Protein AF-A0A964AB00-F1 (afdb_monomer)

Radius of gyration: 43.77 Å; Cα contacts (8 Å, |Δi|>4): 906; chains: 1; bounding box: 121×124×122 Å

pLDDT: mean 70.53, std 23.0, range [25.36, 97.56]

Sequence (827 aa):
MAEKLLINVTVEETRIALVEGGVLSNLEIDTTQLDEAKGNVYKGIVHRVNPSLQAAFVDYGEDKQGFLPLSEIHSRYHPADAGNKKLTISDLLRERQELMVQVVKDEIGNKGASLSTYVSLPGRYLVIMPDSGKTGISRRLPTDERKRLKDLIDDLPVPEGFGVIIRTAGVEREKSDVARDLEYLKRLWTNLEERFAACKGPGLIHRERSAAMRFIRDYATGNLDEILVDDVDTYEEIRDYCAVLVPEMRSRIRFYDDPTPLFSRYQVEDQIDDVFARRIDLPSGGSIVIDQTEALVAIDVNSGRVKTDDIEQTALTTNLEAAAEVARQLRLRDRGGLVVVDFIDMRDRENIKAVEQAARDAFASDKAKVKFSRISEFGLMEISRQRLKSALMMSSFHACSSCGGTGQVRSVESSALYLLRRIKETVLRGTNYVHVSAKMPVDVANYLVNRKRRDLSELERETRVSLDVRGVPDCPPHQAFVEILASAGRGKRARRLLLTFDLVRSDVERRELEDMEEVLIEAAEARGLSLTEDEYDALYRTIEKKMAEDLEIVEAQRQAQEDQARHRSDRDRETVAREEAERAARDERVARQAREVAAAAAAAAVAAVPMERSGGIVGWFKRVLYGDKKPVATLPIELPGLPKTSSASSARRSPPSERLLDHNDPLARRKRRAARGEAPKPVVAASRKRPSERDDEDETPRARPPAEEPKPSASRAASSGGASASAPSGAAAGGRRRRRRRRRLWRRERQAQAAAAAAAERGRRRGRREPLGRRHARRRRRRRRERQRGRRRAQAATTQRGRRQRGRRLGSRAAGAALTAEPRGSR

Nearest PDB structures (foldseek):
  6g63-assembly1_L  TM=8.884E-01  e=7.411E-57  Escherichia coli K-12
  6g63-assembly1_N  TM=8.852E-01  e=7.181E-56  Escherichia coli K-12
  2bx2-assembly1_L  TM=8.507E-01  e=1.307E-56  Escherichia coli
  2c0b-assembly1_L  TM=8.423E-01  e=4.888E-51  Escherichia coli
  6g63-assembly1_G  TM=7.976E-01  e=6.915E-53  Escherichia coli K-12

Solvent-accessible surface area (backbone atoms only — not comparable to full-atom values): 49892 Å² total; per-residue (Å²): 121,62,28,36,38,42,39,48,67,57,95,58,41,37,40,39,38,38,29,49,69,66,43,82,62,42,55,50,77,48,46,74,90,62,76,75,52,50,57,19,32,24,29,22,28,26,67,43,76,38,73,89,78,30,25,32,33,24,39,37,70,59,98,52,54,24,40,34,43,58,89,35,58,43,74,90,56,46,56,93,84,67,58,100,64,88,78,52,41,75,70,49,57,54,65,74,38,77,43,68,32,22,30,75,36,56,62,59,87,93,42,39,27,35,35,26,41,68,48,65,52,79,48,54,28,37,32,43,24,64,77,63,60,50,71,50,66,51,89,85,61,59,81,65,60,52,48,61,51,45,60,50,55,81,69,49,98,69,60,90,41,46,10,39,30,44,35,80,76,36,70,88,53,56,72,68,52,51,50,43,38,50,53,51,51,50,55,52,49,53,52,49,54,52,40,55,71,69,53,78,75,49,26,82,66,38,79,54,72,57,66,73,54,49,44,48,44,76,63,63,64,91,70,55,60,38,36,40,23,59,39,67,70,62,40,50,56,53,43,55,53,24,57,72,62,40,56,78,57,40,80,30,57,40,80,49,85,68,93,62,58,72,48,62,75,57,62,39,49,70,65,51,52,51,63,73,47,56,59,42,79,40,96,84,52,20,32,41,36,59,45,81,56,97,81,37,34,43,32,45,52,44,62,65,82,72,92,61,96,52,60,63,64,47,33,48,52,42,38,43,53,46,28,40,48,51,40,41,50,38,54,47,33,39,56,53,46,46,34,39,36,41,48,56,84,67,92,48,73,65,55,53,49,49,35,57,46,47,31,54,57,45,44,67,82,52,88,53,56,74,48,71,63,62,71,42,102,78,44,36,30,46,34,41,30,45,59,88,66,80,39,59,63,68,80,76,48,77,74,43,79,56,36,78,60,70,86,56,70,67,52,56,69,57,47,29,60,48,47,55,48,52,51,53,51,55,57,71,72,43,94,49,54,46,37,38,41,37,39,25,24,42,68,31,28,52,43,36,67,65,80,38,34,62,67,51,58,48,51,30,66,78,68,68,30,47,78,42,75,38,53,34,86,90,39,41,73,33,41,34,40,39,40,35,37,32,61,46,61,95,91,55,74,66,50,75,49,79,46,79,44,63,60,71,69,68,82,65,80,53,44,73,52,54,61,50,51,52,55,53,49,54,64,32,57,80,66,72,55,85,75,51,71,72,54,48,52,53,49,48,56,50,47,54,50,49,50,50,54,50,46,53,51,49,52,52,50,51,50,56,47,51,52,51,49,50,58,45,52,54,52,52,48,54,50,48,57,46,51,50,51,58,44,53,62,43,51,54,49,53,54,48,52,50,51,52,51,51,51,52,50,50,54,52,57,70,73,67,68,84,89,83,83,88,82,69,83,78,73,56,71,72,65,79,79,62,87,87,87,86,84,93,87,83,90,89,90,83,90,84,90,86,91,89,86,81,87,86,81,88,79,89,89,79,90,86,87,88,86,90,87,90,86,85,88,88,89,90,87,92,82,84,88,85,88,80,86,84,85,84,79,90,80,88,86,89,86,87,79,86,86,92,81,89,87,80,92,86,87,88,89,83,89,84,90,87,90,87,86,88,85,90,85,88,82,88,78,87,80,88,89,87,85,84,89,82,79,88,80,90,78,99,72,59,63,70,62,54,55,52,52,53,58,50,51,57,49,48,51,52,49,50,52,50,50,50,50,58,47,54,49,51,53,56,66,75,59,81,68,80,69,64,69,62,56,53,52,51,51,52,55,49,54,50,54,50,53,50,53,48,50,52,52,51,52,52,52,51,54,51,50,52,54,54,54,58,55,61,73,70,69,78,81,83,84,89,76,89,88,86,83,85,88,82,86,87,132

Secondary structure (DSSP, 8-state):
--EEEEEEE-SSEEEEEEEETTEEEEEEEEETTS---TT-EEEEEEEEEETTTTEEEEE-SSSS-EEEEGGG--GGGS-TT--SS---HHHH--TT-EEEEEEEE--BTTB--EEESS--EE-SSEEEETT----EE-TTS-TTHHHHHHHHHTTS-PPTT-EEEE-GGGSSS-HHHHHHHHHHHHHHHHHHHHHHHH--SSEEEEPPP-HHHHHHHHH--S-EEEEEES-HHHHHHHHHHHHHH-HHHHTTEEE---SS-HHHHTT-HHHHHHHH-SEEE-TTS-EEEEEE-SSEEEEEEE-TT---S-HHHHHHHHHHHHHHHHHHHHHHTT--EEEEEEPPP-S-HHHHHHHHHHHHHHTTT-SS-EEEEEEPTTSEEEEEE---S--HHHHH-PPPTTTTTSS----HHHHHHHHHHHHHHHHHH-TTEEEEEEEE-HHHHHHHHHHSHHHHHHHHHHH--EEEEEE-TTS-TTEEEEEEEEPPPTTSPPEEEEEEEESSS-TTTTHHHHHHHHHHHHHHHTTT----HHHHHHHHHHHHHHHHHHHHHHHHHHHHHHHHHHHHHHHHHHHHHHHHHHHHHHHHHHHHHHHHHHHHHHHHHHTT--------GGGTGGGSS------------------------------------------S---------------------------------------------------------------TTSHHHHHHHHHHHHHHHHHHHHHHHHHHHHHHHTT-PPPHHHHHHHHHHHHHHHHHHHHHHHHHHHHHHHHHHHHHTTSSSSS------------

Mean predicted aligned error: 21.05 Å

Foldseek 3Di:
DAWEWEWEDDPFKIKIFTADPLATQAIDIDGPVDQFQALFKKWWFFADQDQVQLWTFTDFPDPGTEIGHPVQEAPVQADPPDDPDPDGSVNRDDGRDIAIWGFNACADVNRHTHIHNQRWDQFQFKIKGAQQQAEEEDPPDDPVLVVVVVVLVVVAPDDPRMYMYTDPLNSPDDSVLVNLRVVVVVVVVVQLVVQSVVDDHHYTSDDDDDPLVVCCSYPVHPSNQAYEHQDDVSLVVVLVVCVRRPVVCNVRYDYDPDPPDPCVVSVCVVVLVVLVDQKDAFPQRKIKGWDDDPQEIEIETGLHDDDDPDPQVSLLVSLLRVLLVVLSSCNHQVDFGKYKYQGDDHPDPVSQVVSVVSNVVSNPPPPWDKDWDGQDPRRMIIMGTHGDDPGPCVVVDDQDLQQRNPPDFDDLVLLLVVVLVVVLVVLVVAPFWAEKAKEAAQSNLVCCVPVVVVSVVVSCVVRVHHYHGDHDHPHRRQKMKMWTWGDDDPPDDIDIDIDIHGNNDDPPVVCVVVVVVVVVVCVCVVVVHPDDPVRVVVVVVVVVVVCVVVVVVVVVVVVVVVVVVVVVVVVVVVVVVVVVVVVVVVVVVVVVVVVVVVVVVVVVVVVPDDDDDDDDPPPPPVPPPDDDDDDDDDDDDDDDDDDDDDDDDDDDDDDDDDDDDDDDDDDPDDDDDDDDDDDDDDDDDDDDDDDDDDDDDDDDDDDDDDDDDDDDDDDDDDDDDDDDDDDDDDDPDCPVVVVVVVVVVVVVVVVVVVVVVVVVVVVVVVPDDDDVVVVVVVVVVVVVVVVVVVVVVVVVVVVVVVVVVVVVVVPPPPDDDDDDDDDDDDD

Structure (mmCIF, N/CA/C/O backbone):
data_AF-A0A964AB00-F1
#
_entry.id   AF-A0A964AB00-F1
#
loop_
_atom_site.group_PDB
_atom_site.id
_atom_site.type_symbol
_atom_site.label_atom_id
_atom_site.label_alt_id
_atom_site.label_comp_id
_atom_site.label_asym_id
_atom_site.label_entity_id
_atom_site.label_seq_id
_atom_site.pdbx_PDB_ins_code
_atom_site.Cartn_x
_atom_site.Cartn_y
_atom_site.Cartn_z
_atom_site.occupancy
_atom_site.B_iso_or_equiv
_atom_site.auth_seq_id
_atom_site.auth_comp_id
_atom_site.auth_asym_id
_atom_site.auth_atom_id
_atom_site.pdbx_PDB_model_num
ATOM 1 N N . MET A 1 1 ? -23.084 15.031 -0.343 1.00 61.75 1 MET A N 1
ATOM 2 C CA . MET A 1 1 ? -23.469 14.362 -1.610 1.00 61.75 1 MET A CA 1
ATOM 3 C C . MET A 1 1 ? -23.859 12.936 -1.263 1.00 61.75 1 MET A C 1
ATOM 5 O O . MET A 1 1 ? -23.658 12.581 -0.109 1.00 61.75 1 MET A O 1
ATOM 9 N N . ALA A 1 2 ? -24.429 12.156 -2.183 1.00 78.94 2 ALA A N 1
ATOM 10 C CA . ALA A 1 2 ? -24.752 10.768 -1.860 1.00 78.94 2 ALA A CA 1
ATOM 11 C C . ALA A 1 2 ? -23.460 9.957 -1.640 1.00 78.94 2 ALA A C 1
ATOM 13 O O . ALA A 1 2 ? -22.574 9.989 -2.499 1.00 78.94 2 ALA A O 1
ATOM 14 N N . GLU A 1 3 ? -23.356 9.269 -0.506 1.00 88.62 3 GLU A N 1
ATOM 15 C CA . GLU A 1 3 ? -22.261 8.350 -0.172 1.00 88.62 3 GLU A CA 1
ATOM 16 C C . GLU A 1 3 ? -22.765 6.915 -0.398 1.00 88.62 3 GLU A C 1
ATOM 18 O O . GLU A 1 3 ? -23.721 6.487 0.251 1.00 88.62 3 GLU A O 1
ATOM 23 N N . LYS A 1 4 ? -22.135 6.148 -1.298 1.00 92.06 4 LYS A N 1
ATOM 24 C CA . LYS A 1 4 ? -22.494 4.743 -1.567 1.00 92.06 4 LYS A CA 1
ATOM 25 C C . LYS A 1 4 ? -21.311 3.808 -1.387 1.00 92.06 4 LYS A C 1
ATOM 27 O O . LYS A 1 4 ? -20.199 4.131 -1.796 1.00 92.06 4 LYS A O 1
ATOM 32 N N . LEU A 1 5 ? -21.569 2.631 -0.828 1.00 94.19 5 LEU A N 1
ATOM 33 C CA . LEU A 1 5 ? -20.603 1.541 -0.747 1.00 94.19 5 LEU A CA 1
ATOM 34 C C . LEU A 1 5 ? -21.039 0.424 -1.691 1.00 94.19 5 LEU A C 1
ATOM 36 O O . LEU A 1 5 ? -22.121 -0.134 -1.526 1.00 94.19 5 LEU A O 1
ATOM 40 N N . LEU A 1 6 ? -20.198 0.123 -2.672 1.00 94.94 6 LEU A N 1
ATOM 41 C CA . LEU A 1 6 ? -20.397 -0.952 -3.635 1.00 94.94 6 LEU A CA 1
ATOM 42 C C . LEU A 1 6 ? -19.434 -2.089 -3.286 1.00 94.94 6 LEU A C 1
ATOM 44 O O . LEU A 1 6 ? -18.235 -1.849 -3.128 1.00 94.94 6 LEU A O 1
ATOM 48 N N . ILE A 1 7 ? -19.949 -3.307 -3.158 1.00 95.31 7 ILE A N 1
ATOM 49 C CA . ILE A 1 7 ? -19.177 -4.512 -2.852 1.00 95.31 7 ILE A CA 1
ATOM 50 C C . ILE A 1 7 ? -19.481 -5.527 -3.950 1.00 95.31 7 ILE A C 1
ATOM 52 O O . ILE A 1 7 ? -20.631 -5.928 -4.108 1.00 95.31 7 ILE A O 1
ATOM 56 N N . ASN A 1 8 ? -18.446 -5.880 -4.707 1.00 94.44 8 ASN A N 1
ATOM 57 C CA . ASN A 1 8 ? -18.475 -6.845 -5.796 1.00 94.44 8 ASN A CA 1
ATOM 58 C C . ASN A 1 8 ? -17.612 -8.051 -5.410 1.00 94.44 8 ASN A C 1
ATOM 60 O O . ASN A 1 8 ? -16.408 -7.901 -5.191 1.00 94.44 8 ASN A O 1
ATOM 64 N N . VAL A 1 9 ? -18.219 -9.229 -5.291 1.00 92.25 9 VAL A N 1
ATOM 65 C CA . VAL A 1 9 ? -17.544 -10.456 -4.844 1.00 92.25 9 VAL A CA 1
ATOM 66 C C . VAL A 1 9 ? -17.485 -11.469 -5.983 1.00 92.25 9 VAL A C 1
ATOM 68 O O . VAL A 1 9 ? -18.477 -11.749 -6.651 1.00 92.25 9 VAL A O 1
ATOM 71 N N . THR A 1 10 ? -16.307 -12.047 -6.197 1.00 88.06 10 THR A N 1
ATOM 72 C CA . THR A 1 10 ? -16.071 -13.135 -7.152 1.00 88.06 10 THR A CA 1
ATOM 73 C C . THR A 1 10 ? -15.285 -14.265 -6.476 1.00 88.06 10 THR A C 1
ATOM 75 O O . THR A 1 10 ? -14.878 -14.155 -5.321 1.00 88.06 10 THR A O 1
ATOM 78 N N . VAL A 1 11 ? -15.048 -15.364 -7.198 1.00 85.19 11 VAL A N 1
ATOM 79 C CA . VAL A 1 11 ? -14.301 -16.529 -6.685 1.00 85.19 11 VAL A CA 1
ATOM 80 C C . VAL A 1 11 ? -12.812 -16.221 -6.438 1.00 85.19 11 VAL A C 1
ATOM 82 O O . VAL A 1 11 ? -12.192 -16.847 -5.578 1.00 85.19 11 VAL A O 1
ATOM 85 N N . GLU A 1 12 ? -12.229 -15.268 -7.171 1.00 86.00 12 GLU A N 1
ATOM 86 C CA . GLU A 1 12 ? -10.786 -14.965 -7.121 1.00 86.00 12 GLU A CA 1
ATOM 87 C C . GLU A 1 12 ? -10.476 -13.602 -6.475 1.00 86.00 12 GLU A C 1
ATOM 89 O O . GLU A 1 12 ? -9.457 -13.457 -5.794 1.00 86.00 12 GLU A O 1
ATOM 94 N N . GLU A 1 13 ? -11.377 -12.624 -6.618 1.00 88.31 13 GLU A N 1
ATOM 95 C CA . GLU A 1 13 ? -11.253 -11.282 -6.039 1.00 88.31 13 GLU A CA 1
ATOM 96 C C . GLU A 1 13 ? -12.537 -10.786 -5.352 1.00 88.31 13 GLU A C 1
ATOM 98 O O . GLU A 1 13 ? -13.657 -11.042 -5.795 1.00 88.31 13 GLU A O 1
ATOM 103 N N . THR A 1 14 ? -12.368 -10.004 -4.287 1.00 89.88 14 THR A N 1
ATOM 104 C CA . THR A 1 14 ? -13.406 -9.168 -3.673 1.00 89.88 14 THR A CA 1
ATOM 105 C C . THR A 1 14 ? -13.022 -7.705 -3.846 1.00 89.88 14 THR A C 1
ATOM 107 O O . THR A 1 14 ? -11.995 -7.264 -3.327 1.00 89.88 14 THR A O 1
ATOM 110 N N . ARG A 1 15 ? -13.854 -6.935 -4.550 1.00 92.62 15 ARG A N 1
ATOM 111 C CA . ARG A 1 15 ? -13.633 -5.517 -4.848 1.00 92.62 15 ARG A CA 1
ATOM 112 C C . ARG A 1 15 ? -14.640 -4.648 -4.099 1.00 92.62 15 ARG A C 1
ATOM 114 O O . ARG A 1 15 ? -15.840 -4.910 -4.102 1.00 92.62 15 ARG A O 1
ATOM 121 N N . ILE A 1 16 ? -14.163 -3.591 -3.451 1.00 93.19 16 ILE A N 1
ATOM 122 C CA . ILE A 1 16 ? -14.953 -2.729 -2.565 1.00 93.19 16 ILE A CA 1
ATOM 123 C C . ILE A 1 16 ? -14.665 -1.266 -2.902 1.00 93.19 16 ILE A C 1
ATOM 125 O O . ILE A 1 16 ? -13.532 -0.799 -2.770 1.00 93.19 16 ILE A O 1
ATOM 129 N N . ALA A 1 17 ? -15.698 -0.530 -3.304 1.00 93.69 17 ALA A N 1
ATOM 130 C CA . ALA A 1 17 ? -15.609 0.860 -3.735 1.00 93.69 17 ALA A CA 1
ATOM 131 C C . ALA A 1 17 ? -16.507 1.769 -2.881 1.00 93.69 17 ALA A C 1
ATOM 133 O O . ALA A 1 17 ? -17.723 1.581 -2.819 1.00 93.69 17 ALA A O 1
ATOM 134 N N . LEU A 1 18 ? -15.920 2.798 -2.259 1.00 92.31 18 LEU A N 1
ATOM 135 C CA . LEU A 1 18 ? -16.673 3.922 -1.693 1.00 92.31 18 LEU A CA 1
ATOM 136 C C . LEU A 1 18 ? -16.777 5.025 -2.746 1.00 92.31 18 LEU A C 1
ATOM 138 O O . LEU A 1 18 ? -15.760 5.573 -3.180 1.00 92.31 18 LEU A O 1
ATOM 142 N N . VAL A 1 19 ? -18.008 5.358 -3.117 1.00 92.44 19 VAL A N 1
ATOM 143 C CA . VAL A 1 19 ? -18.344 6.310 -4.175 1.00 92.44 19 VAL A CA 1
ATOM 144 C C . VAL A 1 19 ? -19.043 7.518 -3.560 1.00 92.44 19 VAL A C 1
ATOM 146 O O . VAL A 1 19 ? -20.069 7.388 -2.892 1.00 92.44 19 VAL A O 1
ATOM 149 N N . GLU A 1 20 ? -18.498 8.706 -3.802 1.00 89.81 20 GLU A N 1
ATOM 150 C CA . GLU A 1 20 ? -19.006 9.979 -3.291 1.00 89.81 20 GLU A CA 1
ATOM 151 C C . GLU A 1 20 ? -19.504 10.821 -4.470 1.00 89.81 20 GLU A C 1
ATOM 153 O O . GLU A 1 20 ? -18.720 11.297 -5.288 1.00 89.81 20 GLU A O 1
ATOM 158 N N . GLY A 1 21 ? -20.825 10.971 -4.611 1.00 86.31 21 GLY A N 1
ATOM 159 C CA . GLY A 1 21 ? -21.424 11.754 -5.703 1.00 86.31 21 GLY A CA 1
ATOM 160 C C . GLY A 1 21 ? -21.147 11.237 -7.126 1.00 86.31 21 GLY A C 1
ATOM 161 O O . GLY A 1 21 ? -21.331 11.991 -8.074 1.00 86.31 21 GLY A O 1
ATOM 162 N N . GLY A 1 22 ? -20.713 9.980 -7.273 1.00 86.75 22 GLY A N 1
ATOM 163 C CA . GLY A 1 22 ? -20.287 9.368 -8.543 1.00 86.75 22 GLY A CA 1
ATOM 164 C C . GLY A 1 22 ? -18.766 9.227 -8.699 1.00 86.75 22 GLY A C 1
ATOM 165 O O . GLY A 1 22 ? -18.315 8.509 -9.586 1.00 86.75 22 GLY A O 1
ATOM 166 N N . VAL A 1 23 ? -17.966 9.843 -7.822 1.00 90.31 23 VAL A N 1
ATOM 167 C CA . VAL A 1 23 ? -16.496 9.754 -7.860 1.00 90.31 23 VAL A CA 1
ATOM 168 C C . VAL A 1 23 ? -15.993 8.673 -6.903 1.00 90.31 23 VAL A C 1
ATOM 170 O O . VAL A 1 23 ? -16.386 8.630 -5.736 1.00 90.31 23 VAL A O 1
ATOM 173 N N . LEU A 1 24 ? -15.086 7.815 -7.373 1.00 92.56 24 LEU A N 1
ATOM 174 C CA . LEU A 1 24 ? -14.415 6.799 -6.561 1.00 92.56 24 LEU A CA 1
ATOM 175 C C . LEU A 1 24 ? -13.470 7.460 -5.542 1.00 92.56 24 LEU A C 1
ATOM 177 O O . LEU A 1 24 ? -12.438 8.027 -5.911 1.00 92.56 24 LEU A O 1
ATOM 181 N N . SER A 1 25 ? -13.826 7.377 -4.257 1.00 89.69 25 SER A N 1
ATOM 182 C CA . SER A 1 25 ? -13.119 8.007 -3.130 1.00 89.69 25 SER A CA 1
ATOM 183 C C . SER A 1 25 ? -12.106 7.070 -2.467 1.00 89.69 25 SER A C 1
ATOM 185 O O . SER A 1 25 ? -10.975 7.472 -2.172 1.00 89.69 25 SER A O 1
ATOM 187 N N . ASN A 1 26 ? -12.495 5.807 -2.257 1.00 89.75 26 ASN A N 1
ATOM 188 C CA . ASN A 1 26 ? -11.628 4.742 -1.749 1.00 89.75 26 ASN A CA 1
ATOM 189 C C . ASN A 1 26 ? -11.921 3.430 -2.487 1.00 89.75 26 ASN A C 1
ATOM 191 O O . ASN A 1 26 ? -13.082 3.129 -2.760 1.00 89.75 26 ASN A O 1
ATOM 195 N N . LEU A 1 27 ? -10.872 2.646 -2.733 1.00 90.31 27 LEU A N 1
ATOM 196 C CA . LEU A 1 27 ? -10.915 1.321 -3.346 1.00 90.31 27 LEU A CA 1
ATOM 197 C C . LEU A 1 27 ? -10.161 0.330 -2.450 1.00 90.31 27 LEU A C 1
ATOM 199 O O . LEU A 1 27 ? -9.125 0.664 -1.869 1.00 90.31 27 LEU A O 1
ATOM 203 N N . GLU A 1 28 ? -10.677 -0.886 -2.345 1.00 87.75 28 GLU A N 1
ATOM 204 C CA . GLU A 1 28 ? -10.016 -2.034 -1.732 1.00 87.75 28 GLU A CA 1
ATOM 205 C C . GLU A 1 28 ? -10.286 -3.264 -2.602 1.00 87.75 28 GLU A C 1
ATOM 207 O O . GLU A 1 28 ? -11.432 -3.536 -2.942 1.00 87.75 28 GLU A O 1
ATOM 212 N N . ILE A 1 29 ? -9.223 -3.963 -2.999 1.00 87.44 29 ILE A N 1
ATOM 213 C CA . ILE A 1 29 ? -9.280 -5.217 -3.754 1.00 87.44 29 ILE A CA 1
ATOM 214 C C . ILE A 1 29 ? -8.522 -6.245 -2.917 1.00 87.44 29 ILE A C 1
ATOM 216 O O . ILE A 1 29 ? -7.364 -6.010 -2.566 1.00 87.44 29 ILE A O 1
ATOM 220 N N . ASP A 1 30 ? -9.198 -7.333 -2.566 1.00 84.19 30 ASP A N 1
ATOM 221 C CA . ASP A 1 30 ? -8.675 -8.453 -1.780 1.00 84.19 30 ASP A CA 1
ATOM 222 C C . ASP A 1 30 ? -8.704 -9.705 -2.670 1.00 84.19 30 ASP A C 1
ATOM 224 O O . ASP A 1 30 ? -9.731 -9.997 -3.285 1.00 84.19 30 ASP A O 1
ATOM 228 N N . THR A 1 31 ? -7.581 -10.410 -2.805 1.00 80.56 31 THR A N 1
ATOM 229 C CA . THR A 1 31 ? -7.410 -11.515 -3.773 1.00 80.56 31 THR A CA 1
ATOM 230 C C . THR A 1 31 ? -7.098 -12.810 -3.040 1.00 80.56 31 THR A C 1
ATOM 232 O O . THR A 1 31 ? -6.156 -12.840 -2.247 1.00 80.56 31 THR A O 1
ATOM 235 N N . THR A 1 32 ? -7.807 -13.898 -3.345 1.00 68.56 32 THR A N 1
ATOM 236 C CA . THR A 1 32 ? -7.775 -15.151 -2.557 1.00 68.56 32 THR A CA 1
ATOM 237 C C . THR A 1 32 ? -6.409 -15.849 -2.489 1.00 68.56 32 THR A C 1
ATOM 239 O O . THR A 1 32 ? -6.195 -16.689 -1.620 1.00 68.56 32 THR A O 1
ATOM 242 N N . GLN A 1 33 ? -5.458 -15.483 -3.355 1.00 60.34 33 GLN A N 1
ATOM 243 C CA . GLN A 1 33 ? -4.074 -15.983 -3.337 1.00 60.34 33 GLN A CA 1
ATOM 244 C C . GLN A 1 33 ? -3.150 -15.263 -2.331 1.00 60.34 33 GLN A C 1
ATOM 246 O O . GLN A 1 33 ? -2.025 -15.709 -2.111 1.00 60.34 33 GLN A O 1
ATOM 251 N N . LEU A 1 34 ? -3.583 -14.142 -1.742 1.00 62.84 34 LEU A N 1
ATOM 252 C CA . LEU A 1 34 ? -2.774 -13.269 -0.879 1.00 62.84 34 LEU A CA 1
ATOM 253 C C . LEU A 1 34 ? -3.468 -13.028 0.467 1.00 62.84 34 LEU A C 1
ATOM 255 O O . LEU A 1 34 ? -3.749 -11.894 0.846 1.00 62.84 34 LEU A O 1
ATOM 259 N N . ASP A 1 35 ? -3.721 -14.118 1.188 1.00 64.69 35 ASP A N 1
ATOM 260 C CA . ASP A 1 35 ? -4.352 -14.108 2.509 1.00 64.69 35 ASP A CA 1
ATOM 261 C C . ASP A 1 35 ? -3.582 -13.211 3.509 1.00 64.69 35 ASP A C 1
ATOM 263 O O . ASP A 1 35 ? -2.511 -13.572 4.005 1.00 64.69 35 ASP A O 1
ATOM 267 N N . GLU A 1 36 ? -4.114 -12.019 3.815 1.00 71.50 36 GLU A N 1
ATOM 268 C CA . GLU A 1 36 ? -3.507 -11.097 4.787 1.00 71.50 36 GLU A CA 1
ATOM 269 C C . GLU A 1 36 ? -3.611 -11.672 6.212 1.00 71.50 36 GLU A C 1
ATOM 271 O O . GLU A 1 36 ? -4.631 -11.546 6.894 1.00 71.50 36 GLU A O 1
ATOM 276 N N . ALA A 1 37 ? -2.523 -12.272 6.701 1.00 81.44 37 ALA A N 1
ATOM 277 C CA . ALA A 1 37 ? -2.446 -12.816 8.056 1.00 81.44 37 ALA A CA 1
ATOM 278 C C . ALA A 1 37 ? -2.529 -11.727 9.149 1.00 81.44 37 ALA A C 1
ATOM 280 O O . ALA A 1 37 ? -2.908 -11.997 10.289 1.00 81.44 37 ALA A O 1
ATOM 281 N N . LYS A 1 38 ? -2.172 -10.481 8.833 1.00 86.94 38 LYS A N 1
ATOM 282 C CA . LYS A 1 38 ? -2.203 -9.305 9.717 1.00 86.94 38 LYS A CA 1
ATOM 283 C C . LYS A 1 38 ? -3.570 -9.049 10.357 1.00 86.94 38 LYS A C 1
ATOM 285 O O . LYS A 1 38 ? -4.550 -8.698 9.707 1.00 86.94 38 LYS A O 1
ATOM 290 N N . GLY A 1 39 ? -3.584 -9.117 11.687 1.00 88.19 39 GLY A N 1
ATOM 291 C CA . GLY A 1 39 ? -4.783 -9.038 12.524 1.00 88.19 39 GLY A CA 1
ATOM 292 C C . GLY A 1 39 ? -5.214 -10.396 13.083 1.00 88.19 39 GLY A C 1
ATOM 293 O O . GLY A 1 39 ? -5.730 -10.429 14.204 1.00 88.19 39 GLY A O 1
ATOM 294 N N . ASN A 1 40 ? -4.923 -11.501 12.382 1.00 92.69 40 ASN A N 1
ATOM 295 C CA . ASN A 1 40 ? -5.228 -12.855 12.847 1.00 92.69 40 ASN A CA 1
ATOM 296 C C . ASN A 1 40 ? -4.563 -13.136 14.199 1.00 92.69 40 ASN A C 1
ATOM 298 O O . ASN A 1 40 ? -3.426 -12.724 14.463 1.00 92.69 40 ASN A O 1
ATOM 302 N N . VAL A 1 41 ? -5.275 -13.886 15.038 1.00 94.88 41 VAL A N 1
ATOM 303 C CA . VAL A 1 41 ? -4.799 -14.351 16.341 1.00 94.88 41 VAL A CA 1
ATOM 304 C C . VAL A 1 41 ? -4.613 -15.863 16.283 1.00 94.88 41 VAL A C 1
ATOM 306 O O . VAL A 1 41 ? -5.536 -16.605 15.937 1.00 94.88 41 VAL A O 1
ATOM 309 N N . TYR A 1 42 ? -3.421 -16.315 16.652 1.00 95.69 42 TYR A N 1
ATOM 310 C CA . TYR A 1 42 ? -2.995 -17.709 16.636 1.00 95.69 42 TYR A CA 1
ATOM 311 C C . TYR A 1 42 ? -2.584 -18.172 18.034 1.00 95.69 42 TYR A C 1
ATOM 313 O O . TYR A 1 42 ? -2.166 -17.388 18.897 1.00 95.69 42 TYR A O 1
ATOM 321 N N . LYS A 1 43 ? -2.658 -19.485 18.237 1.00 96.38 43 LYS A N 1
ATOM 322 C CA . LYS A 1 43 ? -1.953 -20.185 19.297 1.00 96.38 43 LYS A CA 1
ATOM 323 C C . LYS A 1 43 ? -0.548 -20.456 18.777 1.00 96.38 43 LYS A C 1
ATOM 325 O O . LYS A 1 43 ? -0.377 -21.186 17.807 1.00 96.38 43 LYS A O 1
ATOM 330 N N . GLY A 1 44 ? 0.438 -19.814 19.388 1.00 95.50 44 GLY A N 1
ATOM 331 C CA . GLY A 1 44 ? 1.845 -19.977 19.059 1.00 95.50 44 GLY A CA 1
ATOM 332 C C . GLY A 1 44 ? 2.571 -20.814 20.108 1.00 95.50 44 GLY A C 1
ATOM 333 O O . GLY A 1 44 ? 2.270 -20.724 21.297 1.00 95.50 44 GLY A O 1
ATOM 334 N N . ILE A 1 45 ? 3.559 -21.593 19.686 1.00 96.12 45 ILE A N 1
ATOM 335 C CA . ILE A 1 45 ? 4.485 -22.325 20.548 1.00 96.12 45 ILE A CA 1
ATOM 336 C C . ILE A 1 45 ? 5.889 -21.764 20.323 1.00 96.12 45 ILE A C 1
ATOM 338 O O . ILE A 1 45 ? 6.379 -21.704 19.197 1.00 96.12 45 ILE A O 1
ATOM 342 N N . VAL A 1 46 ? 6.568 -21.346 21.392 1.00 96.38 46 VAL A N 1
ATOM 343 C CA . VAL A 1 46 ? 7.951 -20.850 21.299 1.00 96.38 46 VAL A CA 1
ATOM 344 C C . VAL A 1 46 ? 8.868 -21.978 20.820 1.00 96.38 46 VAL A C 1
ATOM 346 O O . VAL A 1 46 ? 9.177 -22.896 21.581 1.00 96.38 46 VAL A O 1
ATOM 349 N N . HIS A 1 47 ? 9.336 -21.898 19.577 1.00 94.69 47 HIS A N 1
ATOM 350 C CA . HIS A 1 47 ? 10.261 -22.870 19.003 1.00 94.69 47 HIS A CA 1
ATOM 351 C C . HIS A 1 47 ? 11.682 -22.671 19.548 1.00 94.69 47 HIS A C 1
ATOM 353 O O . HIS A 1 47 ? 12.306 -23.628 20.000 1.00 94.69 47 HIS A O 1
ATOM 359 N N . ARG A 1 48 ? 12.185 -21.426 19.546 1.00 94.56 48 ARG A N 1
ATOM 360 C CA . ARG A 1 48 ? 13.546 -21.093 20.004 1.00 94.56 48 ARG A CA 1
ATOM 361 C C . ARG A 1 48 ? 13.637 -19.677 20.561 1.00 94.56 48 ARG A C 1
ATOM 363 O O . ARG A 1 48 ? 13.164 -18.731 19.932 1.00 94.56 48 ARG A O 1
ATOM 370 N N . VAL A 1 49 ? 14.337 -19.498 21.680 1.00 94.56 49 VAL A N 1
ATOM 371 C CA . VAL A 1 49 ? 14.642 -18.166 22.240 1.00 94.56 49 VAL A CA 1
ATOM 372 C C . VAL A 1 49 ? 16.030 -17.697 21.784 1.00 94.56 49 VAL A C 1
ATOM 374 O O . VAL A 1 49 ? 17.007 -18.424 21.930 1.00 94.56 49 VAL A O 1
ATOM 377 N N . ASN A 1 50 ? 16.150 -16.469 21.261 1.00 93.25 50 ASN A N 1
ATOM 378 C CA . ASN A 1 50 ? 17.418 -15.883 20.809 1.00 93.25 50 ASN A CA 1
ATOM 379 C C . ASN A 1 50 ? 17.834 -14.676 21.688 1.00 93.25 50 ASN A C 1
ATOM 381 O O . ASN A 1 50 ? 17.319 -13.565 21.507 1.00 93.25 50 ASN A O 1
ATOM 385 N N . PRO A 1 51 ? 18.803 -14.847 22.613 1.00 91.94 51 PRO A N 1
ATOM 386 C CA . PRO A 1 51 ? 19.285 -13.768 23.476 1.00 91.94 51 PRO A CA 1
ATOM 387 C C . PRO A 1 51 ? 20.009 -12.641 22.729 1.00 91.94 51 PRO A C 1
ATOM 389 O O . PRO A 1 51 ? 19.978 -11.503 23.192 1.00 91.94 51 PRO A O 1
ATOM 392 N N . SER A 1 52 ? 20.650 -12.917 21.592 1.00 91.31 52 SER A N 1
ATOM 393 C CA . SER A 1 52 ? 21.393 -11.906 20.828 1.00 91.31 52 SER A CA 1
ATOM 394 C C . SER A 1 52 ? 20.454 -10.899 20.163 1.00 91.31 52 SER A C 1
ATOM 396 O O . SER A 1 52 ? 20.718 -9.701 20.197 1.00 91.31 52 SER A O 1
ATOM 398 N N . LEU A 1 53 ? 19.323 -11.379 19.634 1.00 91.38 53 LEU A N 1
ATOM 399 C CA . LEU A 1 53 ? 18.267 -10.543 19.048 1.00 91.38 53 LEU A CA 1
ATOM 400 C C . LEU A 1 53 ? 17.282 -9.982 20.092 1.00 91.38 53 LEU A C 1
ATOM 402 O O . LEU A 1 53 ? 16.477 -9.118 19.763 1.00 91.38 53 LEU A O 1
ATOM 406 N N . GLN A 1 54 ? 17.321 -10.476 21.339 1.00 92.88 54 GLN A N 1
ATOM 407 C CA . GLN A 1 54 ? 16.281 -10.247 22.357 1.00 92.88 54 GLN A CA 1
ATOM 408 C C . GLN A 1 54 ? 14.870 -10.549 21.810 1.00 92.88 54 GLN A C 1
ATOM 410 O O . GLN A 1 54 ? 13.939 -9.759 21.965 1.00 92.88 54 GLN A O 1
ATOM 415 N N . ALA A 1 55 ? 14.722 -11.703 21.160 1.00 94.94 55 ALA A N 1
ATOM 416 C CA . ALA A 1 55 ? 13.487 -12.137 20.513 1.00 94.94 55 ALA A CA 1
ATOM 417 C C . ALA A 1 55 ? 13.310 -13.659 20.608 1.00 94.94 55 ALA A C 1
ATOM 419 O O . ALA A 1 55 ? 14.273 -14.394 20.839 1.00 94.94 55 ALA A O 1
ATOM 420 N N . ALA A 1 56 ? 12.083 -14.129 20.421 1.00 95.94 56 ALA A N 1
ATOM 421 C CA . ALA A 1 56 ? 11.744 -15.538 20.288 1.00 95.94 56 ALA A CA 1
ATOM 422 C C . ALA A 1 56 ? 11.209 -15.824 18.879 1.00 95.94 56 ALA A C 1
ATOM 424 O O . ALA A 1 56 ? 10.521 -14.994 18.288 1.00 95.94 56 ALA A O 1
ATOM 425 N N . PHE A 1 57 ? 11.522 -17.011 18.366 1.00 96.25 57 PHE A N 1
ATOM 426 C CA . PHE A 1 57 ? 10.883 -17.582 17.186 1.00 96.25 57 PHE A CA 1
ATOM 427 C C . PHE A 1 57 ? 9.733 -18.470 17.649 1.00 96.25 57 PHE A C 1
ATOM 429 O O . PHE A 1 57 ? 9.911 -19.296 18.551 1.00 96.25 57 PHE A O 1
ATOM 436 N N . VAL A 1 58 ? 8.562 -18.275 17.055 1.00 96.19 58 VAL A N 1
ATOM 437 C CA . VAL A 1 58 ? 7.306 -18.918 17.441 1.00 96.19 58 VAL A CA 1
ATOM 438 C C . VAL A 1 58 ? 6.768 -19.684 16.237 1.00 96.19 58 VAL A C 1
ATOM 440 O O . VAL A 1 58 ? 6.603 -19.119 15.160 1.00 96.19 58 VAL A O 1
ATOM 443 N N . ASP A 1 59 ? 6.510 -20.970 16.428 1.00 95.81 59 ASP A N 1
ATOM 444 C CA . ASP A 1 59 ? 5.694 -21.777 15.526 1.00 95.81 59 ASP A CA 1
ATOM 445 C C . ASP A 1 59 ? 4.223 -21.432 15.793 1.00 95.81 59 ASP A C 1
ATOM 447 O O . ASP A 1 59 ? 3.785 -21.476 16.942 1.00 95.81 59 ASP A O 1
ATOM 451 N N . TYR A 1 60 ? 3.483 -21.021 14.767 1.00 94.31 60 TYR A N 1
ATOM 452 C CA . TYR A 1 60 ? 2.080 -20.609 14.873 1.00 94.31 60 TYR A CA 1
ATOM 453 C C . TYR A 1 60 ? 1.158 -21.340 13.882 1.00 94.31 60 TYR A C 1
ATOM 455 O O . TYR A 1 60 ? -0.030 -21.030 13.821 1.00 94.31 60 TYR A O 1
ATOM 463 N N . GLY A 1 61 ? 1.678 -22.360 13.184 1.00 90.56 61 GLY A N 1
ATOM 464 C CA . GLY A 1 61 ? 0.945 -23.185 12.215 1.00 90.56 61 GLY A CA 1
ATOM 465 C C . GLY A 1 61 ? 1.228 -22.880 10.737 1.00 90.56 61 GLY A C 1
ATOM 466 O O . GLY A 1 61 ? 0.803 -23.662 9.894 1.00 90.56 61 GLY A O 1
ATOM 467 N N . GLU A 1 62 ? 1.953 -21.800 10.431 1.00 89.81 62 GLU A N 1
ATOM 468 C CA . GLU A 1 62 ? 2.389 -21.436 9.071 1.00 89.81 62 GLU A CA 1
ATOM 469 C C . GLU A 1 62 ? 3.811 -21.959 8.763 1.00 89.81 62 GLU A C 1
ATOM 471 O O . GLU A 1 62 ? 4.598 -22.219 9.678 1.00 89.81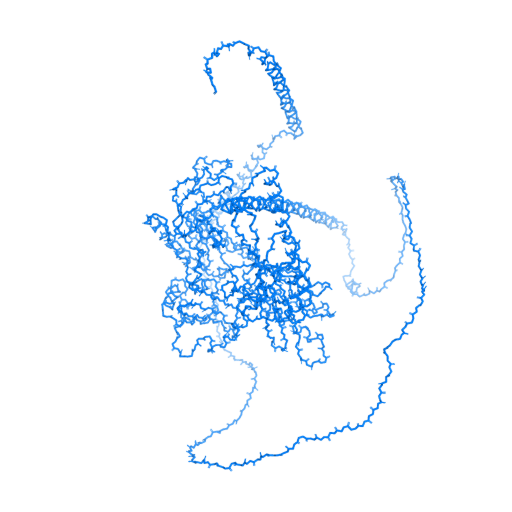 62 GLU A O 1
ATOM 476 N N . ASP A 1 63 ? 4.182 -22.044 7.478 1.00 86.81 63 ASP A N 1
ATOM 477 C CA . ASP A 1 63 ? 5.469 -22.599 7.006 1.00 86.81 63 ASP A CA 1
ATOM 478 C C . ASP A 1 63 ? 6.727 -21.921 7.589 1.00 86.81 63 ASP A C 1
ATOM 480 O O . ASP A 1 63 ? 7.772 -22.565 7.745 1.00 86.81 63 ASP A O 1
ATOM 484 N N . LYS A 1 64 ? 6.672 -20.615 7.890 1.00 90.19 64 LYS A N 1
ATOM 485 C CA . LYS A 1 64 ? 7.804 -19.863 8.460 1.00 90.19 64 LYS A CA 1
ATOM 486 C C . LYS A 1 64 ? 7.539 -19.492 9.913 1.00 90.19 64 LYS A C 1
ATOM 488 O O . LYS A 1 64 ? 6.437 -19.134 10.308 1.00 90.19 64 LYS A O 1
ATOM 493 N N . GLN A 1 65 ? 8.595 -19.513 10.724 1.00 93.88 65 GLN A N 1
ATOM 494 C CA . GLN A 1 65 ? 8.502 -19.175 12.145 1.00 93.88 65 GLN A CA 1
ATOM 495 C C . GLN A 1 65 ? 8.351 -17.665 12.345 1.00 93.88 65 GLN A C 1
ATOM 497 O O . GLN A 1 65 ? 9.184 -16.880 11.886 1.00 93.88 65 GLN A O 1
ATOM 502 N N . GLY A 1 66 ? 7.322 -17.269 13.091 1.00 94.50 66 GLY A N 1
ATOM 503 C CA . GLY A 1 66 ? 7.036 -15.874 13.396 1.00 94.50 66 GLY A CA 1
ATOM 504 C C . GLY A 1 66 ? 8.024 -15.288 14.407 1.00 94.50 66 GLY A C 1
ATOM 505 O O . GLY A 1 66 ? 8.497 -15.965 15.325 1.00 94.50 66 GLY A O 1
ATOM 506 N N . PHE A 1 67 ? 8.336 -14.006 14.248 1.00 95.62 67 PHE A N 1
ATOM 507 C CA . PHE A 1 67 ? 9.305 -13.270 15.054 1.00 95.62 67 PHE A CA 1
ATOM 508 C C . PHE A 1 67 ? 8.606 -12.453 16.151 1.00 95.62 67 PHE A C 1
ATOM 510 O O . PHE A 1 67 ? 7.890 -11.494 15.859 1.00 95.62 67 PHE A O 1
ATOM 517 N N . LEU A 1 68 ? 8.850 -12.805 17.419 1.00 96.19 68 LEU A N 1
ATOM 518 C CA . LEU A 1 68 ? 8.300 -12.136 18.604 1.00 96.19 68 LEU A CA 1
ATOM 519 C C . LEU A 1 68 ? 9.415 -11.406 19.389 1.00 96.19 68 LEU A C 1
ATOM 521 O O . LEU A 1 68 ? 10.160 -12.045 20.141 1.00 96.19 68 LEU A O 1
ATOM 525 N N . PRO A 1 69 ? 9.571 -10.076 19.247 1.00 95.00 69 PRO A N 1
ATOM 526 C CA . PRO A 1 69 ? 10.591 -9.310 19.963 1.00 95.00 69 PRO A CA 1
ATOM 527 C C . PRO A 1 69 ? 10.201 -9.015 21.421 1.00 95.00 69 PRO A C 1
ATOM 529 O O . PRO A 1 69 ? 9.026 -8.879 21.756 1.00 95.00 69 PRO A O 1
ATOM 532 N N . LEU A 1 70 ? 11.201 -8.814 22.288 1.00 92.25 70 LEU A N 1
ATOM 533 C CA . LEU A 1 70 ? 11.034 -8.526 23.724 1.00 92.25 70 LEU A CA 1
ATOM 534 C C . LEU A 1 70 ? 10.076 -7.359 24.044 1.00 92.25 70 LEU A C 1
ATOM 536 O O . LEU A 1 70 ? 9.449 -7.358 25.100 1.00 92.25 70 LEU A O 1
ATOM 540 N N . SER A 1 71 ? 9.964 -6.358 23.167 1.00 90.94 71 SER A N 1
ATOM 541 C CA . SER A 1 71 ? 9.054 -5.215 23.350 1.00 90.94 71 SER A CA 1
ATOM 542 C C . SER A 1 71 ? 7.572 -5.571 23.216 1.00 90.94 71 SER A C 1
ATOM 544 O O . SER A 1 71 ? 6.733 -4.852 23.749 1.00 90.94 71 SER A O 1
ATOM 546 N N . GLU A 1 72 ? 7.262 -6.671 22.530 1.00 92.75 72 GLU A N 1
ATOM 547 C CA . GLU A 1 72 ? 5.910 -7.110 22.168 1.00 92.75 72 GLU A CA 1
ATOM 548 C C . GLU A 1 72 ? 5.396 -8.254 23.068 1.00 92.75 72 GLU A C 1
ATOM 550 O O . GLU A 1 72 ? 4.389 -8.909 22.780 1.00 92.75 72 GLU A O 1
ATOM 555 N N . ILE A 1 73 ? 6.082 -8.491 24.193 1.00 91.06 73 ILE A N 1
ATOM 556 C CA . ILE A 1 73 ? 5.703 -9.481 25.204 1.00 91.06 73 ILE A CA 1
ATOM 557 C C . ILE A 1 73 ? 4.847 -8.827 26.294 1.00 91.06 73 ILE A C 1
ATOM 559 O O . ILE A 1 73 ? 5.205 -7.788 26.860 1.00 91.06 73 ILE A O 1
ATOM 563 N N . HIS A 1 74 ? 3.698 -9.441 26.577 1.00 87.31 74 HIS A N 1
ATOM 564 C CA . HIS A 1 74 ? 2.748 -8.975 27.573 1.00 87.31 74 HIS A CA 1
ATOM 565 C C . HIS A 1 74 ? 3.261 -9.223 28.996 1.00 87.31 74 HIS A C 1
ATOM 567 O O . HIS A 1 74 ? 3.846 -10.268 29.289 1.00 87.31 74 HIS A O 1
ATOM 573 N N . SER A 1 75 ? 2.957 -8.311 29.924 1.00 82.94 75 SER A N 1
ATOM 574 C CA . SER A 1 75 ? 3.337 -8.433 31.341 1.00 82.94 75 SER A CA 1
ATOM 575 C C . SER A 1 75 ? 2.768 -9.681 32.034 1.00 82.94 75 SER A C 1
ATOM 577 O O . SER A 1 75 ? 3.338 -10.132 33.021 1.00 82.94 75 SER A O 1
ATOM 579 N N . ARG A 1 76 ? 1.700 -10.280 31.484 1.00 82.94 76 ARG A N 1
ATOM 580 C CA . ARG A 1 76 ? 1.125 -11.583 31.889 1.00 82.94 76 ARG A CA 1
ATOM 581 C C . ARG A 1 76 ? 2.121 -12.745 31.756 1.00 82.94 76 ARG A C 1
ATOM 583 O O . ARG A 1 76 ? 2.010 -13.715 32.495 1.00 82.94 76 ARG A O 1
ATOM 590 N N . TYR A 1 77 ? 3.108 -12.627 30.866 1.00 84.06 77 TYR A N 1
ATOM 591 C CA . TYR A 1 77 ? 4.189 -13.603 30.687 1.00 84.06 77 TYR A CA 1
ATOM 592 C C . TYR A 1 77 ? 5.475 -13.225 31.447 1.00 84.06 77 TYR A C 1
ATOM 594 O O . TYR A 1 77 ? 6.496 -13.893 31.297 1.00 84.06 77 TYR A O 1
ATOM 602 N N . HIS A 1 78 ? 5.468 -12.157 32.255 1.00 83.00 78 HIS A N 1
ATOM 603 C CA . HIS A 1 78 ? 6.615 -11.814 33.097 1.00 83.00 78 HIS A CA 1
ATOM 604 C C . HIS A 1 78 ? 6.610 -12.639 34.397 1.00 83.00 78 HIS A C 1
ATOM 606 O O . HIS A 1 78 ? 5.551 -12.817 35.000 1.00 83.00 78 HIS A O 1
ATOM 612 N N . PRO A 1 79 ? 7.777 -13.094 34.897 1.00 77.50 79 PRO A N 1
ATOM 613 C CA . PRO A 1 79 ? 7.869 -13.712 36.218 1.00 77.50 79 PRO A CA 1
ATOM 614 C C . PRO A 1 79 ? 7.362 -12.772 37.321 1.00 77.50 79 PRO A C 1
ATOM 616 O O . PRO A 1 79 ? 7.704 -11.592 37.327 1.00 77.50 79 PRO A O 1
ATOM 619 N N . ALA A 1 80 ? 6.617 -13.294 38.299 1.00 68.12 80 ALA A N 1
ATOM 620 C CA . ALA A 1 80 ? 6.059 -12.489 39.394 1.00 68.12 80 ALA A CA 1
ATOM 621 C C . ALA A 1 80 ? 7.132 -11.744 40.225 1.00 68.12 80 ALA A C 1
ATOM 623 O O . ALA A 1 80 ? 6.886 -10.644 40.714 1.00 68.12 80 ALA A O 1
ATOM 624 N N . ASP A 1 81 ? 8.346 -12.298 40.320 1.00 63.59 81 ASP A N 1
ATOM 625 C CA . ASP A 1 81 ? 9.498 -11.690 41.006 1.00 63.59 81 ASP A CA 1
ATOM 626 C C . ASP A 1 81 ? 10.222 -10.597 40.184 1.00 63.59 81 ASP A C 1
ATOM 628 O O . ASP A 1 81 ? 11.283 -10.096 40.581 1.00 63.59 81 ASP A O 1
ATOM 632 N N . ALA A 1 82 ? 9.680 -10.201 39.026 1.00 60.41 82 ALA A N 1
ATOM 633 C CA . ALA A 1 82 ? 10.237 -9.169 38.156 1.00 60.41 82 ALA A CA 1
ATOM 634 C C . ALA A 1 82 ? 10.077 -7.744 38.729 1.00 60.41 82 ALA A C 1
ATOM 636 O O . ALA A 1 82 ? 9.276 -6.933 38.265 1.00 60.41 82 ALA A O 1
ATOM 637 N N . GLY A 1 83 ? 10.902 -7.406 39.724 1.00 61.28 83 GLY A N 1
ATOM 638 C CA . GLY A 1 83 ? 11.110 -6.021 40.157 1.00 61.28 83 GLY A CA 1
ATOM 639 C C . GLY A 1 83 ? 11.818 -5.159 39.093 1.00 61.28 83 GLY A C 1
ATOM 640 O O . GLY A 1 83 ? 11.942 -5.536 37.934 1.00 61.28 83 GLY A O 1
ATOM 641 N N . ASN A 1 84 ? 12.387 -4.014 39.495 1.00 60.72 84 ASN A N 1
ATOM 642 C CA . ASN A 1 84 ? 13.085 -3.052 38.608 1.00 60.72 84 ASN A CA 1
ATOM 643 C C . ASN A 1 84 ? 14.407 -3.562 37.950 1.00 60.72 84 ASN A C 1
ATOM 645 O O . ASN A 1 84 ? 15.299 -2.768 37.639 1.00 60.72 84 ASN A O 1
ATOM 649 N N . LYS A 1 85 ? 14.579 -4.874 37.752 1.00 70.19 85 LYS A N 1
ATOM 650 C CA . LYS A 1 85 ? 15.660 -5.478 36.956 1.00 70.19 85 LYS A CA 1
ATOM 651 C C . LYS A 1 85 ? 15.298 -5.340 35.471 1.00 70.19 85 LYS A C 1
ATOM 653 O O . LYS A 1 85 ? 14.166 -5.614 35.090 1.00 70.19 85 LYS A O 1
ATOM 658 N N . LYS A 1 86 ? 16.257 -4.980 34.608 1.00 77.31 86 LYS A N 1
ATOM 659 C CA . LYS A 1 86 ? 16.057 -5.129 33.157 1.00 77.31 86 LYS A CA 1
ATOM 660 C C . LYS A 1 86 ? 16.015 -6.628 32.837 1.00 77.31 86 LYS A C 1
ATOM 662 O O . LYS A 1 86 ? 17.040 -7.297 32.961 1.00 77.31 86 LYS A O 1
ATOM 667 N N . LEU A 1 87 ? 14.836 -7.125 32.477 1.00 82.00 87 LEU A N 1
ATOM 668 C CA . LEU A 1 87 ? 14.619 -8.497 32.022 1.00 82.00 87 LEU A CA 1
ATOM 669 C C . LEU A 1 87 ? 15.243 -8.688 30.633 1.00 82.00 87 LEU A C 1
ATOM 671 O O . LEU A 1 87 ? 15.322 -7.742 29.843 1.00 82.00 87 LEU A O 1
ATOM 675 N N . THR A 1 88 ? 15.691 -9.905 30.353 1.00 87.06 88 THR A N 1
ATOM 676 C CA . THR A 1 88 ? 16.065 -10.373 29.016 1.00 87.06 88 THR A CA 1
ATOM 677 C C . THR A 1 88 ? 15.008 -11.338 28.493 1.00 87.06 88 THR A C 1
ATOM 679 O O . THR A 1 88 ? 14.234 -11.890 29.272 1.00 87.06 88 THR A O 1
ATOM 682 N N . ILE A 1 89 ? 14.993 -11.590 27.183 1.00 88.56 89 ILE A N 1
ATOM 683 C CA . ILE A 1 89 ? 14.059 -12.549 26.568 1.00 88.56 89 ILE A CA 1
ATOM 684 C C . ILE A 1 89 ? 14.065 -13.935 27.254 1.00 88.56 89 ILE A C 1
ATOM 686 O O . ILE A 1 89 ? 13.007 -14.526 27.449 1.00 88.56 89 ILE A O 1
ATOM 690 N N . SER A 1 90 ? 15.229 -14.409 27.713 1.00 88.00 90 SER A N 1
ATOM 691 C CA . SER A 1 90 ? 15.390 -15.692 28.419 1.00 88.00 90 SER A CA 1
ATOM 692 C C . SER A 1 90 ? 14.987 -15.661 29.899 1.00 88.00 90 SER A C 1
ATOM 694 O O . SER A 1 90 ? 14.877 -16.720 30.510 1.00 88.00 90 SER A O 1
ATOM 696 N N . ASP A 1 91 ? 14.773 -14.479 30.494 1.00 86.25 91 ASP A N 1
ATOM 697 C CA . ASP A 1 91 ? 14.095 -14.366 31.794 1.00 86.25 91 ASP A CA 1
ATOM 698 C C . ASP A 1 91 ? 12.559 -14.494 31.633 1.00 86.25 91 ASP A C 1
ATOM 700 O O . ASP A 1 91 ? 11.878 -14.752 32.623 1.00 86.25 91 ASP A O 1
ATOM 704 N N . LEU A 1 92 ? 12.012 -14.287 30.422 1.00 86.06 92 LEU A N 1
ATOM 705 C CA . LEU A 1 92 ? 10.566 -14.247 30.146 1.00 86.06 92 LEU A CA 1
ATOM 706 C C . LEU A 1 92 ? 10.015 -15.542 29.542 1.00 86.06 92 LEU A C 1
ATOM 708 O O . LEU A 1 92 ? 9.046 -16.096 30.054 1.00 86.06 92 LEU A O 1
ATOM 712 N N . LEU A 1 93 ? 10.604 -15.993 28.431 1.00 91.75 93 LEU A N 1
ATOM 713 C CA . LEU A 1 93 ? 10.072 -17.087 27.619 1.00 91.75 93 LEU A CA 1
ATOM 714 C C . LEU A 1 93 ? 10.944 -18.336 27.697 1.00 91.75 93 LEU A C 1
ATOM 716 O O . LEU A 1 93 ? 12.169 -18.264 27.822 1.00 91.75 93 LEU A O 1
ATOM 720 N N . ARG A 1 94 ? 10.291 -19.492 27.571 1.00 91.62 94 ARG A N 1
ATOM 721 C CA . ARG A 1 94 ? 10.920 -20.812 27.467 1.00 91.62 94 ARG A CA 1
ATOM 722 C C . ARG A 1 94 ? 10.517 -21.482 26.163 1.00 91.62 94 ARG A C 1
ATOM 724 O O . ARG A 1 94 ? 9.443 -21.224 25.633 1.00 91.62 94 ARG A O 1
ATOM 731 N N . GLU A 1 95 ? 11.364 -22.370 25.667 1.00 93.81 95 GLU A N 1
ATOM 732 C CA . GLU A 1 95 ? 11.028 -23.216 24.520 1.00 93.81 95 GLU A CA 1
ATOM 733 C C . GLU A 1 95 ? 9.865 -24.156 24.877 1.00 93.81 95 GLU A C 1
ATOM 735 O O . GLU A 1 95 ? 9.730 -24.589 26.025 1.00 93.81 95 GLU A O 1
ATOM 740 N N . ARG A 1 96 ? 9.002 -24.434 23.893 1.00 93.19 96 ARG A N 1
ATOM 741 C CA . ARG A 1 96 ? 7.713 -25.140 24.019 1.00 93.19 96 ARG A CA 1
ATOM 742 C C . ARG A 1 96 ? 6.656 -24.450 24.897 1.00 93.19 96 ARG A C 1
ATOM 744 O O . ARG A 1 96 ? 5.659 -25.073 25.248 1.00 93.19 96 ARG A O 1
ATOM 751 N N . GLN A 1 97 ? 6.833 -23.174 25.238 1.00 93.19 97 GLN A N 1
ATOM 752 C CA . GLN A 1 97 ? 5.797 -22.381 25.903 1.00 93.19 97 GLN A CA 1
ATOM 753 C C . GLN A 1 97 ? 4.690 -21.992 24.913 1.00 93.19 97 GLN A C 1
ATOM 755 O O . GLN A 1 97 ? 4.984 -21.412 23.868 1.00 93.19 97 GLN A O 1
ATOM 760 N N . GLU A 1 98 ? 3.432 -22.274 25.259 1.00 94.12 98 GLU A N 1
ATOM 761 C CA . GLU A 1 98 ? 2.260 -21.792 24.517 1.00 94.12 98 GLU A CA 1
ATOM 762 C C . GLU A 1 98 ? 2.008 -20.299 24.803 1.00 94.12 98 GLU A C 1
ATOM 764 O O . GLU A 1 98 ? 2.092 -19.852 25.951 1.00 94.12 98 GLU A O 1
ATOM 769 N N . LEU A 1 99 ? 1.681 -19.533 23.762 1.00 94.56 99 LEU A N 1
ATOM 770 C CA . LEU A 1 99 ? 1.399 -18.097 23.787 1.00 94.56 99 LEU A CA 1
ATOM 771 C C . LEU A 1 99 ? 0.203 -17.787 22.878 1.00 94.56 99 LEU A C 1
ATOM 773 O O . LEU A 1 99 ? 0.092 -18.345 21.789 1.00 94.56 99 LEU A O 1
ATOM 777 N N . MET A 1 100 ? -0.658 -16.848 23.273 1.00 95.00 100 MET A N 1
ATOM 778 C CA . MET A 1 100 ? -1.579 -16.207 22.326 1.00 95.00 100 MET A CA 1
ATOM 779 C C . MET A 1 100 ? -0.827 -15.080 21.605 1.00 95.00 100 MET A C 1
ATOM 781 O O . MET A 1 100 ? -0.289 -14.188 22.267 1.00 95.00 100 MET A O 1
ATOM 785 N N . VAL A 1 101 ? -0.772 -15.129 20.272 1.00 95.44 101 VAL A N 1
ATOM 786 C CA . VAL A 1 101 ? -0.038 -14.170 19.426 1.00 95.44 101 VAL A CA 1
ATOM 787 C C . VAL A 1 101 ? -0.936 -13.602 18.328 1.00 95.44 101 VAL A C 1
ATOM 789 O O . VAL A 1 101 ? -1.733 -14.324 17.740 1.00 95.44 101 VAL A O 1
ATOM 792 N N . GLN A 1 102 ? -0.798 -12.310 18.038 1.00 95.69 102 GLN A N 1
ATOM 793 C CA . GLN A 1 102 ? -1.436 -11.619 16.918 1.00 95.69 102 GLN A CA 1
ATOM 794 C C . GLN A 1 102 ? -0.375 -11.229 15.881 1.00 95.69 102 GLN A C 1
ATOM 796 O O . GLN A 1 102 ? 0.711 -10.763 16.245 1.00 95.69 102 GLN A O 1
ATOM 801 N N . VAL A 1 103 ? -0.687 -11.388 14.593 1.00 93.94 103 VAL A N 1
ATOM 802 C CA . VAL A 1 103 ? 0.184 -10.931 13.500 1.00 93.94 103 VAL A CA 1
ATOM 803 C C . VAL A 1 103 ? 0.066 -9.413 13.350 1.00 93.94 103 VAL A C 1
ATOM 805 O O . VAL A 1 103 ? -1.011 -8.881 13.084 1.00 93.94 103 VAL A O 1
ATOM 808 N N . VAL A 1 104 ? 1.186 -8.707 13.516 1.00 91.00 104 VAL A N 1
ATOM 809 C CA . VAL A 1 104 ? 1.293 -7.238 13.398 1.00 91.00 104 VAL A CA 1
ATOM 810 C C . VAL A 1 104 ? 1.817 -6.819 12.022 1.00 91.00 104 VAL A C 1
ATOM 812 O O . VAL A 1 104 ? 1.509 -5.726 11.542 1.00 91.00 104 VAL A O 1
ATOM 815 N N . LYS A 1 105 ? 2.621 -7.679 11.389 1.00 87.44 105 LYS A N 1
ATOM 816 C CA . LYS A 1 105 ? 3.049 -7.561 9.991 1.00 87.44 105 LYS A CA 1
ATOM 817 C C . LYS A 1 105 ? 3.126 -8.948 9.379 1.00 87.44 105 LYS A C 1
ATOM 819 O O . LYS A 1 105 ? 3.651 -9.858 10.021 1.00 87.44 105 LYS A O 1
ATOM 824 N N . ASP A 1 106 ? 2.673 -9.038 8.146 1.00 84.88 106 ASP A N 1
ATOM 825 C CA . ASP A 1 106 ? 2.727 -10.212 7.285 1.00 84.88 106 ASP A CA 1
ATOM 826 C C . ASP A 1 106 ? 4.175 -10.610 6.952 1.00 84.88 106 ASP A C 1
ATOM 828 O O . ASP A 1 106 ? 5.139 -9.914 7.298 1.00 84.88 106 ASP A O 1
ATOM 832 N N . GLU A 1 107 ? 4.331 -11.748 6.284 1.00 82.50 107 GLU A N 1
ATOM 833 C CA . GLU A 1 107 ? 5.637 -12.256 5.868 1.00 82.50 107 GLU A CA 1
ATOM 834 C C . GLU A 1 107 ? 6.205 -11.427 4.707 1.00 82.50 107 GLU A C 1
ATOM 836 O O . GLU A 1 107 ? 5.478 -10.995 3.814 1.00 82.50 107 GLU A O 1
ATOM 841 N N . ILE A 1 108 ? 7.522 -11.205 4.691 1.00 76.44 108 ILE A N 1
ATOM 842 C CA . ILE A 1 108 ? 8.192 -10.411 3.651 1.00 76.44 108 ILE A CA 1
ATOM 843 C C . ILE A 1 108 ? 9.353 -11.228 3.081 1.00 76.44 108 ILE A C 1
ATOM 845 O O . ILE A 1 108 ? 10.465 -11.243 3.619 1.00 76.44 108 ILE A O 1
ATOM 849 N N . GLY A 1 109 ? 9.072 -11.939 1.985 1.00 75.62 109 GLY A N 1
ATOM 850 C CA . GLY A 1 109 ? 10.002 -12.877 1.357 1.00 75.62 109 GLY A CA 1
ATOM 851 C C . GLY A 1 109 ? 10.427 -13.977 2.334 1.00 75.62 109 GLY A C 1
ATOM 852 O O . GLY A 1 109 ? 9.592 -14.709 2.869 1.00 75.62 109 GLY A O 1
ATOM 853 N N . ASN A 1 110 ? 11.731 -14.054 2.605 1.00 78.56 110 ASN A N 1
ATOM 854 C CA . ASN A 1 110 ? 12.317 -15.036 3.524 1.00 78.56 110 ASN A CA 1
ATOM 855 C C . ASN A 1 110 ? 12.104 -14.689 5.014 1.00 78.56 110 ASN A C 1
ATOM 857 O O . ASN A 1 110 ? 12.419 -15.503 5.879 1.00 78.56 110 ASN A O 1
ATOM 861 N N . LYS A 1 111 ? 11.601 -13.488 5.341 1.00 84.00 111 LYS A N 1
ATOM 862 C CA . LYS A 1 111 ? 11.403 -13.027 6.725 1.00 84.00 111 LYS A CA 1
ATOM 863 C C . LYS A 1 111 ? 9.958 -13.328 7.153 1.00 84.00 111 LYS A C 1
ATOM 865 O O . LYS A 1 111 ? 9.027 -12.730 6.618 1.00 84.00 111 LYS A O 1
ATOM 870 N N . GLY A 1 112 ? 9.792 -14.265 8.091 1.00 86.12 112 GLY A N 1
ATOM 871 C CA . GLY A 1 112 ? 8.486 -14.673 8.628 1.00 86.12 112 GLY A CA 1
ATOM 872 C C . GLY A 1 112 ? 7.759 -13.565 9.403 1.00 86.12 112 GLY A C 1
ATOM 873 O O . GLY A 1 112 ? 8.360 -12.543 9.751 1.00 86.12 112 GLY A O 1
ATOM 874 N N . ALA A 1 113 ? 6.465 -13.766 9.663 1.00 91.06 113 ALA A N 1
ATOM 875 C CA . ALA A 1 113 ? 5.569 -12.745 10.217 1.00 91.06 113 ALA A CA 1
ATOM 876 C C . ALA A 1 113 ? 6.069 -12.090 11.523 1.00 91.06 113 ALA A C 1
ATOM 878 O O . ALA A 1 113 ? 6.640 -12.735 12.405 1.00 91.06 113 ALA A O 1
ATOM 879 N N . SER A 1 114 ? 5.789 -10.795 11.696 1.00 93.75 114 SER A N 1
ATOM 880 C CA . SER A 1 114 ? 6.078 -10.065 12.938 1.00 93.75 114 SER A CA 1
ATOM 881 C C . SER A 1 114 ? 4.920 -10.235 13.920 1.00 93.75 114 SER A C 1
ATOM 883 O O . SER A 1 114 ? 3.828 -9.713 13.687 1.00 93.75 114 SER A O 1
ATOM 885 N N . LEU A 1 115 ? 5.172 -10.903 15.043 1.00 95.75 115 LEU A N 1
ATOM 886 C CA . LEU A 1 115 ? 4.165 -11.234 16.052 1.00 95.75 115 LEU A CA 1
ATOM 887 C C . LEU A 1 115 ? 4.186 -10.269 17.244 1.00 95.75 115 LEU A C 1
ATOM 889 O O . LEU A 1 115 ? 5.230 -9.723 17.608 1.00 95.75 115 LEU A O 1
ATOM 893 N N . SER A 1 116 ? 3.037 -10.126 17.904 1.00 95.56 116 SER A N 1
ATOM 894 C CA . SER A 1 116 ? 2.918 -9.520 19.234 1.00 95.56 116 SER A CA 1
ATOM 895 C C . SER A 1 116 ? 1.972 -10.315 20.122 1.00 95.56 116 SER A C 1
ATOM 897 O O . SER A 1 116 ? 1.035 -10.945 19.645 1.00 95.56 116 SER A O 1
ATOM 899 N N . THR A 1 117 ? 2.199 -10.272 21.432 1.00 94.06 117 THR A N 1
ATOM 900 C CA . THR A 1 117 ? 1.247 -10.794 22.430 1.00 94.06 117 THR A CA 1
ATOM 901 C C . THR A 1 117 ? 0.346 -9.698 23.015 1.00 94.06 117 THR A C 1
ATOM 903 O O . THR A 1 117 ? -0.551 -9.998 23.801 1.00 94.06 117 THR A O 1
ATOM 906 N N . TYR A 1 118 ? 0.539 -8.430 22.623 1.00 92.00 118 TYR A N 1
ATOM 907 C CA . TYR A 1 118 ? -0.411 -7.344 22.886 1.00 92.00 118 TYR A CA 1
ATOM 908 C C . TYR A 1 118 ? -1.585 -7.440 21.902 1.00 92.00 118 TYR A C 1
ATOM 910 O O . TYR A 1 118 ? -1.710 -6.619 20.994 1.00 92.00 118 TYR A O 1
ATOM 918 N N . VAL A 1 119 ? -2.436 -8.457 22.077 1.00 92.31 119 VAL A N 1
ATOM 919 C CA . VAL A 1 119 ? -3.630 -8.645 21.241 1.00 92.31 119 VAL A CA 1
ATOM 920 C C . VAL A 1 119 ? -4.495 -7.385 21.296 1.00 92.31 119 VAL A C 1
ATOM 922 O O . VAL A 1 119 ? -4.821 -6.868 22.366 1.00 92.31 119 VAL A O 1
ATOM 925 N N . SER A 1 120 ? -4.863 -6.885 20.123 1.00 92.06 120 SER A N 1
ATOM 926 C CA . SER A 1 120 ? -5.702 -5.708 19.948 1.00 92.06 120 SER A CA 1
ATOM 927 C C . SER A 1 120 ? -6.896 -6.070 19.074 1.00 92.06 120 SER A C 1
ATOM 929 O O . SER A 1 120 ? -6.730 -6.590 17.972 1.00 92.06 120 SER A O 1
ATOM 931 N N . LEU A 1 121 ? -8.108 -5.825 19.578 1.00 91.06 121 LEU A N 1
ATOM 932 C CA . LEU A 1 121 ? -9.342 -6.142 18.861 1.00 91.06 121 LEU A CA 1
ATOM 933 C C . LEU A 1 121 ? -10.003 -4.835 18.390 1.00 91.06 121 LEU A C 1
ATOM 935 O O . LEU A 1 121 ? -10.516 -4.069 19.220 1.00 91.06 121 LEU A O 1
ATOM 939 N N . PRO A 1 122 ? -9.949 -4.522 17.081 1.00 89.50 122 PRO A N 1
ATOM 940 C CA . PRO A 1 122 ? -10.555 -3.320 16.522 1.00 89.50 122 PRO A CA 1
ATOM 941 C C . PRO A 1 122 ? -12.076 -3.463 16.358 1.00 89.50 122 PRO A C 1
ATOM 943 O O . PRO A 1 122 ? -12.559 -4.208 15.504 1.00 89.50 122 PRO A O 1
ATOM 946 N N . GLY A 1 123 ? -12.833 -2.684 17.132 1.00 88.62 123 GLY A N 1
ATOM 947 C CA . GLY A 1 123 ? -14.247 -2.396 16.878 1.00 88.62 123 GLY A CA 1
ATOM 948 C C . GLY A 1 123 ? -14.428 -1.188 15.964 1.00 88.62 123 GLY A C 1
ATOM 949 O O . GLY A 1 123 ? -13.473 -0.666 15.382 1.00 88.62 123 GLY A O 1
ATOM 950 N N . ARG A 1 124 ? -15.667 -0.722 15.828 1.00 85.44 124 ARG A N 1
ATOM 951 C CA . ARG A 1 124 ? -16.016 0.418 14.965 1.00 85.44 124 ARG A CA 1
ATOM 952 C C . ARG A 1 124 ? -15.612 1.750 15.602 1.00 85.44 124 ARG A C 1
ATOM 954 O O . ARG A 1 124 ? -14.957 2.575 14.965 1.00 85.44 124 ARG A O 1
ATOM 961 N N . TYR A 1 125 ? -15.936 1.932 16.878 1.00 86.94 125 TYR A N 1
ATOM 962 C CA . TYR A 1 125 ? -15.772 3.179 17.626 1.00 86.94 125 TYR A CA 1
ATOM 963 C C . TYR A 1 125 ? -14.589 3.140 18.600 1.00 86.94 125 TYR A C 1
ATOM 965 O O . TYR A 1 125 ? -14.003 4.186 18.894 1.00 86.94 125 TYR A O 1
ATOM 973 N N . LEU A 1 126 ? -14.180 1.952 19.054 1.00 88.62 126 LEU A N 1
ATOM 974 C CA . LEU A 1 126 ? -13.014 1.764 19.919 1.00 88.62 126 LEU A CA 1
ATOM 975 C C . LEU A 1 126 ? -12.147 0.562 19.517 1.00 88.62 126 LEU A C 1
ATOM 977 O O . LEU A 1 126 ? -12.562 -0.325 18.780 1.00 88.62 126 LEU A O 1
ATOM 981 N N . VAL A 1 127 ? -10.913 0.544 20.011 1.00 90.38 127 VAL A N 1
ATOM 982 C CA . VAL A 1 127 ? -10.046 -0.641 20.043 1.00 90.38 127 VAL A CA 1
ATOM 983 C C . VAL A 1 127 ? -9.910 -1.063 21.498 1.00 90.38 127 VAL A C 1
ATOM 985 O O . VAL A 1 127 ? -9.604 -0.218 22.347 1.00 90.38 127 VAL A O 1
ATOM 988 N N . ILE A 1 128 ? -10.117 -2.346 21.786 1.00 90.44 128 ILE A N 1
ATOM 989 C CA . ILE A 1 128 ? -9.844 -2.917 23.107 1.00 90.44 128 ILE A CA 1
ATOM 990 C C . ILE A 1 128 ? -8.485 -3.632 23.091 1.00 90.44 128 ILE A C 1
ATOM 992 O O . ILE A 1 128 ? -8.103 -4.249 22.096 1.00 90.44 128 ILE A O 1
ATOM 996 N N . MET A 1 129 ? -7.740 -3.510 24.187 1.00 90.62 129 MET A N 1
ATOM 997 C CA . MET A 1 129 ? -6.418 -4.106 24.397 1.00 90.62 129 MET A CA 1
ATOM 998 C C . MET A 1 129 ? -6.419 -4.832 25.755 1.00 90.62 129 MET A C 1
ATOM 1000 O O . MET A 1 129 ? -6.092 -4.204 26.774 1.00 90.62 129 MET A O 1
ATOM 1004 N N . PRO A 1 130 ? -6.837 -6.109 25.801 1.00 86.31 130 PRO A N 1
ATOM 1005 C CA . PRO A 1 130 ? -6.852 -6.935 27.011 1.00 86.31 130 PRO A CA 1
ATOM 1006 C C . PRO A 1 130 ? -5.517 -6.925 27.766 1.00 86.31 130 PRO A C 1
ATOM 1008 O O . PRO A 1 130 ? -4.465 -6.674 27.178 1.00 86.31 130 PRO A O 1
ATOM 1011 N N . ASP A 1 131 ? -5.583 -7.130 29.083 1.00 77.25 131 ASP A N 1
ATOM 1012 C CA . ASP A 1 131 ? -4.485 -7.141 30.071 1.00 77.25 131 ASP A CA 1
ATOM 1013 C C . ASP A 1 131 ? -3.546 -5.903 30.130 1.00 77.25 131 ASP A C 1
ATOM 1015 O O . ASP A 1 131 ? -2.767 -5.752 31.075 1.00 77.25 131 ASP A O 1
ATOM 1019 N N . SER A 1 132 ? -3.615 -4.984 29.162 1.00 75.62 132 SER A N 1
ATOM 1020 C CA . SER A 1 132 ? -2.625 -3.919 28.955 1.00 75.62 132 SER A CA 1
ATOM 1021 C C . SER A 1 132 ? -2.694 -2.744 29.939 1.00 75.62 132 SER A C 1
ATOM 1023 O O . SER A 1 132 ? -1.730 -1.976 30.032 1.00 75.62 132 SER A O 1
ATOM 1025 N N . GLY A 1 133 ? -3.831 -2.552 30.619 1.00 66.06 133 GLY A N 1
ATOM 1026 C CA . GLY A 1 133 ? -4.101 -1.481 31.589 1.00 66.06 133 GLY A CA 1
ATOM 1027 C C . GLY A 1 133 ? -4.035 -0.042 31.050 1.00 66.06 133 GLY A C 1
ATOM 1028 O O . GLY A 1 133 ? -4.028 0.905 31.837 1.00 66.06 133 GLY A O 1
ATOM 1029 N N . LYS A 1 134 ? -3.935 0.156 29.728 1.00 69.25 134 LYS A N 1
ATOM 1030 C CA . LYS A 1 134 ? -3.660 1.463 29.099 1.00 69.25 134 LYS A CA 1
ATOM 1031 C C . LYS A 1 134 ? -4.898 2.021 28.397 1.00 69.25 134 LYS A C 1
ATOM 1033 O O . LYS A 1 134 ? -5.155 1.706 27.237 1.00 69.25 134 LYS A O 1
ATOM 1038 N N . THR A 1 135 ? -5.632 2.909 29.061 1.00 70.06 135 THR A N 1
ATOM 1039 C CA . THR A 1 135 ? -6.632 3.768 28.401 1.00 70.06 135 THR A CA 1
ATOM 1040 C C . THR A 1 135 ? -5.958 4.880 27.595 1.00 70.06 135 THR A C 1
ATOM 1042 O O . THR A 1 135 ? -5.005 5.507 28.067 1.00 70.06 135 THR A O 1
ATOM 1045 N N . GLY A 1 136 ? -6.464 5.163 26.395 1.00 68.25 136 GLY A N 1
ATOM 1046 C CA . GLY A 1 136 ? -5.918 6.170 25.487 1.00 68.25 136 GLY A CA 1
ATOM 1047 C C . GLY A 1 136 ? -6.970 6.794 24.570 1.00 68.25 136 GLY A C 1
ATOM 1048 O O . GLY A 1 136 ? -8.104 6.339 24.476 1.00 68.25 136 GLY A O 1
ATOM 1049 N N . ILE A 1 137 ? -6.586 7.864 23.875 1.00 72.81 137 ILE A N 1
ATOM 1050 C CA . ILE A 1 137 ? -7.447 8.587 22.929 1.00 72.81 137 ILE A CA 1
ATOM 1051 C C . ILE A 1 137 ? -6.653 8.813 21.642 1.00 72.81 137 ILE A C 1
ATOM 1053 O O . ILE A 1 137 ? -5.463 9.144 21.710 1.00 72.81 137 ILE A O 1
ATOM 1057 N N . SER A 1 138 ? -7.300 8.643 20.481 1.00 66.81 138 SER A N 1
ATOM 1058 C CA . SER A 1 138 ? -6.699 8.839 19.153 1.00 66.81 138 SER A CA 1
ATOM 1059 C C . SER A 1 138 ? -5.791 10.074 19.094 1.00 66.81 138 SER A C 1
ATOM 1061 O O . SER A 1 138 ? -6.138 11.169 19.543 1.00 66.81 138 SER A O 1
ATOM 1063 N N . ARG A 1 139 ? -4.586 9.919 18.528 1.00 66.19 139 ARG A N 1
ATOM 1064 C CA . ARG A 1 139 ? -3.604 11.015 18.457 1.00 66.19 139 ARG A CA 1
ATOM 1065 C C . ARG A 1 139 ? -3.998 12.125 17.475 1.00 66.19 139 ARG A C 1
ATOM 1067 O O . ARG A 1 139 ? -3.366 13.170 17.539 1.00 66.19 139 ARG A O 1
ATOM 1074 N N . ARG A 1 140 ? -5.031 11.939 16.645 1.00 64.00 140 ARG A N 1
ATOM 1075 C CA . ARG A 1 140 ? -5.486 12.924 15.643 1.00 64.00 140 ARG A CA 1
ATOM 1076 C C . ARG A 1 140 ? -6.379 14.044 16.189 1.00 64.00 140 ARG A C 1
ATOM 1078 O O . ARG A 1 140 ? -6.503 15.063 15.532 1.00 64.00 140 ARG A O 1
ATOM 1085 N N . LEU A 1 141 ? -6.983 13.860 17.361 1.00 64.62 141 LEU A N 1
ATOM 1086 C CA . LEU A 1 141 ? -8.062 14.735 17.834 1.00 64.62 141 LEU A CA 1
ATOM 1087 C C . LEU A 1 141 ? -7.540 16.042 18.465 1.00 64.62 141 LEU A C 1
ATOM 1089 O O . LEU A 1 141 ? -6.479 16.017 19.109 1.00 64.62 141 LEU A O 1
ATOM 1093 N N . PRO A 1 142 ? -8.251 17.172 18.335 1.00 69.62 142 PRO A N 1
ATOM 1094 C CA . PRO A 1 142 ? -7.911 18.411 19.025 1.00 69.62 142 PRO A CA 1
ATOM 1095 C C . PRO A 1 142 ? -8.012 18.273 20.559 1.00 69.62 142 PRO A C 1
ATOM 1097 O O . PRO A 1 142 ? -8.516 17.293 21.115 1.00 69.62 142 PRO A O 1
ATOM 1100 N N . THR A 1 143 ? -7.395 19.213 21.274 1.00 70.44 143 THR A N 1
ATOM 1101 C CA . THR A 1 143 ? -7.096 19.086 22.716 1.00 70.44 143 THR A CA 1
ATOM 1102 C C . THR A 1 143 ? -8.335 19.188 23.615 1.00 70.44 143 THR A C 1
ATOM 1104 O O . THR A 1 143 ? -8.345 18.652 24.722 1.00 70.44 143 THR A O 1
ATOM 1107 N N . ASP A 1 144 ? -9.372 19.864 23.139 1.00 73.50 144 ASP A N 1
ATOM 1108 C CA . ASP A 1 144 ? -10.678 20.052 23.767 1.00 73.50 144 ASP A CA 1
ATOM 1109 C C . ASP A 1 144 ? -11.565 18.800 23.668 1.00 73.50 144 ASP A C 1
ATOM 1111 O O . ASP A 1 144 ? -12.030 18.309 24.702 1.00 73.50 144 ASP A O 1
ATOM 1115 N N . GLU A 1 145 ? -11.718 18.214 22.475 1.00 71.50 145 GLU A N 1
ATOM 1116 C CA . GLU A 1 145 ? -12.446 16.948 22.271 1.00 71.50 145 GLU A CA 1
ATOM 1117 C C . GLU A 1 145 ? -11.921 15.827 23.171 1.00 71.50 145 GLU A C 1
ATOM 1119 O O . GLU A 1 145 ? -12.696 15.099 23.797 1.00 71.50 145 GLU A O 1
ATOM 1124 N N . ARG A 1 146 ? -10.591 15.718 23.303 1.00 73.44 146 ARG A N 1
ATOM 1125 C CA . ARG A 1 146 ? -9.943 14.728 24.181 1.00 73.44 146 ARG A CA 1
ATOM 1126 C C . ARG A 1 146 ? -10.442 14.785 25.616 1.00 73.44 146 ARG A C 1
ATOM 1128 O O . ARG A 1 146 ? -10.421 13.755 26.283 1.00 73.44 146 ARG A O 1
ATOM 1135 N N . LYS A 1 147 ? -10.865 15.952 26.112 1.00 76.56 147 LYS A N 1
ATOM 1136 C CA . LYS A 1 147 ? -11.402 16.056 27.467 1.00 76.56 147 LYS A CA 1
ATOM 1137 C C . LYS A 1 147 ? -12.773 15.382 27.550 1.00 76.56 147 LYS A C 1
ATOM 1139 O O . LYS A 1 147 ? -12.918 14.456 28.338 1.00 76.56 147 LYS A O 1
ATOM 1144 N N . ARG A 1 148 ? -13.714 15.756 26.670 1.00 77.62 148 ARG A N 1
ATOM 1145 C CA . ARG A 1 148 ? -15.046 15.122 26.556 1.00 77.62 148 ARG A CA 1
ATOM 1146 C C . ARG A 1 148 ? -14.934 13.605 26.377 1.00 77.62 148 ARG A C 1
ATOM 1148 O O . ARG A 1 148 ? -15.675 12.857 27.002 1.00 77.62 148 ARG A O 1
ATOM 1155 N N . LEU A 1 149 ? -14.000 13.151 25.543 1.00 77.00 149 LEU A N 1
ATOM 1156 C CA . LEU A 1 149 ? -13.795 11.725 25.286 1.00 77.00 149 LEU A CA 1
ATOM 1157 C C . LEU A 1 149 ? -13.122 10.998 26.450 1.00 77.00 149 LEU A C 1
ATOM 1159 O O . LEU A 1 149 ? -13.421 9.829 26.665 1.00 77.00 149 LEU A O 1
ATOM 1163 N N . LYS A 1 150 ? -12.263 11.662 27.235 1.00 78.69 150 LYS A N 1
ATOM 1164 C CA . LYS A 1 150 ? -11.761 11.065 28.477 1.00 78.69 150 LYS A CA 1
ATOM 1165 C C . LYS A 1 150 ? -12.878 10.938 29.508 1.00 78.69 150 LYS A C 1
ATOM 1167 O O . LYS A 1 150 ? -13.030 9.869 30.087 1.00 78.69 150 LYS A O 1
ATOM 1172 N N . ASP A 1 151 ? -13.671 11.995 29.672 1.00 79.62 151 ASP A N 1
ATOM 1173 C CA . ASP A 1 151 ? -14.834 11.994 30.556 1.00 79.62 151 ASP A CA 1
ATOM 1174 C C . ASP A 1 151 ? -15.811 10.862 30.152 1.00 79.62 151 ASP A C 1
ATOM 1176 O O . ASP A 1 151 ? -16.376 10.223 31.026 1.00 79.62 151 ASP A O 1
ATOM 1180 N N . LEU A 1 152 ? -15.938 10.529 28.854 1.00 78.44 152 LEU A N 1
ATOM 1181 C CA . LEU A 1 152 ? -16.718 9.381 28.355 1.00 78.44 152 LEU A CA 1
ATOM 1182 C C . LEU A 1 152 ? -16.050 8.007 28.596 1.00 78.44 152 LEU A C 1
ATOM 1184 O O . LEU A 1 152 ? -16.762 7.045 28.874 1.00 78.44 152 LEU A O 1
ATOM 1188 N N . ILE A 1 153 ? -14.716 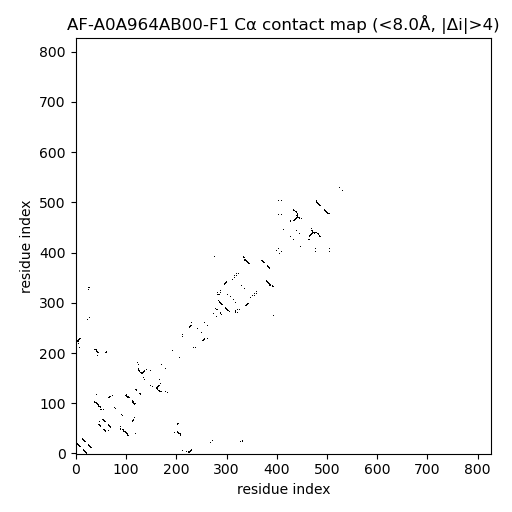7.889 28.510 1.00 80.19 153 ILE A N 1
ATOM 1189 C CA . ILE A 1 153 ? -13.980 6.639 28.813 1.00 80.19 153 ILE A CA 1
ATOM 1190 C C . ILE A 1 153 ? -14.076 6.288 30.297 1.00 80.19 153 ILE A C 1
ATOM 1192 O O . ILE A 1 153 ? -14.365 5.139 30.624 1.00 80.19 153 ILE A O 1
ATOM 1196 N N . ASP A 1 154 ? -13.865 7.268 31.180 1.00 79.50 154 ASP A N 1
ATOM 1197 C CA . ASP A 1 154 ? -13.946 7.091 32.638 1.00 79.50 154 ASP A CA 1
ATOM 1198 C C . ASP A 1 154 ? -15.373 6.670 33.089 1.00 79.50 154 ASP A C 1
ATOM 1200 O O . ASP A 1 154 ? -15.557 6.182 34.202 1.00 79.50 154 ASP A O 1
ATOM 1204 N N . ASP A 1 155 ? -16.372 6.837 32.212 1.00 82.88 155 ASP A N 1
ATOM 1205 C CA . ASP A 1 155 ? -17.801 6.585 32.434 1.00 82.88 155 ASP A CA 1
ATOM 1206 C C . ASP A 1 155 ? -18.296 5.273 31.763 1.00 82.88 155 ASP A C 1
ATOM 1208 O O . ASP A 1 155 ? -19.472 4.913 31.889 1.00 82.88 155 ASP A O 1
ATOM 1212 N N . LEU A 1 156 ? -17.436 4.550 31.024 1.00 83.19 156 LEU A N 1
ATOM 1213 C CA . LEU A 1 156 ? -17.753 3.278 30.348 1.00 83.19 156 LEU A CA 1
ATOM 1214 C C . LEU A 1 156 ? -17.474 2.046 31.241 1.00 83.19 156 LEU A C 1
ATOM 1216 O O . LEU A 1 156 ? -16.502 2.037 31.994 1.00 83.19 156 LEU A O 1
ATOM 1220 N N . PRO A 1 157 ? -18.257 0.950 31.121 1.00 83.62 157 PRO A N 1
ATOM 1221 C CA . PRO A 1 157 ? -18.074 -0.272 31.911 1.00 83.62 157 PRO A CA 1
ATOM 1222 C C . PRO A 1 157 ? -16.940 -1.157 31.353 1.00 83.62 157 PRO A C 1
ATOM 1224 O O . PRO A 1 157 ? -17.175 -2.264 30.849 1.00 83.62 157 PRO A O 1
ATOM 1227 N N . VAL A 1 158 ? -15.709 -0.645 31.405 1.00 83.62 158 VAL A N 1
ATOM 1228 C CA . VAL A 1 158 ? -14.474 -1.346 31.016 1.00 83.62 158 VAL A CA 1
ATOM 1229 C C . VAL A 1 158 ? -14.033 -2.284 32.157 1.00 83.62 158 VAL A C 1
ATOM 1231 O O . VAL A 1 158 ? -14.014 -1.838 33.304 1.00 83.62 158 VAL A O 1
ATOM 1234 N N . PRO A 1 159 ? -13.690 -3.564 31.902 1.00 81.94 159 PRO A N 1
ATOM 1235 C CA . PRO A 1 159 ? -13.217 -4.464 32.957 1.00 81.94 159 PRO A CA 1
ATOM 1236 C C . PRO A 1 159 ? -11.809 -4.090 33.446 1.00 81.94 159 PRO A C 1
ATOM 1238 O O . PRO A 1 159 ? -11.008 -3.528 32.696 1.00 81.94 159 PRO A O 1
ATOM 1241 N N . GLU A 1 160 ? -11.477 -4.439 34.691 1.00 78.81 160 GLU A N 1
ATOM 1242 C CA . GLU A 1 160 ? -10.133 -4.202 35.234 1.00 78.81 160 GLU A CA 1
ATOM 1243 C C . GLU A 1 160 ? -9.054 -4.907 34.392 1.00 78.81 160 GLU A C 1
ATOM 1245 O O . GLU A 1 160 ? -9.237 -6.028 33.926 1.00 78.81 160 GLU A O 1
ATOM 1250 N N . GLY A 1 161 ? -7.929 -4.223 34.165 1.00 79.88 161 GLY A N 1
ATOM 1251 C CA . GLY A 1 161 ? -6.837 -4.700 33.308 1.00 79.88 161 GLY A CA 1
ATOM 1252 C C . GLY A 1 161 ? -6.993 -4.383 31.814 1.00 79.88 161 GLY A C 1
ATOM 1253 O O . GLY A 1 161 ? -5.985 -4.314 31.115 1.00 79.88 161 GLY A O 1
ATOM 1254 N N . PHE A 1 162 ? -8.195 -4.100 31.305 1.00 86.38 162 PHE A N 1
ATOM 1255 C CA . PHE A 1 162 ? -8.391 -3.822 29.878 1.00 86.38 162 PHE A CA 1
ATOM 1256 C C . PHE A 1 162 ? -8.013 -2.376 29.520 1.00 86.38 162 PHE A C 1
ATOM 1258 O O . PHE A 1 162 ? -8.453 -1.411 30.144 1.00 86.38 162 PHE A O 1
ATOM 1265 N N . GLY A 1 163 ? -7.206 -2.214 28.471 1.00 86.94 163 GLY A N 1
ATOM 1266 C CA . GLY A 1 163 ? -6.984 -0.932 27.806 1.00 86.94 163 GLY A CA 1
ATOM 1267 C C . GLY A 1 163 ? -8.061 -0.660 26.755 1.00 86.94 163 GLY A C 1
ATOM 1268 O O . GLY A 1 163 ? -8.529 -1.579 26.086 1.00 86.94 163 GLY A O 1
ATOM 1269 N N . VAL A 1 164 ? -8.435 0.608 26.581 1.00 88.06 164 VAL A N 1
ATOM 1270 C CA . VAL A 1 164 ? -9.399 1.063 25.564 1.00 88.06 164 VAL A CA 1
ATOM 1271 C C . VAL A 1 164 ? -8.848 2.298 24.859 1.00 88.06 164 VAL A C 1
ATOM 1273 O O . VAL A 1 164 ? -8.354 3.218 25.515 1.00 88.06 164 VAL A O 1
ATOM 1276 N N . ILE A 1 165 ? -8.948 2.330 23.528 1.00 87.06 165 ILE A N 1
ATOM 1277 C CA . ILE A 1 165 ? -8.596 3.482 22.691 1.00 87.06 165 ILE A CA 1
ATOM 1278 C C . ILE A 1 165 ? -9.800 3.876 21.835 1.00 87.06 165 ILE A C 1
ATOM 1280 O O . ILE A 1 165 ? -10.187 3.128 20.941 1.00 87.06 165 ILE A O 1
ATOM 1284 N N . ILE A 1 166 ? -10.356 5.074 22.048 1.00 85.00 166 ILE A N 1
ATOM 1285 C CA . ILE A 1 166 ? -11.401 5.616 21.161 1.00 85.00 166 ILE A CA 1
ATOM 1286 C C . ILE A 1 166 ? -10.800 5.983 19.793 1.00 85.00 166 ILE A C 1
ATOM 1288 O O . ILE A 1 166 ? -9.788 6.694 19.703 1.00 85.00 166 ILE A O 1
ATOM 1292 N N . ARG A 1 167 ? -11.446 5.484 18.732 1.00 82.38 167 ARG A N 1
ATOM 1293 C CA . ARG A 1 167 ? -11.149 5.730 17.312 1.00 82.38 167 ARG A CA 1
ATOM 1294 C C . ARG A 1 167 ? -11.812 7.033 16.853 1.00 82.38 167 ARG A C 1
ATOM 1296 O O . ARG A 1 167 ? -12.785 7.481 17.448 1.00 82.38 167 ARG A O 1
ATOM 1303 N N . THR A 1 168 ? -11.335 7.625 15.756 1.00 75.25 168 THR A N 1
ATOM 1304 C CA . THR A 1 168 ? -11.902 8.883 15.222 1.00 75.25 168 THR A CA 1
ATOM 1305 C C . THR A 1 168 ? -13.392 8.762 14.854 1.00 75.25 168 THR A C 1
ATOM 1307 O O . THR A 1 168 ? -14.142 9.701 15.078 1.00 75.25 168 THR A O 1
ATOM 1310 N N . ALA A 1 169 ? -13.864 7.592 14.407 1.00 73.25 169 ALA A N 1
ATOM 1311 C CA . ALA A 1 169 ? -15.289 7.354 14.139 1.00 73.25 169 ALA A CA 1
ATOM 1312 C C . ALA A 1 169 ? -16.188 7.373 15.400 1.00 73.25 169 ALA A C 1
ATOM 1314 O O . ALA A 1 169 ? -17.406 7.483 15.283 1.00 73.25 169 ALA A O 1
ATOM 1315 N N . GLY A 1 170 ? -15.611 7.248 16.603 1.00 70.50 170 GLY A N 1
ATOM 1316 C CA . GLY A 1 170 ? -16.330 7.262 17.883 1.00 70.50 170 GLY A CA 1
ATOM 1317 C C . GLY A 1 170 ? -16.445 8.641 18.544 1.00 70.50 170 GLY A C 1
ATOM 1318 O O . GLY A 1 170 ? -16.951 8.725 19.657 1.00 70.50 170 GLY A O 1
ATOM 1319 N N . VAL A 1 171 ? -15.954 9.710 17.906 1.00 73.12 171 VAL A N 1
ATOM 1320 C CA . VAL A 1 171 ? -15.849 11.057 18.507 1.00 73.12 171 VAL A CA 1
ATOM 1321 C C . VAL A 1 171 ? -17.209 11.733 18.681 1.00 73.12 171 VAL A C 1
ATOM 1323 O O . VAL A 1 171 ? -17.499 12.314 19.727 1.00 73.12 171 VAL A O 1
ATOM 1326 N N . GLU A 1 172 ? -18.046 11.645 17.651 1.00 72.00 172 GLU A N 1
ATOM 1327 C CA . GLU A 1 172 ? -19.344 12.325 17.575 1.00 72.00 172 GLU A CA 1
ATOM 1328 C C . GLU A 1 172 ? -20.510 11.438 18.039 1.00 72.00 172 GLU A C 1
ATOM 1330 O O . GLU A 1 172 ? -21.656 11.877 18.069 1.00 72.00 172 GLU A O 1
ATOM 1335 N N . ARG A 1 173 ? -20.224 10.182 18.404 1.00 80.44 173 ARG A N 1
ATOM 1336 C CA . ARG A 1 173 ? -21.224 9.151 18.700 1.00 80.44 173 ARG A CA 1
ATOM 1337 C C . ARG A 1 173 ? -21.691 9.179 20.150 1.00 80.44 173 ARG A C 1
ATOM 1339 O O . ARG A 1 173 ? -21.003 9.668 21.049 1.00 80.44 173 ARG A O 1
ATOM 1346 N N . GLU A 1 174 ? -22.879 8.632 20.380 1.00 82.50 174 GLU A N 1
ATOM 1347 C CA . GLU A 1 174 ? -23.421 8.510 21.726 1.00 82.50 174 GLU A CA 1
ATOM 1348 C C . GLU A 1 174 ? -22.725 7.412 22.539 1.00 82.50 174 GLU A C 1
ATOM 1350 O O . GLU A 1 174 ? -22.254 6.397 22.020 1.00 82.50 174 GLU A O 1
ATOM 1355 N N . LYS A 1 175 ? -22.730 7.586 23.867 1.00 83.69 175 LYS A N 1
ATOM 1356 C CA . LYS A 1 175 ? -22.201 6.608 24.829 1.00 83.69 175 LYS A CA 1
ATOM 1357 C C . LYS A 1 175 ? -22.855 5.223 24.679 1.00 83.69 175 LYS A C 1
ATOM 1359 O O . LYS A 1 175 ? -22.208 4.215 24.947 1.00 83.69 175 LYS A O 1
ATOM 1364 N N . SER A 1 176 ? -24.115 5.181 24.247 1.00 85.50 176 SER A N 1
ATOM 1365 C CA . SER A 1 176 ? -24.904 3.978 23.955 1.00 85.50 176 SER A CA 1
ATOM 1366 C C . SER A 1 176 ? -24.267 3.104 22.864 1.00 85.50 176 SER A C 1
ATOM 1368 O O . SER A 1 176 ? -24.070 1.908 23.079 1.00 85.50 176 SER A O 1
ATOM 1370 N N . ASP A 1 177 ? -23.877 3.693 21.733 1.00 85.31 177 ASP A N 1
ATOM 1371 C CA . ASP A 1 177 ? -23.240 2.982 20.617 1.00 85.31 177 ASP A CA 1
ATOM 1372 C C . ASP A 1 177 ? -21.816 2.531 20.960 1.00 85.31 177 ASP A C 1
ATOM 1374 O O . ASP A 1 177 ? -21.433 1.392 20.686 1.00 85.31 177 ASP A O 1
ATOM 1378 N N . VAL A 1 178 ? -21.043 3.394 21.630 1.00 86.75 178 VAL A N 1
ATOM 1379 C CA . VAL A 1 178 ? -19.680 3.065 22.087 1.00 86.75 178 VAL A CA 1
ATOM 1380 C C . VAL A 1 178 ? -19.707 1.936 23.131 1.00 86.75 178 VAL A C 1
ATOM 1382 O O . VAL A 1 178 ? -18.839 1.065 23.123 1.00 86.75 178 VAL A O 1
ATOM 1385 N N . ALA A 1 179 ? -20.731 1.883 23.990 1.00 87.88 179 ALA A N 1
ATOM 1386 C CA . ALA A 1 179 ? -20.943 0.770 24.915 1.00 87.88 179 ALA A CA 1
ATOM 1387 C C . ALA A 1 179 ? -21.375 -0.532 24.208 1.00 87.88 179 ALA A C 1
ATOM 1389 O O . ALA A 1 179 ? -21.007 -1.612 24.671 1.00 87.88 179 ALA A O 1
ATOM 1390 N N . ARG A 1 180 ? -22.107 -0.453 23.085 1.00 88.44 180 ARG A N 1
ATOM 1391 C CA . ARG A 1 180 ? -22.494 -1.621 22.269 1.00 88.44 180 ARG A CA 1
ATOM 1392 C C . ARG A 1 180 ? -21.278 -2.250 21.575 1.00 88.44 180 ARG A C 1
ATOM 1394 O O . ARG A 1 180 ? -21.105 -3.464 21.635 1.00 88.44 180 ARG A O 1
ATOM 1401 N N . ASP A 1 181 ? -20.398 -1.418 21.013 1.00 89.25 181 ASP A N 1
ATOM 1402 C CA . ASP A 1 181 ? -19.102 -1.821 20.438 1.00 89.25 181 ASP A CA 1
ATOM 1403 C C . ASP A 1 181 ? -18.176 -2.432 21.514 1.00 89.25 181 ASP A C 1
ATOM 1405 O O . ASP A 1 181 ? -17.583 -3.490 21.301 1.00 89.25 181 ASP A O 1
ATOM 1409 N N . LEU A 1 182 ? -18.133 -1.846 22.722 1.00 90.44 182 LEU A N 1
ATOM 1410 C CA . LEU A 1 182 ? -17.399 -2.407 23.868 1.00 90.44 182 LEU A CA 1
ATOM 1411 C C . LEU A 1 182 ? -17.909 -3.801 24.271 1.00 90.44 182 LEU A C 1
ATOM 1413 O O . LEU A 1 182 ? -17.112 -4.707 24.510 1.00 90.44 182 LEU A O 1
ATOM 1417 N N . GLU A 1 183 ? -19.227 -3.972 24.377 1.00 90.31 183 GLU A N 1
ATOM 1418 C CA . GLU A 1 183 ? -19.855 -5.234 24.779 1.00 90.31 183 G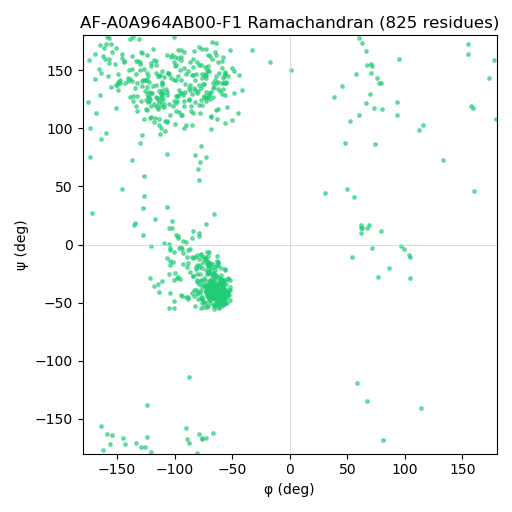LU A CA 1
ATOM 1419 C C . GLU A 1 183 ? -19.669 -6.336 23.727 1.00 90.31 183 GLU A C 1
ATOM 1421 O O . GLU A 1 183 ? -19.386 -7.482 24.079 1.00 90.31 183 GLU A O 1
ATOM 1426 N N . TYR A 1 184 ? -19.732 -5.990 22.439 1.00 90.50 184 TYR A N 1
ATOM 1427 C CA . TYR A 1 184 ? -19.382 -6.909 21.357 1.00 90.50 184 TYR A CA 1
ATOM 1428 C C . TYR A 1 184 ? -17.928 -7.396 21.476 1.00 90.50 184 TYR A C 1
ATOM 1430 O O . TYR A 1 184 ? -17.661 -8.599 21.441 1.00 90.50 184 TYR A O 1
ATOM 1438 N N . LEU A 1 185 ? -16.981 -6.471 21.664 1.00 91.81 185 LEU A N 1
ATOM 1439 C CA . LEU A 1 185 ? -15.555 -6.797 21.738 1.00 91.81 185 LEU A CA 1
ATOM 1440 C C . LEU A 1 185 ? -15.183 -7.624 22.980 1.00 91.81 185 LEU A C 1
ATOM 1442 O O . LEU A 1 185 ? -14.286 -8.462 22.894 1.00 91.81 185 LEU A O 1
ATOM 1446 N N . LYS A 1 186 ? -15.885 -7.451 24.110 1.00 91.81 186 LYS A N 1
ATOM 1447 C CA . LYS A 1 186 ? -15.749 -8.341 25.280 1.00 91.81 186 LYS A CA 1
ATOM 1448 C C . LYS A 1 186 ? -16.106 -9.785 24.935 1.00 91.81 186 LYS A C 1
ATOM 1450 O O . LYS A 1 186 ? -15.342 -10.688 25.252 1.00 91.81 186 LYS A O 1
ATOM 1455 N N . ARG A 1 187 ? -17.250 -10.001 24.273 1.00 91.25 187 ARG A N 1
ATOM 1456 C CA . ARG A 1 187 ? -17.729 -11.343 23.893 1.00 91.25 187 ARG A CA 1
ATOM 1457 C C . ARG A 1 187 ? -16.793 -12.009 22.893 1.00 91.25 187 ARG A C 1
ATOM 1459 O O . ARG A 1 187 ? -16.504 -13.193 23.034 1.00 91.25 187 ARG A O 1
ATOM 1466 N N . LEU A 1 188 ? -16.272 -11.232 21.938 1.00 91.38 188 LEU A N 1
ATOM 1467 C CA . LEU A 1 188 ? -15.217 -11.690 21.037 1.00 91.38 188 LEU A CA 1
ATOM 1468 C C . LEU A 1 188 ? -13.992 -12.157 21.836 1.00 91.38 188 LEU A C 1
ATOM 1470 O O . LEU A 1 188 ? -13.567 -13.291 21.650 1.00 91.38 188 LEU A O 1
ATOM 1474 N N . TRP A 1 189 ? -13.479 -11.341 22.766 1.00 93.12 189 TRP A N 1
ATOM 1475 C CA . TRP A 1 189 ? -12.336 -11.715 23.609 1.00 93.12 189 TRP A CA 1
ATOM 1476 C C . TRP A 1 189 ? -12.575 -12.996 24.425 1.00 93.12 189 TRP A C 1
ATOM 1478 O O . TRP A 1 189 ? -11.732 -13.889 24.394 1.00 93.12 189 TRP A O 1
ATOM 1488 N N . THR A 1 190 ? -13.727 -13.137 25.091 1.00 93.06 190 THR A N 1
ATOM 1489 C CA . THR A 1 190 ? -14.064 -14.370 25.827 1.00 93.06 190 THR A CA 1
ATOM 1490 C C . THR A 1 190 ? -14.022 -15.594 24.911 1.00 93.06 190 THR A C 1
ATOM 1492 O O . THR A 1 190 ? -13.425 -16.604 25.278 1.00 93.06 190 THR A O 1
ATOM 1495 N N . ASN A 1 191 ? -14.543 -15.490 23.683 1.00 93.31 191 ASN A N 1
ATOM 1496 C CA . ASN A 1 191 ? -14.480 -16.596 22.729 1.00 93.31 191 ASN A CA 1
ATOM 1497 C C . ASN A 1 191 ? -13.055 -16.868 22.200 1.00 93.31 191 ASN A C 1
ATOM 1499 O O . ASN A 1 191 ? -12.754 -18.005 21.841 1.00 93.31 191 ASN A O 1
ATOM 1503 N N . LEU A 1 192 ? -12.145 -15.883 22.201 1.00 93.62 192 LEU A N 1
ATOM 1504 C CA . LEU A 1 192 ? -10.717 -16.124 21.934 1.00 93.62 192 LEU A CA 1
ATOM 1505 C C . LEU A 1 192 ? -10.045 -16.908 23.067 1.00 93.62 192 LEU A C 1
ATOM 1507 O O . LEU A 1 192 ? -9.264 -17.815 22.782 1.00 93.62 192 LEU A O 1
ATOM 1511 N N . GLU A 1 193 ? -10.343 -16.597 24.333 1.00 93.19 193 GLU A N 1
ATOM 1512 C CA . GLU A 1 193 ? -9.798 -17.342 25.479 1.00 93.19 193 GLU A CA 1
ATOM 1513 C C . GLU A 1 193 ? -10.338 -18.786 25.524 1.00 93.19 193 GLU A C 1
ATOM 1515 O O . GLU A 1 193 ? -9.562 -19.723 25.724 1.00 93.19 193 GLU A O 1
ATOM 1520 N N . GLU A 1 194 ? -11.628 -18.992 25.230 1.00 94.38 194 GLU A N 1
ATOM 1521 C CA . GLU A 1 194 ? -12.240 -20.323 25.066 1.00 94.38 194 GLU A CA 1
ATOM 1522 C C . GLU A 1 194 ? -11.553 -21.139 23.956 1.00 94.38 194 GLU A C 1
ATOM 1524 O O . GLU A 1 194 ? -11.133 -22.279 24.177 1.00 94.38 194 GLU A O 1
ATOM 1529 N N . ARG A 1 195 ? -11.382 -20.550 22.764 1.00 93.62 195 ARG A N 1
ATOM 1530 C CA . ARG A 1 195 ? -10.715 -21.207 21.627 1.00 93.62 195 ARG A CA 1
ATOM 1531 C C . ARG A 1 195 ? -9.234 -21.483 21.894 1.00 93.62 195 ARG A C 1
ATOM 1533 O O . ARG A 1 195 ? -8.751 -22.545 21.514 1.00 93.62 195 ARG A O 1
ATOM 1540 N N . PHE A 1 196 ? -8.514 -20.584 22.569 1.00 93.62 196 PHE A N 1
ATOM 1541 C CA . PHE A 1 196 ? -7.112 -20.792 22.957 1.00 93.62 196 PHE A CA 1
ATOM 1542 C C . PHE A 1 196 ? -6.938 -21.987 23.908 1.00 93.62 196 PHE A C 1
ATOM 1544 O O . PHE A 1 196 ? -5.974 -22.750 23.780 1.00 93.62 196 PHE A O 1
ATOM 1551 N N . ALA A 1 197 ? -7.883 -22.167 24.837 1.00 93.06 197 ALA A N 1
ATOM 1552 C CA . ALA A 1 197 ? -7.914 -23.308 25.747 1.00 93.06 197 ALA A CA 1
ATOM 1553 C C . ALA A 1 197 ? -8.313 -24.621 25.043 1.00 93.06 197 ALA A C 1
ATOM 1555 O O . ALA A 1 197 ? -7.786 -25.679 25.384 1.00 93.06 197 ALA A O 1
ATOM 1556 N N . ALA A 1 198 ? -9.210 -24.563 24.052 1.00 93.31 198 ALA A N 1
ATOM 1557 C CA . ALA A 1 198 ? -9.638 -25.729 23.276 1.00 93.31 198 ALA A CA 1
ATOM 1558 C C . ALA A 1 198 ? -8.613 -26.181 22.212 1.00 93.31 198 ALA A C 1
ATOM 1560 O O . ALA A 1 198 ? -8.531 -27.372 21.898 1.00 93.31 198 ALA A O 1
ATOM 1561 N N . CYS A 1 199 ? -7.839 -25.248 21.650 1.00 91.00 199 CYS A N 1
ATOM 1562 C CA . CYS A 1 199 ? -6.860 -25.510 20.596 1.00 91.00 199 CYS A CA 1
ATOM 1563 C C . CYS A 1 199 ? -5.670 -26.343 21.115 1.00 91.00 199 CYS A C 1
ATOM 1565 O O . CYS A 1 199 ? -5.066 -26.031 22.147 1.00 91.00 199 CYS A O 1
ATOM 1567 N N . LYS A 1 200 ? -5.318 -27.405 20.381 1.00 89.56 200 LYS A N 1
ATOM 1568 C CA . LYS A 1 200 ? -4.217 -28.328 20.696 1.00 89.56 200 LYS A CA 1
ATOM 1569 C C . LYS A 1 200 ? -3.082 -28.126 19.696 1.00 89.56 200 LYS A C 1
ATOM 1571 O O . LYS A 1 200 ? -3.291 -28.351 18.510 1.00 89.56 200 LYS A O 1
ATOM 1576 N N . GLY A 1 201 ? -1.890 -27.786 20.182 1.00 91.25 201 GLY A N 1
ATOM 1577 C CA . GLY A 1 201 ? -0.766 -27.430 19.312 1.00 91.25 201 GLY A CA 1
ATOM 1578 C C . GLY A 1 201 ? -0.846 -25.979 18.811 1.00 91.25 201 GLY A C 1
ATOM 1579 O O . GLY A 1 201 ? -1.633 -25.195 19.351 1.00 91.25 201 GLY A O 1
ATOM 1580 N N . PRO A 1 202 ? -0.013 -25.605 17.826 1.00 93.38 202 PRO A N 1
ATOM 1581 C CA . PRO A 1 202 ? -0.085 -24.303 17.180 1.00 93.38 202 PRO A CA 1
ATOM 1582 C C . PRO A 1 202 ? -1.256 -24.249 16.182 1.00 93.38 202 PRO A C 1
ATOM 1584 O O . PRO A 1 202 ? -1.675 -25.281 15.658 1.00 93.38 202 PRO A O 1
ATOM 1587 N N . GLY A 1 203 ? -1.788 -23.055 15.909 1.00 92.38 203 GLY A N 1
ATOM 1588 C CA . GLY A 1 203 ? -2.823 -22.870 14.884 1.00 92.38 203 GLY A CA 1
ATOM 1589 C C . GLY A 1 203 ? -3.734 -21.655 15.080 1.00 92.38 203 GLY A C 1
ATOM 1590 O O . GLY A 1 203 ? -3.688 -20.960 16.096 1.00 92.38 203 GLY A O 1
ATOM 1591 N N . LEU A 1 204 ? -4.579 -21.393 14.081 1.00 93.25 204 LEU A N 1
ATOM 1592 C CA . LEU A 1 204 ? -5.457 -20.223 14.019 1.00 93.25 204 LEU A CA 1
ATOM 1593 C C . LEU A 1 204 ? -6.593 -20.283 15.060 1.00 93.25 204 LEU A C 1
ATOM 1595 O O . LEU A 1 204 ? -7.390 -21.218 15.087 1.00 93.25 204 LEU A O 1
ATOM 1599 N N . ILE A 1 205 ? -6.706 -19.242 15.889 1.00 93.38 205 ILE A N 1
ATOM 1600 C CA . ILE A 1 205 ? -7.799 -19.055 16.864 1.00 93.38 205 ILE A CA 1
ATOM 1601 C C . ILE A 1 205 ? -8.909 -18.210 16.225 1.00 93.38 205 ILE A C 1
ATOM 1603 O O . ILE A 1 205 ? -10.104 -18.501 16.352 1.00 93.38 205 ILE A O 1
ATOM 1607 N N . HIS A 1 206 ? -8.500 -17.145 15.536 1.00 91.12 206 HIS A N 1
ATOM 1608 C CA . HIS A 1 206 ? -9.375 -16.150 14.935 1.00 91.12 206 HIS A CA 1
ATOM 1609 C C . HIS A 1 206 ? -8.718 -15.548 13.699 1.00 91.12 206 HIS A C 1
ATOM 1611 O O . HIS A 1 206 ? -7.684 -14.888 13.800 1.00 91.12 206 HIS A O 1
ATOM 1617 N N . ARG A 1 207 ? -9.362 -15.761 12.549 1.00 87.50 207 ARG A N 1
ATOM 1618 C CA . ARG A 1 207 ? -9.152 -14.959 11.346 1.00 87.50 207 ARG A CA 1
ATOM 1619 C C . ARG A 1 207 ? -9.748 -13.572 11.595 1.00 87.50 207 ARG A C 1
ATOM 1621 O O . ARG A 1 207 ? -10.890 -13.479 12.051 1.00 87.50 207 ARG A O 1
ATOM 1628 N N . GLU A 1 208 ? -8.988 -12.521 11.313 1.00 81.75 208 GLU A N 1
ATOM 1629 C CA . GLU A 1 208 ? -9.526 -11.173 11.129 1.00 81.75 208 GLU A CA 1
ATOM 1630 C C . GLU A 1 208 ? -10.559 -11.204 9.977 1.00 81.75 208 GLU A C 1
ATOM 1632 O O . GLU A 1 208 ? -10.608 -12.154 9.191 1.00 81.75 208 GLU A O 1
ATOM 1637 N N . ARG A 1 209 ? -11.477 -10.233 9.927 1.00 76.25 209 ARG A N 1
ATOM 1638 C CA . ARG A 1 209 ? -12.662 -10.343 9.056 1.00 76.25 209 ARG A CA 1
ATOM 1639 C C . ARG A 1 209 ? -12.333 -10.219 7.562 1.00 76.25 209 ARG A C 1
ATOM 1641 O O . ARG A 1 209 ? -11.314 -9.639 7.192 1.00 76.25 209 ARG A O 1
ATOM 1648 N N . SER A 1 210 ? -13.282 -10.649 6.728 1.00 80.25 210 SER A N 1
ATOM 1649 C CA . SER A 1 210 ? -13.363 -10.349 5.290 1.00 80.25 210 SER A CA 1
ATOM 1650 C C . SER A 1 210 ? -13.088 -8.862 4.990 1.00 80.25 210 SER A C 1
ATOM 1652 O O . SER A 1 210 ? -13.461 -7.986 5.781 1.00 80.25 210 SER A O 1
ATOM 1654 N N . ALA A 1 211 ? -12.451 -8.532 3.854 1.00 82.31 211 ALA A N 1
ATOM 1655 C CA . ALA A 1 211 ? -12.182 -7.133 3.485 1.00 82.31 211 ALA A CA 1
ATOM 1656 C C . ALA A 1 211 ? -13.436 -6.254 3.513 1.00 82.31 211 ALA A C 1
ATOM 1658 O O . ALA A 1 211 ? -13.370 -5.142 4.031 1.00 82.31 211 ALA A O 1
ATOM 1659 N N . ALA A 1 212 ? -14.589 -6.764 3.069 1.00 86.25 212 ALA A N 1
ATOM 1660 C CA . ALA A 1 212 ? -15.869 -6.056 3.129 1.00 86.25 212 ALA A CA 1
ATOM 1661 C C . ALA A 1 212 ? -16.179 -5.550 4.551 1.00 86.25 212 ALA A C 1
ATOM 1663 O O . ALA A 1 212 ? -16.542 -4.392 4.769 1.00 86.25 212 ALA A O 1
ATOM 1664 N N . MET A 1 213 ? -15.941 -6.395 5.549 1.00 86.19 213 MET A N 1
ATOM 1665 C CA . MET A 1 213 ? -16.210 -6.100 6.951 1.00 86.19 213 MET A CA 1
ATOM 1666 C C . MET A 1 213 ? -15.121 -5.253 7.609 1.00 86.19 213 MET A C 1
ATOM 1668 O O . MET A 1 213 ? -15.429 -4.409 8.456 1.00 86.19 213 MET A O 1
ATOM 1672 N N . ARG A 1 214 ? -13.856 -5.414 7.196 1.00 85.81 214 ARG A N 1
ATOM 1673 C CA . ARG A 1 214 ? -12.760 -4.497 7.560 1.00 85.81 214 ARG A CA 1
ATOM 1674 C C . ARG A 1 214 ? -13.060 -3.086 7.038 1.00 85.81 214 ARG A C 1
ATOM 1676 O O . ARG A 1 214 ? -12.991 -2.119 7.803 1.00 85.81 214 ARG A O 1
ATOM 1683 N N . PHE A 1 215 ? -13.507 -2.981 5.787 1.00 86.69 215 PHE A N 1
ATOM 1684 C CA . PHE A 1 215 ? -13.912 -1.737 5.142 1.00 86.69 215 PHE A CA 1
ATOM 1685 C C . PHE A 1 215 ? -15.108 -1.099 5.855 1.00 86.69 215 PHE A C 1
ATOM 1687 O O . PHE A 1 215 ? -15.026 0.060 6.256 1.00 86.69 215 PHE A O 1
ATOM 1694 N N . ILE A 1 216 ? -16.192 -1.837 6.114 1.00 87.00 216 ILE A N 1
ATOM 1695 C CA . ILE A 1 216 ? -17.378 -1.298 6.804 1.00 87.00 216 ILE A CA 1
ATOM 1696 C C . ILE A 1 216 ? -17.058 -0.865 8.241 1.00 87.00 216 ILE A C 1
ATOM 1698 O O . ILE A 1 216 ? -17.499 0.206 8.668 1.00 87.00 216 ILE A O 1
ATOM 1702 N N . ARG A 1 217 ? -16.242 -1.624 8.984 1.00 84.50 217 ARG A N 1
ATOM 1703 C CA . ARG A 1 217 ? -15.769 -1.216 10.319 1.00 84.50 217 ARG A CA 1
ATOM 1704 C C . ARG A 1 217 ? -15.028 0.121 10.273 1.00 84.50 217 ARG A C 1
ATOM 1706 O O . ARG A 1 217 ? -15.237 0.956 11.154 1.00 84.50 217 ARG A O 1
ATOM 1713 N N . ASP A 1 218 ? -14.140 0.299 9.295 1.00 79.31 218 ASP A N 1
ATOM 1714 C CA . ASP A 1 218 ? -13.167 1.391 9.294 1.00 79.31 218 ASP A CA 1
ATOM 1715 C C . ASP A 1 218 ? -13.599 2.618 8.466 1.00 79.31 218 ASP A C 1
ATOM 1717 O O . ASP A 1 218 ? -13.145 3.723 8.772 1.00 79.31 218 ASP A O 1
ATOM 1721 N N . TYR A 1 219 ? -14.421 2.468 7.420 1.00 79.19 219 TYR A N 1
ATOM 1722 C CA . TYR A 1 219 ? -14.806 3.519 6.457 1.00 79.19 219 TYR A CA 1
ATOM 1723 C C . TYR A 1 219 ? -16.287 3.913 6.480 1.00 79.19 219 TYR A C 1
ATOM 1725 O O . TYR A 1 219 ? -16.564 5.087 6.250 1.00 79.19 219 TYR A O 1
ATOM 1733 N N . ALA A 1 220 ? -17.235 3.004 6.747 1.00 74.06 220 ALA A N 1
ATOM 1734 C CA . ALA A 1 220 ? -18.657 3.351 6.651 1.00 74.06 220 ALA A CA 1
ATOM 1735 C C . ALA A 1 220 ? -19.030 4.435 7.680 1.00 74.06 220 ALA A C 1
ATOM 1737 O O . ALA A 1 220 ? -18.949 4.197 8.888 1.00 74.06 220 ALA A O 1
ATOM 1738 N N . THR A 1 221 ? -19.430 5.616 7.209 1.00 70.56 221 THR A N 1
ATOM 1739 C CA . THR A 1 221 ? -19.731 6.808 8.019 1.00 70.56 221 THR A CA 1
ATOM 1740 C C . THR A 1 221 ? -21.130 6.716 8.664 1.00 70.56 221 THR A C 1
ATOM 1742 O O . THR A 1 221 ? -21.702 5.632 8.791 1.00 70.56 221 THR A O 1
ATOM 1745 N N . GLY A 1 222 ? -21.689 7.842 9.131 1.00 66.69 222 GLY A N 1
ATOM 1746 C CA . GLY A 1 222 ? -23.138 7.967 9.373 1.00 66.69 222 GLY A CA 1
ATOM 1747 C C . GLY A 1 222 ? -23.934 8.430 8.145 1.00 66.69 222 GLY A C 1
ATOM 1748 O O . GLY A 1 222 ? -25.157 8.284 8.117 1.00 66.69 222 GLY A O 1
ATOM 1749 N N . ASN A 1 223 ? -23.238 8.975 7.150 1.00 72.56 223 ASN A N 1
ATOM 1750 C CA . ASN A 1 223 ? -23.803 9.626 5.973 1.00 72.56 223 ASN A CA 1
ATOM 1751 C C . ASN A 1 223 ? -24.044 8.641 4.823 1.00 72.56 223 ASN A C 1
ATOM 1753 O O . ASN A 1 223 ? -24.839 8.939 3.948 1.00 72.56 223 ASN A O 1
ATOM 1757 N N . LEU A 1 224 ? -23.380 7.479 4.852 1.00 82.44 224 LEU A N 1
ATOM 1758 C CA . LEU A 1 224 ? -23.495 6.405 3.866 1.00 82.44 224 LEU A CA 1
ATOM 1759 C C . LEU A 1 224 ? -24.963 6.030 3.603 1.00 82.44 224 LEU A C 1
ATOM 1761 O O . LEU A 1 224 ? -25.604 5.427 4.466 1.00 82.44 224 LEU A O 1
ATOM 1765 N N . ASP A 1 225 ? -25.492 6.406 2.441 1.00 86.69 225 ASP A N 1
ATOM 1766 C CA . ASP A 1 225 ? -26.912 6.305 2.087 1.00 86.69 225 ASP A CA 1
ATOM 1767 C C . ASP A 1 225 ? -27.328 4.873 1.738 1.00 86.69 225 ASP A C 1
ATOM 1769 O O . ASP A 1 225 ? -28.445 4.454 2.047 1.00 86.69 225 ASP A O 1
ATOM 1773 N N . GLU A 1 226 ? -26.433 4.123 1.092 1.00 90.38 226 GLU A N 1
ATOM 1774 C CA . GLU A 1 226 ? -26.717 2.802 0.531 1.00 90.38 226 GLU A CA 1
ATOM 1775 C C . GLU A 1 226 ? -25.459 1.917 0.534 1.00 90.38 226 GLU A C 1
ATOM 1777 O O . GLU A 1 226 ? -24.362 2.371 0.195 1.00 90.38 226 GLU A O 1
ATOM 1782 N N . ILE A 1 227 ? -25.627 0.648 0.914 1.00 93.19 227 ILE A N 1
ATOM 1783 C CA . ILE A 1 227 ? -24.625 -0.415 0.777 1.00 93.19 227 ILE A CA 1
ATOM 1784 C C . ILE A 1 227 ? -25.205 -1.453 -0.182 1.00 93.19 227 ILE A C 1
ATOM 1786 O O . ILE A 1 227 ? -26.255 -2.024 0.112 1.00 93.19 227 ILE A O 1
ATOM 1790 N N . LEU A 1 228 ? -24.532 -1.682 -1.306 1.00 94.81 228 LEU A N 1
ATOM 1791 C CA . LEU A 1 228 ? -24.920 -2.646 -2.335 1.00 94.81 228 LEU A CA 1
ATOM 1792 C C . LEU A 1 228 ? -23.913 -3.794 -2.368 1.00 94.81 228 LEU A C 1
ATOM 1794 O O . LEU A 1 228 ? -22.707 -3.549 -2.400 1.00 94.81 228 LEU A O 1
ATOM 1798 N N . VAL A 1 229 ? -24.427 -5.023 -2.341 1.00 95.44 229 VAL A N 1
ATOM 1799 C CA . VAL A 1 229 ? -23.649 -6.270 -2.302 1.00 95.44 229 VAL A CA 1
ATOM 1800 C C . VAL A 1 229 ? -24.272 -7.253 -3.289 1.00 95.44 229 VAL A C 1
ATOM 1802 O O . VAL A 1 229 ? -25.482 -7.467 -3.227 1.00 95.44 229 VAL A O 1
ATOM 1805 N N . ASP A 1 230 ? -23.475 -7.820 -4.192 1.00 94.94 230 ASP A N 1
ATOM 1806 C CA . ASP A 1 230 ? -23.926 -8.777 -5.219 1.00 94.94 230 ASP A CA 1
ATOM 1807 C C . ASP A 1 230 ? -23.819 -10.257 -4.801 1.00 94.94 230 ASP A C 1
ATOM 1809 O O . ASP A 1 230 ? -24.492 -11.108 -5.380 1.00 94.94 230 ASP A O 1
ATOM 1813 N N . ASP A 1 231 ? -23.047 -10.566 -3.757 1.00 94.06 231 ASP A N 1
ATOM 1814 C CA . ASP A 1 231 ? -23.005 -11.885 -3.115 1.00 94.06 231 ASP A CA 1
ATOM 1815 C C . ASP A 1 231 ? -23.939 -11.998 -1.894 1.00 94.06 231 ASP A C 1
ATOM 1817 O O . ASP A 1 231 ? -24.091 -11.073 -1.089 1.00 94.06 231 ASP A O 1
ATOM 1821 N N . VAL A 1 232 ? -24.559 -13.172 -1.757 1.00 93.12 232 VAL A N 1
ATOM 1822 C CA . VAL A 1 232 ? -25.559 -13.498 -0.733 1.00 93.12 232 VAL A CA 1
ATOM 1823 C C . VAL A 1 232 ? -24.903 -13.731 0.627 1.00 93.12 232 VAL A C 1
ATOM 1825 O O . VAL A 1 232 ? -25.374 -13.173 1.621 1.00 93.12 232 VAL A O 1
ATOM 1828 N N . ASP A 1 233 ? -23.809 -14.495 0.685 1.00 91.88 233 ASP A N 1
ATOM 1829 C CA . ASP A 1 233 ? -23.145 -14.839 1.952 1.00 91.88 233 ASP A CA 1
ATOM 1830 C C . ASP A 1 233 ? -22.540 -13.578 2.598 1.00 91.88 233 ASP A C 1
ATOM 1832 O O . ASP A 1 233 ? -22.731 -13.303 3.788 1.00 91.88 233 ASP A O 1
ATOM 1836 N N . THR A 1 234 ? -21.893 -12.740 1.784 1.00 91.56 234 THR A N 1
ATOM 1837 C CA . THR A 1 234 ? -21.359 -11.431 2.181 1.00 91.56 234 THR A CA 1
ATOM 1838 C C . THR A 1 234 ? -22.476 -10.459 2.576 1.00 91.56 234 THR A C 1
ATOM 1840 O O . THR A 1 234 ? -22.339 -9.736 3.569 1.00 91.56 234 THR A O 1
ATOM 1843 N N . TYR A 1 235 ? -23.612 -10.451 1.865 1.00 93.50 235 TYR A N 1
ATOM 1844 C CA . TYR A 1 235 ? -24.785 -9.658 2.252 1.00 93.50 235 TYR A CA 1
ATOM 1845 C C . TYR A 1 235 ? -25.314 -10.062 3.640 1.00 93.50 235 TYR A C 1
ATOM 1847 O O . TYR A 1 235 ? -25.594 -9.183 4.463 1.00 93.50 235 TYR A O 1
ATOM 1855 N N . GLU A 1 236 ? -25.410 -11.363 3.939 1.00 92.19 236 GLU A N 1
ATOM 1856 C CA . GLU A 1 236 ? -25.842 -11.850 5.254 1.00 92.19 236 GLU A CA 1
ATOM 1857 C C . GLU A 1 236 ? -24.829 -11.515 6.370 1.00 92.19 236 GLU A C 1
ATOM 1859 O O . GLU A 1 236 ? -25.251 -11.004 7.415 1.00 92.19 236 GLU A O 1
ATOM 1864 N N . GLU A 1 237 ? -23.511 -11.688 6.153 1.00 90.06 237 GLU A N 1
ATOM 1865 C CA . GLU A 1 237 ? -22.475 -11.322 7.146 1.00 90.06 237 GLU A CA 1
ATOM 1866 C C . GLU A 1 237 ? -22.587 -9.837 7.542 1.00 90.06 237 GLU A C 1
ATOM 1868 O O . GLU A 1 237 ? -22.622 -9.481 8.730 1.00 90.06 237 GLU A O 1
ATOM 1873 N N . ILE A 1 238 ? -22.697 -8.960 6.539 1.00 90.94 238 ILE A N 1
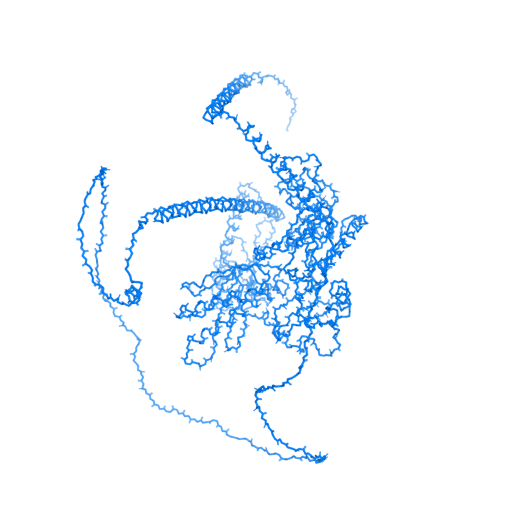ATOM 1874 C CA . ILE A 1 238 ? -22.790 -7.509 6.728 1.00 90.94 238 ILE A CA 1
ATOM 1875 C C . ILE A 1 238 ? -24.101 -7.133 7.425 1.00 90.94 238 ILE A C 1
ATOM 1877 O O . ILE A 1 238 ? -24.094 -6.321 8.362 1.00 90.94 238 ILE A O 1
ATOM 1881 N N . ARG A 1 239 ? -25.227 -7.721 7.002 1.00 90.94 239 ARG A N 1
ATOM 1882 C CA . ARG A 1 239 ? -26.557 -7.484 7.583 1.00 90.94 239 ARG A CA 1
ATOM 1883 C C . ARG A 1 239 ? -26.586 -7.806 9.071 1.00 90.94 239 ARG A C 1
ATOM 1885 O O . ARG A 1 239 ? -27.087 -6.992 9.855 1.00 90.94 239 ARG A O 1
ATOM 1892 N N . ASP A 1 240 ? -26.041 -8.950 9.463 1.00 89.31 240 ASP A N 1
ATOM 1893 C CA . ASP A 1 240 ? -26.148 -9.444 10.834 1.00 89.31 240 ASP A CA 1
ATOM 1894 C C . ASP A 1 240 ? -25.158 -8.736 11.771 1.00 89.31 240 ASP A C 1
ATOM 1896 O O . ASP A 1 240 ? -25.511 -8.379 12.899 1.00 89.31 240 ASP A O 1
ATOM 1900 N N . TYR A 1 241 ? -23.970 -8.367 11.282 1.00 85.50 241 TYR A N 1
ATOM 1901 C CA . TYR A 1 241 ? -23.064 -7.457 11.994 1.00 85.50 241 TYR A CA 1
ATOM 1902 C C . TYR A 1 241 ? -23.672 -6.065 12.214 1.00 85.50 241 TYR A C 1
ATOM 1904 O O . TYR A 1 241 ? -23.614 -5.526 13.327 1.00 85.50 241 TYR A O 1
ATOM 1912 N N . CYS A 1 242 ? -24.309 -5.488 11.190 1.00 86.69 242 CYS A N 1
ATOM 1913 C CA . CYS A 1 242 ? -24.983 -4.199 11.324 1.00 86.69 242 CYS A CA 1
ATOM 1914 C C . CYS A 1 242 ? -26.195 -4.286 12.261 1.00 86.69 242 CYS A C 1
ATOM 1916 O O . CYS A 1 242 ? -26.407 -3.368 13.052 1.00 86.69 242 CYS A O 1
ATOM 1918 N N . ALA A 1 243 ? -26.936 -5.398 12.263 1.00 86.38 243 ALA A N 1
ATOM 1919 C CA . ALA A 1 243 ? -28.016 -5.637 13.221 1.00 86.38 243 ALA A CA 1
ATOM 1920 C C . ALA A 1 243 ? -27.532 -5.637 14.686 1.00 86.38 243 ALA A C 1
ATOM 1922 O O . ALA A 1 243 ? -28.266 -5.182 15.564 1.00 86.38 243 ALA A O 1
ATOM 1923 N N . VAL A 1 244 ? -26.306 -6.106 14.953 1.00 84.12 244 VAL A N 1
ATOM 1924 C CA . VAL A 1 244 ? -25.721 -6.146 16.305 1.00 84.12 244 VAL A CA 1
ATOM 1925 C C . VAL A 1 244 ? -25.091 -4.813 16.726 1.00 84.12 244 VAL A C 1
ATOM 1927 O O . VAL A 1 244 ? -25.229 -4.431 17.889 1.00 84.12 244 VAL A O 1
ATOM 1930 N N . LEU A 1 245 ? -24.406 -4.091 15.828 1.00 80.69 245 LEU A N 1
ATOM 1931 C CA . LEU A 1 245 ? -23.673 -2.866 16.192 1.00 80.69 245 LEU A CA 1
ATOM 1932 C C . LEU A 1 245 ? -24.348 -1.551 15.792 1.00 80.69 245 LEU A C 1
ATOM 1934 O O . LEU A 1 245 ? -24.321 -0.612 16.589 1.00 80.69 245 LEU A O 1
ATOM 1938 N N . VAL A 1 246 ? -24.932 -1.455 14.594 1.00 79.69 246 VAL A N 1
ATOM 1939 C CA . VAL A 1 246 ? -25.440 -0.196 14.010 1.00 79.69 246 VAL A CA 1
ATOM 1940 C C . VAL A 1 246 ? -26.815 -0.425 13.359 1.00 79.69 246 VAL A C 1
ATOM 1942 O O . VAL A 1 246 ? -26.924 -0.432 12.129 1.00 79.69 246 VAL A O 1
ATOM 1945 N N . PRO A 1 247 ? -27.889 -0.615 14.155 1.00 80.19 247 PRO A N 1
ATOM 1946 C CA . PRO A 1 247 ? -29.190 -1.038 13.627 1.00 80.19 247 PRO A CA 1
ATOM 1947 C C . PRO A 1 247 ? -29.789 -0.079 12.588 1.00 80.19 247 PRO A C 1
ATOM 1949 O O . PRO A 1 247 ? -30.464 -0.526 11.666 1.00 80.19 247 PRO A O 1
ATOM 1952 N N . GLU A 1 248 ? -29.493 1.221 12.691 1.00 81.00 248 GLU A N 1
ATOM 1953 C CA . GLU A 1 248 ? -29.879 2.253 11.714 1.00 81.00 248 GLU A CA 1
ATOM 1954 C C . GLU A 1 248 ? -29.411 1.899 10.293 1.00 81.00 248 GLU A C 1
ATOM 1956 O O . GLU A 1 248 ? -30.176 1.975 9.329 1.00 81.00 248 GLU A O 1
ATOM 1961 N N . MET A 1 249 ? -28.156 1.455 10.173 1.00 82.62 249 MET A N 1
ATOM 1962 C CA . MET A 1 249 ? -27.494 1.170 8.901 1.00 82.62 249 MET A CA 1
ATOM 1963 C C . MET A 1 249 ? -28.031 -0.106 8.246 1.00 82.62 249 MET A C 1
ATOM 1965 O O . MET A 1 249 ? -27.970 -0.218 7.027 1.00 82.62 249 MET A O 1
ATOM 1969 N N . ARG A 1 250 ? -28.649 -1.022 9.014 1.00 84.69 250 ARG A N 1
ATOM 1970 C CA . ARG A 1 250 ? -29.288 -2.241 8.481 1.00 84.69 250 ARG A CA 1
ATOM 1971 C C . ARG A 1 250 ? -30.338 -1.929 7.409 1.00 84.69 250 ARG A C 1
ATOM 1973 O O . ARG A 1 250 ? -30.476 -2.688 6.461 1.00 84.69 250 ARG A O 1
ATOM 1980 N N . SER A 1 251 ? -31.045 -0.803 7.540 1.00 85.62 251 SER A N 1
ATOM 1981 C CA . SER A 1 251 ? -32.056 -0.349 6.570 1.00 85.62 251 SER A CA 1
ATOM 1982 C C . SER A 1 251 ? -31.485 0.094 5.213 1.00 85.62 251 SER A C 1
ATOM 1984 O O . SER A 1 251 ? -32.234 0.207 4.245 1.00 85.62 251 SER A O 1
ATOM 1986 N N . ARG A 1 252 ? -30.170 0.343 5.147 1.00 89.50 252 ARG A N 1
ATOM 1987 C CA . ARG A 1 252 ? -29.449 0.859 3.974 1.00 89.50 252 ARG A CA 1
ATOM 1988 C C . ARG A 1 252 ? -28.701 -0.230 3.197 1.00 89.50 252 ARG A C 1
ATOM 1990 O O . ARG A 1 252 ? -28.152 0.064 2.141 1.00 89.50 252 ARG A O 1
ATOM 1997 N N . ILE A 1 253 ? -28.666 -1.464 3.708 1.00 92.31 253 ILE A N 1
ATOM 1998 C CA . ILE A 1 253 ? -28.012 -2.604 3.053 1.00 92.31 253 ILE A CA 1
ATOM 1999 C C . ILE A 1 253 ? -29.011 -3.266 2.110 1.00 92.31 253 ILE A C 1
ATOM 2001 O O . ILE A 1 253 ? -30.089 -3.692 2.533 1.00 92.31 253 ILE A O 1
ATOM 2005 N N . ARG A 1 254 ? -28.639 -3.385 0.840 1.00 94.00 254 ARG A N 1
ATOM 2006 C CA . ARG A 1 254 ? -29.436 -4.002 -0.216 1.00 94.00 254 ARG A CA 1
ATOM 2007 C C . ARG A 1 254 ? -28.597 -5.047 -0.939 1.00 94.00 254 ARG A C 1
ATOM 2009 O O . ARG A 1 254 ? -27.429 -4.811 -1.242 1.00 94.00 254 ARG A O 1
ATOM 2016 N N . PHE A 1 255 ? -29.215 -6.193 -1.189 1.00 95.38 255 PHE A N 1
ATOM 2017 C CA . PHE A 1 255 ? -28.697 -7.156 -2.147 1.00 95.38 255 PHE A CA 1
ATOM 2018 C C . PHE A 1 255 ? -28.870 -6.584 -3.562 1.00 95.38 255 PHE A C 1
ATOM 2020 O O . PHE A 1 255 ? -29.793 -5.796 -3.792 1.00 95.38 255 PHE A O 1
ATOM 2027 N N . TYR A 1 256 ? -27.973 -6.940 -4.474 1.00 95.25 256 TYR A N 1
ATOM 2028 C CA . TYR A 1 256 ? -27.951 -6.457 -5.848 1.00 95.25 256 TYR A CA 1
ATOM 2029 C C . TYR A 1 256 ? -28.150 -7.628 -6.817 1.00 95.25 256 TYR A C 1
ATOM 2031 O O . TYR A 1 256 ? -27.247 -8.430 -7.029 1.00 95.25 256 TYR A O 1
ATOM 2039 N N . ASP A 1 257 ? -29.349 -7.713 -7.391 1.00 93.25 257 ASP A N 1
ATOM 2040 C CA . ASP A 1 257 ? -29.825 -8.781 -8.282 1.00 93.25 257 ASP A CA 1
ATOM 2041 C C . ASP A 1 257 ? -29.975 -8.340 -9.756 1.00 93.25 257 ASP A C 1
ATOM 2043 O O . ASP A 1 257 ? -30.379 -9.122 -10.619 1.00 93.25 257 ASP A O 1
ATOM 2047 N N . ASP A 1 258 ? -29.636 -7.085 -10.058 1.00 92.25 258 ASP A N 1
ATOM 2048 C CA . ASP A 1 258 ? -29.661 -6.505 -11.402 1.00 92.25 258 ASP A CA 1
ATOM 2049 C C . ASP A 1 258 ? -28.621 -7.176 -12.338 1.00 92.25 258 ASP A C 1
ATOM 2051 O O . ASP A 1 258 ? -27.453 -7.308 -11.969 1.00 92.25 258 ASP A O 1
ATOM 2055 N N . PRO A 1 259 ? -28.974 -7.524 -13.595 1.00 91.56 259 PRO A N 1
ATOM 2056 C CA . PRO A 1 259 ? -28.098 -8.283 -14.501 1.00 91.56 259 PRO A CA 1
ATOM 2057 C C . PRO A 1 259 ? -26.916 -7.482 -15.079 1.00 91.56 259 PRO A C 1
ATOM 2059 O O . PRO A 1 259 ? -26.026 -8.055 -15.706 1.00 91.56 259 PRO A O 1
ATOM 2062 N N . THR A 1 260 ? -26.900 -6.158 -14.909 1.00 93.81 260 THR A N 1
ATOM 2063 C CA . THR A 1 260 ? -25.755 -5.304 -15.260 1.00 93.81 260 THR A CA 1
ATOM 2064 C C . THR A 1 260 ? -24.737 -5.340 -14.117 1.00 93.81 260 THR A C 1
ATOM 2066 O O . THR A 1 260 ? -25.152 -5.109 -12.984 1.00 93.81 260 THR A O 1
ATOM 2069 N N . PRO A 1 261 ? -23.423 -5.525 -14.349 1.00 94.06 261 PRO A N 1
ATOM 2070 C CA . PRO A 1 261 ? -22.435 -5.527 -13.269 1.00 94.06 261 PRO A CA 1
ATOM 2071 C C . PRO A 1 261 ? -22.475 -4.256 -12.404 1.00 94.06 261 PRO A C 1
ATOM 2073 O O . PRO A 1 261 ? -22.627 -3.139 -12.915 1.00 94.06 261 PRO A O 1
ATOM 2076 N N . LEU A 1 262 ? -22.333 -4.434 -11.085 1.00 94.19 262 LEU A N 1
ATOM 2077 C CA . LEU A 1 262 ? -22.562 -3.397 -10.071 1.00 94.19 262 LEU A CA 1
ATOM 2078 C C . LEU A 1 262 ? -21.751 -2.116 -10.326 1.00 94.19 262 LEU A C 1
ATOM 2080 O O . LEU A 1 262 ? -22.299 -1.014 -10.336 1.00 94.19 262 LEU A O 1
ATOM 2084 N N . PHE A 1 263 ? -20.444 -2.249 -10.552 1.00 94.69 263 PHE A N 1
ATOM 2085 C CA . PHE A 1 263 ? -19.538 -1.114 -10.751 1.00 94.69 263 PHE A CA 1
ATOM 2086 C C . PHE A 1 263 ? -19.770 -0.407 -12.092 1.00 94.69 263 PHE A C 1
ATOM 2088 O O . PHE A 1 263 ? -19.756 0.826 -12.148 1.00 94.69 263 PHE A O 1
ATOM 2095 N N . SER A 1 264 ? -20.075 -1.160 -13.150 1.00 93.12 264 SER A N 1
ATOM 2096 C CA . SER A 1 264 ? -20.390 -0.613 -14.472 1.00 93.12 264 SER A CA 1
ATOM 2097 C C . SER A 1 264 ? -21.691 0.203 -14.456 1.00 93.12 264 SER A C 1
ATOM 2099 O O . SER A 1 264 ? -21.749 1.283 -15.043 1.00 93.12 264 SER A O 1
ATOM 2101 N N . ARG A 1 265 ? -22.718 -0.235 -13.705 1.00 92.06 265 ARG A N 1
ATOM 2102 C CA . ARG A 1 265 ? -23.970 0.528 -13.505 1.00 92.06 265 ARG A CA 1
ATOM 2103 C C . ARG A 1 265 ? -23.746 1.891 -12.842 1.00 92.06 265 ARG A C 1
ATOM 2105 O O . ARG A 1 265 ? -24.491 2.827 -13.126 1.00 92.06 265 ARG A O 1
ATOM 2112 N N . TYR A 1 266 ? -22.738 2.007 -11.978 1.00 91.75 266 TYR A N 1
ATOM 2113 C CA . TYR A 1 266 ? -22.382 3.254 -11.294 1.00 91.75 266 TYR A CA 1
ATOM 2114 C C . TYR A 1 266 ? -21.217 4.020 -11.945 1.00 91.75 266 TYR A C 1
ATOM 2116 O O . TYR A 1 266 ? -20.780 5.015 -11.373 1.00 91.75 266 TYR A O 1
ATOM 2124 N N . GLN A 1 267 ? -20.751 3.605 -13.133 1.00 91.56 267 GLN A N 1
ATOM 2125 C CA . GLN A 1 267 ? -19.654 4.249 -13.881 1.00 91.56 267 GLN A CA 1
ATOM 2126 C C . GLN A 1 267 ? -18.354 4.353 -13.057 1.00 91.56 267 GLN A C 1
ATOM 2128 O O . GLN A 1 267 ? -17.657 5.371 -13.043 1.00 91.56 267 GLN A O 1
ATOM 2133 N N . VAL A 1 268 ? -18.053 3.277 -12.321 1.00 93.56 268 VAL A N 1
ATOM 2134 C CA . VAL A 1 268 ? -16.880 3.168 -11.438 1.00 93.56 268 VAL A CA 1
ATOM 2135 C C . VAL A 1 268 ? -15.739 2.381 -12.089 1.00 93.56 268 VAL A C 1
ATOM 2137 O O . VAL A 1 268 ? -14.591 2.610 -11.731 1.00 93.56 268 VAL A O 1
ATOM 2140 N N . GLU A 1 269 ? -16.026 1.501 -13.056 1.00 93.56 269 GLU A N 1
ATOM 2141 C CA . GLU A 1 269 ? -15.018 0.643 -13.709 1.00 93.56 269 GLU A CA 1
ATOM 2142 C C . GLU A 1 269 ? -13.874 1.459 -14.335 1.00 93.56 269 GLU A C 1
ATOM 2144 O O . GLU A 1 269 ? -12.714 1.238 -13.999 1.00 93.56 269 GLU A O 1
ATOM 2149 N N . ASP A 1 270 ? -14.195 2.484 -15.136 1.00 91.56 270 ASP A N 1
ATOM 2150 C CA . ASP A 1 270 ? -13.196 3.360 -15.770 1.00 91.56 270 ASP A CA 1
ATOM 2151 C C . ASP A 1 270 ? -12.305 4.056 -14.715 1.00 91.56 270 ASP A C 1
ATOM 2153 O O . ASP A 1 270 ? -11.096 4.208 -14.882 1.00 91.56 270 ASP A O 1
ATOM 2157 N N . GLN A 1 271 ? -12.897 4.418 -13.568 1.00 93.19 271 GLN A N 1
ATOM 2158 C CA . GLN A 1 271 ? -12.195 5.040 -12.441 1.00 93.19 271 GLN A CA 1
ATOM 2159 C C . GLN A 1 271 ? -11.343 4.049 -11.630 1.00 93.19 271 GLN A C 1
ATOM 2161 O O . GLN A 1 271 ? -10.520 4.492 -10.826 1.00 93.19 271 GLN A O 1
ATOM 2166 N N . ILE A 1 272 ? -11.552 2.737 -11.798 1.00 92.25 272 ILE A N 1
ATOM 2167 C CA . ILE A 1 272 ? -10.710 1.662 -11.252 1.00 92.25 272 ILE A CA 1
ATOM 2168 C C . ILE A 1 272 ? -9.538 1.396 -12.204 1.00 92.25 272 ILE A C 1
ATOM 2170 O O . ILE A 1 272 ? -8.404 1.299 -11.738 1.00 92.25 272 ILE A O 1
ATOM 2174 N N . ASP A 1 273 ? -9.761 1.383 -13.520 1.00 90.88 273 ASP A N 1
ATOM 2175 C CA . ASP A 1 273 ? -8.680 1.297 -14.514 1.00 90.88 273 ASP A CA 1
ATOM 2176 C C . ASP A 1 273 ? -7.703 2.487 -14.401 1.00 90.88 273 ASP A C 1
ATOM 2178 O O . ASP A 1 273 ? -6.479 2.309 -14.439 1.00 90.88 273 ASP A O 1
ATOM 2182 N N . ASP A 1 274 ? -8.216 3.687 -14.103 1.00 91.44 274 ASP A N 1
ATOM 2183 C CA . ASP A 1 274 ? -7.429 4.875 -13.732 1.00 91.44 274 ASP A CA 1
ATOM 2184 C C . ASP A 1 274 ? -6.503 4.671 -12.513 1.00 91.44 274 ASP A C 1
ATOM 2186 O O . ASP A 1 274 ? -5.543 5.425 -12.344 1.00 91.44 274 ASP A O 1
ATOM 2190 N N . VAL A 1 275 ? -6.746 3.682 -11.643 1.00 90.88 275 VAL A N 1
ATOM 2191 C CA . VAL A 1 275 ? -5.866 3.337 -10.501 1.00 90.88 275 VAL A CA 1
ATOM 2192 C C . VAL A 1 275 ? -4.642 2.542 -10.971 1.00 90.88 275 VAL A C 1
ATOM 2194 O O . VAL A 1 275 ? -3.572 2.600 -10.351 1.00 90.88 275 VAL A O 1
ATOM 2197 N N . PHE A 1 276 ? -4.755 1.850 -12.103 1.00 89.50 276 PHE A N 1
ATOM 2198 C CA . PHE A 1 276 ? -3.683 1.066 -12.712 1.00 89.50 276 PHE A CA 1
ATOM 2199 C C . PHE A 1 276 ? -2.922 1.842 -13.796 1.00 89.50 276 PHE A C 1
ATOM 2201 O O . PHE A 1 276 ? -1.713 1.652 -13.952 1.00 89.50 276 PHE A O 1
ATOM 2208 N N . ALA A 1 277 ? -3.581 2.779 -14.483 1.00 91.19 277 ALA A N 1
ATOM 2209 C CA . ALA A 1 277 ? -2.980 3.625 -15.513 1.00 91.19 277 ALA A CA 1
ATOM 2210 C C . ALA A 1 277 ? -1.751 4.423 -15.017 1.00 91.19 277 ALA A C 1
ATOM 2212 O O . ALA A 1 277 ? -1.686 4.864 -13.866 1.00 91.19 277 ALA A O 1
ATOM 2213 N N . ARG A 1 278 ? -0.763 4.663 -15.897 1.00 90.88 278 ARG A N 1
ATOM 2214 C CA . ARG A 1 278 ? 0.396 5.546 -15.611 1.00 90.88 278 ARG A CA 1
ATOM 2215 C C . ARG A 1 278 ? 0.042 7.037 -15.710 1.00 90.88 278 ARG A C 1
ATOM 2217 O O . ARG A 1 278 ? 0.648 7.865 -15.034 1.00 90.88 278 ARG A O 1
ATOM 2224 N N . ARG A 1 279 ? -0.909 7.369 -16.582 1.00 94.62 279 ARG A N 1
ATOM 2225 C CA . ARG A 1 279 ? -1.414 8.717 -16.866 1.00 94.62 279 ARG A CA 1
ATOM 2226 C C . ARG A 1 279 ? -2.898 8.735 -16.518 1.00 94.62 279 ARG A C 1
ATOM 2228 O O . ARG A 1 279 ? -3.588 7.805 -16.912 1.00 94.62 279 ARG A O 1
ATOM 2235 N N . ILE A 1 280 ? -3.350 9.789 -15.848 1.00 95.12 280 ILE A N 1
ATOM 2236 C CA . ILE A 1 280 ? -4.765 10.086 -15.603 1.00 95.12 280 ILE A CA 1
ATOM 2237 C C . ILE A 1 280 ? -5.042 11.454 -16.225 1.00 95.12 280 ILE A C 1
ATOM 2239 O O . ILE A 1 280 ? -4.271 12.392 -15.999 1.00 95.12 280 ILE A O 1
ATOM 2243 N N . ASP A 1 281 ? -6.097 11.575 -17.025 1.00 93.88 281 ASP A N 1
ATOM 2244 C CA . ASP A 1 281 ? -6.511 12.858 -17.599 1.00 93.88 281 ASP A CA 1
ATOM 2245 C C . ASP A 1 281 ? -7.387 13.641 -16.595 1.00 93.88 281 ASP A C 1
ATOM 2247 O O . ASP A 1 281 ? -8.115 13.064 -15.790 1.00 93.88 281 ASP A O 1
ATOM 2251 N N . LEU A 1 282 ? -7.272 14.971 -16.593 1.00 93.56 282 LEU A N 1
ATOM 2252 C CA . LEU A 1 282 ? -7.956 15.869 -15.650 1.00 93.56 282 LEU A CA 1
ATOM 2253 C C . LEU A 1 282 ? -9.225 16.482 -16.276 1.00 93.56 282 LEU A C 1
ATOM 2255 O O . LEU A 1 282 ? -9.263 16.647 -17.498 1.00 93.56 282 LEU A O 1
ATOM 2259 N N . PRO A 1 283 ? -10.234 16.895 -15.478 1.00 88.81 283 PRO A N 1
ATOM 2260 C CA . PRO A 1 283 ? -11.488 17.467 -15.981 1.00 88.81 283 PRO A CA 1
ATOM 2261 C C . PRO A 1 283 ? -11.332 18.628 -16.976 1.00 88.81 283 PRO A C 1
ATOM 2263 O O . PRO A 1 283 ? -12.058 18.674 -17.969 1.00 88.81 283 PRO A O 1
ATOM 2266 N N . SER A 1 284 ? -10.364 19.530 -16.774 1.00 87.25 284 SER A N 1
ATOM 2267 C CA . SER A 1 284 ? -10.067 20.625 -17.715 1.00 87.25 284 SER A CA 1
ATOM 2268 C C . SER A 1 284 ? -9.239 20.204 -18.946 1.00 87.25 284 SER A C 1
ATOM 2270 O O . SER A 1 284 ? -8.765 21.055 -19.695 1.00 87.25 284 SER A O 1
ATOM 2272 N N . GLY A 1 285 ? -9.034 18.905 -19.188 1.00 86.94 285 GLY A N 1
ATOM 2273 C CA . GLY A 1 285 ? -8.247 18.381 -20.314 1.00 86.94 285 GLY A CA 1
ATOM 2274 C C . GLY A 1 285 ? -6.727 18.428 -20.112 1.00 86.94 285 GLY A C 1
ATOM 2275 O O . GLY A 1 285 ? -5.973 18.230 -21.070 1.00 86.94 285 GLY A O 1
ATOM 2276 N N . GLY A 1 286 ? -6.277 18.699 -18.882 1.00 92.06 286 GLY A N 1
ATOM 2277 C CA . GLY A 1 286 ? -4.910 18.435 -18.432 1.00 92.06 286 GLY A CA 1
ATOM 2278 C C . GLY A 1 286 ? -4.684 16.947 -18.140 1.00 92.06 286 GLY A C 1
ATOM 2279 O O . GLY A 1 286 ? -5.505 16.104 -18.490 1.00 92.06 286 GLY A O 1
ATOM 2280 N N . SER A 1 287 ? -3.576 16.605 -17.488 1.00 95.69 287 SER A N 1
ATOM 2281 C CA . SER A 1 287 ? -3.288 15.232 -17.051 1.00 95.69 287 SER A CA 1
ATOM 2282 C C . SER A 1 287 ? -2.174 15.168 -16.020 1.00 95.69 287 SER A C 1
ATOM 2284 O O . SER A 1 287 ? -1.200 15.915 -16.147 1.00 95.69 287 SER A O 1
ATOM 2286 N N . ILE A 1 288 ? -2.241 14.203 -15.106 1.00 96.75 288 ILE A N 1
ATOM 2287 C CA . ILE A 1 288 ? -1.115 13.835 -14.242 1.00 96.75 288 ILE A CA 1
ATOM 2288 C C . ILE A 1 288 ? -0.481 12.513 -14.685 1.00 96.75 288 ILE A C 1
ATOM 2290 O O . ILE A 1 288 ? -1.156 11.615 -15.192 1.00 96.75 288 ILE A O 1
ATOM 2294 N N . VAL A 1 289 ? 0.828 12.387 -14.488 1.00 96.44 289 VAL A N 1
ATOM 2295 C CA . VAL A 1 289 ? 1.617 11.184 -14.787 1.00 96.44 289 VAL A CA 1
ATOM 2296 C C . VAL A 1 289 ? 2.299 10.730 -13.502 1.00 96.44 289 VAL A C 1
ATOM 2298 O O . VAL A 1 289 ? 2.960 11.537 -12.860 1.00 96.44 289 VAL A O 1
ATOM 2301 N N . ILE A 1 290 ? 2.130 9.464 -13.109 1.00 94.75 290 ILE A N 1
ATOM 2302 C CA . ILE A 1 290 ? 2.613 8.929 -11.825 1.00 94.75 290 ILE A CA 1
ATOM 2303 C C . ILE A 1 290 ? 3.655 7.832 -12.073 1.00 94.75 290 ILE A C 1
ATOM 2305 O O . ILE A 1 290 ? 3.308 6.716 -12.462 1.00 94.75 290 ILE A O 1
ATOM 2309 N N . ASP A 1 291 ? 4.920 8.122 -11.770 1.00 91.69 291 ASP A N 1
ATOM 2310 C CA . ASP A 1 291 ? 6.035 7.177 -11.868 1.00 91.69 291 ASP A CA 1
ATOM 2311 C C . ASP A 1 291 ? 6.522 6.726 -10.485 1.00 91.69 291 ASP A C 1
ATOM 2313 O O . ASP A 1 291 ? 6.750 7.524 -9.575 1.00 91.69 291 ASP A O 1
ATOM 2317 N N . GLN A 1 292 ? 6.729 5.419 -10.320 1.00 87.06 292 GLN A N 1
ATOM 2318 C CA . GLN A 1 292 ? 7.362 4.859 -9.127 1.00 87.06 292 GLN A CA 1
ATOM 2319 C C . GLN A 1 292 ? 8.846 4.601 -9.398 1.00 87.06 292 GLN A C 1
ATOM 2321 O O . GLN A 1 292 ? 9.189 3.822 -10.282 1.00 87.06 292 GLN A O 1
ATOM 2326 N N . THR A 1 293 ? 9.715 5.182 -8.573 1.00 87.31 293 THR A N 1
ATOM 2327 C CA . THR A 1 293 ? 11.141 4.826 -8.499 1.00 87.31 293 THR A CA 1
ATOM 2328 C C . THR A 1 293 ? 11.400 3.904 -7.299 1.00 87.31 293 THR A C 1
ATOM 2330 O O . THR A 1 293 ? 10.494 3.605 -6.516 1.00 87.31 293 THR A O 1
ATOM 2333 N N . GLU A 1 294 ? 12.648 3.472 -7.121 1.00 81.81 294 GLU A N 1
ATOM 2334 C CA . GLU A 1 294 ? 13.091 2.700 -5.953 1.00 81.81 294 GLU A CA 1
ATOM 2335 C C . GLU A 1 294 ? 12.843 3.442 -4.621 1.00 81.81 294 GLU A C 1
ATOM 2337 O O . GLU A 1 294 ? 12.327 2.860 -3.665 1.00 81.81 294 GLU A O 1
ATOM 2342 N N . ALA A 1 295 ? 13.172 4.739 -4.563 1.00 86.88 295 ALA A N 1
ATOM 2343 C CA . ALA A 1 295 ? 13.178 5.523 -3.324 1.00 86.88 295 ALA A CA 1
ATOM 2344 C C . ALA A 1 295 ? 11.941 6.425 -3.129 1.00 86.88 295 ALA A C 1
ATOM 2346 O O . ALA A 1 295 ? 11.547 6.695 -1.990 1.00 86.88 295 ALA A O 1
ATOM 2347 N N . LEU A 1 296 ? 11.341 6.914 -4.220 1.00 93.62 296 LEU A N 1
ATOM 2348 C CA . LEU A 1 296 ? 10.241 7.888 -4.202 1.00 93.62 296 LEU A CA 1
ATOM 2349 C C . LEU A 1 296 ? 9.226 7.672 -5.336 1.00 93.62 296 LEU A C 1
ATOM 2351 O O . LEU A 1 296 ? 9.506 6.992 -6.323 1.00 93.62 296 LEU A O 1
ATOM 2355 N N . VAL A 1 297 ? 8.051 8.283 -5.212 1.00 94.38 297 VAL A N 1
ATOM 2356 C CA . VAL A 1 297 ? 7.088 8.427 -6.318 1.00 94.38 297 VAL A CA 1
ATOM 2357 C C . VAL A 1 297 ? 7.244 9.830 -6.899 1.00 94.38 297 VAL A C 1
ATOM 2359 O O . VAL A 1 297 ? 7.205 10.800 -6.146 1.00 94.38 297 VAL A O 1
ATOM 2362 N N . ALA A 1 298 ? 7.423 9.935 -8.211 1.00 96.19 298 ALA A N 1
ATOM 2363 C CA . ALA A 1 298 ? 7.433 11.198 -8.937 1.00 96.19 298 ALA A CA 1
ATOM 2364 C C . ALA A 1 298 ? 6.078 11.400 -9.626 1.00 96.19 298 ALA A C 1
ATOM 2366 O O . ALA A 1 298 ? 5.480 10.438 -10.116 1.00 96.19 298 ALA A O 1
ATOM 2367 N N . ILE A 1 299 ? 5.587 12.637 -9.643 1.00 97.56 299 ILE A N 1
ATOM 2368 C CA . ILE A 1 299 ? 4.344 13.013 -10.313 1.00 97.56 299 ILE A CA 1
ATOM 2369 C C . ILE A 1 299 ? 4.581 14.269 -11.147 1.00 97.56 299 ILE A C 1
ATOM 2371 O O . ILE A 1 299 ? 5.066 15.260 -10.614 1.00 97.56 299 ILE A O 1
ATOM 2375 N N . ASP A 1 300 ? 4.209 14.216 -12.422 1.00 97.25 300 ASP A N 1
ATOM 2376 C CA . ASP A 1 300 ? 4.294 15.306 -13.405 1.00 97.25 300 ASP A CA 1
ATOM 2377 C C . ASP A 1 300 ? 2.879 15.797 -13.775 1.00 97.25 300 ASP A C 1
ATOM 2379 O O . ASP A 1 300 ? 1.956 14.984 -13.904 1.00 97.25 300 ASP A O 1
ATOM 2383 N N . VAL A 1 301 ? 2.691 17.114 -13.927 1.00 96.69 301 VAL A N 1
ATOM 2384 C CA . VAL A 1 301 ? 1.394 17.774 -14.168 1.00 96.69 301 VAL A CA 1
ATOM 2385 C C . VAL A 1 301 ? 1.419 18.548 -15.490 1.00 96.69 301 VAL A C 1
ATOM 2387 O O . VAL A 1 301 ? 2.158 19.511 -15.661 1.00 96.69 301 VAL A O 1
ATOM 2390 N N . ASN A 1 302 ? 0.546 18.172 -16.427 1.00 95.06 302 ASN A N 1
ATOM 2391 C CA . ASN A 1 302 ? 0.468 18.761 -17.768 1.00 95.06 302 ASN A CA 1
ATOM 2392 C C . ASN A 1 302 ? -0.885 19.464 -17.987 1.00 95.06 302 ASN A C 1
ATOM 2394 O O . ASN A 1 302 ? -1.932 18.888 -17.704 1.00 95.06 302 ASN A O 1
ATOM 2398 N N . SER A 1 303 ? -0.896 20.657 -18.591 1.00 87.81 303 SER A N 1
ATOM 2399 C CA . SER A 1 303 ? -2.114 21.438 -18.919 1.00 87.81 303 SER A CA 1
ATOM 2400 C C . SER A 1 303 ? -2.790 21.070 -20.251 1.00 87.81 303 SER A C 1
ATOM 2402 O O . SER A 1 303 ? -3.750 21.715 -20.675 1.00 87.81 303 SER A O 1
ATOM 2404 N N . GLY A 1 304 ? -2.313 20.023 -20.929 1.00 81.19 304 GLY A N 1
ATOM 2405 C CA . GLY A 1 304 ? -2.949 19.493 -22.135 1.00 81.19 304 GLY A CA 1
ATOM 2406 C C . GLY A 1 304 ? -2.892 20.440 -23.340 1.00 81.19 304 GLY A C 1
ATOM 2407 O O . GLY A 1 304 ? -1.835 20.961 -23.693 1.00 81.19 304 GLY A O 1
ATOM 2408 N N . ARG A 1 305 ? -4.023 20.601 -24.042 1.00 68.88 305 ARG A N 1
ATOM 2409 C CA . ARG A 1 305 ? -4.137 21.411 -25.278 1.00 68.88 305 ARG A CA 1
ATOM 2410 C C . ARG A 1 305 ? -5.273 22.442 -25.237 1.00 68.88 305 ARG A C 1
ATOM 2412 O O . ARG A 1 305 ? -5.857 22.758 -26.277 1.00 68.88 305 ARG A O 1
ATOM 2419 N N . VAL A 1 306 ? -5.588 22.972 -24.057 1.00 65.31 306 VAL A N 1
ATOM 2420 C CA . VAL A 1 306 ? -6.559 24.068 -23.918 1.00 65.31 306 VAL A CA 1
ATOM 2421 C C . VAL A 1 306 ? -5.998 25.342 -24.564 1.00 65.31 306 VAL A C 1
ATOM 2423 O O . VAL A 1 306 ? -4.827 25.676 -24.393 1.00 65.31 306 VAL A O 1
ATOM 2426 N N . LYS A 1 307 ? -6.826 26.044 -25.346 1.00 58.78 307 LYS A N 1
ATOM 2427 C CA . LYS A 1 307 ? -6.482 27.327 -25.982 1.00 58.78 307 LYS A CA 1
ATOM 2428 C C . LYS A 1 307 ? -7.196 28.475 -25.276 1.00 58.78 307 LYS A C 1
ATOM 2430 O O . LYS A 1 307 ? -8.208 28.974 -25.759 1.00 58.78 307 LYS A O 1
ATOM 2435 N N . THR A 1 308 ? -6.656 28.861 -24.134 1.00 61.97 308 THR A N 1
ATOM 2436 C CA . THR A 1 308 ? -7.072 30.011 -23.326 1.00 61.97 308 THR A CA 1
ATOM 2437 C C . THR A 1 308 ? -5.988 31.083 -23.382 1.00 61.97 308 THR A C 1
ATOM 2439 O O . THR A 1 308 ? -4.803 30.769 -23.293 1.00 61.97 308 THR A O 1
ATOM 2442 N N . ASP A 1 309 ? -6.381 32.351 -23.532 1.00 67.94 309 ASP A N 1
ATOM 2443 C CA . ASP A 1 309 ? -5.425 33.466 -23.647 1.00 67.94 309 ASP A CA 1
ATOM 2444 C C . ASP A 1 309 ? -4.697 33.778 -22.320 1.00 67.94 309 ASP A C 1
ATOM 2446 O O . ASP A 1 309 ? -3.632 34.397 -22.330 1.00 67.94 309 ASP A O 1
ATOM 2450 N N . ASP A 1 310 ? -5.233 33.317 -21.182 1.00 83.75 310 ASP A N 1
ATOM 2451 C CA . ASP A 1 310 ? -4.585 33.396 -19.868 1.00 83.75 310 ASP A CA 1
ATOM 2452 C C . ASP A 1 310 ? -3.920 32.063 -19.483 1.00 83.75 310 ASP A C 1
ATOM 2454 O O . ASP A 1 310 ? -4.564 31.094 -19.064 1.00 83.75 310 ASP A O 1
ATOM 2458 N N . ILE A 1 311 ? -2.594 32.034 -19.614 1.00 86.69 311 ILE A N 1
ATOM 2459 C CA . ILE A 1 311 ? -1.751 30.879 -19.289 1.00 86.69 311 ILE A CA 1
ATOM 2460 C C . ILE A 1 311 ? -1.643 30.673 -17.767 1.00 86.69 311 ILE A C 1
ATOM 2462 O O . ILE A 1 311 ? -1.627 29.528 -17.320 1.00 86.69 311 ILE A O 1
ATOM 2466 N N . GLU A 1 312 ? -1.612 31.741 -16.959 1.00 88.25 312 GLU A N 1
ATOM 2467 C CA . GLU A 1 312 ? -1.458 31.636 -15.496 1.00 88.25 312 GLU A CA 1
ATOM 2468 C C . GLU A 1 312 ? -2.733 31.086 -14.851 1.00 88.25 312 GLU A C 1
ATOM 2470 O O . GLU A 1 312 ? -2.660 30.193 -14.007 1.00 88.25 312 GLU A O 1
ATOM 2475 N N . GLN A 1 313 ? -3.908 31.557 -15.282 1.00 89.31 313 GLN A N 1
ATOM 2476 C CA . GLN A 1 313 ? -5.186 31.031 -14.798 1.00 89.31 313 GLN A CA 1
ATOM 2477 C C . GLN A 1 313 ? -5.395 29.572 -15.234 1.00 89.31 313 GLN A C 1
ATOM 2479 O O . GLN A 1 313 ? -5.950 28.771 -14.477 1.00 89.31 313 GLN A O 1
ATOM 2484 N N . THR A 1 314 ? -4.910 29.195 -16.422 1.00 90.38 314 THR A N 1
ATOM 2485 C CA . THR A 1 314 ? -4.949 27.803 -16.903 1.00 90.38 314 THR A CA 1
ATOM 2486 C C . THR A 1 314 ? -4.014 26.903 -16.083 1.00 90.38 314 THR A C 1
ATOM 2488 O O . THR A 1 314 ? -4.418 25.809 -15.681 1.00 90.38 314 THR A O 1
ATOM 2491 N N . ALA A 1 315 ? -2.803 27.373 -15.758 1.00 92.44 315 ALA A N 1
ATOM 2492 C CA . ALA A 1 315 ? -1.863 26.673 -14.881 1.00 92.44 315 ALA A CA 1
ATOM 2493 C C . ALA A 1 315 ? -2.420 26.510 -13.456 1.00 92.44 315 ALA A C 1
ATOM 2495 O O . ALA A 1 315 ? -2.434 25.396 -12.937 1.00 92.44 315 ALA A O 1
ATOM 2496 N N . LEU A 1 316 ? -2.963 27.578 -12.855 1.00 93.44 316 LEU A N 1
ATOM 2497 C CA . LEU A 1 316 ? -3.618 27.525 -11.542 1.00 93.44 316 LEU A CA 1
ATOM 2498 C C . LEU A 1 316 ? -4.760 26.501 -11.523 1.00 93.44 316 LEU A C 1
ATOM 2500 O O . LEU A 1 316 ? -4.799 25.651 -10.639 1.00 93.44 316 LEU A O 1
ATOM 2504 N N . THR A 1 317 ? -5.667 26.556 -12.502 1.00 93.19 317 THR A N 1
ATOM 2505 C CA . THR A 1 317 ? -6.829 25.651 -12.563 1.00 93.19 317 THR A CA 1
ATOM 2506 C C . THR A 1 317 ? -6.379 24.192 -12.703 1.00 93.19 317 THR A C 1
ATOM 2508 O O . THR A 1 317 ? -6.814 23.343 -11.926 1.00 93.19 317 THR A O 1
ATOM 2511 N N . THR A 1 318 ? -5.419 23.919 -13.596 1.00 94.81 318 THR A N 1
ATOM 2512 C CA . THR A 1 318 ? -4.828 22.577 -13.762 1.00 94.81 318 THR A CA 1
ATOM 2513 C C . THR A 1 318 ? -4.154 22.093 -12.475 1.00 94.81 318 THR A C 1
ATOM 2515 O O . THR A 1 318 ? -4.355 20.953 -12.070 1.00 94.81 318 THR A O 1
ATOM 2518 N N . ASN A 1 319 ? -3.380 22.947 -11.798 1.00 96.12 319 ASN A N 1
ATOM 2519 C CA . ASN A 1 319 ? -2.674 22.586 -10.568 1.00 96.12 319 ASN A CA 1
ATOM 2520 C C . ASN A 1 319 ? -3.629 22.336 -9.386 1.00 96.12 319 ASN A C 1
ATOM 2522 O O . ASN A 1 319 ? -3.330 21.501 -8.534 1.00 96.12 319 ASN A O 1
ATOM 2526 N N . LEU A 1 320 ? -4.779 23.019 -9.327 1.00 96.00 320 LEU A N 1
ATOM 2527 C CA . LEU A 1 320 ? -5.823 22.765 -8.325 1.00 96.00 320 LEU A CA 1
ATOM 2528 C C . LEU A 1 320 ? -6.530 21.420 -8.569 1.00 96.00 320 LEU A C 1
ATOM 2530 O O . LEU A 1 320 ? -6.698 20.649 -7.624 1.00 96.00 320 LEU A O 1
ATOM 2534 N N . GLU A 1 321 ? -6.881 21.106 -9.822 1.00 95.31 321 GLU A N 1
ATOM 2535 C CA . GLU A 1 321 ? -7.409 19.786 -10.206 1.00 95.31 321 GLU A CA 1
ATOM 2536 C C . GLU A 1 321 ? -6.387 18.675 -9.914 1.00 95.31 321 GLU A C 1
ATOM 2538 O O . GLU A 1 321 ? -6.711 17.682 -9.262 1.00 95.31 321 GLU A O 1
ATOM 2543 N N . ALA A 1 322 ? -5.128 18.880 -10.308 1.00 96.56 322 ALA A N 1
ATOM 2544 C CA . ALA A 1 322 ? -4.032 17.956 -10.047 1.00 96.56 322 ALA A CA 1
ATOM 2545 C C . ALA A 1 322 ? -3.793 17.741 -8.546 1.00 96.56 322 ALA A C 1
ATOM 2547 O O . ALA A 1 322 ? -3.592 16.607 -8.129 1.00 96.56 322 ALA A O 1
ATOM 2548 N N . ALA A 1 323 ? -3.853 18.781 -7.708 1.00 96.19 323 ALA A N 1
ATOM 2549 C CA . ALA A 1 323 ? -3.683 18.637 -6.260 1.00 96.19 323 ALA A CA 1
ATOM 2550 C C . ALA A 1 323 ? -4.771 17.749 -5.624 1.00 96.19 323 ALA A C 1
ATOM 2552 O O . ALA A 1 323 ? -4.469 16.941 -4.740 1.00 96.19 323 ALA A O 1
ATOM 2553 N N . ALA A 1 324 ? -6.018 17.860 -6.097 1.00 94.56 324 ALA A N 1
ATOM 2554 C CA . ALA A 1 324 ? -7.114 16.996 -5.669 1.00 94.56 324 ALA A CA 1
ATOM 2555 C C . ALA A 1 324 ? -6.943 15.553 -6.175 1.00 94.56 324 ALA A C 1
ATOM 2557 O O . ALA A 1 324 ? -7.040 14.605 -5.388 1.00 94.56 324 ALA A O 1
ATOM 2558 N N . GLU A 1 325 ? -6.631 15.382 -7.462 1.00 94.94 325 GLU A N 1
ATOM 2559 C CA . GLU A 1 325 ? -6.510 14.064 -8.090 1.00 94.94 325 GLU A CA 1
ATOM 2560 C C . GLU A 1 325 ? -5.277 13.294 -7.600 1.00 94.94 325 GLU A C 1
ATOM 2562 O O . GLU A 1 325 ? -5.365 12.103 -7.315 1.00 94.94 325 GLU A O 1
ATOM 2567 N N . VAL A 1 326 ? -4.149 13.970 -7.367 1.00 95.56 326 VAL A N 1
ATOM 2568 C CA . VAL A 1 326 ? -2.963 13.386 -6.722 1.00 95.56 326 VAL A CA 1
ATOM 2569 C C . VAL A 1 326 ? -3.305 12.853 -5.332 1.00 95.56 326 VAL A C 1
ATOM 2571 O O . VAL A 1 326 ? -2.941 11.723 -5.000 1.00 95.56 326 VAL A O 1
ATOM 2574 N N . ALA A 1 327 ? -4.047 13.612 -4.521 1.00 94.25 327 ALA A N 1
ATOM 2575 C CA . ALA A 1 327 ? -4.472 13.144 -3.205 1.00 94.25 327 ALA A CA 1
ATOM 2576 C C . ALA A 1 327 ? -5.427 11.937 -3.295 1.00 94.25 327 ALA A C 1
ATOM 2578 O O . ALA A 1 327 ? -5.328 11.025 -2.469 1.00 94.25 327 ALA A O 1
ATOM 2579 N N . ARG A 1 328 ? -6.310 11.889 -4.306 1.00 93.31 328 ARG A N 1
ATOM 2580 C CA . ARG A 1 328 ? -7.198 10.746 -4.588 1.00 93.31 328 ARG A CA 1
ATOM 2581 C C . ARG A 1 328 ? -6.401 9.507 -5.013 1.00 93.31 328 ARG A C 1
ATOM 2583 O O . ARG A 1 328 ? -6.461 8.481 -4.340 1.00 93.31 328 ARG A O 1
ATOM 2590 N N . GLN A 1 329 ? -5.578 9.617 -6.051 1.00 93.62 329 GLN A N 1
ATOM 2591 C CA . GLN A 1 329 ? -4.780 8.522 -6.614 1.00 93.62 329 GLN A CA 1
ATOM 2592 C C . GLN A 1 329 ? -3.784 7.929 -5.609 1.00 93.62 329 GLN A C 1
ATOM 2594 O O . GLN A 1 329 ? -3.634 6.709 -5.525 1.00 93.62 329 GLN A O 1
ATOM 2599 N N . LEU A 1 330 ? -3.135 8.759 -4.785 1.00 92.44 330 LEU A N 1
ATOM 2600 C CA . LEU A 1 330 ? -2.218 8.273 -3.747 1.00 92.44 330 LEU A CA 1
ATOM 2601 C C . LEU A 1 330 ? -2.942 7.503 -2.624 1.00 92.44 330 LEU A C 1
ATOM 2603 O O . LEU A 1 330 ? -2.315 6.635 -2.012 1.00 92.44 330 LEU A O 1
ATOM 2607 N N . ARG A 1 331 ? -4.240 7.764 -2.380 1.00 90.00 331 ARG A N 1
ATOM 2608 C CA . ARG A 1 331 ? -5.096 6.928 -1.515 1.00 90.00 331 ARG A CA 1
ATOM 2609 C C . ARG A 1 331 ? -5.495 5.624 -2.205 1.00 90.00 331 ARG A C 1
ATOM 2611 O O . ARG A 1 331 ? -5.238 4.566 -1.641 1.00 90.00 331 ARG A O 1
ATOM 2618 N N . LEU A 1 332 ? -6.066 5.694 -3.413 1.00 90.56 332 LEU A N 1
ATOM 2619 C CA . LEU A 1 332 ? -6.573 4.526 -4.158 1.00 90.56 332 LEU A CA 1
ATOM 2620 C C . LEU A 1 332 ? -5.484 3.469 -4.413 1.00 90.56 332 LEU A C 1
ATOM 2622 O O . LEU A 1 332 ? -5.728 2.275 -4.286 1.00 90.56 332 LEU A O 1
ATOM 2626 N N . ARG A 1 333 ? -4.253 3.909 -4.694 1.00 89.50 333 ARG A N 1
ATOM 2627 C CA . ARG A 1 333 ? -3.084 3.049 -4.956 1.00 89.50 333 ARG A CA 1
ATOM 2628 C C . ARG A 1 333 ? -2.272 2.683 -3.691 1.00 89.50 333 ARG A C 1
ATOM 2630 O O . ARG A 1 333 ? -1.189 2.107 -3.817 1.00 89.50 333 ARG A O 1
ATOM 2637 N N . ASP A 1 334 ? -2.714 3.129 -2.505 1.00 86.62 334 ASP A N 1
ATOM 2638 C CA . ASP A 1 334 ? -1.965 3.289 -1.233 1.00 86.62 334 ASP A CA 1
ATOM 2639 C C . ASP A 1 334 ? -0.463 3.612 -1.392 1.00 86.62 334 ASP A C 1
ATOM 2641 O O . ASP A 1 334 ? 0.414 3.066 -0.713 1.00 86.62 334 ASP A O 1
ATOM 2645 N N . ARG A 1 335 ? -0.127 4.536 -2.302 1.00 86.75 335 ARG A N 1
ATOM 2646 C CA . ARG A 1 335 ? 1.264 4.971 -2.489 1.00 86.75 335 ARG A CA 1
ATOM 2647 C C . ARG A 1 335 ? 1.749 5.711 -1.242 1.00 86.75 335 ARG A C 1
ATOM 2649 O O . ARG A 1 335 ? 1.049 6.551 -0.683 1.00 86.75 335 ARG A O 1
ATOM 2656 N N . GLY A 1 336 ? 2.983 5.455 -0.823 1.00 85.19 336 GLY A N 1
ATOM 2657 C CA . GLY A 1 336 ? 3.582 6.140 0.322 1.00 85.19 336 GLY A CA 1
ATOM 2658 C C . GLY A 1 336 ? 5.093 5.959 0.401 1.00 85.19 336 GLY A C 1
ATOM 2659 O O . GLY A 1 336 ? 5.677 5.158 -0.333 1.00 85.19 336 GLY A O 1
ATOM 2660 N N . GLY A 1 337 ? 5.721 6.687 1.318 1.00 90.00 337 GLY A N 1
ATOM 2661 C CA . GLY A 1 337 ? 7.152 6.981 1.316 1.00 90.00 337 GLY A CA 1
ATOM 2662 C C . GLY A 1 337 ? 7.368 8.479 1.104 1.00 90.00 337 GLY A C 1
ATOM 2663 O O . GLY A 1 337 ? 6.616 9.292 1.651 1.00 90.00 337 GLY A O 1
ATOM 2664 N N . LEU A 1 338 ? 8.381 8.832 0.313 1.00 94.38 338 LEU A N 1
ATOM 2665 C CA . LEU A 1 338 ? 8.520 10.163 -0.273 1.00 94.38 338 LEU A CA 1
ATOM 2666 C C . LEU A 1 338 ? 7.761 10.207 -1.607 1.00 94.38 338 LEU A C 1
ATOM 2668 O O . LEU A 1 338 ? 7.875 9.292 -2.423 1.00 94.38 338 LEU A O 1
ATOM 2672 N N . VAL A 1 339 ? 6.993 11.268 -1.814 1.00 96.31 339 VAL A N 1
ATOM 2673 C CA . VAL A 1 339 ? 6.354 11.627 -3.080 1.00 96.31 339 VAL A CA 1
ATOM 2674 C C . VAL A 1 339 ? 6.834 13.028 -3.446 1.00 96.31 339 VAL A C 1
ATOM 2676 O O . VAL A 1 339 ? 6.950 13.884 -2.568 1.00 96.31 339 VAL A O 1
ATOM 2679 N N . VAL A 1 340 ? 7.118 13.259 -4.721 1.00 97.12 340 VAL A N 1
ATOM 2680 C CA . VAL A 1 340 ? 7.493 14.563 -5.271 1.00 97.12 340 VAL A CA 1
ATOM 2681 C C . VAL A 1 340 ? 6.512 14.892 -6.389 1.00 97.12 340 VAL A C 1
ATOM 2683 O O . VAL A 1 340 ? 6.303 14.062 -7.272 1.00 97.12 340 VAL A O 1
ATOM 2686 N N . VAL A 1 341 ? 5.896 16.070 -6.327 1.00 97.50 341 VAL A N 1
ATOM 2687 C CA . VAL A 1 341 ? 4.942 16.560 -7.331 1.00 97.50 341 VAL A CA 1
ATOM 2688 C C . VAL A 1 341 ? 5.547 17.769 -8.030 1.00 97.50 341 VAL A C 1
ATOM 2690 O O . VAL A 1 341 ? 5.881 18.751 -7.368 1.00 97.50 341 VAL A O 1
ATOM 2693 N N . ASP A 1 342 ? 5.688 17.682 -9.345 1.00 97.25 342 ASP A N 1
ATOM 2694 C CA . ASP A 1 342 ? 6.105 18.765 -10.226 1.00 97.25 342 ASP A CA 1
ATOM 2695 C C . ASP A 1 342 ? 4.845 19.479 -10.737 1.00 97.25 342 ASP A C 1
ATOM 2697 O O . ASP A 1 342 ? 4.105 18.955 -11.573 1.00 97.25 342 ASP A O 1
ATOM 2701 N N . PHE A 1 343 ? 4.525 20.624 -10.132 1.00 96.69 343 PHE A N 1
ATOM 2702 C CA . PHE A 1 343 ? 3.380 21.449 -10.522 1.00 96.69 343 PHE A CA 1
ATOM 2703 C C . PHE A 1 343 ? 3.793 22.434 -11.615 1.00 96.69 343 PHE A C 1
ATOM 2705 O O . PHE A 1 343 ? 4.913 22.937 -11.612 1.00 96.69 343 PHE A O 1
ATOM 2712 N N . ILE A 1 344 ? 2.858 22.788 -12.499 1.00 94.75 344 ILE A N 1
ATOM 2713 C CA . ILE A 1 344 ? 3.111 23.763 -13.567 1.00 94.75 344 ILE A CA 1
ATOM 2714 C C . ILE A 1 344 ? 3.541 25.097 -12.945 1.00 94.75 344 ILE A C 1
ATOM 2716 O O . ILE A 1 344 ? 2.843 25.609 -12.064 1.00 94.75 344 ILE A O 1
ATOM 2720 N N . ASP A 1 345 ? 4.652 25.662 -13.426 1.00 94.31 345 ASP A N 1
ATOM 2721 C CA . ASP A 1 345 ? 5.185 26.953 -12.981 1.00 94.31 345 ASP A CA 1
ATOM 2722 C C . ASP A 1 345 ? 4.103 28.048 -12.946 1.00 94.31 345 ASP A C 1
ATOM 2724 O O . ASP A 1 345 ? 3.383 28.282 -13.920 1.00 94.31 345 ASP A O 1
ATOM 2728 N N . MET A 1 346 ? 4.030 28.764 -11.822 1.00 92.94 346 MET A N 1
ATOM 2729 C CA . MET A 1 346 ? 3.135 29.905 -11.606 1.00 92.94 346 MET A CA 1
ATOM 2730 C C . MET A 1 346 ? 3.962 31.109 -11.160 1.00 92.94 346 MET A C 1
ATOM 2732 O O . MET A 1 346 ? 4.777 31.003 -10.241 1.00 92.94 346 MET A O 1
ATOM 2736 N N . ARG A 1 347 ? 3.741 32.280 -11.764 1.00 89.62 347 ARG A N 1
ATOM 2737 C CA . ARG A 1 347 ? 4.473 33.506 -11.397 1.00 89.62 347 ARG A CA 1
ATOM 2738 C C . ARG A 1 347 ? 3.911 34.190 -10.154 1.00 89.62 347 ARG A C 1
ATOM 2740 O O . ARG A 1 347 ? 4.661 34.886 -9.465 1.00 89.62 347 ARG A O 1
ATOM 2747 N N . ASP A 1 348 ? 2.629 33.998 -9.845 1.00 92.38 348 ASP A N 1
ATOM 2748 C CA . ASP A 1 348 ? 2.025 34.579 -8.644 1.00 92.38 348 ASP A CA 1
ATOM 2749 C C . ASP A 1 348 ? 2.233 33.704 -7.393 1.00 92.38 348 ASP A C 1
ATOM 2751 O O . ASP A 1 348 ? 1.915 32.513 -7.343 1.00 92.38 348 ASP A O 1
ATOM 2755 N N . ARG A 1 349 ? 2.717 34.342 -6.324 1.00 91.06 349 ARG A N 1
ATOM 2756 C CA . ARG A 1 349 ? 2.876 33.745 -4.994 1.00 91.06 349 ARG A CA 1
ATOM 2757 C C . ARG A 1 349 ? 1.547 33.485 -4.295 1.00 91.06 349 ARG A C 1
ATOM 2759 O O . ARG A 1 349 ? 1.539 32.772 -3.297 1.00 91.06 349 ARG A O 1
ATOM 2766 N N . GLU A 1 350 ? 0.447 34.077 -4.739 1.00 93.88 350 GLU A N 1
ATOM 2767 C CA . GLU A 1 350 ? -0.891 33.794 -4.214 1.00 93.88 350 GLU A CA 1
ATOM 2768 C C . GLU A 1 350 ? -1.424 32.491 -4.830 1.00 93.88 350 GLU A C 1
ATOM 2770 O O . GLU A 1 350 ? -1.879 31.621 -4.089 1.00 93.88 350 GLU A O 1
ATOM 2775 N N . ASN A 1 351 ? -1.203 32.280 -6.133 1.00 94.31 351 ASN A N 1
ATOM 2776 C CA . ASN A 1 351 ? -1.509 31.030 -6.841 1.00 94.31 351 ASN A CA 1
ATOM 2777 C C . ASN A 1 351 ? -0.729 29.839 -6.255 1.00 94.31 351 ASN A C 1
ATOM 2779 O O . ASN A 1 351 ? -1.324 28.814 -5.925 1.00 94.31 351 ASN A O 1
ATOM 2783 N N . ILE A 1 352 ? 0.579 30.002 -6.008 1.00 93.88 352 ILE A N 1
ATOM 2784 C CA . ILE A 1 352 ? 1.414 28.985 -5.335 1.00 93.88 352 ILE A CA 1
ATOM 2785 C C . ILE A 1 352 ? 0.835 28.605 -3.956 1.00 93.88 352 ILE A C 1
ATOM 2787 O O . ILE A 1 352 ? 0.706 27.421 -3.645 1.00 93.88 352 ILE A O 1
ATOM 2791 N N . LYS A 1 353 ? 0.434 29.586 -3.129 1.00 95.06 353 LYS A N 1
ATOM 2792 C CA . LYS A 1 353 ? -0.198 29.313 -1.819 1.00 95.06 353 LYS A CA 1
ATOM 2793 C C . LYS A 1 353 ? -1.547 28.607 -1.966 1.00 95.06 353 LYS A C 1
ATOM 2795 O O . LYS A 1 353 ? -1.859 27.760 -1.134 1.00 95.06 353 LYS A O 1
ATOM 2800 N N . ALA A 1 354 ? -2.346 28.968 -2.973 1.00 95.69 354 ALA A N 1
ATOM 2801 C CA . ALA A 1 354 ? -3.648 28.357 -3.221 1.00 95.69 354 ALA A CA 1
ATOM 2802 C C . ALA A 1 354 ? -3.501 26.866 -3.558 1.00 95.69 354 ALA A C 1
ATOM 2804 O O . ALA A 1 354 ? -4.196 26.046 -2.964 1.00 95.69 354 ALA A O 1
ATOM 2805 N N . VAL A 1 355 ? -2.537 26.506 -4.412 1.00 96.06 355 VAL A N 1
ATOM 2806 C CA . VAL A 1 355 ? -2.216 25.105 -4.738 1.00 96.06 355 VAL A CA 1
ATOM 2807 C C . VAL A 1 355 ? -1.653 24.359 -3.524 1.00 96.06 355 VAL A C 1
ATOM 2809 O O . VAL A 1 355 ? -2.127 23.267 -3.211 1.00 96.06 355 VAL A O 1
ATOM 2812 N N . GLU A 1 356 ? -0.721 24.953 -2.765 1.00 95.31 356 GLU A N 1
ATOM 2813 C CA . GLU A 1 356 ? -0.237 24.341 -1.516 1.00 95.31 356 GLU A CA 1
ATOM 2814 C C . GLU A 1 356 ? -1.365 24.074 -0.501 1.00 95.31 356 GLU A C 1
ATOM 2816 O O . GLU A 1 356 ? -1.300 23.104 0.259 1.00 95.31 356 GLU A O 1
ATOM 2821 N N . GLN A 1 357 ? -2.359 24.964 -0.428 1.00 95.06 357 GLN A N 1
ATOM 2822 C CA . GLN A 1 357 ? -3.480 24.844 0.497 1.00 95.06 357 GLN A CA 1
ATOM 2823 C C . GLN A 1 357 ? -4.496 23.808 0.005 1.00 95.06 357 GLN A C 1
ATOM 2825 O O . GLN A 1 357 ? -4.845 22.910 0.767 1.00 95.06 357 GLN A O 1
ATOM 2830 N N . ALA A 1 358 ? -4.869 23.848 -1.277 1.00 95.00 358 ALA A N 1
ATOM 2831 C CA . ALA A 1 358 ? -5.733 22.851 -1.902 1.00 95.00 358 ALA A CA 1
ATOM 2832 C C . ALA A 1 358 ? -5.164 21.430 -1.768 1.00 95.00 358 ALA A C 1
ATOM 2834 O O . ALA A 1 358 ? -5.906 20.508 -1.440 1.00 95.00 358 ALA A O 1
ATOM 2835 N N . ALA A 1 359 ? -3.845 21.255 -1.915 1.00 94.06 359 ALA A N 1
ATOM 2836 C CA . ALA A 1 359 ? -3.184 19.982 -1.636 1.00 94.06 359 ALA A CA 1
ATOM 2837 C C . ALA A 1 359 ? -3.392 19.543 -0.174 1.00 94.06 359 ALA A C 1
ATOM 2839 O O . ALA A 1 359 ? -3.838 18.425 0.081 1.00 94.06 359 ALA A O 1
ATOM 2840 N N . ARG A 1 360 ? -3.122 20.418 0.806 1.00 93.81 360 ARG A N 1
ATOM 2841 C CA . ARG A 1 360 ? -3.305 20.106 2.241 1.00 93.81 360 ARG A CA 1
ATOM 2842 C C . ARG A 1 360 ? -4.747 19.718 2.570 1.00 93.81 360 ARG A C 1
ATOM 2844 O O . ARG A 1 360 ? -4.949 18.758 3.313 1.00 93.81 360 ARG A O 1
ATOM 2851 N N . ASP A 1 361 ? -5.716 20.418 1.991 1.00 93.12 361 ASP A N 1
ATOM 2852 C CA . ASP A 1 361 ? -7.141 20.173 2.212 1.00 93.12 361 ASP A CA 1
ATOM 2853 C C . ASP A 1 361 ? -7.615 18.882 1.516 1.00 93.12 361 ASP A C 1
ATOM 2855 O O . ASP A 1 361 ? -8.322 18.080 2.126 1.00 93.12 361 ASP A O 1
ATOM 2859 N N . ALA A 1 362 ? -7.135 18.586 0.303 1.00 92.62 362 ALA A N 1
ATOM 2860 C CA . ALA A 1 362 ? -7.436 17.342 -0.416 1.00 92.62 362 ALA A CA 1
ATOM 2861 C C . ALA A 1 362 ? -6.892 16.073 0.273 1.00 92.62 362 ALA A C 1
ATOM 2863 O O . ALA A 1 362 ? -7.406 14.971 0.054 1.00 92.62 362 ALA A O 1
ATOM 2864 N N . PHE A 1 363 ? -5.876 16.210 1.132 1.00 90.69 363 PHE A N 1
ATOM 2865 C CA . PHE A 1 363 ? -5.369 15.150 2.010 1.00 90.69 363 PHE A CA 1
ATOM 2866 C C . PHE A 1 363 ? -5.992 15.145 3.418 1.00 90.69 363 PHE A C 1
ATOM 2868 O O . PHE A 1 363 ? -5.692 14.236 4.194 1.00 90.69 363 PHE A O 1
ATOM 2875 N N . ALA A 1 364 ? -6.858 16.097 3.784 1.00 85.75 364 ALA A N 1
ATOM 2876 C CA . ALA A 1 364 ? -7.438 16.160 5.131 1.00 85.75 364 ALA A CA 1
ATOM 2877 C C . ALA A 1 364 ? -8.330 14.943 5.465 1.00 85.75 364 ALA A C 1
ATOM 2879 O O . ALA A 1 364 ? -8.435 14.553 6.629 1.00 85.75 364 ALA A O 1
ATOM 2880 N N . SER A 1 365 ? -8.917 14.309 4.445 1.00 79.00 365 SER A N 1
ATOM 2881 C CA . SER A 1 365 ? -9.679 13.056 4.545 1.00 79.00 365 SER A CA 1
ATOM 2882 C C . SER A 1 365 ? -8.810 11.787 4.586 1.00 79.00 365 SER A C 1
ATOM 2884 O O . SER A 1 365 ? -9.323 10.697 4.848 1.00 79.00 365 SER A O 1
ATOM 2886 N N . ASP A 1 366 ? -7.497 11.884 4.347 1.00 84.56 366 ASP A N 1
ATOM 2887 C CA . ASP A 1 366 ? -6.619 10.717 4.247 1.00 84.56 366 ASP A CA 1
ATOM 2888 C C . ASP A 1 366 ? -6.358 10.062 5.616 1.00 84.56 366 ASP A C 1
ATOM 2890 O O . ASP A 1 366 ? -5.958 10.687 6.604 1.00 84.56 366 ASP A O 1
ATOM 2894 N N . LYS A 1 367 ? -6.526 8.738 5.665 1.00 79.94 367 LYS A N 1
ATOM 2895 C CA . LYS A 1 367 ? -6.229 7.925 6.847 1.00 79.94 367 LYS A CA 1
ATOM 2896 C C . LYS A 1 367 ? -4.736 7.711 7.074 1.00 79.94 367 LYS A C 1
ATOM 2898 O O . LYS A 1 367 ? -4.378 7.232 8.158 1.00 79.94 367 LYS A O 1
ATOM 2903 N N . ALA A 1 368 ? -3.865 8.064 6.131 1.00 84.94 368 ALA A N 1
ATOM 2904 C CA . ALA A 1 368 ? -2.418 8.078 6.321 1.00 84.94 368 ALA A CA 1
ATOM 2905 C C . ALA A 1 368 ? -1.970 9.163 7.321 1.00 84.94 368 ALA A C 1
ATOM 2907 O O . ALA A 1 368 ? -2.750 9.964 7.839 1.00 84.94 368 ALA A O 1
ATOM 2908 N N . LYS A 1 369 ? -0.678 9.186 7.656 1.00 86.62 369 LYS A N 1
ATOM 2909 C CA . LYS A 1 369 ? -0.048 10.409 8.177 1.00 86.62 369 LYS A CA 1
ATOM 2910 C C . LYS A 1 369 ? 0.668 11.062 7.008 1.00 86.62 369 LYS A C 1
ATOM 2912 O O . LYS A 1 369 ? 1.530 10.414 6.419 1.00 86.62 369 LYS A O 1
ATOM 2917 N N . VAL A 1 370 ? 0.316 12.305 6.704 1.00 92.06 370 VAL A N 1
ATOM 2918 C CA . VAL A 1 370 ? 0.922 13.081 5.620 1.00 92.06 370 VAL A CA 1
ATOM 2919 C C . VAL A 1 370 ? 1.702 14.256 6.213 1.00 92.06 370 VAL A C 1
ATOM 2921 O O . VAL A 1 370 ? 1.320 14.811 7.247 1.00 92.06 370 VAL A O 1
ATOM 2924 N N . LYS A 1 371 ? 2.821 14.611 5.586 1.00 92.94 371 LYS A N 1
ATOM 2925 C CA . LYS A 1 371 ? 3.561 15.859 5.807 1.00 92.94 371 LYS A CA 1
ATOM 2926 C C . LYS A 1 371 ? 3.838 16.508 4.460 1.00 92.94 371 LYS A C 1
ATOM 2928 O O . LYS A 1 371 ? 4.041 15.795 3.483 1.00 92.94 371 LYS A O 1
ATOM 2933 N N . PHE A 1 372 ? 3.926 17.830 4.458 1.00 93.38 372 PHE A N 1
ATOM 2934 C CA . PHE A 1 372 ? 4.120 18.649 3.268 1.00 93.38 372 PHE A CA 1
ATOM 2935 C C . PHE A 1 372 ? 5.334 19.552 3.449 1.00 93.38 372 PHE A C 1
ATOM 2937 O O . PHE A 1 372 ? 5.521 20.112 4.536 1.00 93.38 372 PHE A O 1
ATOM 2944 N N . SER A 1 373 ? 6.109 19.742 2.387 1.00 94.50 373 SER A N 1
ATOM 2945 C CA . SER A 1 373 ? 6.965 20.915 2.248 1.00 94.50 373 SER A CA 1
ATOM 2946 C C . SER A 1 373 ? 6.133 22.153 1.867 1.00 94.50 373 SER A C 1
ATOM 2948 O O . SER A 1 373 ? 4.896 22.186 1.956 1.00 94.50 373 SER A O 1
ATOM 2950 N N . ARG A 1 374 ? 6.845 23.198 1.452 1.00 93.62 374 ARG A N 1
ATOM 2951 C CA . ARG A 1 374 ? 6.337 24.207 0.520 1.00 93.62 374 ARG A CA 1
ATOM 2952 C C .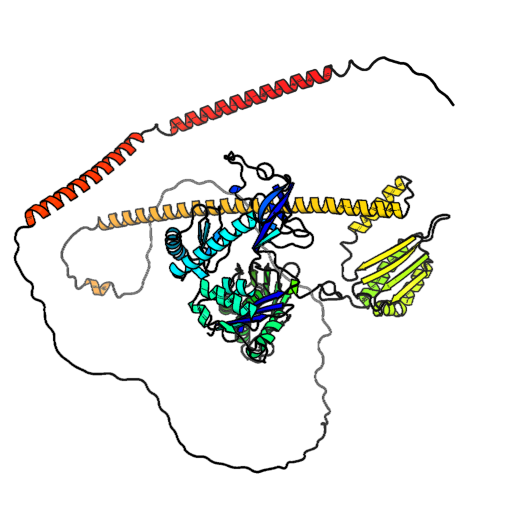 ARG A 1 374 ? 6.738 23.839 -0.904 1.00 93.62 374 ARG A C 1
ATOM 2954 O O . ARG A 1 374 ? 7.606 22.981 -1.074 1.00 93.62 374 ARG A O 1
ATOM 2961 N N . ILE A 1 375 ? 6.146 24.497 -1.891 1.00 93.81 375 ILE A N 1
ATOM 2962 C CA . ILE A 1 375 ? 6.681 24.467 -3.257 1.00 93.81 375 ILE A CA 1
ATOM 2963 C C . ILE A 1 375 ? 8.102 25.062 -3.240 1.00 93.81 375 ILE A C 1
ATOM 2965 O O . ILE A 1 375 ? 8.361 26.080 -2.591 1.00 93.81 375 ILE A O 1
ATOM 2969 N N . SER A 1 376 ? 9.034 24.349 -3.869 1.00 93.44 376 SER A N 1
ATOM 2970 C CA . SER A 1 376 ? 10.468 24.642 -3.893 1.00 93.44 376 SER A CA 1
ATOM 2971 C C . SER A 1 376 ? 10.805 25.796 -4.845 1.00 93.44 376 SER A C 1
ATOM 2973 O O . SER A 1 376 ? 10.000 26.180 -5.689 1.00 93.44 376 SER A O 1
ATOM 2975 N N . GLU A 1 377 ? 12.039 26.307 -4.777 1.00 89.19 377 GLU A N 1
ATOM 2976 C CA . GLU A 1 377 ? 12.582 27.223 -5.800 1.00 89.19 377 GLU A CA 1
ATOM 2977 C C . GLU A 1 377 ? 12.689 26.554 -7.188 1.00 89.19 377 GLU A C 1
ATOM 2979 O O . GLU A 1 377 ? 12.831 27.243 -8.193 1.00 89.19 377 GLU A O 1
ATOM 2984 N N . PHE A 1 378 ? 12.573 25.221 -7.237 1.00 91.31 378 PHE A N 1
ATOM 2985 C CA . PHE A 1 378 ? 12.526 24.390 -8.444 1.00 91.31 378 PHE A CA 1
ATOM 2986 C C . PHE A 1 378 ? 11.103 23.907 -8.814 1.00 91.31 378 PHE A C 1
ATOM 2988 O O . PHE A 1 378 ? 10.983 22.870 -9.451 1.00 91.31 378 PHE A O 1
ATOM 2995 N N . GLY A 1 379 ? 10.026 24.548 -8.336 1.00 90.19 379 GLY A N 1
ATOM 2996 C CA . GLY A 1 379 ? 8.626 24.162 -8.632 1.00 90.19 379 GLY A CA 1
ATOM 2997 C C . GLY A 1 379 ? 8.096 22.929 -7.873 1.00 90.19 379 GLY A C 1
ATOM 2998 O O . GLY A 1 379 ? 6.914 22.852 -7.539 1.00 90.19 379 GLY A O 1
ATOM 2999 N N . LEU A 1 380 ? 8.984 22.006 -7.497 1.00 96.06 380 LEU A N 1
ATOM 3000 C CA . LEU A 1 380 ? 8.648 20.740 -6.834 1.00 96.06 380 LEU A CA 1
ATOM 3001 C C . LEU A 1 380 ? 8.012 20.904 -5.439 1.00 96.06 380 LEU A C 1
ATOM 3003 O O . LEU A 1 380 ? 8.502 21.668 -4.603 1.00 96.06 380 LEU A O 1
ATOM 3007 N N . MET A 1 381 ? 6.992 20.095 -5.135 1.00 96.12 381 MET A N 1
ATOM 3008 C CA . MET A 1 381 ? 6.425 19.911 -3.793 1.00 96.12 381 MET A CA 1
ATOM 3009 C C . MET A 1 381 ? 6.745 18.511 -3.245 1.00 96.12 381 MET A C 1
ATOM 3011 O O . MET A 1 381 ? 6.404 17.501 -3.856 1.00 96.12 381 MET A O 1
ATOM 3015 N N . GLU A 1 382 ? 7.349 18.434 -2.058 1.00 96.56 382 GLU A N 1
ATOM 3016 C CA . GLU A 1 382 ? 7.619 17.176 -1.355 1.00 96.56 382 GLU A CA 1
ATOM 3017 C C . GLU A 1 382 ? 6.460 16.811 -0.416 1.00 96.56 382 GLU A C 1
ATOM 3019 O O . GLU A 1 382 ? 6.015 17.607 0.421 1.00 96.56 382 GLU A O 1
ATOM 3024 N N . ILE A 1 383 ? 6.007 15.561 -0.502 1.00 95.94 383 ILE A N 1
ATOM 3025 C CA . ILE A 1 383 ? 4.937 15.007 0.326 1.00 95.94 383 ILE A CA 1
ATOM 3026 C C . ILE A 1 383 ? 5.420 13.688 0.934 1.00 95.94 383 ILE A C 1
ATOM 3028 O O . ILE A 1 383 ? 5.802 12.756 0.232 1.00 95.94 383 ILE A O 1
ATOM 3032 N N . SER A 1 384 ? 5.394 13.572 2.263 1.00 94.44 384 SER A N 1
ATOM 3033 C CA . SER A 1 384 ? 5.747 12.331 2.963 1.00 94.44 384 SER A CA 1
ATOM 3034 C C . SER A 1 384 ? 4.488 11.662 3.506 1.00 94.44 384 SER A C 1
ATOM 3036 O O . SER A 1 384 ? 3.903 12.145 4.479 1.00 94.44 384 SER A O 1
ATOM 3038 N N . ARG A 1 385 ? 4.066 10.560 2.872 1.00 93.38 385 ARG A N 1
ATOM 3039 C CA . ARG A 1 385 ? 2.830 9.818 3.184 1.00 93.38 385 ARG A CA 1
ATOM 3040 C C . ARG A 1 385 ? 3.141 8.454 3.802 1.00 93.38 385 ARG A C 1
ATOM 3042 O O . ARG A 1 385 ? 3.896 7.662 3.244 1.00 93.38 385 ARG A O 1
ATOM 3049 N N . GLN A 1 386 ? 2.539 8.152 4.950 1.00 87.62 386 GLN A N 1
ATOM 3050 C CA . GLN A 1 386 ? 2.647 6.837 5.588 1.00 87.62 386 GLN A CA 1
ATOM 3051 C C . GLN A 1 386 ? 1.826 5.782 4.823 1.00 87.62 386 GLN A C 1
ATOM 3053 O O . GLN A 1 386 ? 0.613 5.938 4.725 1.00 87.62 386 GLN A O 1
ATOM 3058 N N . ARG A 1 387 ? 2.460 4.683 4.382 1.00 82.56 387 ARG A N 1
ATOM 3059 C CA . ARG A 1 387 ? 1.754 3.478 3.893 1.00 82.56 387 ARG A CA 1
ATOM 3060 C C . ARG A 1 387 ? 0.889 2.861 5.007 1.00 82.56 387 ARG A C 1
ATOM 3062 O O . ARG A 1 387 ? 1.253 2.936 6.191 1.00 82.56 387 ARG A O 1
ATOM 3069 N N . LEU A 1 388 ? -0.241 2.265 4.635 1.00 76.25 388 LEU A N 1
ATOM 3070 C CA . LEU A 1 388 ? -1.195 1.596 5.531 1.00 76.25 388 LEU A CA 1
ATOM 3071 C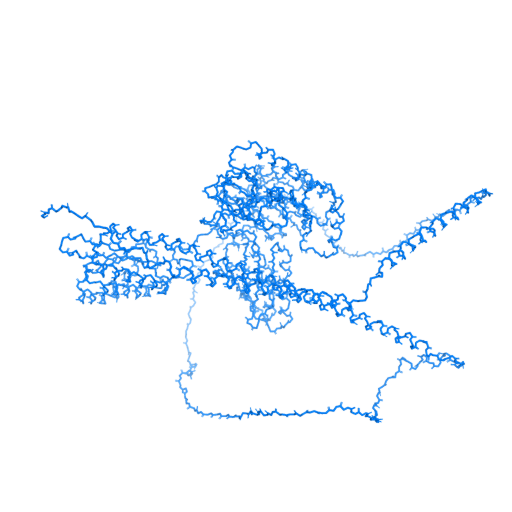 C . LEU A 1 388 ? -1.330 0.098 5.213 1.00 76.25 388 LEU A C 1
ATOM 3073 O O . LEU A 1 388 ? -1.477 -0.723 6.129 1.00 76.25 388 LEU A O 1
ATOM 3077 N N . LYS A 1 389 ? -1.251 -0.247 3.927 1.00 71.44 389 LYS A N 1
ATOM 3078 C CA . LYS A 1 389 ? -1.366 -1.601 3.380 1.00 71.44 389 LYS A CA 1
ATOM 3079 C C . LYS A 1 389 ? -0.095 -1.996 2.616 1.00 71.44 389 LYS A C 1
ATOM 3081 O O . LYS A 1 389 ? 0.877 -1.234 2.550 1.00 71.44 389 LYS A O 1
ATOM 3086 N N . SER A 1 390 ? -0.101 -3.198 2.050 1.00 66.69 390 SER A N 1
ATOM 3087 C CA . SER A 1 390 ? 0.635 -3.485 0.817 1.00 66.69 390 SER A CA 1
ATOM 3088 C C . SER A 1 390 ? 0.180 -2.511 -0.284 1.00 66.69 390 SER A C 1
ATOM 3090 O O . SER A 1 390 ? -0.955 -2.036 -0.282 1.00 66.69 390 SER A O 1
ATOM 3092 N N . ALA A 1 391 ? 1.064 -2.149 -1.216 1.00 64.81 391 ALA A N 1
ATOM 3093 C CA . ALA A 1 391 ? 0.642 -1.331 -2.353 1.00 64.81 391 ALA A CA 1
ATOM 3094 C C . ALA A 1 391 ? -0.104 -2.223 -3.356 1.00 64.81 391 ALA A C 1
ATOM 3096 O O . ALA A 1 391 ? 0.416 -3.281 -3.697 1.00 64.81 391 ALA A O 1
ATOM 3097 N N . LEU A 1 392 ? -1.248 -1.773 -3.883 1.00 69.06 392 LEU A N 1
ATOM 3098 C CA . LEU A 1 392 ? -2.087 -2.529 -4.834 1.00 69.06 392 LEU A CA 1
ATOM 3099 C C . LEU A 1 392 ? -1.311 -3.035 -6.072 1.00 69.06 392 LEU A C 1
ATOM 3101 O O . LEU A 1 392 ? -1.602 -4.084 -6.638 1.00 69.06 392 LEU A O 1
ATOM 3105 N N . MET A 1 393 ? -0.258 -2.311 -6.459 1.00 67.69 393 MET A N 1
ATOM 3106 C CA . MET A 1 393 ? 0.629 -2.697 -7.559 1.00 67.69 393 MET A CA 1
ATOM 3107 C C . MET A 1 393 ? 1.533 -3.906 -7.243 1.00 67.69 393 MET A C 1
ATOM 3109 O O . MET A 1 393 ? 2.096 -4.479 -8.163 1.00 67.69 393 MET A O 1
ATOM 3113 N N . MET A 1 394 ? 1.723 -4.281 -5.971 1.00 63.53 394 MET A N 1
ATOM 3114 C CA . MET A 1 394 ? 2.580 -5.410 -5.568 1.00 63.53 394 MET A CA 1
ATOM 3115 C C . MET A 1 394 ? 1.853 -6.758 -5.566 1.00 63.53 394 MET A C 1
ATOM 3117 O O . MET A 1 394 ? 2.518 -7.781 -5.676 1.00 63.53 394 MET A O 1
ATOM 3121 N N . SER A 1 395 ? 0.523 -6.765 -5.439 1.00 66.75 395 SER A N 1
ATOM 3122 C CA . SER A 1 395 ? -0.301 -7.950 -5.708 1.00 66.75 395 SER A CA 1
ATOM 3123 C C . SER A 1 395 ? -0.548 -8.112 -7.209 1.00 66.75 395 SER A C 1
ATOM 3125 O O . SER A 1 395 ? -0.424 -9.208 -7.741 1.00 66.75 395 SER A O 1
ATOM 3127 N N . SER A 1 396 ? -0.846 -7.004 -7.894 1.00 72.81 396 SER A N 1
ATOM 3128 C CA . SER A 1 396 ? -1.392 -7.028 -9.259 1.00 72.81 396 SER A CA 1
ATOM 3129 C C . SER A 1 396 ? -0.341 -7.020 -10.385 1.00 72.81 396 SER A C 1
ATOM 3131 O O . SER A 1 396 ? -0.701 -7.209 -11.543 1.00 72.81 396 SER A O 1
ATOM 3133 N N . PHE A 1 397 ? 0.947 -6.768 -10.097 1.00 78.12 397 PHE A N 1
ATOM 3134 C CA . PHE A 1 397 ? 2.001 -6.657 -11.122 1.00 78.12 397 PHE A CA 1
ATOM 3135 C C . PHE A 1 397 ? 3.295 -7.369 -10.721 1.00 78.12 397 PHE A C 1
ATOM 3137 O O . PHE A 1 397 ? 3.782 -7.258 -9.596 1.00 78.12 397 PHE A O 1
ATOM 3144 N N . HIS A 1 398 ? 3.921 -8.016 -11.703 1.00 78.81 398 HIS A N 1
ATOM 3145 C CA . HIS A 1 398 ? 5.284 -8.534 -11.606 1.00 78.81 398 HIS A CA 1
ATOM 3146 C C . HIS A 1 398 ? 6.289 -7.587 -12.282 1.00 78.81 398 HIS A C 1
ATOM 3148 O O . HIS A 1 398 ? 5.926 -6.750 -13.111 1.00 78.81 398 HIS A O 1
ATOM 3154 N N . ALA A 1 399 ? 7.576 -7.724 -11.951 1.00 79.25 399 ALA A N 1
ATOM 3155 C CA . ALA A 1 399 ? 8.635 -6.981 -12.631 1.00 79.25 399 ALA A CA 1
ATOM 3156 C C . ALA A 1 399 ? 8.691 -7.360 -14.124 1.00 79.25 399 ALA A C 1
ATOM 3158 O O . ALA A 1 399 ? 8.666 -8.539 -14.473 1.00 79.25 399 ALA A O 1
ATOM 3159 N N . CYS A 1 400 ? 8.780 -6.363 -15.010 1.00 82.69 400 CYS A N 1
ATOM 3160 C CA . CYS A 1 400 ? 8.748 -6.591 -16.456 1.00 82.69 400 CYS A CA 1
ATOM 3161 C C . CYS A 1 400 ? 9.938 -7.446 -16.928 1.00 82.69 400 CYS A C 1
ATOM 3163 O O . CYS A 1 400 ? 11.091 -7.010 -16.874 1.00 82.69 400 CYS A O 1
ATOM 3165 N N . SER A 1 401 ? 9.646 -8.636 -17.461 1.00 79.62 401 SER A N 1
ATOM 3166 C CA . SER A 1 401 ? 10.631 -9.613 -17.949 1.00 79.62 401 SER A CA 1
ATOM 3167 C C . SER A 1 401 ? 11.485 -9.118 -19.122 1.00 79.62 401 SER A C 1
ATOM 3169 O O . SER A 1 401 ? 12.554 -9.669 -19.376 1.00 79.62 401 SER A O 1
ATOM 3171 N N . SER A 1 402 ? 11.075 -8.063 -19.830 1.00 79.81 402 SER A N 1
ATOM 3172 C CA . SER A 1 402 ? 11.877 -7.482 -20.912 1.00 79.81 402 SER A CA 1
ATOM 3173 C C . SER A 1 402 ? 12.976 -6.541 -20.409 1.00 79.81 402 SER A C 1
ATOM 3175 O O . SER A 1 402 ? 14.077 -6.581 -20.950 1.00 79.81 402 SER A O 1
ATOM 3177 N N . CYS A 1 403 ? 12.709 -5.722 -19.384 1.00 78.25 403 CYS A N 1
ATOM 3178 C CA . CYS A 1 403 ? 13.607 -4.644 -18.934 1.00 78.25 403 CYS A CA 1
ATOM 3179 C C . CYS A 1 403 ? 14.088 -4.752 -17.475 1.00 78.25 403 CYS A C 1
ATOM 3181 O O . CYS A 1 403 ? 14.817 -3.879 -17.012 1.00 78.25 403 CYS A O 1
ATOM 3183 N N . GLY A 1 404 ? 13.663 -5.769 -16.718 1.00 71.88 404 GLY A N 1
ATOM 3184 C CA . GLY A 1 404 ? 14.013 -5.917 -15.298 1.00 71.88 404 GLY A CA 1
ATOM 3185 C C . GLY A 1 404 ? 13.415 -4.837 -14.384 1.00 71.88 404 GLY A C 1
ATOM 3186 O O . GLY A 1 404 ? 13.845 -4.692 -13.246 1.00 71.88 404 GLY A O 1
ATOM 3187 N N . GLY A 1 405 ? 12.436 -4.064 -14.873 1.00 76.25 405 GLY A N 1
ATOM 3188 C CA . GLY A 1 405 ? 11.801 -2.963 -14.139 1.00 76.25 405 GLY A CA 1
ATOM 3189 C C . GLY A 1 405 ? 12.360 -1.561 -14.422 1.00 76.25 405 GLY A C 1
ATOM 3190 O O . GLY A 1 405 ? 11.807 -0.594 -13.912 1.00 76.25 405 GLY A O 1
ATOM 3191 N N . THR A 1 406 ? 13.384 -1.404 -15.268 1.00 76.12 406 THR A N 1
ATOM 3192 C CA . THR A 1 406 ? 13.950 -0.076 -15.615 1.00 76.12 406 THR A CA 1
ATOM 3193 C C . THR A 1 406 ? 13.067 0.771 -16.540 1.00 76.12 406 THR A C 1
ATOM 3195 O O . THR A 1 406 ? 13.360 1.940 -16.777 1.00 76.12 406 THR A O 1
ATOM 3198 N N . GLY A 1 407 ? 12.036 0.171 -17.144 1.00 82.12 407 GLY A N 1
ATOM 3199 C CA . GLY A 1 407 ? 11.207 0.799 -18.179 1.00 82.12 407 GLY A CA 1
ATOM 3200 C C . GLY A 1 407 ? 11.893 0.979 -19.543 1.00 82.12 407 GLY A C 1
ATOM 3201 O O . GLY A 1 407 ? 11.237 1.421 -20.482 1.00 82.12 407 GLY A O 1
ATOM 3202 N N . GLN A 1 408 ? 13.178 0.628 -19.690 1.00 81.38 408 GLN A N 1
ATOM 3203 C CA . GLN A 1 408 ? 13.954 0.827 -20.923 1.00 81.38 408 GLN A CA 1
ATOM 3204 C C . GLN A 1 408 ? 14.859 -0.374 -21.237 1.00 81.38 408 GLN A C 1
ATOM 3206 O O . GLN A 1 408 ? 15.344 -1.065 -20.345 1.00 81.38 408 GLN A O 1
ATOM 3211 N N . VAL A 1 409 ? 15.122 -0.613 -22.522 1.00 84.06 409 VAL A N 1
ATOM 3212 C CA . VAL A 1 409 ? 15.992 -1.698 -23.007 1.00 84.06 409 VAL A CA 1
ATOM 3213 C C . VAL A 1 409 ? 17.071 -1.095 -23.910 1.00 84.06 409 VAL A C 1
ATOM 3215 O O . VAL A 1 409 ? 16.795 -0.153 -24.654 1.00 84.06 409 VAL A O 1
ATOM 3218 N N . ARG A 1 410 ? 18.314 -1.600 -23.845 1.00 84.31 410 ARG A N 1
ATOM 3219 C CA . ARG A 1 410 ? 19.404 -1.125 -24.719 1.00 84.31 410 ARG A CA 1
ATOM 3220 C C . ARG A 1 410 ? 19.094 -1.449 -26.187 1.00 84.31 410 ARG A C 1
ATOM 3222 O O . ARG A 1 410 ? 18.592 -2.529 -26.490 1.00 84.31 410 ARG A O 1
ATOM 3229 N N . SER A 1 411 ? 19.429 -0.531 -27.099 1.00 89.94 411 SER A N 1
ATOM 3230 C CA . SER A 1 411 ? 19.240 -0.747 -28.541 1.00 89.94 411 SER A CA 1
ATOM 3231 C C . SER A 1 411 ? 20.074 -1.927 -29.055 1.00 89.94 411 SER A C 1
ATOM 3233 O O . SER A 1 411 ? 21.099 -2.278 -28.464 1.00 89.94 411 SER A O 1
ATOM 3235 N N . VAL A 1 412 ? 19.660 -2.516 -30.179 1.00 91.19 412 VAL A N 1
ATOM 3236 C CA . VAL A 1 412 ? 20.306 -3.697 -30.779 1.00 91.19 412 VAL A CA 1
ATOM 3237 C C . VAL A 1 412 ? 21.798 -3.456 -31.034 1.00 91.19 412 VAL A C 1
ATOM 3239 O O . VAL A 1 412 ? 22.625 -4.316 -30.734 1.00 91.19 412 VAL A O 1
ATOM 3242 N N . GLU A 1 413 ? 22.164 -2.266 -31.513 1.00 92.19 413 GLU A N 1
ATOM 3243 C CA . GLU A 1 413 ? 23.548 -1.868 -31.784 1.00 92.19 413 GLU A CA 1
ATOM 3244 C C . GLU A 1 413 ? 24.361 -1.746 -30.490 1.00 92.19 413 GLU A C 1
ATOM 3246 O O . GLU A 1 413 ? 25.500 -2.207 -30.427 1.00 92.19 413 GLU A O 1
ATOM 3251 N N . SER A 1 414 ? 23.775 -1.147 -29.448 1.00 90.62 414 SER A N 1
ATOM 3252 C CA . SER A 1 414 ? 24.413 -0.967 -28.139 1.00 90.62 414 SER A CA 1
ATOM 3253 C C . SER A 1 414 ? 24.648 -2.313 -27.446 1.00 90.62 414 SER A C 1
ATOM 3255 O O . SER A 1 414 ? 25.761 -2.599 -26.997 1.00 90.62 414 SER A O 1
ATOM 3257 N N . SER A 1 415 ? 23.637 -3.186 -27.451 1.00 89.38 415 SER A N 1
ATOM 3258 C CA . SER A 1 415 ? 23.712 -4.558 -26.939 1.00 89.38 415 SER A CA 1
ATOM 3259 C C . SER A 1 415 ? 24.725 -5.406 -27.713 1.00 89.38 415 SER A C 1
ATOM 3261 O O . SER A 1 415 ? 25.553 -6.077 -27.098 1.00 89.38 415 SER A O 1
ATOM 3263 N N . ALA A 1 416 ? 24.752 -5.317 -29.047 1.00 91.44 416 ALA A N 1
ATOM 3264 C CA . ALA A 1 416 ? 25.737 -6.020 -29.868 1.00 91.44 416 ALA A CA 1
ATOM 3265 C C . ALA A 1 416 ? 27.171 -5.525 -29.607 1.00 91.44 416 ALA A C 1
ATOM 3267 O O . ALA A 1 416 ? 28.084 -6.331 -29.446 1.00 91.44 416 ALA A O 1
ATOM 3268 N N . LEU A 1 417 ? 27.390 -4.209 -29.507 1.00 91.81 417 LEU A N 1
ATOM 3269 C CA . LEU A 1 417 ? 28.706 -3.634 -29.197 1.00 91.81 417 LEU A CA 1
ATOM 3270 C C . LEU A 1 417 ? 29.145 -3.879 -27.743 1.00 91.81 417 LEU A C 1
ATOM 3272 O O . LEU A 1 417 ? 30.342 -3.848 -27.454 1.00 91.81 417 LEU A O 1
ATOM 3276 N N . TYR A 1 418 ? 28.216 -4.117 -26.816 1.00 89.19 418 TYR A N 1
ATOM 3277 C CA . TYR A 1 418 ? 28.520 -4.605 -25.470 1.00 89.19 418 TYR A CA 1
ATOM 3278 C C . TYR A 1 418 ? 28.936 -6.083 -25.497 1.00 89.19 418 TYR A C 1
ATOM 3280 O O . TYR A 1 418 ? 30.015 -6.423 -25.010 1.00 89.19 418 TYR A O 1
ATOM 3288 N N . LEU A 1 419 ? 28.152 -6.945 -26.151 1.00 88.75 419 LEU A N 1
ATOM 3289 C CA . LEU A 1 419 ? 28.453 -8.375 -26.244 1.00 88.75 419 LEU A CA 1
ATOM 3290 C C . LEU A 1 419 ? 29.726 -8.673 -27.029 1.00 88.75 419 LEU A C 1
ATOM 3292 O O . LEU A 1 419 ? 30.510 -9.497 -26.581 1.00 88.75 419 LEU A O 1
ATOM 3296 N N . LEU A 1 420 ? 30.004 -7.968 -28.128 1.00 91.25 420 LEU A N 1
ATOM 3297 C CA . LEU A 1 420 ? 31.269 -8.109 -28.857 1.00 91.25 420 LEU A CA 1
ATOM 3298 C C . LEU A 1 420 ? 32.481 -7.811 -27.957 1.00 91.25 420 LEU A C 1
ATOM 3300 O O . LEU A 1 420 ? 33.497 -8.498 -28.051 1.00 91.25 420 LEU A O 1
ATOM 3304 N N . ARG A 1 421 ? 32.368 -6.824 -27.054 1.00 90.19 421 ARG A N 1
ATOM 3305 C CA . ARG A 1 421 ? 33.418 -6.509 -26.075 1.00 90.19 421 ARG A CA 1
ATOM 3306 C C . ARG A 1 421 ? 33.552 -7.596 -25.012 1.00 90.19 421 ARG A C 1
ATOM 3308 O O . ARG A 1 421 ? 34.672 -8.041 -24.798 1.00 90.19 421 ARG A O 1
ATOM 3315 N N . ARG A 1 422 ? 32.454 -8.069 -24.404 1.00 86.06 422 ARG A N 1
ATOM 3316 C CA . ARG A 1 422 ? 32.518 -9.165 -23.414 1.00 86.06 422 ARG A CA 1
ATOM 3317 C C . ARG A 1 422 ? 32.984 -10.485 -24.032 1.00 86.06 422 ARG A C 1
ATOM 3319 O O . ARG A 1 422 ? 33.790 -11.163 -23.417 1.00 86.06 422 ARG A O 1
ATOM 3326 N N . ILE A 1 423 ? 32.587 -10.810 -25.264 1.00 88.50 423 ILE A N 1
ATOM 3327 C CA . ILE A 1 423 ? 33.112 -11.967 -26.009 1.00 88.50 423 ILE A CA 1
ATOM 3328 C C . ILE A 1 423 ? 34.620 -11.802 -26.245 1.00 88.50 423 ILE A C 1
ATOM 3330 O O . ILE A 1 423 ? 35.373 -12.712 -25.909 1.00 88.50 423 ILE A O 1
ATOM 3334 N N . LYS A 1 424 ? 35.094 -10.647 -26.746 1.00 89.12 424 LYS A N 1
ATOM 3335 C CA . LYS A 1 424 ? 36.540 -10.405 -26.928 1.00 89.12 424 LYS A CA 1
ATOM 3336 C C . LYS A 1 424 ? 37.308 -10.490 -25.605 1.00 89.12 424 LYS A C 1
ATOM 3338 O O . LYS A 1 424 ? 38.362 -11.110 -25.566 1.00 89.12 424 LYS A O 1
ATOM 3343 N N . GLU A 1 425 ? 36.772 -9.933 -24.524 1.00 85.38 425 GLU A N 1
ATOM 3344 C CA . GLU A 1 425 ? 37.357 -10.007 -23.183 1.00 85.38 425 GLU A CA 1
ATOM 3345 C C . GLU A 1 425 ? 37.430 -11.451 -22.659 1.00 85.38 425 GLU A C 1
ATOM 3347 O O . GLU A 1 425 ? 38.511 -11.913 -22.302 1.00 85.38 425 GLU A O 1
ATOM 3352 N N . THR A 1 426 ? 36.321 -12.195 -22.681 1.00 82.56 426 THR A N 1
ATOM 3353 C CA . THR A 1 426 ? 36.261 -13.606 -22.269 1.00 82.56 426 THR A CA 1
ATOM 3354 C C . THR A 1 426 ? 37.231 -14.475 -23.070 1.00 82.56 426 THR A C 1
ATOM 3356 O O . THR A 1 426 ? 37.965 -15.264 -22.481 1.00 82.56 426 THR A O 1
ATOM 3359 N N . VAL A 1 427 ? 37.280 -14.324 -24.397 1.00 86.38 427 VAL A N 1
ATOM 3360 C CA . VAL A 1 427 ? 38.189 -15.108 -25.249 1.00 86.38 427 VAL A CA 1
ATOM 3361 C C . VAL A 1 427 ? 39.656 -14.749 -24.974 1.00 86.38 427 VAL A C 1
ATOM 3363 O O . VAL A 1 427 ? 40.488 -15.648 -24.922 1.00 86.38 427 VAL A O 1
ATOM 3366 N N . LEU A 1 428 ? 39.985 -13.471 -24.740 1.00 84.69 428 LEU A N 1
ATOM 3367 C CA . LEU A 1 428 ? 41.360 -13.039 -24.451 1.00 84.69 428 LEU A CA 1
ATOM 3368 C C . LEU A 1 428 ? 41.847 -13.396 -23.035 1.00 84.69 428 LEU A C 1
ATOM 3370 O O . LEU A 1 428 ? 43.045 -13.617 -22.867 1.00 84.69 428 LEU A O 1
ATOM 3374 N N . ARG A 1 429 ? 40.963 -13.487 -22.028 1.00 80.94 429 ARG A N 1
ATOM 3375 C CA . ARG A 1 429 ? 41.327 -14.014 -20.693 1.00 80.94 429 ARG A CA 1
ATOM 3376 C C . ARG A 1 429 ? 41.576 -15.537 -20.714 1.00 80.94 429 ARG A C 1
ATOM 3378 O O . ARG A 1 429 ? 42.287 -16.062 -19.862 1.00 80.94 429 ARG A O 1
ATOM 3385 N N . GLY A 1 430 ? 40.992 -16.265 -21.670 1.00 72.38 430 GLY A N 1
ATOM 3386 C CA . GLY A 1 430 ? 40.994 -17.729 -21.708 1.00 72.38 430 GLY A CA 1
ATOM 3387 C C . GLY A 1 430 ? 42.229 -18.372 -22.345 1.00 72.38 430 GLY A C 1
ATOM 3388 O O . GLY A 1 430 ? 42.304 -18.514 -23.561 1.00 72.38 430 GLY A O 1
ATOM 3389 N N . THR A 1 431 ? 43.147 -18.903 -21.535 1.00 66.81 431 THR A N 1
ATOM 3390 C CA . THR A 1 431 ? 44.387 -19.555 -22.021 1.00 66.81 431 THR A CA 1
ATOM 3391 C C . THR A 1 431 ? 44.200 -20.925 -22.689 1.00 66.81 431 THR A C 1
ATOM 3393 O O . THR A 1 431 ? 45.110 -21.402 -23.363 1.00 66.81 431 THR A O 1
ATOM 3396 N N . ASN A 1 432 ? 43.054 -21.586 -22.491 1.00 75.69 432 ASN A N 1
ATOM 3397 C CA . ASN A 1 432 ? 42.801 -22.966 -22.938 1.00 75.69 432 ASN A CA 1
ATOM 3398 C C . ASN A 1 432 ? 41.428 -23.151 -23.616 1.00 75.69 432 ASN A C 1
ATOM 3400 O O . ASN A 1 432 ? 40.919 -24.270 -23.684 1.00 75.69 432 ASN A O 1
ATOM 3404 N N . TYR A 1 433 ? 40.775 -22.083 -24.078 1.00 83.88 433 TYR A N 1
ATOM 3405 C CA . TYR A 1 433 ? 39.453 -22.197 -24.707 1.00 83.88 433 TYR A CA 1
ATOM 3406 C C . TYR A 1 433 ? 39.565 -22.739 -26.142 1.00 83.88 433 TYR A C 1
ATOM 3408 O O . TYR A 1 433 ? 40.519 -22.445 -26.854 1.00 83.88 433 TYR A O 1
ATOM 3416 N N . VAL A 1 434 ? 38.600 -23.566 -26.556 1.00 83.25 434 VAL A N 1
ATOM 3417 C CA . VAL A 1 434 ? 38.559 -24.193 -27.896 1.00 83.25 434 VAL A CA 1
ATOM 3418 C C . VAL A 1 434 ? 37.387 -23.660 -28.708 1.00 83.25 434 VAL A C 1
ATOM 3420 O O . VAL A 1 434 ? 37.512 -23.396 -29.903 1.00 83.25 434 VAL A O 1
ATOM 3423 N N . HIS A 1 435 ? 36.241 -23.497 -28.051 1.00 86.94 435 HIS A N 1
ATOM 3424 C CA . HIS A 1 435 ? 35.001 -23.065 -28.674 1.00 86.94 435 HIS A CA 1
ATOM 3425 C C . HIS A 1 435 ? 34.182 -22.230 -27.688 1.00 86.94 435 HIS A C 1
ATOM 3427 O O . HIS A 1 435 ? 34.110 -22.565 -26.503 1.00 86.94 435 HIS A O 1
ATOM 3433 N N . VAL A 1 436 ? 33.576 -21.151 -28.178 1.00 87.75 436 VAL A N 1
ATOM 3434 C CA . VAL A 1 436 ? 32.745 -20.227 -27.400 1.00 87.75 436 VAL A CA 1
ATOM 3435 C C . VAL A 1 436 ? 31.450 -19.961 -28.172 1.00 87.75 436 VAL A C 1
ATOM 3437 O O . VAL A 1 436 ? 31.469 -19.376 -29.253 1.00 87.75 436 VAL A O 1
ATOM 3440 N N . SER A 1 437 ? 30.325 -20.397 -27.602 1.00 89.75 437 SER A N 1
ATOM 3441 C CA . SER A 1 437 ? 28.976 -20.282 -28.167 1.00 89.75 437 SER A CA 1
ATOM 3442 C C . SER A 1 437 ? 28.177 -19.211 -27.420 1.00 89.75 437 SER A C 1
ATOM 3444 O O . SER A 1 437 ? 27.701 -19.443 -26.305 1.00 89.75 437 SER A O 1
ATOM 3446 N N . ALA A 1 438 ? 27.981 -18.055 -28.049 1.00 90.38 438 ALA A N 1
ATOM 3447 C CA . ALA A 1 438 ? 27.198 -16.941 -27.531 1.00 90.38 438 ALA A CA 1
ATOM 3448 C C . ALA A 1 438 ? 25.738 -17.004 -28.020 1.00 90.38 438 ALA A C 1
ATOM 3450 O O . ALA A 1 438 ? 25.449 -16.786 -29.197 1.00 90.38 438 ALA A O 1
ATOM 3451 N N . LYS A 1 439 ? 24.810 -17.275 -27.100 1.00 91.38 439 LYS A N 1
ATOM 3452 C CA . LYS A 1 439 ? 23.353 -17.284 -27.298 1.00 91.38 439 LYS A CA 1
ATOM 3453 C C . LYS A 1 439 ? 22.773 -15.944 -26.847 1.00 91.38 439 LYS A C 1
ATOM 3455 O O . LYS A 1 439 ? 23.041 -15.502 -25.732 1.00 91.38 439 LYS A O 1
ATOM 3460 N N . MET A 1 440 ? 21.996 -15.288 -27.700 1.00 92.00 440 MET A N 1
ATOM 3461 C CA . MET A 1 440 ? 21.488 -13.930 -27.462 1.00 92.00 440 MET A CA 1
ATOM 3462 C C . MET A 1 440 ? 20.196 -13.672 -28.260 1.00 92.00 440 MET A C 1
ATOM 3464 O O . MET A 1 440 ? 19.841 -14.505 -29.100 1.00 92.00 440 MET A O 1
ATOM 3468 N N . PRO A 1 441 ? 19.499 -12.538 -28.061 1.00 92.50 441 PRO A N 1
ATOM 3469 C CA . PRO A 1 441 ? 18.311 -12.196 -28.840 1.00 92.50 441 PRO A CA 1
ATOM 3470 C C . PRO A 1 441 ? 18.604 -12.149 -30.346 1.00 92.50 441 PRO A C 1
ATOM 3472 O O . PRO A 1 441 ? 19.687 -11.734 -30.773 1.00 92.50 441 PRO A O 1
ATOM 3475 N N . VAL A 1 442 ? 17.629 -12.568 -31.156 1.00 94.12 442 VAL A N 1
ATOM 3476 C CA . VAL A 1 442 ? 17.796 -12.809 -32.603 1.00 94.12 442 VAL A CA 1
ATOM 3477 C C . VAL A 1 442 ? 18.341 -11.587 -33.352 1.00 94.12 442 VAL A C 1
ATOM 3479 O O . VAL A 1 442 ? 19.282 -11.727 -34.132 1.00 94.12 442 VAL A O 1
ATOM 3482 N N . ASP A 1 443 ? 17.840 -10.383 -33.072 1.00 92.81 443 ASP A N 1
ATOM 3483 C CA . ASP A 1 443 ? 18.306 -9.153 -33.730 1.00 92.81 443 ASP A CA 1
ATOM 3484 C C . ASP A 1 443 ? 19.755 -8.796 -33.379 1.00 92.81 443 ASP A C 1
ATOM 3486 O O . ASP A 1 443 ? 20.508 -8.312 -34.227 1.00 92.81 443 ASP A O 1
ATOM 3490 N N . VAL A 1 444 ? 20.180 -9.090 -32.147 1.00 92.94 444 VAL A N 1
ATOM 3491 C CA . VAL A 1 444 ? 21.545 -8.832 -31.665 1.00 92.94 444 VAL A CA 1
ATOM 3492 C C . VAL A 1 444 ? 22.527 -9.810 -32.318 1.00 92.94 444 VAL A C 1
ATOM 3494 O O . VAL A 1 444 ? 23.581 -9.391 -32.804 1.00 92.94 444 VAL A O 1
ATOM 3497 N N . ALA A 1 445 ? 22.145 -11.087 -32.438 1.00 94.00 445 ALA A N 1
ATOM 3498 C CA . ALA A 1 445 ? 22.902 -12.085 -33.194 1.00 94.00 445 ALA A CA 1
ATOM 3499 C C . ALA A 1 445 ? 22.992 -11.718 -34.688 1.00 94.00 445 ALA A C 1
ATOM 3501 O O . ALA A 1 445 ? 24.082 -11.726 -35.265 1.00 94.00 445 ALA A O 1
ATOM 3502 N N . ASN A 1 446 ? 21.874 -11.313 -35.301 1.00 95.00 446 ASN A N 1
ATOM 3503 C CA . ASN A 1 446 ? 21.825 -10.849 -36.689 1.00 95.00 446 ASN A CA 1
ATOM 3504 C C . ASN A 1 446 ? 22.731 -9.631 -36.917 1.00 95.00 446 ASN A C 1
ATOM 3506 O O . ASN A 1 446 ? 23.459 -9.587 -37.914 1.00 95.00 446 ASN A O 1
ATOM 3510 N N . TYR A 1 447 ? 22.737 -8.662 -35.998 1.00 95.06 447 TYR A N 1
ATOM 3511 C CA . TYR A 1 447 ? 23.635 -7.513 -36.070 1.00 95.06 447 TYR A CA 1
ATOM 3512 C C . TYR A 1 447 ? 25.102 -7.949 -35.985 1.00 95.06 447 TYR A C 1
ATOM 3514 O O . TYR A 1 447 ? 25.912 -7.520 -36.810 1.00 95.06 447 TYR A O 1
ATOM 3522 N N . LEU A 1 448 ? 25.454 -8.841 -35.053 1.00 94.56 448 LEU A N 1
ATOM 3523 C CA . LEU A 1 448 ? 26.823 -9.341 -34.922 1.00 94.56 448 LEU A CA 1
ATOM 3524 C C . LEU A 1 448 ? 27.307 -10.082 -36.177 1.00 94.56 448 LEU A C 1
ATOM 3526 O O . LEU A 1 448 ? 28.319 -9.695 -36.763 1.00 94.56 448 LEU A O 1
ATOM 3530 N N . VAL A 1 449 ? 26.565 -11.092 -36.636 1.00 94.94 449 VAL A N 1
ATOM 3531 C CA . VAL A 1 449 ? 26.972 -11.981 -37.742 1.00 94.94 449 VAL A CA 1
ATOM 3532 C C . VAL A 1 449 ? 27.003 -11.270 -39.106 1.00 94.94 449 VAL A C 1
ATOM 3534 O O . VAL A 1 449 ? 27.712 -11.715 -40.012 1.00 94.94 449 VAL A O 1
ATOM 3537 N N . ASN A 1 450 ? 26.298 -10.139 -39.257 1.00 94.50 450 ASN A N 1
ATOM 3538 C CA . ASN A 1 450 ? 26.283 -9.351 -40.496 1.00 94.50 450 ASN A CA 1
ATOM 3539 C C . ASN A 1 450 ? 27.116 -8.060 -40.416 1.00 94.50 450 ASN A C 1
ATOM 3541 O O . ASN A 1 450 ? 27.994 -7.844 -41.251 1.00 94.50 450 ASN A O 1
ATOM 3545 N N . ARG A 1 451 ? 26.871 -7.185 -39.428 1.00 94.81 451 ARG A N 1
ATOM 3546 C CA . ARG A 1 451 ? 27.535 -5.867 -39.316 1.00 94.81 451 ARG A CA 1
ATOM 3547 C C . ARG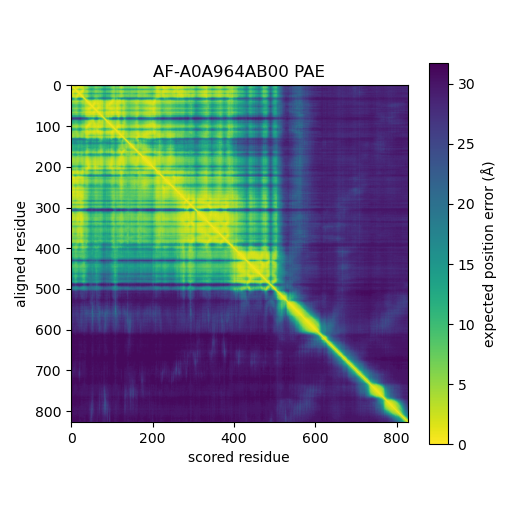 A 1 451 ? 28.899 -5.934 -38.630 1.00 94.81 451 ARG A C 1
ATOM 3549 O O . ARG A 1 451 ? 29.746 -5.094 -38.919 1.00 94.81 451 ARG A O 1
ATOM 3556 N N . LYS A 1 452 ? 29.118 -6.919 -37.751 1.00 95.19 452 LYS A N 1
ATOM 3557 C CA . LYS A 1 452 ? 30.362 -7.120 -36.980 1.00 95.19 452 LYS A CA 1
ATOM 3558 C C . LYS A 1 452 ? 31.084 -8.434 -37.293 1.00 95.19 452 LYS A C 1
ATOM 3560 O O . LYS A 1 452 ? 31.943 -8.890 -36.542 1.00 95.19 452 LYS A O 1
ATOM 3565 N N . ARG A 1 453 ? 30.799 -8.998 -38.472 1.00 94.56 453 ARG A N 1
ATOM 3566 C CA . ARG A 1 453 ? 31.417 -10.232 -38.972 1.00 94.56 453 ARG A CA 1
ATOM 3567 C C . ARG A 1 453 ? 32.943 -10.154 -39.049 1.00 94.56 453 ARG A C 1
ATOM 3569 O O . ARG A 1 453 ? 33.601 -11.142 -38.757 1.00 94.56 453 ARG A O 1
ATOM 3576 N N . ARG A 1 454 ? 33.498 -9.000 -39.444 1.00 94.81 454 ARG A N 1
ATOM 3577 C CA . ARG A 1 454 ? 34.955 -8.800 -39.555 1.00 94.81 454 ARG A CA 1
ATOM 3578 C C . ARG A 1 454 ? 35.619 -8.878 -38.186 1.00 94.81 454 ARG A C 1
ATOM 3580 O O . ARG A 1 454 ? 36.493 -9.711 -38.003 1.00 94.81 454 ARG A O 1
ATOM 3587 N N . ASP A 1 455 ? 35.110 -8.111 -37.226 1.00 93.38 455 ASP A N 1
ATOM 3588 C CA . ASP A 1 455 ? 35.590 -8.064 -35.845 1.00 93.38 455 ASP A CA 1
ATOM 3589 C C . ASP A 1 455 ? 35.586 -9.462 -35.186 1.00 93.38 455 ASP A C 1
ATOM 3591 O O . ASP A 1 455 ? 36.526 -9.822 -34.478 1.00 93.38 455 ASP A O 1
ATOM 3595 N N . LEU A 1 456 ? 34.553 -10.274 -35.458 1.00 92.81 456 LEU A N 1
ATOM 3596 C CA . LEU A 1 456 ? 34.475 -11.676 -35.023 1.00 92.81 456 LEU A CA 1
ATOM 3597 C C . LEU A 1 456 ? 35.500 -12.570 -35.741 1.00 92.81 456 LEU A C 1
ATOM 3599 O O . LEU A 1 456 ? 36.251 -13.281 -35.082 1.00 92.81 456 LEU A O 1
ATOM 3603 N N . SER A 1 457 ? 35.575 -12.517 -37.076 1.00 92.88 457 SER A N 1
ATOM 3604 C CA . SER A 1 457 ? 36.531 -13.318 -37.860 1.00 92.88 457 SER A CA 1
ATOM 3605 C C . SER A 1 457 ? 37.996 -12.963 -37.580 1.00 92.88 457 SER A C 1
ATOM 3607 O O . SER A 1 457 ? 38.875 -13.805 -37.742 1.00 92.88 457 SER A O 1
ATOM 3609 N N . GLU A 1 458 ? 38.279 -11.724 -37.187 1.00 93.06 458 GLU A N 1
ATOM 3610 C CA . GLU A 1 458 ? 39.596 -11.278 -36.729 1.00 93.06 458 GLU A CA 1
ATOM 3611 C C . GLU A 1 458 ? 39.907 -11.862 -35.344 1.00 93.06 458 GLU A C 1
ATOM 3613 O O . GLU A 1 458 ? 40.975 -12.446 -35.166 1.00 93.06 458 GLU A O 1
ATOM 3618 N N . LEU A 1 459 ? 38.948 -11.837 -34.409 1.00 90.06 459 LEU A N 1
ATOM 3619 C CA . LEU A 1 459 ? 39.088 -12.454 -33.086 1.00 90.06 459 LEU A CA 1
ATOM 3620 C C . LEU A 1 459 ? 39.331 -13.976 -33.154 1.00 90.06 459 LEU A C 1
ATOM 3622 O O . LEU A 1 459 ? 40.217 -14.472 -32.456 1.00 90.06 459 LEU A O 1
ATOM 3626 N N . GLU A 1 460 ? 38.620 -14.714 -34.016 1.00 90.56 460 GLU A N 1
ATOM 3627 C CA . GLU A 1 460 ? 38.878 -16.151 -34.244 1.00 90.56 460 GLU A CA 1
ATOM 3628 C C . GLU A 1 460 ? 40.309 -16.406 -34.748 1.00 90.56 460 GLU A C 1
ATOM 3630 O O . GLU A 1 460 ? 40.964 -17.361 -34.332 1.00 90.56 460 GLU A O 1
ATOM 3635 N N . ARG A 1 461 ? 40.830 -15.544 -35.633 1.00 90.25 461 ARG A N 1
ATOM 3636 C CA . ARG A 1 461 ? 42.182 -15.680 -36.205 1.00 90.25 461 ARG A CA 1
ATOM 3637 C C . ARG A 1 461 ? 43.284 -15.340 -35.207 1.00 90.25 461 ARG A C 1
ATOM 3639 O O . ARG A 1 461 ? 44.297 -16.036 -35.178 1.00 90.25 461 ARG A O 1
ATOM 3646 N N . GLU A 1 462 ? 43.092 -14.285 -34.415 1.00 89.31 462 GLU A N 1
ATOM 3647 C CA . GLU A 1 462 ? 44.019 -13.863 -33.357 1.00 89.31 462 GLU A CA 1
ATOM 3648 C C . GLU A 1 462 ? 44.163 -14.950 -32.281 1.00 89.31 462 GLU A C 1
ATOM 3650 O O . GLU A 1 462 ? 45.272 -15.257 -31.849 1.00 89.31 462 GLU A O 1
ATOM 3655 N N . THR A 1 463 ? 43.042 -15.550 -31.869 1.00 84.75 463 THR A N 1
ATOM 3656 C CA . THR A 1 463 ? 42.970 -16.396 -30.662 1.00 84.75 463 THR A CA 1
ATOM 3657 C C . THR A 1 463 ? 42.919 -17.897 -30.950 1.00 84.75 463 THR A C 1
ATOM 3659 O O . THR A 1 463 ? 43.206 -18.698 -30.065 1.00 84.75 463 THR A O 1
ATOM 3662 N N . ARG A 1 464 ? 42.592 -18.291 -32.190 1.00 85.50 464 ARG A N 1
ATOM 3663 C CA . ARG A 1 464 ? 42.354 -19.680 -32.639 1.00 85.50 464 ARG A CA 1
ATOM 3664 C C . ARG A 1 464 ? 41.183 -20.387 -31.942 1.00 85.50 464 ARG A C 1
ATOM 3666 O O . ARG A 1 464 ? 41.048 -21.603 -32.067 1.00 85.50 464 ARG A O 1
ATOM 3673 N N . VAL A 1 465 ? 40.327 -19.634 -31.250 1.00 87.12 465 VAL A N 1
ATOM 3674 C CA . VAL A 1 465 ? 39.082 -20.122 -30.645 1.00 87.12 465 VAL A CA 1
ATOM 3675 C C . VAL A 1 465 ? 37.965 -20.063 -31.685 1.00 87.12 465 VAL A C 1
ATOM 3677 O O . VAL A 1 465 ? 37.799 -19.047 -32.355 1.00 87.12 465 VAL A O 1
ATOM 3680 N N . SER A 1 466 ? 37.186 -21.139 -31.812 1.00 88.81 466 SER A N 1
ATOM 3681 C CA . SER A 1 466 ? 35.986 -21.159 -32.658 1.00 88.81 466 SER A CA 1
ATOM 3682 C C . SER A 1 466 ? 34.862 -20.347 -32.010 1.00 88.81 466 SER A C 1
ATOM 3684 O O . SER A 1 466 ? 34.503 -20.612 -30.859 1.00 88.81 466 SER A O 1
ATOM 3686 N N . LEU A 1 467 ? 34.281 -19.399 -32.748 1.00 91.56 467 LEU A N 1
ATOM 3687 C CA . LEU A 1 467 ? 33.151 -18.592 -32.288 1.00 91.56 467 LEU A CA 1
ATOM 3688 C C . LEU A 1 467 ? 31.844 -19.010 -32.964 1.00 91.56 467 LEU A C 1
ATOM 3690 O O . LEU A 1 467 ? 31.742 -19.105 -34.183 1.00 91.56 467 LEU A O 1
ATOM 3694 N N . ASP A 1 468 ? 30.818 -19.209 -32.145 1.00 92.00 468 ASP A N 1
ATOM 3695 C CA . ASP A 1 468 ? 29.454 -19.513 -32.568 1.00 92.00 468 ASP A CA 1
ATOM 3696 C C . ASP A 1 468 ? 28.507 -18.473 -31.958 1.00 92.00 468 ASP A C 1
ATOM 3698 O O . ASP A 1 468 ? 28.584 -18.165 -30.769 1.00 92.00 468 ASP A O 1
ATOM 3702 N N . VAL A 1 469 ? 27.655 -17.871 -32.786 1.00 93.00 469 VAL A N 1
ATOM 3703 C CA . VAL A 1 469 ? 26.761 -16.772 -32.399 1.00 93.00 469 VAL A CA 1
ATOM 3704 C C . VAL A 1 469 ? 25.346 -17.154 -32.802 1.00 93.00 469 VAL A C 1
ATOM 3706 O O . VAL A 1 469 ? 25.002 -17.157 -33.984 1.00 93.00 469 VAL A O 1
ATOM 3709 N N . ARG A 1 470 ? 24.517 -17.475 -31.805 1.00 92.56 470 ARG A N 1
ATOM 3710 C CA . ARG A 1 470 ? 23.163 -18.001 -31.997 1.00 92.56 470 ARG A CA 1
ATOM 3711 C C . ARG A 1 470 ? 22.111 -16.995 -31.552 1.00 92.56 470 ARG A C 1
ATOM 3713 O O . ARG A 1 470 ? 22.075 -16.594 -30.389 1.00 92.56 470 ARG A O 1
ATOM 3720 N N . GLY A 1 471 ? 21.214 -16.654 -32.472 1.00 91.81 471 GLY A N 1
ATOM 3721 C CA . GLY A 1 471 ? 19.944 -16.023 -32.132 1.00 91.81 471 GLY A CA 1
ATOM 3722 C C . GLY A 1 471 ? 19.015 -17.044 -31.479 1.00 91.81 471 GLY A C 1
ATOM 3723 O O . GLY A 1 471 ? 18.779 -18.106 -32.052 1.00 91.81 471 GLY A O 1
ATOM 3724 N N . VAL A 1 472 ? 18.493 -16.730 -30.298 1.00 91.31 472 VAL A N 1
ATOM 3725 C CA . VAL A 1 472 ? 17.489 -17.532 -29.584 1.00 91.31 472 VAL A CA 1
ATOM 3726 C C . VAL A 1 472 ? 16.220 -16.678 -29.448 1.00 91.31 472 VAL A C 1
ATOM 3728 O O . VAL A 1 472 ? 16.318 -15.595 -28.869 1.00 91.31 472 VAL A O 1
ATOM 3731 N N . PRO A 1 473 ? 15.055 -17.109 -29.980 1.00 85.44 473 PRO A N 1
ATOM 3732 C CA . PRO A 1 473 ? 13.821 -16.316 -29.945 1.00 85.44 473 PRO A CA 1
ATOM 3733 C C . PRO A 1 473 ? 13.370 -15.956 -28.527 1.00 85.44 473 PRO A C 1
ATOM 3735 O O . PRO A 1 473 ? 13.083 -14.797 -28.252 1.00 85.44 473 PRO A O 1
ATOM 3738 N N . ASP A 1 474 ? 13.396 -16.928 -27.614 1.00 84.69 474 ASP A N 1
ATOM 3739 C CA . ASP A 1 474 ? 12.903 -16.787 -26.237 1.00 84.69 474 ASP A CA 1
ATOM 3740 C C . ASP A 1 474 ? 13.938 -16.171 -25.273 1.00 84.69 474 ASP A C 1
ATOM 3742 O O . ASP A 1 474 ? 13.775 -16.206 -24.054 1.00 84.69 474 ASP A O 1
ATOM 3746 N N . CYS A 1 475 ? 15.044 -15.628 -25.797 1.00 82.44 475 CYS A N 1
ATOM 3747 C CA . CYS A 1 475 ? 16.075 -14.984 -24.989 1.00 82.44 475 CYS A CA 1
ATOM 3748 C C . CYS A 1 475 ? 15.623 -13.565 -24.598 1.00 82.44 475 CYS A C 1
ATOM 3750 O O . CYS A 1 475 ? 15.397 -12.744 -25.494 1.00 82.44 475 CYS A O 1
ATOM 3752 N N . PRO A 1 476 ? 15.506 -13.233 -23.293 1.00 81.38 476 PRO A N 1
ATOM 3753 C CA . PRO A 1 476 ? 15.076 -11.904 -22.871 1.00 81.38 476 PRO A CA 1
ATOM 3754 C C . PRO A 1 476 ? 15.995 -10.819 -23.447 1.00 81.38 476 PRO A C 1
ATOM 3756 O O . PRO A 1 476 ? 17.215 -10.982 -23.419 1.00 81.38 476 PRO A O 1
ATOM 3759 N N . PRO A 1 477 ? 15.468 -9.670 -23.910 1.00 78.06 477 PRO A N 1
ATOM 3760 C CA . PRO A 1 477 ? 16.278 -8.661 -24.594 1.00 78.06 477 PRO A CA 1
ATOM 3761 C C . PRO A 1 477 ? 17.269 -7.932 -23.665 1.00 78.06 477 PRO A C 1
ATOM 3763 O O . PRO A 1 477 ? 18.116 -7.175 -24.137 1.00 78.06 477 PRO A O 1
ATOM 3766 N N . HIS A 1 478 ? 17.193 -8.187 -22.354 1.00 75.75 478 HIS A N 1
ATOM 3767 C CA . HIS A 1 478 ? 18.167 -7.768 -21.349 1.00 75.75 478 HIS A CA 1
ATOM 3768 C C . HIS A 1 478 ? 19.204 -8.854 -20.987 1.00 75.75 478 HIS A C 1
ATOM 3770 O O . HIS A 1 478 ? 19.966 -8.649 -20.048 1.00 75.75 478 HIS A O 1
ATOM 3776 N N . GLN A 1 479 ? 19.256 -10.002 -21.675 1.00 81.50 479 GLN A N 1
ATOM 3777 C CA . GLN A 1 479 ? 20.154 -11.116 -21.338 1.00 81.50 479 GLN A CA 1
ATOM 3778 C C . GLN A 1 479 ? 20.927 -11.657 -22.546 1.00 81.50 479 GLN A C 1
ATOM 3780 O O . GLN A 1 479 ? 20.514 -11.525 -23.696 1.00 81.50 479 GLN A O 1
ATOM 3785 N N . ALA A 1 480 ? 22.052 -12.310 -22.264 1.00 84.38 480 ALA A N 1
ATOM 3786 C CA . ALA A 1 480 ? 22.733 -13.227 -23.169 1.00 84.38 480 ALA A CA 1
ATOM 3787 C C . ALA A 1 480 ? 23.515 -14.278 -22.370 1.00 84.38 480 ALA A C 1
ATOM 3789 O O . ALA A 1 480 ? 23.947 -14.028 -21.243 1.00 84.38 480 ALA A O 1
ATOM 3790 N N . PHE A 1 481 ? 23.751 -15.436 -22.979 1.00 85.12 481 PHE A N 1
ATOM 3791 C CA . PHE A 1 481 ? 24.451 -16.567 -22.374 1.00 85.12 481 PHE A CA 1
ATOM 3792 C C . PHE A 1 481 ? 25.659 -16.938 -23.230 1.00 85.12 481 PHE A C 1
ATOM 3794 O O . PHE A 1 481 ? 25.535 -17.086 -24.443 1.00 85.12 481 PHE A O 1
ATOM 3801 N N . VAL A 1 482 ? 26.830 -17.107 -22.623 1.00 84.44 482 VAL A N 1
ATOM 3802 C CA . VAL A 1 482 ? 28.058 -17.501 -23.323 1.00 84.44 482 VAL A CA 1
ATOM 3803 C C . VAL A 1 482 ? 28.568 -18.810 -22.737 1.00 84.44 482 VAL A C 1
ATOM 3805 O O . VAL A 1 482 ? 29.029 -18.869 -21.600 1.00 84.44 482 VAL A O 1
ATOM 3808 N N . GLU A 1 483 ? 28.462 -19.871 -23.533 1.00 83.94 483 GLU A N 1
ATOM 3809 C CA . GLU A 1 483 ? 28.950 -21.209 -23.208 1.00 83.94 483 GLU A CA 1
ATOM 3810 C C . GLU A 1 483 ? 30.377 -21.375 -23.726 1.00 83.94 483 GLU A C 1
ATOM 3812 O O . GLU A 1 483 ? 30.638 -21.211 -24.917 1.00 83.94 483 GLU A O 1
ATOM 3817 N N . ILE A 1 484 ? 31.302 -21.719 -22.834 1.00 82.81 484 ILE A N 1
ATOM 3818 C CA . ILE A 1 484 ? 32.727 -21.884 -23.131 1.00 82.81 484 ILE A CA 1
ATOM 3819 C C . ILE A 1 484 ? 33.085 -23.361 -23.000 1.00 82.81 484 ILE A C 1
ATOM 3821 O O . ILE A 1 484 ? 32.808 -23.981 -21.972 1.00 82.81 484 ILE A O 1
ATOM 3825 N N . LEU A 1 485 ? 33.750 -23.910 -24.014 1.00 82.62 485 LEU A N 1
ATOM 3826 C CA . LEU A 1 485 ? 34.372 -25.228 -23.976 1.00 82.62 485 LEU A CA 1
ATOM 3827 C C . LEU A 1 485 ? 35.891 -25.072 -23.826 1.00 82.62 485 LEU A C 1
ATOM 3829 O O . LEU A 1 485 ? 36.575 -24.626 -24.754 1.00 82.62 485 LEU A O 1
ATOM 3833 N N . ALA A 1 486 ? 36.420 -25.456 -22.664 1.00 78.56 486 ALA A N 1
ATOM 3834 C CA . ALA A 1 486 ? 37.853 -25.457 -22.395 1.00 78.56 486 ALA A CA 1
ATOM 3835 C C . ALA A 1 486 ? 38.496 -26.805 -22.759 1.00 78.56 486 ALA A C 1
ATOM 3837 O O . ALA A 1 486 ? 37.964 -27.875 -22.451 1.00 78.56 486 ALA A O 1
ATOM 3838 N N . SER A 1 487 ? 39.672 -26.744 -23.384 1.00 71.69 487 SER A N 1
ATOM 3839 C CA . SER A 1 487 ? 40.511 -27.904 -23.669 1.00 71.69 487 SER A CA 1
ATOM 3840 C C . SER A 1 487 ? 40.961 -28.570 -22.375 1.00 71.69 487 SER A C 1
ATOM 3842 O O . SER A 1 487 ? 41.346 -27.903 -21.412 1.00 71.69 487 SER A O 1
ATOM 3844 N N . ALA A 1 488 ? 40.966 -29.899 -22.363 1.00 59.66 488 ALA A N 1
ATOM 3845 C CA . ALA A 1 488 ? 41.533 -30.656 -21.264 1.00 59.66 488 ALA A CA 1
ATOM 3846 C C . ALA A 1 488 ? 43.033 -30.887 -21.482 1.00 59.66 488 ALA A C 1
ATOM 3848 O O . ALA A 1 488 ? 43.446 -31.494 -22.473 1.00 59.66 488 ALA A O 1
ATOM 3849 N N . GLY A 1 489 ? 43.853 -30.491 -20.505 1.00 57.62 489 GLY A N 1
ATOM 3850 C CA . GLY A 1 489 ? 45.217 -31.011 -20.390 1.00 57.62 489 GLY A CA 1
ATOM 3851 C C . GLY A 1 489 ? 45.205 -32.545 -20.310 1.00 57.62 489 GLY A C 1
ATOM 3852 O O . GLY A 1 489 ? 44.260 -33.130 -19.776 1.00 57.62 489 GLY A O 1
ATOM 3853 N N . ARG A 1 490 ? 46.243 -33.196 -20.860 1.00 41.66 490 ARG A N 1
ATOM 3854 C CA . ARG A 1 490 ? 46.315 -34.661 -21.052 1.00 41.66 490 ARG A CA 1
ATOM 3855 C C . ARG A 1 490 ? 45.851 -35.422 -19.797 1.00 41.66 490 ARG A C 1
ATOM 3857 O O . ARG A 1 490 ? 46.522 -35.374 -18.771 1.00 41.66 490 ARG A O 1
ATOM 3864 N N . GLY A 1 491 ? 44.722 -36.128 -19.898 1.00 50.50 491 GLY A N 1
ATOM 3865 C CA . GLY A 1 491 ? 44.153 -36.946 -18.816 1.00 50.50 491 GLY A CA 1
ATOM 3866 C C . GLY A 1 491 ? 43.005 -36.319 -18.009 1.00 50.50 491 GLY A C 1
ATOM 3867 O O . GLY A 1 491 ? 42.444 -37.010 -17.164 1.00 50.50 491 GLY A O 1
ATOM 3868 N N . LYS A 1 492 ? 42.612 -35.061 -18.255 1.00 49.38 492 LYS A N 1
ATOM 3869 C CA . LYS A 1 492 ? 41.417 -34.441 -17.638 1.00 49.38 492 LYS A CA 1
ATOM 3870 C C . LYS A 1 492 ? 40.191 -34.503 -18.569 1.00 49.38 492 LYS A C 1
ATOM 3872 O O . LYS A 1 492 ? 40.315 -34.821 -19.750 1.00 49.38 492 LYS A O 1
ATOM 3877 N N . ARG A 1 493 ? 38.995 -34.207 -18.041 1.00 51.53 493 ARG A N 1
ATOM 3878 C CA . ARG A 1 493 ? 37.771 -33.977 -18.840 1.00 51.53 493 ARG A CA 1
ATOM 3879 C C . ARG A 1 493 ? 37.716 -32.522 -19.323 1.00 51.53 493 ARG A C 1
ATOM 3881 O O . ARG A 1 493 ? 38.292 -31.643 -18.686 1.00 51.53 493 ARG A O 1
ATOM 3888 N N . ALA A 1 494 ? 37.047 -32.280 -20.451 1.00 58.28 494 ALA A N 1
ATOM 3889 C CA . ALA A 1 494 ? 36.823 -30.929 -20.967 1.00 58.28 494 ALA A CA 1
ATOM 3890 C C . ALA A 1 494 ? 35.808 -30.196 -20.079 1.00 58.28 494 ALA A C 1
ATOM 3892 O O . ALA A 1 494 ? 34.719 -30.720 -19.840 1.00 58.28 494 ALA A O 1
ATOM 3893 N N . ARG A 1 495 ? 36.168 -29.000 -19.604 1.00 60.66 495 ARG A N 1
ATOM 3894 C CA . ARG A 1 495 ? 35.324 -28.195 -18.707 1.00 60.66 495 ARG A CA 1
ATOM 3895 C C . ARG A 1 495 ? 34.370 -27.333 -19.533 1.00 60.66 495 ARG A C 1
ATOM 3897 O O . ARG A 1 495 ? 34.789 -26.743 -20.534 1.00 60.66 495 ARG A O 1
ATOM 3904 N N . ARG A 1 496 ? 33.104 -27.242 -19.115 1.00 66.94 496 ARG A N 1
ATOM 3905 C CA . ARG A 1 496 ? 32.104 -26.336 -19.704 1.00 66.94 496 ARG A CA 1
ATOM 3906 C C . ARG A 1 496 ? 31.775 -25.235 -18.702 1.00 66.94 496 ARG A C 1
ATOM 3908 O O . ARG A 1 496 ? 31.251 -25.532 -17.637 1.00 66.94 496 ARG A O 1
ATOM 3915 N N . LEU A 1 497 ? 32.026 -23.984 -19.073 1.00 69.00 497 LEU A N 1
ATOM 3916 C CA . LEU A 1 497 ? 31.616 -22.814 -18.292 1.00 69.00 497 LEU A CA 1
ATOM 3917 C C . LEU A 1 497 ? 30.392 -22.169 -18.954 1.00 69.00 497 LEU A C 1
ATOM 3919 O O . LEU A 1 497 ? 30.304 -22.134 -20.182 1.00 69.00 497 LEU A O 1
ATOM 3923 N N . LEU A 1 498 ? 29.463 -21.655 -18.149 1.00 70.50 498 LEU A N 1
ATOM 3924 C CA . LEU A 1 498 ? 28.283 -20.916 -18.602 1.00 70.50 498 LEU A CA 1
ATOM 3925 C C . LEU A 1 498 ? 28.311 -19.524 -17.966 1.00 70.50 498 LEU A C 1
ATOM 3927 O O . LEU A 1 498 ? 28.095 -19.389 -16.765 1.00 70.50 498 LEU A O 1
ATOM 3931 N N . LEU A 1 499 ? 28.575 -18.493 -18.768 1.00 70.50 499 LEU A N 1
ATOM 3932 C CA . LEU A 1 499 ? 28.533 -17.103 -18.322 1.00 70.50 499 LEU A CA 1
ATOM 3933 C C . LEU A 1 499 ? 27.195 -16.468 -18.700 1.00 70.50 499 LEU A C 1
ATOM 3935 O O . LEU A 1 499 ? 26.822 -16.464 -19.874 1.00 70.50 499 LEU A O 1
ATOM 3939 N N . THR A 1 500 ? 26.510 -15.867 -17.728 1.00 69.06 500 THR A N 1
ATOM 3940 C CA . THR A 1 500 ? 25.304 -15.061 -17.973 1.00 69.06 500 THR A CA 1
ATOM 3941 C C . THR A 1 500 ? 25.652 -13.573 -17.950 1.00 69.06 500 THR A C 1
ATOM 3943 O O . THR A 1 500 ? 26.185 -13.038 -16.966 1.00 69.06 500 THR A O 1
ATOM 3946 N N . PHE A 1 501 ? 25.333 -12.886 -19.044 1.00 68.25 501 PHE A N 1
ATOM 3947 C CA . PHE A 1 501 ? 25.480 -11.445 -19.187 1.00 68.25 501 PHE A CA 1
ATOM 3948 C C . PHE A 1 501 ? 24.119 -10.763 -19.092 1.00 68.25 501 PHE A C 1
ATOM 3950 O O . PHE A 1 501 ? 23.217 -11.020 -19.884 1.00 68.25 501 PHE A O 1
ATOM 3957 N N . ASP A 1 502 ? 24.009 -9.872 -18.112 1.00 64.06 502 ASP A N 1
ATOM 3958 C CA . ASP A 1 502 ? 22.913 -8.921 -17.976 1.00 64.06 502 ASP A CA 1
ATOM 3959 C C . ASP A 1 502 ? 23.273 -7.698 -18.831 1.00 64.06 502 ASP A C 1
ATOM 3961 O O . ASP A 1 502 ? 24.321 -7.079 -18.641 1.00 64.06 502 ASP A O 1
ATOM 3965 N N . LEU A 1 503 ? 22.439 -7.406 -19.827 1.00 61.22 503 LEU A N 1
ATOM 3966 C CA . LEU A 1 503 ? 22.605 -6.314 -20.783 1.00 61.22 503 LEU A CA 1
ATOM 3967 C C . LEU A 1 503 ? 22.023 -4.993 -20.272 1.00 61.22 503 LEU A C 1
ATOM 3969 O O . LEU A 1 503 ? 22.141 -3.987 -20.965 1.00 61.22 503 LEU A O 1
ATOM 3973 N N . VAL A 1 504 ? 21.374 -4.969 -19.109 1.00 54.38 504 VAL A N 1
ATOM 3974 C CA . VAL A 1 504 ? 20.798 -3.764 -18.501 1.00 54.38 504 VAL A CA 1
ATOM 3975 C C . VAL A 1 504 ? 21.716 -3.230 -17.404 1.00 54.38 504 VAL A C 1
ATOM 3977 O O . VAL A 1 504 ? 22.066 -2.045 -17.460 1.00 54.38 504 VAL A O 1
ATOM 3980 N N . ARG A 1 505 ? 22.185 -4.083 -16.483 1.00 52.72 505 ARG A N 1
ATOM 3981 C CA . ARG A 1 505 ? 23.100 -3.689 -15.395 1.00 52.72 505 ARG A CA 1
ATOM 3982 C C . ARG A 1 505 ? 24.418 -3.080 -15.900 1.00 52.72 505 ARG A C 1
ATOM 3984 O O . ARG A 1 505 ? 24.888 -3.349 -17.009 1.00 52.72 505 ARG A O 1
ATOM 3991 N N . SER A 1 506 ? 24.996 -2.204 -15.081 1.00 44.12 506 SER A N 1
ATOM 3992 C CA . SER A 1 506 ? 26.292 -1.561 -15.320 1.00 44.12 506 SER A CA 1
ATOM 3993 C C . SER A 1 506 ? 27.429 -2.369 -14.690 1.00 44.12 506 SER A C 1
ATOM 3995 O O . SER A 1 506 ? 27.244 -3.059 -13.689 1.00 44.12 506 SER A O 1
ATOM 3997 N N . ASP A 1 507 ? 28.629 -2.278 -15.265 1.00 45.25 507 ASP A N 1
ATOM 3998 C CA . ASP A 1 507 ? 29.764 -3.171 -14.971 1.00 45.25 507 ASP A CA 1
ATOM 3999 C C . ASP A 1 507 ? 30.439 -2.950 -13.590 1.00 45.25 507 ASP A C 1
ATOM 4001 O O . ASP A 1 507 ? 31.570 -3.380 -13.373 1.00 45.25 507 ASP A O 1
ATOM 4005 N N . VAL A 1 508 ? 29.770 -2.262 -12.656 1.00 42.00 508 VAL A N 1
ATOM 4006 C CA . VAL A 1 508 ? 30.305 -1.901 -11.329 1.00 42.00 508 VAL A CA 1
ATOM 4007 C C . VAL A 1 508 ? 30.161 -3.061 -10.340 1.00 42.00 508 VAL A C 1
ATOM 4009 O O . VAL A 1 508 ? 31.158 -3.501 -9.780 1.00 42.00 508 VAL A O 1
ATOM 4012 N N . GLU A 1 509 ? 28.950 -3.612 -10.186 1.00 40.50 509 GLU A N 1
ATOM 4013 C CA . GLU A 1 509 ? 28.647 -4.695 -9.226 1.00 40.50 509 GLU A CA 1
ATOM 4014 C C . GLU A 1 509 ? 29.364 -6.021 -9.560 1.00 40.50 509 GLU A C 1
ATOM 4016 O O . GLU A 1 509 ? 29.493 -6.894 -8.709 1.00 40.50 509 GLU A O 1
ATOM 4021 N N . ARG A 1 510 ? 29.829 -6.196 -10.807 1.00 45.25 510 ARG A N 1
ATOM 4022 C CA . ARG A 1 510 ? 30.451 -7.449 -11.276 1.00 45.25 510 ARG A CA 1
ATOM 4023 C C . ARG A 1 510 ? 31.944 -7.551 -10.933 1.00 45.25 510 ARG A C 1
ATOM 4025 O O . ARG A 1 510 ? 32.444 -8.662 -10.787 1.00 45.25 510 ARG A O 1
ATOM 4032 N N . ARG A 1 511 ? 32.653 -6.423 -10.784 1.00 41.16 511 ARG A N 1
ATOM 4033 C CA . ARG A 1 511 ? 34.104 -6.422 -10.508 1.00 41.16 511 ARG A CA 1
ATOM 4034 C C . ARG A 1 511 ? 34.454 -7.024 -9.155 1.00 41.16 511 ARG A C 1
ATOM 4036 O O . ARG A 1 511 ? 35.341 -7.857 -9.093 1.00 41.16 511 ARG A O 1
ATOM 4043 N N . GLU A 1 512 ? 33.708 -6.685 -8.107 1.00 42.31 512 GLU A N 1
ATOM 4044 C CA . GLU A 1 512 ? 33.981 -7.177 -6.747 1.00 42.31 512 GLU A CA 1
ATOM 4045 C C . GLU A 1 512 ? 33.836 -8.711 -6.619 1.00 42.31 512 GLU A C 1
ATOM 4047 O O . GLU A 1 512 ? 34.392 -9.308 -5.699 1.00 42.31 512 GLU A O 1
ATOM 4052 N N . LEU A 1 513 ? 33.138 -9.358 -7.565 1.00 43.50 513 LEU A N 1
ATOM 4053 C CA . LEU A 1 513 ? 33.067 -10.816 -7.701 1.00 43.50 513 LEU A CA 1
ATOM 4054 C C . LEU A 1 513 ? 34.201 -11.382 -8.574 1.00 43.50 513 LEU A C 1
ATOM 4056 O O . LEU A 1 513 ? 34.847 -12.340 -8.154 1.00 43.50 513 LEU A O 1
ATOM 4060 N N . GLU A 1 514 ? 34.477 -10.789 -9.745 1.00 46.53 514 GLU A N 1
ATOM 4061 C CA . GLU A 1 514 ? 35.586 -11.220 -10.622 1.00 46.53 514 GLU A CA 1
ATOM 4062 C C . GLU A 1 514 ? 36.954 -11.113 -9.904 1.00 46.53 514 GLU A C 1
ATOM 4064 O O . GLU A 1 514 ? 37.729 -12.068 -9.920 1.00 46.53 514 GLU A O 1
ATOM 4069 N N . ASP A 1 515 ? 37.211 -10.006 -9.196 1.00 45.56 515 ASP A N 1
ATOM 4070 C CA . ASP A 1 515 ? 38.455 -9.756 -8.448 1.00 45.56 515 ASP A CA 1
ATOM 4071 C C . ASP A 1 515 ? 38.654 -10.765 -7.290 1.00 45.56 515 ASP A C 1
ATOM 4073 O O . ASP A 1 515 ? 39.779 -11.122 -6.934 1.00 45.56 515 ASP A O 1
ATOM 4077 N N . MET A 1 516 ? 37.563 -11.244 -6.678 1.00 46.22 516 MET A N 1
ATOM 4078 C CA . MET A 1 516 ? 37.610 -12.206 -5.570 1.00 46.22 516 MET A CA 1
ATOM 4079 C C . MET A 1 516 ? 37.803 -13.652 -6.057 1.00 46.22 516 MET A C 1
ATOM 4081 O O . MET A 1 516 ? 38.424 -14.460 -5.361 1.00 46.22 516 MET A O 1
ATOM 4085 N N . GLU A 1 517 ? 37.303 -13.979 -7.251 1.00 47.91 517 GLU A N 1
ATOM 4086 C CA . GLU A 1 517 ? 37.489 -15.288 -7.881 1.00 47.91 517 GLU A CA 1
ATOM 4087 C C . GLU A 1 517 ? 38.954 -15.509 -8.305 1.00 47.91 517 GLU A C 1
ATOM 4089 O O . GLU A 1 517 ? 39.511 -16.571 -8.016 1.00 47.91 517 GLU A O 1
ATOM 4094 N N . GLU A 1 518 ? 39.630 -14.490 -8.859 1.00 47.81 518 GLU A N 1
ATOM 4095 C CA . GLU A 1 518 ? 41.077 -14.549 -9.144 1.00 47.81 518 GLU A CA 1
ATOM 4096 C C . GLU A 1 518 ? 41.907 -14.816 -7.874 1.00 47.81 518 GLU A C 1
ATOM 4098 O O . GLU A 1 518 ? 42.729 -15.736 -7.855 1.00 47.81 518 GLU A O 1
ATOM 4103 N N . VAL A 1 519 ? 41.636 -14.105 -6.771 1.00 50.03 519 VAL A N 1
ATOM 4104 C CA . VAL A 1 519 ? 42.339 -14.301 -5.484 1.00 50.03 519 VAL A CA 1
ATOM 4105 C C . VAL A 1 519 ? 42.145 -15.719 -4.919 1.00 50.03 519 VAL A C 1
ATOM 4107 O O . VAL A 1 519 ? 43.058 -16.273 -4.297 1.00 50.03 519 VAL A O 1
ATOM 4110 N N . LEU A 1 520 ? 40.980 -16.338 -5.133 1.00 50.94 520 LEU A N 1
ATOM 4111 C CA . LEU A 1 520 ? 40.717 -17.721 -4.718 1.00 50.94 520 LEU A CA 1
ATOM 4112 C C . LEU A 1 520 ? 41.446 -18.748 -5.598 1.00 50.94 520 LEU A C 1
ATOM 4114 O O . LEU A 1 520 ? 41.919 -19.760 -5.072 1.00 50.94 520 LEU A O 1
ATOM 4118 N N . ILE A 1 521 ? 41.582 -18.481 -6.901 1.00 53.06 521 ILE A N 1
ATOM 4119 C CA . ILE A 1 521 ? 42.358 -19.309 -7.836 1.00 53.06 521 ILE A CA 1
ATOM 4120 C C . ILE A 1 521 ? 43.848 -19.265 -7.471 1.00 53.06 521 ILE A C 1
ATOM 4122 O O . ILE A 1 521 ? 44.436 -20.320 -7.218 1.00 53.06 521 ILE A O 1
ATOM 4126 N N . GLU A 1 522 ? 44.442 -18.074 -7.329 1.00 49.38 522 GLU A N 1
ATOM 4127 C CA . GLU A 1 522 ? 45.850 -17.927 -6.925 1.00 49.38 522 GLU A CA 1
ATOM 4128 C C . GLU A 1 522 ? 46.135 -18.627 -5.584 1.00 49.38 522 GLU A C 1
ATOM 4130 O O . GLU A 1 522 ? 47.131 -19.341 -5.436 1.00 49.38 522 GLU A O 1
ATOM 4135 N N . ALA A 1 523 ? 45.231 -18.501 -4.604 1.00 48.19 523 ALA A N 1
ATOM 4136 C CA . ALA A 1 523 ? 45.368 -19.129 -3.288 1.00 48.19 523 ALA A CA 1
ATOM 4137 C C . ALA A 1 523 ? 45.196 -20.665 -3.283 1.00 48.19 523 ALA A C 1
ATOM 4139 O O . ALA A 1 523 ? 45.544 -21.313 -2.283 1.00 48.19 523 ALA A O 1
ATOM 4140 N N . ALA A 1 524 ? 44.656 -21.254 -4.355 1.00 50.66 524 ALA A N 1
ATOM 4141 C CA . ALA A 1 524 ? 44.591 -22.700 -4.566 1.00 50.66 524 ALA A CA 1
ATOM 4142 C C . ALA A 1 524 ? 45.833 -23.213 -5.316 1.00 50.66 524 ALA A C 1
ATOM 4144 O O . ALA A 1 524 ? 46.455 -24.191 -4.885 1.00 50.66 524 ALA A O 1
ATOM 4145 N N . GLU A 1 525 ? 46.252 -22.517 -6.378 1.00 50.00 525 GLU A N 1
ATOM 4146 C CA . GLU A 1 525 ? 47.442 -22.869 -7.162 1.00 50.00 525 GLU A CA 1
ATOM 4147 C C . GLU A 1 525 ? 48.733 -22.723 -6.343 1.00 50.00 525 GLU A C 1
ATOM 4149 O O . GLU A 1 525 ? 49.557 -23.640 -6.329 1.00 50.00 525 GLU A O 1
ATOM 4154 N N . ALA A 1 526 ? 48.859 -21.667 -5.529 1.00 48.09 526 ALA A N 1
ATOM 4155 C CA . ALA A 1 526 ? 49.970 -21.480 -4.588 1.00 48.09 526 ALA A CA 1
ATOM 4156 C C . ALA A 1 526 ? 50.055 -22.561 -3.484 1.00 48.09 526 ALA A C 1
ATOM 4158 O O . ALA A 1 526 ? 51.042 -22.622 -2.748 1.00 48.09 526 ALA A O 1
ATOM 4159 N N . ARG A 1 527 ? 49.035 -23.423 -3.356 1.00 56.19 527 ARG A N 1
ATOM 4160 C CA . ARG A 1 527 ? 49.016 -24.594 -2.459 1.00 56.19 527 ARG A CA 1
ATOM 4161 C C . ARG A 1 527 ? 49.189 -25.929 -3.194 1.00 56.19 527 ARG A C 1
ATOM 4163 O O . ARG A 1 527 ? 49.178 -26.970 -2.543 1.00 56.19 527 ARG A O 1
ATOM 4170 N N . GLY A 1 528 ? 49.350 -25.917 -4.520 1.00 40.16 528 GLY A N 1
ATOM 4171 C CA . GLY A 1 528 ? 49.534 -27.118 -5.341 1.00 40.16 528 GLY A CA 1
ATOM 4172 C C . GLY A 1 528 ? 48.295 -28.017 -5.450 1.00 40.16 528 GLY A C 1
ATOM 4173 O O . GLY A 1 528 ? 48.422 -29.185 -5.815 1.00 40.16 528 GLY A O 1
ATOM 4174 N N . LEU A 1 529 ? 47.103 -27.507 -5.119 1.00 49.03 529 LEU A N 1
ATOM 4175 C CA . LEU A 1 529 ? 45.866 -28.290 -5.081 1.00 49.03 529 LEU A CA 1
ATOM 4176 C C . LEU A 1 529 ? 45.147 -28.257 -6.434 1.00 49.03 529 LEU A C 1
ATOM 4178 O O . LEU A 1 529 ? 44.456 -27.294 -6.760 1.00 49.03 529 LEU A O 1
ATOM 4182 N N . SER A 1 530 ? 45.251 -29.335 -7.216 1.00 47.09 530 SER A N 1
ATOM 4183 C CA . SER A 1 530 ? 44.483 -29.474 -8.458 1.00 47.09 530 SER A CA 1
ATOM 4184 C C . SER A 1 530 ? 43.059 -29.980 -8.189 1.00 47.09 530 SER A C 1
ATOM 4186 O O . SER A 1 530 ? 42.770 -31.156 -8.412 1.00 47.09 530 SER A O 1
ATOM 4188 N N . LEU A 1 531 ? 42.192 -29.086 -7.711 1.00 54.28 531 LEU A N 1
ATOM 4189 C CA . LEU A 1 531 ? 40.781 -29.366 -7.418 1.00 54.28 531 LEU A CA 1
ATOM 4190 C C . LEU A 1 531 ? 40.037 -29.941 -8.641 1.00 54.28 531 LEU A C 1
ATOM 4192 O O . LEU A 1 531 ? 40.233 -29.499 -9.780 1.00 54.28 531 LEU A O 1
ATOM 4196 N N . THR A 1 532 ? 39.173 -30.924 -8.395 1.00 59.16 532 THR A N 1
ATOM 4197 C CA . THR A 1 532 ? 38.188 -31.445 -9.358 1.00 59.16 532 THR A CA 1
ATOM 4198 C C . THR A 1 532 ? 36.969 -30.522 -9.465 1.00 59.16 532 THR A C 1
ATOM 4200 O O . THR A 1 532 ? 36.819 -29.592 -8.677 1.00 59.16 532 THR A O 1
ATOM 4203 N N . GLU A 1 533 ? 36.089 -30.746 -10.449 1.00 50.47 533 GLU A N 1
ATOM 4204 C CA . GLU A 1 533 ? 34.868 -29.937 -10.603 1.00 50.47 533 GLU A CA 1
ATOM 4205 C C . GLU A 1 533 ? 33.924 -30.075 -9.406 1.00 50.47 533 GLU A C 1
ATOM 4207 O O . GLU A 1 533 ? 33.487 -29.057 -8.883 1.00 50.47 533 GLU A O 1
ATOM 4212 N N . ASP A 1 534 ? 33.708 -31.290 -8.896 1.00 50.19 534 ASP A N 1
ATOM 4213 C CA . ASP A 1 534 ? 32.852 -31.527 -7.727 1.00 50.19 534 ASP A CA 1
ATOM 4214 C C . ASP A 1 534 ? 33.405 -30.871 -6.445 1.00 50.19 534 ASP A C 1
ATOM 4216 O O . ASP A 1 534 ? 32.645 -30.347 -5.629 1.00 50.19 534 ASP A O 1
ATOM 4220 N N . GLU A 1 535 ? 34.733 -30.842 -6.272 1.00 51.81 535 GLU A N 1
ATOM 4221 C CA . GLU A 1 535 ? 35.389 -30.127 -5.167 1.00 51.81 535 GLU A CA 1
ATOM 4222 C C . GLU A 1 535 ? 35.314 -28.603 -5.331 1.00 51.81 535 GLU A C 1
ATOM 4224 O O . GLU A 1 535 ? 35.190 -27.888 -4.336 1.00 51.81 535 GLU A O 1
ATOM 4229 N N . TYR A 1 536 ? 35.368 -28.102 -6.570 1.00 55.91 536 TYR A N 1
ATOM 4230 C CA . TYR A 1 536 ? 35.222 -26.678 -6.868 1.00 55.91 536 TYR A CA 1
ATOM 4231 C C . TYR A 1 536 ? 33.791 -26.209 -6.582 1.00 55.91 536 TYR A C 1
ATOM 4233 O O . TYR A 1 536 ? 33.610 -25.224 -5.874 1.00 55.91 536 TYR A O 1
ATOM 4241 N N . ASP A 1 537 ? 32.783 -26.964 -7.027 1.00 51.78 537 ASP A N 1
ATOM 4242 C CA . ASP A 1 537 ? 31.364 -26.731 -6.735 1.00 51.78 537 ASP A CA 1
ATOM 4243 C C . ASP A 1 537 ? 31.066 -26.811 -5.230 1.00 51.78 537 ASP A C 1
ATOM 4245 O O . ASP A 1 537 ? 30.356 -25.967 -4.681 1.00 51.78 537 ASP A O 1
ATOM 4249 N N . ALA A 1 538 ? 31.630 -27.801 -4.529 1.00 57.53 538 ALA A N 1
ATOM 4250 C CA . ALA A 1 538 ? 31.486 -27.925 -3.081 1.00 57.53 538 ALA A CA 1
ATOM 4251 C C . ALA A 1 538 ? 32.142 -26.753 -2.331 1.00 57.53 538 ALA A C 1
ATOM 4253 O O . ALA A 1 538 ? 31.581 -26.262 -1.344 1.00 57.53 538 ALA A O 1
ATOM 4254 N N . LEU A 1 539 ? 33.300 -26.274 -2.799 1.00 51.84 539 LEU A N 1
ATOM 4255 C CA . LEU A 1 539 ? 33.960 -25.088 -2.258 1.00 51.84 539 LEU A CA 1
ATOM 4256 C C . LEU A 1 539 ? 33.137 -23.823 -2.533 1.00 51.84 539 LEU A C 1
ATOM 4258 O O . LEU A 1 539 ? 32.908 -23.060 -1.597 1.00 51.84 539 LEU A O 1
ATOM 4262 N N . TYR A 1 540 ? 32.632 -23.640 -3.758 1.00 52.91 540 TYR A N 1
ATOM 4263 C CA . TYR A 1 540 ? 31.805 -22.494 -4.151 1.00 52.91 540 TYR A CA 1
ATOM 4264 C C . TYR A 1 540 ? 30.545 -22.415 -3.288 1.00 52.91 540 TYR A C 1
ATOM 4266 O O . TYR A 1 540 ? 30.358 -21.429 -2.586 1.00 52.91 540 TYR A O 1
ATOM 4274 N N . ARG A 1 541 ? 29.768 -23.502 -3.190 1.00 54.72 541 ARG A N 1
ATOM 4275 C CA . ARG A 1 541 ? 28.563 -23.570 -2.338 1.00 54.72 541 ARG A CA 1
ATOM 4276 C C . ARG A 1 541 ? 28.873 -23.362 -0.850 1.00 54.72 541 ARG A C 1
ATOM 4278 O O . ARG A 1 541 ? 28.039 -22.857 -0.101 1.00 54.72 541 ARG A O 1
ATOM 4285 N N . THR A 1 542 ? 30.076 -23.728 -0.398 1.00 56.03 542 THR A N 1
ATOM 4286 C CA . THR A 1 542 ? 30.542 -23.455 0.975 1.00 56.03 542 THR A CA 1
ATOM 4287 C C . THR A 1 542 ? 30.922 -21.984 1.175 1.00 56.03 542 THR A C 1
ATOM 4289 O O . THR A 1 542 ? 30.720 -21.451 2.268 1.00 56.03 542 THR A O 1
ATOM 4292 N N . ILE A 1 543 ? 31.455 -21.321 0.147 1.00 51.75 543 ILE A N 1
ATOM 4293 C CA . ILE A 1 543 ? 31.768 -19.887 0.150 1.00 51.75 543 ILE A CA 1
ATOM 4294 C C . ILE A 1 543 ? 30.480 -19.069 0.039 1.00 51.75 543 ILE A C 1
ATOM 4296 O O . ILE A 1 543 ? 30.256 -18.239 0.907 1.00 51.75 543 ILE A O 1
ATOM 4300 N N . GLU A 1 544 ? 29.590 -19.361 -0.914 1.00 50.19 544 GLU A N 1
ATOM 4301 C CA . GLU A 1 544 ? 28.255 -18.755 -1.036 1.00 50.19 544 GLU A CA 1
ATOM 4302 C C . GLU A 1 544 ? 27.481 -18.838 0.280 1.00 50.19 544 GLU A C 1
ATOM 4304 O O . GLU A 1 544 ? 26.961 -17.833 0.760 1.00 50.19 544 GLU A O 1
ATOM 4309 N N . LYS A 1 545 ? 27.453 -20.018 0.915 1.00 57.19 545 LYS A N 1
ATOM 4310 C CA . LYS A 1 545 ? 26.782 -20.195 2.205 1.00 57.19 545 LYS A CA 1
ATOM 4311 C C . LYS A 1 545 ? 27.416 -19.352 3.313 1.00 57.19 545 LYS A C 1
ATOM 4313 O O . LYS A 1 545 ? 26.686 -18.720 4.070 1.00 57.19 545 LYS A O 1
ATOM 4318 N N . LYS A 1 546 ? 28.749 -19.304 3.405 1.00 53.03 546 LYS A N 1
ATOM 4319 C CA . LYS A 1 546 ? 29.438 -18.437 4.376 1.00 53.03 546 LYS A CA 1
ATOM 4320 C C . LYS A 1 546 ? 29.219 -16.959 4.090 1.00 53.03 546 LYS A C 1
ATOM 4322 O O . LYS A 1 546 ? 29.020 -16.204 5.025 1.00 53.03 546 LYS A O 1
ATOM 4327 N N . MET A 1 547 ? 29.213 -16.553 2.824 1.00 47.34 547 MET A N 1
ATOM 4328 C CA . MET A 1 547 ? 28.919 -15.183 2.423 1.00 47.34 547 MET A CA 1
ATOM 4329 C C . MET A 1 547 ? 27.473 -14.812 2.735 1.00 47.34 547 MET A C 1
ATOM 4331 O O . MET A 1 547 ? 27.247 -13.699 3.182 1.00 47.34 547 MET A O 1
ATOM 4335 N N . ALA A 1 548 ? 26.508 -15.721 2.579 1.00 55.75 548 ALA A N 1
ATOM 4336 C CA . ALA A 1 548 ? 25.134 -15.502 3.022 1.00 55.75 548 ALA A CA 1
ATOM 4337 C C . ALA A 1 548 ? 25.048 -15.370 4.554 1.00 55.75 548 ALA A C 1
ATOM 4339 O O . ALA A 1 548 ? 24.442 -14.423 5.046 1.00 55.75 548 ALA A O 1
ATOM 4340 N N . GLU A 1 549 ? 25.710 -16.255 5.309 1.00 59.59 549 GLU A N 1
ATOM 4341 C CA . GLU A 1 549 ? 25.787 -16.189 6.778 1.00 59.59 549 GLU A CA 1
ATOM 4342 C C . GLU A 1 549 ? 26.469 -14.886 7.263 1.00 59.59 549 GLU A C 1
ATOM 4344 O O . GLU A 1 549 ? 25.952 -14.208 8.154 1.00 59.59 549 GLU A O 1
ATOM 4349 N N . ASP A 1 550 ? 27.583 -14.475 6.648 1.00 53.12 550 ASP A N 1
ATOM 4350 C CA . ASP A 1 550 ? 28.291 -13.227 6.959 1.00 53.12 550 ASP A CA 1
ATOM 4351 C C . ASP A 1 550 ? 27.513 -11.981 6.490 1.00 53.12 550 ASP A C 1
ATOM 4353 O O . ASP A 1 550 ? 27.519 -10.965 7.188 1.00 53.12 550 ASP A O 1
ATOM 4357 N N . LEU A 1 551 ? 26.788 -12.040 5.366 1.00 55.84 551 LEU A N 1
ATOM 4358 C CA . LEU A 1 551 ? 25.928 -10.951 4.887 1.00 55.84 551 LEU A CA 1
ATOM 4359 C C . LEU A 1 551 ? 24.711 -10.770 5.803 1.00 55.84 551 LEU A C 1
ATOM 4361 O O . LEU A 1 551 ? 24.413 -9.637 6.171 1.00 55.84 551 LEU A O 1
ATOM 4365 N N . GLU A 1 552 ? 24.066 -11.850 6.259 1.00 58.28 552 GLU A N 1
ATOM 4366 C CA . GLU A 1 552 ? 23.026 -11.788 7.298 1.00 58.28 552 GLU A CA 1
ATOM 4367 C C . GLU A 1 552 ? 23.567 -11.159 8.593 1.00 58.28 552 GLU A C 1
ATOM 4369 O O . GLU A 1 552 ? 22.900 -10.329 9.215 1.00 58.28 552 GLU A O 1
ATOM 4374 N N . ILE A 1 553 ? 24.800 -11.499 8.988 1.00 61.75 553 ILE A N 1
ATOM 4375 C CA . ILE A 1 553 ? 25.474 -10.903 10.148 1.00 61.75 553 ILE A CA 1
ATOM 4376 C C . ILE A 1 553 ? 25.764 -9.408 9.922 1.00 61.75 553 ILE A C 1
ATOM 4378 O O . ILE A 1 553 ? 25.570 -8.610 10.845 1.00 61.75 553 ILE A O 1
ATOM 4382 N N . VAL A 1 554 ? 26.200 -8.999 8.727 1.00 54.88 554 VAL A N 1
ATOM 4383 C CA . VAL A 1 554 ? 26.467 -7.593 8.374 1.00 54.88 554 VAL A CA 1
ATOM 4384 C C . VAL A 1 554 ? 25.172 -6.783 8.273 1.00 54.88 554 VAL A C 1
ATOM 4386 O O . VAL A 1 554 ? 25.114 -5.683 8.826 1.00 54.88 554 VAL A O 1
ATOM 4389 N N . GLU A 1 555 ? 24.109 -7.319 7.667 1.00 55.28 555 GLU A N 1
ATOM 4390 C CA . GLU A 1 555 ? 22.775 -6.706 7.653 1.00 55.28 555 GLU A CA 1
ATOM 4391 C C . GLU A 1 555 ? 22.224 -6.549 9.070 1.00 55.28 555 GLU A C 1
ATOM 4393 O O . GLU A 1 555 ? 21.799 -5.455 9.443 1.00 55.28 555 GLU A O 1
ATOM 4398 N N . ALA A 1 556 ? 22.286 -7.596 9.900 1.00 64.75 556 ALA A N 1
ATOM 4399 C CA . ALA A 1 556 ? 21.828 -7.537 11.285 1.00 64.75 556 ALA A CA 1
ATOM 4400 C C . ALA A 1 556 ? 22.635 -6.520 12.113 1.00 64.75 556 ALA A C 1
ATOM 4402 O O . ALA A 1 556 ? 22.060 -5.775 12.910 1.00 64.75 556 ALA A O 1
ATOM 4403 N N . GLN A 1 557 ? 23.954 -6.430 11.906 1.00 63.25 557 GLN A N 1
ATOM 4404 C CA . GLN A 1 557 ? 24.792 -5.409 12.543 1.00 63.25 557 GLN A CA 1
ATOM 4405 C C . GLN A 1 557 ? 24.457 -3.998 12.055 1.00 63.25 557 GLN A C 1
ATOM 4407 O O . GLN A 1 557 ? 24.346 -3.087 12.878 1.00 63.25 557 GLN A O 1
ATOM 4412 N N . ARG A 1 558 ? 24.269 -3.801 10.746 1.00 59.25 558 ARG A N 1
ATOM 4413 C CA . ARG A 1 558 ? 23.875 -2.517 10.155 1.00 59.25 558 ARG A CA 1
ATOM 4414 C C . ARG A 1 558 ? 22.507 -2.083 10.675 1.00 59.25 558 ARG A C 1
ATOM 4416 O O . ARG A 1 558 ? 22.380 -0.962 11.157 1.00 59.25 558 ARG A O 1
ATOM 4423 N N . GLN A 1 559 ? 21.511 -2.964 10.666 1.00 57.50 559 GLN A N 1
ATOM 4424 C CA . GLN A 1 559 ? 20.170 -2.664 11.161 1.00 57.50 559 GLN A CA 1
ATOM 4425 C C . GLN A 1 559 ? 20.185 -2.369 12.672 1.00 57.50 559 GLN A C 1
ATOM 4427 O O . GLN A 1 559 ? 19.595 -1.384 13.110 1.00 57.50 559 GLN A O 1
ATOM 4432 N N . ALA A 1 560 ? 20.977 -3.101 13.466 1.00 66.50 560 ALA A N 1
ATOM 4433 C CA . ALA A 1 560 ? 21.196 -2.787 14.881 1.00 66.50 560 ALA A CA 1
ATOM 4434 C C . ALA A 1 560 ? 21.960 -1.463 15.121 1.00 66.50 560 ALA A C 1
ATOM 4436 O O . ALA A 1 560 ? 21.825 -0.863 16.194 1.00 66.50 560 ALA A O 1
ATOM 4437 N N . GLN A 1 561 ? 22.762 -0.987 14.161 1.00 61.81 561 GLN A N 1
ATOM 4438 C CA . GLN A 1 561 ? 23.361 0.353 14.187 1.00 61.81 561 GLN A CA 1
ATOM 4439 C C . GLN A 1 561 ? 22.352 1.435 13.781 1.00 61.81 561 GLN A C 1
ATOM 4441 O O . GLN A 1 561 ? 22.287 2.467 14.451 1.00 61.81 561 GLN A O 1
ATOM 4446 N N . GLU A 1 562 ? 21.525 1.197 12.759 1.00 59.75 562 GLU A N 1
ATOM 4447 C CA . GLU A 1 562 ? 20.427 2.085 12.361 1.00 59.75 562 GLU A CA 1
ATOM 4448 C C . GLU A 1 562 ? 19.412 2.260 13.504 1.00 59.75 562 GLU A C 1
ATOM 4450 O O . GLU A 1 562 ? 19.050 3.389 13.833 1.00 59.75 562 GLU A O 1
ATOM 4455 N N . ASP A 1 563 ? 19.020 1.185 14.192 1.00 65.25 563 ASP A N 1
ATOM 4456 C CA . ASP A 1 563 ? 18.119 1.246 15.350 1.00 65.25 563 ASP A CA 1
ATOM 4457 C C . ASP A 1 563 ? 18.767 1.930 16.564 1.00 65.25 563 ASP A C 1
ATOM 4459 O O . ASP A 1 563 ? 18.119 2.710 17.270 1.00 65.25 563 ASP A O 1
ATOM 4463 N N . GLN A 1 564 ? 20.076 1.753 16.778 1.00 63.88 564 GLN A N 1
ATOM 4464 C CA . GLN A 1 564 ? 20.813 2.555 17.760 1.00 63.88 564 GLN A CA 1
ATOM 4465 C C . GLN A 1 564 ? 20.894 4.039 17.376 1.00 63.88 564 GLN A C 1
ATOM 4467 O O . GLN A 1 564 ? 20.857 4.888 18.268 1.00 63.88 564 GLN A O 1
ATOM 4472 N N . ALA A 1 565 ? 20.993 4.375 16.088 1.00 62.22 565 ALA A N 1
ATOM 4473 C CA . ALA A 1 565 ? 20.980 5.755 15.610 1.00 62.22 565 ALA A CA 1
ATOM 4474 C C . ALA A 1 565 ? 19.588 6.390 15.772 1.00 62.22 565 ALA A C 1
ATOM 4476 O O . ALA A 1 565 ? 19.491 7.507 16.283 1.00 62.22 565 ALA A O 1
ATOM 4477 N N . ARG A 1 566 ? 18.512 5.652 15.459 1.00 62.75 566 ARG A N 1
ATOM 4478 C CA . ARG A 1 566 ? 17.114 6.040 15.730 1.00 62.75 566 ARG A CA 1
ATOM 4479 C C . ARG A 1 566 ? 16.903 6.301 17.225 1.00 62.75 566 ARG A C 1
ATOM 4481 O O . ARG A 1 566 ? 16.496 7.396 17.599 1.00 62.75 566 ARG A O 1
ATOM 4488 N N . HIS A 1 567 ? 17.303 5.369 18.095 1.00 65.75 567 HIS A N 1
ATOM 4489 C CA . HIS A 1 567 ? 17.206 5.534 19.551 1.00 65.75 567 HIS A CA 1
ATOM 4490 C C . HIS A 1 567 ? 18.069 6.668 20.132 1.00 65.75 567 HIS A C 1
ATOM 4492 O O . HIS A 1 567 ? 17.720 7.205 21.187 1.00 65.75 567 HIS A O 1
ATOM 4498 N N . ARG A 1 568 ? 19.182 7.048 19.488 1.00 57.88 568 ARG A N 1
ATOM 4499 C CA . ARG A 1 568 ? 19.920 8.275 19.841 1.00 57.88 568 ARG A CA 1
ATOM 4500 C C . ARG A 1 568 ? 19.129 9.507 19.411 1.00 57.88 568 ARG A C 1
ATOM 4502 O O . ARG A 1 568 ? 18.788 10.306 20.273 1.00 57.88 568 ARG A O 1
ATOM 4509 N N . SER A 1 569 ? 18.728 9.585 18.141 1.00 64.94 569 SER A N 1
ATOM 4510 C CA . SER A 1 569 ? 17.955 10.707 17.591 1.00 64.94 569 SER A CA 1
ATOM 4511 C C . SER A 1 569 ? 16.666 10.985 18.373 1.00 64.94 569 SER A C 1
ATOM 4513 O O . SER A 1 569 ? 16.373 12.139 18.674 1.00 64.94 569 SER A O 1
ATOM 4515 N N . ASP A 1 570 ? 15.926 9.950 18.777 1.00 65.75 570 ASP A N 1
ATOM 4516 C CA . ASP A 1 570 ? 14.710 10.112 19.580 1.00 65.75 570 ASP A CA 1
ATOM 4517 C C . ASP A 1 570 ? 14.994 10.564 21.019 1.00 65.75 570 ASP A C 1
ATOM 4519 O O . ASP A 1 570 ? 14.245 11.377 21.557 1.00 65.75 570 ASP A O 1
ATOM 4523 N N . ARG A 1 571 ? 16.107 10.133 21.628 1.00 61.34 571 ARG A N 1
ATOM 4524 C CA . ARG A 1 571 ? 16.544 10.649 22.937 1.00 61.34 571 ARG A CA 1
ATOM 4525 C C . ARG A 1 571 ? 17.034 12.097 22.844 1.00 61.34 571 ARG A C 1
ATOM 4527 O O . ARG A 1 571 ? 16.760 12.889 23.743 1.00 61.34 571 ARG A O 1
ATOM 4534 N N . ASP A 1 572 ? 17.718 12.453 21.762 1.00 68.06 572 ASP A N 1
ATOM 4535 C CA . ASP A 1 572 ? 18.193 13.813 21.515 1.00 68.06 572 ASP A CA 1
ATOM 4536 C C . ASP A 1 572 ? 16.995 14.756 21.283 1.00 68.06 572 ASP A C 1
ATOM 4538 O O . ASP A 1 572 ? 16.910 15.814 21.912 1.00 68.06 572 ASP A O 1
ATOM 4542 N N . ARG A 1 573 ? 15.986 14.323 20.507 1.00 62.12 573 ARG A N 1
ATOM 4543 C CA . ARG A 1 573 ? 14.669 14.984 20.390 1.00 62.12 573 ARG A CA 1
ATOM 4544 C C . ARG A 1 573 ? 13.980 15.147 21.745 1.00 62.12 573 ARG A C 1
ATOM 4546 O O . ARG A 1 573 ? 13.468 16.224 22.031 1.00 62.12 573 ARG A O 1
ATOM 4553 N N . GLU A 1 574 ? 13.989 14.116 22.591 1.00 67.56 574 GLU A N 1
ATOM 4554 C CA . GLU A 1 574 ? 13.401 14.168 23.937 1.00 67.56 574 GLU A CA 1
ATOM 4555 C C . GLU A 1 574 ? 14.117 15.201 24.832 1.00 67.56 574 GLU A C 1
ATOM 4557 O O . GLU A 1 574 ? 13.470 15.906 25.611 1.00 67.56 574 GLU A O 1
ATOM 4562 N N . THR A 1 575 ? 15.438 15.378 24.675 1.00 73.00 575 THR A N 1
ATOM 4563 C CA . THR A 1 575 ? 16.175 16.465 25.342 1.00 73.00 575 THR A CA 1
ATOM 4564 C C . THR A 1 575 ? 15.898 17.848 24.754 1.00 73.00 575 THR A C 1
ATOM 4566 O O . THR A 1 575 ? 15.720 18.782 25.533 1.00 73.00 575 THR A O 1
ATOM 4569 N N . VAL A 1 576 ? 15.784 17.995 23.428 1.00 74.44 576 VAL A N 1
ATOM 4570 C CA . VAL A 1 576 ? 15.460 19.283 22.782 1.00 74.44 576 VAL A CA 1
ATOM 4571 C C . VAL A 1 576 ? 14.055 19.742 23.170 1.00 74.44 576 VAL A C 1
ATOM 4573 O O . VAL A 1 576 ? 13.912 20.839 23.701 1.00 74.44 576 VAL A O 1
ATOM 4576 N N . ALA A 1 577 ? 13.042 18.882 23.034 1.00 70.19 577 ALA A N 1
ATOM 4577 C CA . ALA A 1 577 ? 11.664 19.193 23.421 1.00 70.19 577 ALA A CA 1
ATOM 4578 C C . ALA A 1 577 ? 11.549 19.554 24.914 1.00 70.19 577 ALA A C 1
ATOM 4580 O O . ALA A 1 577 ? 10.751 20.408 25.310 1.00 70.19 577 ALA A O 1
ATOM 4581 N N . ARG A 1 578 ? 12.384 18.942 25.765 1.00 74.25 578 ARG A N 1
ATOM 4582 C CA . ARG A 1 578 ? 12.487 19.313 27.176 1.00 74.25 578 ARG A CA 1
ATOM 4583 C C . ARG A 1 578 ? 13.168 20.669 27.383 1.00 74.25 578 ARG A C 1
ATOM 4585 O O . ARG A 1 578 ? 12.706 21.429 28.231 1.00 74.25 578 ARG A O 1
ATOM 4592 N N . GLU A 1 579 ? 14.244 20.987 26.665 1.00 75.69 579 GLU A N 1
ATOM 4593 C CA . GLU A 1 579 ? 14.857 22.319 26.738 1.00 75.69 579 GLU A CA 1
ATOM 4594 C C . GLU A 1 579 ? 13.909 23.410 26.234 1.00 75.69 579 GLU A C 1
ATOM 4596 O O . GLU A 1 579 ? 13.829 24.467 26.853 1.00 75.69 579 GLU A O 1
ATOM 4601 N N . GLU A 1 580 ? 13.151 23.153 25.170 1.00 72.81 580 GLU A N 1
ATOM 4602 C CA . GLU A 1 580 ? 12.116 24.052 24.654 1.00 72.81 580 GLU A CA 1
ATOM 4603 C C . GLU A 1 580 ? 10.993 24.259 25.677 1.00 72.81 580 GLU A C 1
ATOM 4605 O O . GLU A 1 580 ? 10.634 25.401 25.964 1.00 72.81 580 GLU A O 1
ATOM 4610 N N . ALA A 1 581 ? 10.514 23.195 26.330 1.00 73.94 581 ALA A N 1
ATOM 4611 C CA . ALA A 1 581 ? 9.561 23.310 27.434 1.00 73.94 581 ALA A CA 1
ATOM 4612 C C . ALA A 1 581 ? 10.144 24.073 28.644 1.00 73.94 581 ALA A C 1
ATOM 4614 O O . ALA A 1 581 ? 9.455 24.894 29.255 1.00 73.94 581 ALA A O 1
ATOM 4615 N N . GLU A 1 582 ? 11.422 23.862 28.988 1.00 77.81 582 GLU A N 1
ATOM 4616 C CA . GLU A 1 582 ? 12.108 24.621 30.043 1.00 77.81 582 GLU A CA 1
ATOM 4617 C C . GLU A 1 582 ? 12.380 26.091 29.646 1.00 77.81 582 GLU A C 1
ATOM 4619 O O . GLU A 1 582 ? 12.477 26.929 30.547 1.00 77.81 582 GLU A O 1
ATOM 4624 N N . ARG A 1 583 ? 12.460 26.431 28.347 1.00 77.19 583 ARG A N 1
ATOM 4625 C CA . ARG A 1 583 ? 12.526 27.812 27.819 1.00 77.19 583 ARG A CA 1
ATOM 4626 C C . ARG A 1 583 ? 11.156 28.484 27.831 1.00 77.19 583 ARG A C 1
ATOM 4628 O O . ARG A 1 583 ? 11.007 29.481 28.526 1.00 77.19 583 ARG A O 1
ATOM 4635 N N . ALA A 1 584 ? 10.136 27.881 27.221 1.00 77.12 584 ALA A N 1
ATOM 4636 C CA . ALA A 1 584 ? 8.766 28.399 27.229 1.00 77.12 584 ALA A CA 1
ATOM 4637 C C . ALA A 1 584 ? 8.257 28.647 28.662 1.00 77.12 584 ALA A C 1
ATOM 4639 O O . ALA A 1 584 ? 7.686 29.694 28.963 1.00 77.12 584 ALA A O 1
ATOM 4640 N N . ALA A 1 585 ? 8.564 27.741 29.598 1.00 79.19 585 ALA A N 1
ATOM 4641 C CA . ALA A 1 585 ? 8.236 27.926 31.008 1.00 79.19 585 ALA A CA 1
ATOM 4642 C C . ALA A 1 585 ? 9.091 28.995 31.722 1.00 79.19 585 ALA A C 1
ATOM 4644 O O . ALA A 1 585 ? 8.755 29.371 32.846 1.00 79.19 585 ALA A O 1
ATOM 4645 N N . ARG A 1 586 ? 10.216 29.469 31.171 1.00 79.75 586 ARG A N 1
ATOM 4646 C CA . ARG A 1 586 ? 10.913 30.686 31.643 1.00 79.75 586 ARG A CA 1
ATOM 4647 C C . ARG A 1 586 ? 10.271 31.926 31.042 1.00 79.75 586 ARG A C 1
ATOM 4649 O O . ARG A 1 586 ? 9.993 32.855 31.792 1.00 79.75 586 ARG A O 1
ATOM 4656 N N . ASP A 1 587 ? 9.970 31.903 29.752 1.00 80.56 587 ASP A N 1
ATOM 4657 C CA . ASP A 1 587 ? 9.403 33.040 29.028 1.00 80.56 587 ASP A CA 1
ATOM 4658 C C . ASP A 1 587 ? 8.000 33.388 29.550 1.00 80.56 587 ASP A C 1
ATOM 4660 O O . ASP A 1 587 ? 7.710 34.556 29.798 1.00 80.56 587 ASP A O 1
ATOM 4664 N N . GLU A 1 588 ? 7.169 32.392 29.887 1.00 77.62 588 GLU A N 1
ATOM 4665 C CA . GLU A 1 588 ? 5.885 32.611 30.574 1.00 77.62 588 GLU A CA 1
ATOM 4666 C C . GLU A 1 588 ? 6.067 33.227 31.977 1.00 77.62 588 GLU A C 1
ATOM 4668 O O . GLU A 1 588 ? 5.268 34.062 32.408 1.00 77.62 588 GLU A O 1
ATOM 4673 N N . ARG A 1 589 ? 7.145 32.870 32.695 1.00 83.69 589 ARG A N 1
ATOM 4674 C CA . ARG A 1 589 ? 7.484 33.474 33.998 1.00 83.69 589 ARG A CA 1
ATOM 4675 C C . ARG A 1 589 ? 7.962 34.917 33.848 1.00 83.69 589 ARG A C 1
ATOM 4677 O O . ARG A 1 589 ? 7.517 35.758 34.622 1.00 83.69 589 ARG A O 1
ATOM 4684 N N . VAL A 1 590 ? 8.789 35.219 32.846 1.00 80.75 590 VAL A N 1
ATOM 4685 C CA . VAL A 1 590 ? 9.213 36.592 32.522 1.00 80.75 590 VAL A CA 1
ATOM 4686 C C . VAL A 1 590 ? 8.008 37.433 32.093 1.00 80.75 590 VAL A C 1
ATOM 4688 O O . VAL A 1 590 ? 7.821 38.529 32.612 1.00 80.75 590 VAL A O 1
ATOM 4691 N N . ALA A 1 591 ? 7.129 36.905 31.238 1.00 74.94 591 ALA A N 1
ATOM 4692 C CA . ALA A 1 591 ? 5.900 37.576 30.818 1.00 74.94 591 ALA A CA 1
ATOM 4693 C C . ALA A 1 591 ? 4.934 37.822 31.989 1.00 74.94 591 ALA A C 1
ATOM 4695 O O . ALA A 1 591 ? 4.329 38.892 32.077 1.00 74.94 591 ALA A O 1
ATOM 4696 N N . ARG A 1 592 ? 4.803 36.872 32.926 1.00 77.88 592 ARG A N 1
ATOM 4697 C CA . ARG A 1 592 ? 4.021 37.062 34.156 1.00 77.88 592 ARG A CA 1
ATOM 4698 C C . ARG A 1 592 ? 4.631 38.141 35.049 1.00 77.88 592 ARG A C 1
ATOM 4700 O O . ARG A 1 592 ? 3.914 39.040 35.469 1.00 77.88 592 ARG A O 1
ATOM 4707 N N . GLN A 1 593 ? 5.942 38.102 35.268 1.00 78.06 593 GLN A N 1
ATOM 4708 C CA . GLN A 1 593 ? 6.650 39.085 36.086 1.00 78.06 593 GLN A CA 1
ATOM 4709 C C . GLN A 1 593 ? 6.595 40.494 35.466 1.00 78.06 593 GLN A C 1
ATOM 4711 O O . GLN A 1 593 ? 6.405 41.473 36.181 1.00 78.06 593 GLN A O 1
ATOM 4716 N N . ALA A 1 594 ? 6.653 40.607 34.135 1.00 73.50 594 ALA A N 1
ATOM 4717 C CA . ALA A 1 594 ? 6.440 41.863 33.415 1.00 73.50 594 ALA A CA 1
ATOM 4718 C C . ALA A 1 594 ? 5.001 42.389 33.569 1.00 73.50 594 ALA A C 1
ATOM 4720 O O . ALA A 1 594 ? 4.811 43.583 33.790 1.00 73.50 594 ALA A O 1
ATOM 4721 N N . ARG A 1 595 ? 3.984 41.512 33.522 1.00 79.75 595 ARG A N 1
ATOM 4722 C CA . ARG A 1 595 ? 2.580 41.880 33.801 1.00 79.75 595 ARG A CA 1
ATOM 4723 C C . ARG A 1 595 ? 2.375 42.321 35.253 1.00 79.75 595 ARG A C 1
ATOM 4725 O O . ARG A 1 595 ? 1.652 43.282 35.484 1.00 79.75 595 ARG A O 1
ATOM 4732 N N . GLU A 1 596 ? 3.022 41.666 36.216 1.00 78.69 596 GLU A N 1
ATOM 4733 C CA . GLU A 1 596 ? 2.988 42.048 37.636 1.00 78.69 596 GLU A CA 1
ATOM 4734 C C . GLU A 1 596 ? 3.647 43.420 37.872 1.00 78.69 596 GLU A C 1
ATOM 4736 O O . GLU A 1 596 ? 3.073 44.262 38.562 1.00 78.69 596 GLU A O 1
ATOM 4741 N N . VAL A 1 597 ? 4.792 43.698 37.235 1.00 77.50 597 VAL A N 1
ATOM 4742 C CA . VAL A 1 597 ? 5.449 45.020 37.276 1.00 77.50 597 VAL A CA 1
ATOM 4743 C C . VAL A 1 597 ? 4.601 46.095 36.587 1.00 77.50 597 VAL A C 1
ATOM 4745 O O . VAL A 1 597 ? 4.439 47.181 37.140 1.00 77.50 597 VAL A O 1
ATOM 4748 N N . ALA A 1 598 ? 4.003 45.804 35.428 1.00 67.31 598 ALA A N 1
ATOM 4749 C CA . ALA A 1 598 ? 3.109 46.735 34.737 1.00 67.31 598 ALA A CA 1
ATOM 4750 C C . ALA A 1 598 ? 1.841 47.042 35.557 1.00 67.31 598 ALA A C 1
ATOM 4752 O O . ALA A 1 598 ? 1.426 48.196 35.639 1.00 67.31 598 ALA A O 1
ATOM 4753 N N . ALA A 1 599 ? 1.259 46.038 36.222 1.00 68.50 599 ALA A N 1
ATOM 4754 C CA . ALA A 1 599 ? 0.125 46.224 37.125 1.00 68.50 599 ALA A CA 1
ATOM 4755 C C . ALA A 1 599 ? 0.501 47.048 38.370 1.00 68.50 599 ALA A C 1
ATOM 4757 O O . ALA A 1 599 ? -0.273 47.909 38.787 1.00 68.50 599 ALA A O 1
ATOM 4758 N N . ALA A 1 600 ? 1.696 46.842 38.934 1.00 67.69 600 ALA A N 1
ATOM 4759 C CA . ALA A 1 600 ? 2.207 47.652 40.039 1.00 67.69 600 ALA A CA 1
ATOM 4760 C C . ALA A 1 600 ? 2.458 49.114 39.620 1.00 67.69 600 ALA A C 1
ATOM 4762 O O . ALA A 1 600 ? 2.094 50.031 40.355 1.00 67.69 600 ALA A O 1
ATOM 4763 N N . ALA A 1 601 ? 3.012 49.343 38.425 1.00 60.38 601 ALA A N 1
ATOM 4764 C CA . ALA A 1 601 ? 3.200 50.681 37.865 1.00 60.38 601 ALA A CA 1
ATOM 4765 C C . ALA A 1 601 ? 1.859 51.389 37.593 1.00 60.38 601 ALA A C 1
ATOM 4767 O O . ALA A 1 601 ? 1.701 52.557 37.940 1.00 60.38 601 ALA A O 1
ATOM 4768 N N . ALA A 1 602 ? 0.866 50.676 37.050 1.00 58.19 602 ALA A N 1
ATOM 4769 C CA . ALA A 1 602 ? -0.483 51.204 36.856 1.00 58.19 602 ALA A CA 1
ATOM 4770 C C . ALA A 1 602 ? -1.168 51.552 38.191 1.00 58.19 602 ALA A C 1
ATOM 4772 O O . ALA A 1 602 ? -1.765 52.619 38.315 1.00 58.19 602 ALA A O 1
ATOM 4773 N N . ALA A 1 603 ? -1.033 50.702 39.215 1.00 57.66 603 ALA A N 1
ATOM 4774 C CA . ALA A 1 603 ? -1.553 50.982 40.554 1.00 57.66 603 ALA A CA 1
ATOM 4775 C C . ALA A 1 603 ? -0.880 52.209 41.199 1.00 57.66 603 ALA A C 1
ATOM 4777 O O . ALA A 1 603 ? -1.563 53.025 41.816 1.00 57.66 603 ALA A O 1
ATOM 4778 N N . ALA A 1 604 ? 0.434 52.379 41.013 1.00 53.91 604 ALA A N 1
ATOM 4779 C CA . ALA A 1 604 ? 1.160 53.562 41.472 1.00 53.91 604 ALA A CA 1
ATOM 4780 C C . ALA A 1 604 ? 0.715 54.842 40.740 1.00 53.91 604 ALA A C 1
ATOM 4782 O O . ALA A 1 604 ? 0.526 55.870 41.383 1.00 53.91 604 ALA A O 1
ATOM 4783 N N . ALA A 1 605 ? 0.479 54.776 39.424 1.00 51.53 605 ALA A N 1
ATOM 4784 C CA . ALA A 1 605 ? -0.029 55.907 38.645 1.00 51.53 605 ALA A CA 1
ATOM 4785 C C . ALA A 1 605 ? -1.449 56.326 39.074 1.00 51.53 605 ALA A C 1
ATOM 4787 O O . ALA A 1 605 ? -1.722 57.515 39.221 1.00 51.53 605 ALA A O 1
ATOM 4788 N N . VAL A 1 606 ? -2.340 55.364 39.348 1.00 55.50 606 VAL A N 1
ATOM 4789 C CA . VAL A 1 606 ? -3.696 55.635 39.868 1.00 55.50 606 VAL A CA 1
ATOM 4790 C C . VAL A 1 606 ? -3.661 56.246 41.276 1.00 55.50 606 VAL A C 1
ATOM 4792 O O . VAL A 1 606 ? -4.511 57.068 41.605 1.00 55.50 606 VAL A O 1
ATOM 4795 N N . ALA A 1 607 ? -2.664 55.904 42.097 1.00 48.66 607 ALA A N 1
ATOM 4796 C CA . ALA A 1 607 ? -2.478 56.485 43.429 1.00 48.66 607 ALA A CA 1
ATOM 4797 C C . ALA A 1 607 ? -1.877 57.910 43.424 1.00 48.66 607 ALA A C 1
ATOM 4799 O O . ALA A 1 607 ? -1.811 58.536 44.481 1.00 48.66 607 ALA A O 1
ATOM 4800 N N . ALA A 1 608 ? -1.433 58.423 42.270 1.00 43.22 608 ALA A N 1
ATOM 4801 C CA . ALA A 1 608 ? -0.649 59.655 42.155 1.00 43.22 608 ALA A CA 1
ATOM 4802 C C . ALA A 1 608 ? -1.432 60.879 41.629 1.00 43.22 608 ALA A C 1
ATOM 4804 O O . ALA A 1 608 ? -0.816 61.868 41.240 1.00 43.22 608 ALA A O 1
ATOM 4805 N N . VAL A 1 609 ? -2.771 60.833 41.599 1.00 41.25 609 VAL A N 1
ATOM 4806 C CA . VAL A 1 609 ? -3.624 61.926 41.087 1.00 41.25 609 VAL A CA 1
ATOM 4807 C C . VAL A 1 609 ? -4.115 62.829 42.236 1.00 41.25 609 VAL A C 1
ATOM 4809 O O . VAL A 1 609 ? -4.917 62.368 43.051 1.00 41.25 609 VAL A O 1
ATOM 4812 N N . PRO A 1 610 ? -3.699 64.111 42.317 1.00 38.44 610 PRO A N 1
ATOM 4813 C CA . PRO A 1 610 ? -4.239 65.066 43.286 1.00 38.44 610 PRO A CA 1
ATOM 4814 C C . PRO A 1 610 ? -5.668 65.497 42.927 1.00 38.44 610 PRO A C 1
ATOM 4816 O O . PRO A 1 610 ? -6.039 65.556 41.755 1.00 38.44 610 PRO A O 1
ATOM 4819 N N . MET A 1 611 ? -6.469 65.836 43.939 1.00 33.97 611 MET A N 1
ATOM 4820 C CA . MET A 1 611 ? -7.892 66.158 43.792 1.00 33.97 611 MET A CA 1
ATOM 4821 C C . MET A 1 611 ? -8.169 67.636 44.100 1.00 33.97 611 MET A C 1
ATOM 4823 O O . MET A 1 611 ? -8.422 67.992 45.249 1.00 33.97 611 MET A O 1
ATOM 4827 N N . GLU A 1 612 ? -8.198 68.483 43.069 1.00 32.75 612 GLU A N 1
ATOM 4828 C CA . GLU A 1 612 ? -8.685 69.870 43.163 1.00 32.75 612 GLU A CA 1
ATOM 4829 C C . GLU A 1 612 ? -9.893 70.134 42.244 1.00 32.75 612 GLU A C 1
ATOM 4831 O O . GLU A 1 612 ? -10.324 69.269 41.479 1.00 32.75 612 GLU A O 1
ATOM 4836 N N . ARG A 1 613 ? -10.550 71.287 42.433 1.00 35.59 613 ARG A N 1
ATOM 4837 C CA . ARG A 1 613 ? -11.968 71.503 42.088 1.00 35.59 613 ARG A CA 1
ATOM 4838 C C . ARG A 1 613 ? -12.204 72.578 41.021 1.00 35.59 613 ARG A C 1
ATOM 4840 O O . ARG A 1 613 ? -11.476 73.557 40.938 1.00 35.59 613 ARG A O 1
ATOM 4847 N N . SER A 1 614 ? -13.385 72.466 40.398 1.00 32.94 614 SER A N 1
ATOM 4848 C CA . SER A 1 614 ? -14.108 73.468 39.585 1.00 32.94 614 SER A CA 1
ATOM 4849 C C . SER A 1 614 ? -13.611 73.703 38.145 1.00 32.94 614 SER A C 1
ATOM 4851 O O . SER A 1 614 ? -12.416 73.742 37.891 1.00 32.94 614 SER A O 1
ATOM 4853 N N . GLY A 1 615 ? -14.556 73.857 37.197 1.00 30.42 615 GLY A N 1
ATOM 4854 C CA . GLY A 1 615 ? -14.262 74.246 35.803 1.00 30.42 615 GLY A CA 1
ATOM 4855 C C . GLY A 1 615 ? -14.943 73.437 34.678 1.00 30.42 615 GLY A C 1
ATOM 4856 O O . GLY A 1 615 ? -14.275 72.705 33.964 1.00 30.42 615 GLY A O 1
ATOM 4857 N N . GLY A 1 616 ? -16.257 73.608 34.471 1.00 31.97 616 GLY A N 1
ATOM 4858 C CA . GLY A 1 616 ? -16.944 73.444 33.166 1.00 31.97 616 GLY A CA 1
ATOM 4859 C C . GLY A 1 616 ? -16.693 72.189 32.296 1.00 31.97 616 GLY A C 1
ATOM 4860 O O . GLY A 1 616 ? -15.955 72.244 31.314 1.00 31.97 616 GLY A O 1
ATOM 4861 N N . ILE A 1 617 ? -17.458 71.113 32.525 1.00 39.75 617 ILE A N 1
ATOM 4862 C CA . ILE A 1 617 ? -17.397 69.828 31.779 1.00 39.75 617 ILE A CA 1
ATOM 4863 C C . ILE A 1 617 ? -17.582 69.927 30.242 1.00 39.75 617 ILE A C 1
ATOM 4865 O O . ILE A 1 617 ? -17.132 69.048 29.508 1.00 39.75 617 ILE A O 1
ATOM 4869 N N . VAL A 1 618 ? -18.203 70.992 29.723 1.00 35.62 618 VAL A N 1
ATOM 4870 C CA . VAL A 1 618 ? -18.582 71.108 28.297 1.00 35.62 618 VAL A CA 1
ATOM 4871 C C . VAL A 1 618 ? -17.417 71.545 27.385 1.00 35.62 618 VAL A C 1
ATOM 4873 O O . VAL A 1 618 ? -17.438 71.281 26.184 1.00 35.62 618 VAL A O 1
ATOM 4876 N N . GLY A 1 619 ? -16.366 72.174 27.928 1.00 35.94 619 GLY A N 1
ATOM 4877 C CA . GLY A 1 619 ? -15.258 72.729 27.128 1.00 35.94 619 GLY A CA 1
ATOM 4878 C C . GLY A 1 619 ? -14.188 71.723 26.674 1.00 35.94 619 GLY A C 1
ATOM 4879 O O . GLY A 1 619 ? -13.419 72.016 25.757 1.00 35.94 619 GLY A O 1
ATOM 4880 N N . TRP A 1 620 ? -14.121 70.549 27.310 1.00 39.66 620 TRP A N 1
ATOM 4881 C CA . TRP A 1 620 ? -13.033 69.578 27.125 1.00 39.66 620 TRP A CA 1
ATOM 4882 C C . TRP A 1 620 ? -13.290 68.600 25.967 1.00 39.66 620 TRP A C 1
ATOM 4884 O O . TRP A 1 620 ? -12.426 68.404 25.112 1.00 39.66 620 TRP A O 1
ATOM 4894 N N . PHE A 1 621 ? -14.508 68.054 25.870 1.00 32.22 621 PHE A N 1
ATOM 4895 C CA . PHE A 1 621 ? -14.850 66.985 24.918 1.00 32.22 621 PHE A CA 1
ATOM 4896 C C . PHE A 1 621 ? -14.665 67.356 23.435 1.00 32.22 621 PHE A C 1
ATOM 4898 O O . PHE A 1 621 ? -14.344 66.491 22.623 1.00 32.22 621 PHE A O 1
ATOM 4905 N N . LYS A 1 622 ? -14.802 68.639 23.065 1.00 35.72 622 LYS A N 1
ATOM 4906 C CA . LYS A 1 622 ? -14.566 69.104 21.684 1.00 35.72 622 LYS A CA 1
ATOM 4907 C C . LYS A 1 622 ? -13.087 69.165 21.274 1.00 35.72 622 LYS A C 1
ATOM 4909 O O . LYS A 1 622 ? -12.821 69.327 20.090 1.00 35.72 622 LYS A O 1
ATOM 4914 N N . ARG A 1 623 ? -12.132 69.047 22.209 1.00 40.19 623 ARG A N 1
ATOM 4915 C CA . ARG A 1 623 ? -10.689 69.241 21.946 1.00 40.19 623 ARG A CA 1
ATOM 4916 C C . ARG A 1 623 ? -9.873 67.944 21.863 1.00 40.19 623 ARG A C 1
ATOM 4918 O O . ARG A 1 623 ? -8.688 67.999 21.574 1.00 40.19 623 ARG A O 1
ATOM 4925 N N . VAL A 1 624 ? -10.497 66.793 22.124 1.00 46.12 624 VAL A N 1
ATOM 4926 C CA . VAL A 1 624 ? -9.840 65.468 22.122 1.00 46.12 624 VAL A CA 1
ATOM 4927 C C . VAL A 1 624 ? -10.122 64.678 20.831 1.00 46.12 624 VAL A C 1
ATOM 4929 O O . VAL A 1 624 ? -9.429 63.709 20.544 1.00 46.12 624 VAL A O 1
ATOM 4932 N N . LEU A 1 625 ? -11.117 65.089 20.034 1.00 39.44 625 LEU A N 1
ATOM 4933 C CA . LEU A 1 625 ? -11.610 64.320 18.878 1.00 39.44 625 LEU A CA 1
ATOM 4934 C C . LEU A 1 625 ? -11.222 64.878 17.492 1.00 39.44 625 LEU A C 1
ATOM 4936 O O . LEU A 1 625 ? -11.399 64.163 16.512 1.00 39.44 625 LEU A O 1
ATOM 4940 N N . TYR A 1 626 ? -10.691 66.105 17.384 1.00 41.06 626 TYR A N 1
ATOM 4941 C CA . TYR A 1 626 ? -10.279 66.722 16.107 1.00 41.06 626 TYR A CA 1
ATOM 4942 C C . TYR A 1 626 ? -9.077 67.680 16.284 1.00 41.06 626 TYR A C 1
ATOM 4944 O O . TYR A 1 626 ? -9.053 68.449 17.244 1.00 41.06 626 TYR A O 1
ATOM 4952 N N . GLY A 1 627 ? -8.120 67.656 15.338 1.00 30.08 627 GLY A N 1
ATOM 4953 C CA . GLY A 1 627 ? -6.840 68.404 15.357 1.00 30.08 627 GLY A CA 1
ATOM 4954 C C . GLY A 1 627 ? -5.633 67.453 15.499 1.00 30.08 627 GLY A C 1
ATOM 4955 O O . GLY A 1 627 ? -5.432 66.929 16.585 1.00 30.08 627 GLY A O 1
ATOM 4956 N N . ASP A 1 628 ? -4.870 67.022 14.482 1.00 30.33 628 ASP A N 1
ATOM 4957 C CA . ASP A 1 628 ? -4.216 67.641 13.298 1.00 30.33 628 ASP A CA 1
ATOM 4958 C C . ASP A 1 628 ? -2.716 68.027 13.548 1.00 30.33 628 ASP A C 1
ATOM 4960 O O . ASP A 1 628 ? -2.238 67.985 14.679 1.00 30.33 628 ASP A O 1
ATOM 4964 N N . LYS A 1 629 ? -1.909 68.191 12.485 1.00 32.50 629 LYS A N 1
ATOM 4965 C CA . LYS A 1 629 ? -0.488 67.745 12.395 1.00 32.50 629 LYS A CA 1
ATOM 4966 C C . LYS A 1 629 ? 0.625 68.659 12.989 1.00 32.50 629 LYS A C 1
ATOM 4968 O O . LYS A 1 629 ? 0.782 69.774 12.510 1.00 32.50 629 LYS A O 1
ATOM 4973 N N . LYS A 1 630 ? 1.574 68.038 13.737 1.00 26.64 630 LYS A N 1
ATOM 4974 C CA . LYS A 1 630 ? 3.066 68.279 13.773 1.00 26.64 630 LYS A CA 1
ATOM 4975 C C . LYS A 1 630 ? 3.578 69.702 14.192 1.00 26.64 630 LYS A C 1
ATOM 4977 O O . LYS A 1 630 ? 2.745 70.575 14.385 1.00 26.64 630 LYS A O 1
ATOM 4982 N N . PRO A 1 631 ? 4.910 70.002 14.301 1.00 41.38 631 PRO A N 1
ATOM 4983 C CA . PRO A 1 631 ? 6.139 69.171 14.442 1.00 41.38 631 PRO A CA 1
ATOM 4984 C C . PRO A 1 631 ? 7.126 69.550 15.610 1.00 41.38 631 PRO A C 1
ATOM 4986 O O . PRO A 1 631 ? 7.092 70.651 16.133 1.00 41.38 631 PRO A O 1
ATOM 4989 N N . VAL A 1 632 ? 8.065 68.631 15.923 1.00 29.39 632 VAL A N 1
ATOM 4990 C CA . VAL A 1 632 ? 9.516 68.777 16.302 1.00 29.39 632 VAL A CA 1
ATOM 4991 C C . VAL A 1 632 ? 10.046 69.923 17.215 1.00 29.39 632 VAL A C 1
ATOM 4993 O O . VAL A 1 632 ? 10.000 71.087 16.836 1.00 29.39 632 VAL A O 1
ATOM 4996 N N . ALA A 1 633 ? 10.786 69.552 18.285 1.00 27.94 633 ALA A N 1
ATOM 4997 C CA . ALA A 1 633 ? 11.941 70.279 18.883 1.00 27.94 633 ALA A CA 1
ATOM 4998 C C . ALA A 1 633 ? 12.831 69.327 19.752 1.00 27.94 633 ALA A C 1
ATOM 5000 O O . ALA A 1 633 ? 12.455 68.168 19.937 1.00 27.94 633 ALA A O 1
ATOM 5001 N N . THR A 1 634 ? 14.010 69.755 20.256 1.00 28.16 634 THR A N 1
ATOM 5002 C CA . THR A 1 634 ? 15.111 68.849 20.711 1.00 28.16 634 THR A CA 1
ATOM 5003 C C . THR A 1 634 ? 15.898 69.234 21.991 1.00 28.16 634 THR A C 1
ATOM 5005 O O . THR A 1 634 ? 16.373 70.362 22.059 1.00 28.16 634 THR A O 1
ATOM 5008 N N . LEU A 1 635 ? 16.229 68.224 22.833 1.00 28.12 635 LEU A N 1
ATOM 5009 C CA . LEU A 1 635 ? 17.436 68.089 23.718 1.00 28.12 635 LEU A CA 1
ATOM 5010 C C . LEU A 1 635 ? 17.656 69.136 24.857 1.00 28.12 635 LEU A C 1
ATOM 5012 O O . LEU A 1 635 ? 16.917 70.116 24.894 1.00 28.12 635 LEU A O 1
ATOM 5016 N N . PRO A 1 636 ? 18.661 69.005 25.778 1.00 40.78 636 PRO A N 1
ATOM 5017 C CA . PRO A 1 636 ? 19.541 67.874 26.184 1.00 40.78 636 PRO A CA 1
ATOM 5018 C C . PRO A 1 636 ? 19.526 67.566 27.724 1.00 40.78 636 PRO A C 1
ATOM 5020 O O . PRO A 1 636 ? 18.769 68.196 28.454 1.00 40.78 636 PRO A O 1
ATOM 5023 N N . ILE A 1 637 ? 20.379 66.634 28.218 1.00 30.62 637 ILE A N 1
ATOM 5024 C CA . ILE A 1 637 ? 21.140 66.615 29.519 1.00 30.62 637 ILE A CA 1
ATOM 5025 C C . ILE A 1 637 ? 21.945 65.281 29.649 1.00 30.62 637 ILE A C 1
ATOM 5027 O O . ILE A 1 637 ? 21.648 64.329 28.927 1.00 30.62 637 ILE A O 1
ATOM 5031 N N . GLU A 1 638 ? 23.000 65.206 30.485 1.00 26.77 638 GLU A N 1
ATOM 5032 C CA . GLU A 1 638 ? 24.135 64.258 30.332 1.00 26.77 638 GLU A CA 1
ATOM 5033 C C . GLU A 1 638 ? 24.522 63.343 31.537 1.00 26.77 638 GLU A C 1
ATOM 5035 O O . GLU A 1 638 ? 24.493 63.783 32.681 1.00 26.77 638 GLU A O 1
ATOM 5040 N N . LEU A 1 639 ? 25.079 62.150 31.208 1.00 34.59 639 LEU A N 1
ATOM 5041 C CA . LEU A 1 639 ? 26.206 61.413 31.869 1.00 34.59 639 LEU A CA 1
ATOM 5042 C C . LEU A 1 639 ? 26.030 60.843 33.317 1.00 34.59 639 LEU A C 1
ATOM 5044 O O . LEU A 1 639 ? 25.034 61.167 33.958 1.00 34.59 639 LEU A O 1
ATOM 5048 N N . PRO A 1 640 ? 26.920 59.943 33.858 1.00 41.69 640 PRO A N 1
ATOM 5049 C CA . PRO A 1 640 ? 28.291 59.546 33.440 1.00 41.69 640 PRO A CA 1
ATOM 5050 C C . PRO A 1 640 ? 28.611 58.019 33.280 1.00 41.69 640 PRO A C 1
ATOM 5052 O O . PRO A 1 640 ? 27.725 57.173 33.325 1.00 41.69 640 PRO A O 1
ATOM 5055 N N . GLY A 1 641 ? 29.901 57.688 33.023 1.00 31.42 641 GLY A N 1
ATOM 5056 C CA . GLY A 1 641 ? 30.467 56.363 32.626 1.00 31.42 641 GLY A CA 1
ATOM 5057 C C . GLY A 1 641 ? 30.546 55.257 33.708 1.00 31.42 641 GLY A C 1
ATOM 5058 O O . GLY A 1 641 ? 29.924 55.379 34.754 1.00 31.42 641 GLY A O 1
ATOM 5059 N N . LEU A 1 642 ? 31.260 54.121 33.562 1.00 29.47 642 LEU A N 1
ATOM 5060 C CA . LEU A 1 642 ? 32.563 53.746 32.935 1.00 29.47 642 LEU A CA 1
ATOM 5061 C C . LEU A 1 642 ? 32.629 52.190 32.719 1.00 29.47 642 LEU A C 1
ATOM 5063 O O . LEU A 1 642 ? 31.674 51.535 33.140 1.00 29.47 642 LEU A O 1
ATOM 5067 N N . PRO A 1 643 ? 33.714 51.526 32.216 1.00 37.62 643 PRO A N 1
ATOM 5068 C CA . PRO A 1 643 ? 34.947 51.962 31.524 1.00 37.62 643 PRO A CA 1
ATOM 5069 C C . PRO A 1 643 ? 35.158 51.272 30.133 1.00 37.62 643 PRO A C 1
ATOM 5071 O O . PRO A 1 643 ? 34.244 50.668 29.582 1.00 37.62 643 PRO A O 1
ATOM 5074 N N . LYS A 1 644 ? 36.373 51.352 29.550 1.00 30.30 644 LYS A N 1
ATOM 5075 C CA . LYS A 1 644 ? 36.759 50.825 28.213 1.00 30.30 644 LYS A CA 1
ATOM 5076 C C . LYS A 1 644 ? 37.830 49.715 28.280 1.00 30.30 644 LYS A C 1
ATOM 5078 O O . LYS A 1 644 ? 38.647 49.720 29.195 1.00 30.30 644 LYS A O 1
ATOM 5083 N N . THR A 1 645 ? 37.933 48.878 27.242 1.00 28.38 645 THR A N 1
ATOM 5084 C CA . THR A 1 645 ? 39.211 48.311 26.731 1.00 28.38 645 THR A CA 1
ATOM 5085 C C . THR A 1 645 ? 39.090 47.952 25.240 1.00 28.38 645 THR A C 1
ATOM 5087 O O . THR A 1 645 ? 37.999 48.012 24.678 1.00 28.38 645 THR A O 1
ATOM 5090 N N . SER A 1 646 ? 40.222 47.720 24.571 1.00 27.41 646 SER A N 1
ATOM 5091 C CA . SER A 1 646 ? 40.434 47.993 23.141 1.00 27.41 646 SER A CA 1
ATOM 5092 C C . SER A 1 646 ? 40.383 46.800 22.167 1.00 27.41 646 SER A C 1
ATOM 5094 O O . SER A 1 646 ? 40.569 45.647 22.538 1.00 27.41 646 SER A O 1
ATOM 5096 N N . SER A 1 647 ? 40.233 47.171 20.889 1.00 27.89 647 SER A N 1
ATOM 5097 C CA . SER A 1 647 ? 40.693 46.536 19.631 1.00 27.89 647 SER A CA 1
ATOM 5098 C C . SER A 1 647 ? 42.036 45.763 19.703 1.00 27.89 647 SER A C 1
ATOM 5100 O O . SER A 1 647 ? 42.802 45.973 20.639 1.00 27.89 647 SER A O 1
ATOM 5102 N N . ALA A 1 648 ? 42.451 44.943 18.720 1.00 27.77 648 ALA A N 1
ATOM 5103 C CA . ALA A 1 648 ? 42.218 44.981 17.255 1.00 27.77 648 ALA A CA 1
ATOM 5104 C C . ALA A 1 648 ? 42.317 43.555 16.604 1.00 27.77 648 ALA A C 1
ATOM 5106 O O . ALA A 1 648 ? 42.230 42.589 17.351 1.00 27.77 648 ALA A O 1
ATOM 5107 N N . SER A 1 649 ? 42.457 43.283 15.287 1.00 27.52 649 SER A N 1
ATOM 5108 C CA . SER A 1 649 ? 42.755 44.083 14.067 1.00 27.52 649 SER A CA 1
ATOM 5109 C C . SER A 1 649 ? 42.454 43.322 12.746 1.00 27.52 649 SER A C 1
ATOM 5111 O O . SER A 1 649 ? 42.712 42.127 12.697 1.00 27.52 649 SER A O 1
ATOM 5113 N N . SER A 1 650 ? 42.112 44.055 11.660 1.00 27.00 650 SER A N 1
ATOM 5114 C CA . SER A 1 650 ? 42.428 43.801 10.211 1.00 27.00 650 SER A CA 1
ATOM 5115 C C . SER A 1 650 ? 42.008 42.480 9.499 1.00 27.00 650 SER A C 1
ATOM 5117 O O . SER A 1 650 ? 42.075 41.418 10.091 1.00 27.00 650 SER A O 1
ATOM 5119 N N . ALA A 1 651 ? 41.669 42.433 8.193 1.00 25.36 651 ALA A N 1
ATOM 5120 C CA . ALA A 1 651 ? 41.571 43.471 7.145 1.00 25.36 651 ALA A CA 1
ATOM 5121 C C . ALA A 1 651 ? 40.634 43.101 5.955 1.00 25.36 651 ALA A C 1
ATOM 5123 O O . ALA A 1 651 ? 40.422 41.935 5.654 1.00 25.36 651 ALA A O 1
ATOM 5124 N N . ARG A 1 652 ? 40.147 44.164 5.280 1.00 26.38 652 ARG A N 1
ATOM 5125 C CA . ARG A 1 652 ? 39.951 44.435 3.819 1.00 26.38 652 ARG A CA 1
ATOM 5126 C C . ARG A 1 652 ? 40.340 43.305 2.819 1.00 26.38 652 ARG A C 1
ATOM 5128 O O . ARG A 1 652 ? 41.347 42.650 3.040 1.00 26.38 652 ARG A O 1
ATOM 5135 N N . ARG A 1 653 ? 39.723 43.134 1.631 1.00 26.09 653 ARG A N 1
ATOM 5136 C CA . ARG A 1 653 ? 39.361 44.121 0.563 1.00 26.09 653 ARG A CA 1
ATOM 5137 C C . ARG A 1 653 ? 38.195 43.654 -0.361 1.00 26.09 653 ARG A C 1
ATOM 5139 O O . ARG A 1 653 ? 37.735 42.526 -0.253 1.00 26.09 653 ARG A O 1
ATOM 5146 N N . SER A 1 654 ? 37.792 44.514 -1.312 1.00 26.42 654 SER A N 1
ATOM 5147 C CA . SER A 1 654 ? 36.901 44.247 -2.475 1.00 26.42 654 SER A CA 1
ATOM 5148 C C . SER A 1 654 ? 37.480 44.915 -3.769 1.00 26.42 654 SER A C 1
ATOM 5150 O O . SER A 1 654 ? 38.533 45.543 -3.635 1.00 26.42 654 SER A O 1
ATOM 5152 N N . PRO A 1 655 ? 36.871 44.795 -4.983 1.00 60.00 655 PRO A N 1
ATOM 5153 C CA . PRO A 1 6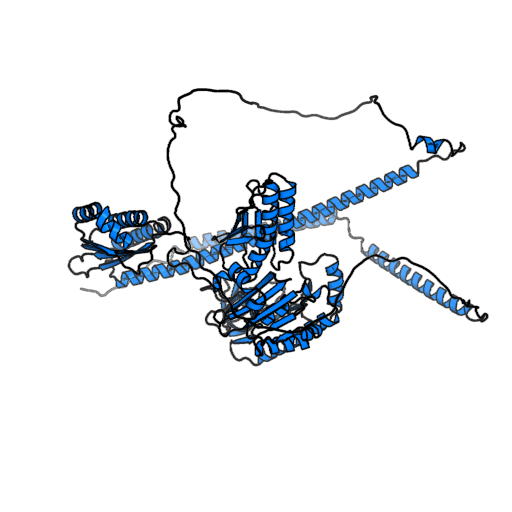55 ? 37.338 44.001 -6.142 1.00 60.00 655 PRO A CA 1
ATOM 5154 C C . PRO A 1 655 ? 38.328 44.762 -7.089 1.00 60.00 655 PRO A C 1
ATOM 5156 O O . PRO A 1 655 ? 39.401 45.013 -6.538 1.00 60.00 655 PRO A O 1
ATOM 5159 N N . PRO A 1 656 ? 38.136 45.158 -8.394 1.00 42.00 656 PRO A N 1
ATOM 5160 C CA . PRO A 1 656 ? 37.008 45.122 -9.370 1.00 42.00 656 PRO A CA 1
ATOM 5161 C C . PRO A 1 656 ? 37.337 44.620 -10.830 1.00 42.00 656 PRO A C 1
ATOM 5163 O O . PRO A 1 656 ? 38.435 44.156 -11.104 1.00 42.00 656 PRO A O 1
ATOM 5166 N N . SER A 1 657 ? 36.356 44.773 -11.748 1.00 28.56 657 SER A N 1
ATOM 5167 C CA . SER A 1 657 ? 36.432 45.138 -13.202 1.00 28.56 657 SER A CA 1
ATOM 5168 C C . SER A 1 657 ? 37.077 44.272 -14.329 1.00 28.56 657 SER A C 1
ATOM 5170 O O . SER A 1 657 ? 38.288 44.124 -14.396 1.00 28.56 657 SER A O 1
ATOM 5172 N N . GLU A 1 658 ? 36.226 43.958 -15.331 1.00 28.42 658 GLU A N 1
ATOM 5173 C CA . GLU A 1 658 ? 36.344 44.197 -16.806 1.00 28.42 658 GLU A CA 1
ATOM 5174 C C . GLU A 1 658 ? 37.171 43.338 -17.823 1.00 28.42 658 GLU A C 1
ATOM 5176 O O . GLU A 1 658 ? 38.385 43.432 -17.913 1.00 28.42 658 GLU A O 1
ATOM 5181 N N . ARG A 1 659 ? 36.396 42.727 -18.756 1.00 26.47 659 ARG A N 1
ATOM 5182 C CA . ARG A 1 659 ? 36.443 42.754 -20.256 1.00 26.47 659 ARG A CA 1
ATOM 5183 C C . ARG A 1 659 ? 37.476 41.994 -21.135 1.00 26.47 659 ARG A C 1
ATOM 5185 O O . ARG A 1 659 ? 38.677 42.054 -20.939 1.00 26.47 659 ARG A O 1
ATOM 5192 N N . LEU A 1 660 ? 36.903 41.533 -22.269 1.00 27.52 660 LEU A N 1
ATOM 5193 C CA . LEU A 1 660 ? 37.413 41.425 -23.661 1.00 27.52 660 LEU A CA 1
ATOM 5194 C C . LEU A 1 660 ? 38.452 40.352 -24.055 1.00 27.52 660 LEU A C 1
ATOM 5196 O O . LEU A 1 660 ? 39.623 40.450 -23.710 1.00 27.52 660 LEU A O 1
ATOM 5200 N N . LEU A 1 661 ? 38.045 39.454 -24.971 1.00 31.02 661 LEU A N 1
ATOM 5201 C CA . LEU A 1 661 ? 38.378 39.541 -26.412 1.00 31.02 661 LEU A CA 1
ATOM 5202 C C . LEU A 1 661 ? 37.435 38.656 -27.272 1.00 31.02 661 LEU A C 1
ATOM 5204 O O . LEU A 1 661 ? 36.740 37.795 -26.736 1.00 31.02 661 LEU A O 1
ATOM 5208 N N . ASP A 1 662 ? 37.379 38.908 -28.586 1.00 28.84 662 ASP A N 1
ATOM 5209 C CA . ASP A 1 662 ? 36.437 38.312 -29.559 1.00 28.84 662 ASP A CA 1
ATOM 5210 C C . ASP A 1 662 ? 36.971 37.068 -30.306 1.00 28.84 662 ASP A C 1
ATOM 5212 O O . ASP A 1 662 ? 38.180 36.932 -30.477 1.00 28.84 662 ASP A O 1
ATOM 5216 N N . HIS A 1 663 ? 36.066 36.233 -30.859 1.00 30.33 663 HIS A N 1
ATOM 5217 C CA . HIS A 1 663 ? 35.978 36.014 -32.325 1.00 30.33 663 HIS A CA 1
ATOM 5218 C C . HIS A 1 663 ? 34.806 35.112 -32.810 1.00 30.33 663 HIS A C 1
ATOM 5220 O O . HIS A 1 663 ? 34.737 33.929 -32.501 1.00 30.33 663 HIS A O 1
ATOM 5226 N N . ASN A 1 664 ? 33.987 35.693 -33.701 1.00 29.03 664 ASN A N 1
ATOM 5227 C CA . ASN A 1 664 ? 33.372 35.144 -34.933 1.00 29.03 664 ASN A CA 1
ATOM 5228 C C . ASN A 1 664 ? 32.419 33.911 -34.920 1.00 29.03 664 ASN A C 1
ATOM 5230 O O . ASN A 1 664 ? 32.844 32.762 -34.863 1.00 29.03 664 ASN A O 1
ATOM 5234 N N . ASP A 1 665 ? 31.137 34.179 -35.222 1.00 34.03 665 ASP A N 1
ATOM 5235 C CA . ASP A 1 665 ? 30.185 33.291 -35.939 1.00 34.03 665 ASP A CA 1
ATOM 5236 C C . ASP A 1 665 ? 30.543 33.254 -37.449 1.00 34.03 665 ASP A C 1
ATOM 5238 O O . ASP A 1 665 ? 31.045 34.258 -37.971 1.00 34.03 665 ASP A O 1
ATOM 5242 N N . PRO A 1 666 ? 30.349 32.128 -38.172 1.00 34.84 666 PRO A N 1
ATOM 5243 C CA . PRO A 1 666 ? 29.154 32.042 -39.031 1.00 34.84 666 PRO A CA 1
ATOM 5244 C C . PRO A 1 666 ? 28.578 30.621 -39.222 1.00 34.84 666 PRO A C 1
ATOM 5246 O O . PRO A 1 666 ? 29.305 29.745 -39.688 1.00 34.84 666 PRO A O 1
ATOM 5249 N N . LEU A 1 667 ? 27.250 30.433 -39.076 1.00 30.12 667 LEU A N 1
ATOM 5250 C CA . LEU A 1 667 ? 26.417 29.716 -40.089 1.00 30.12 667 LEU A CA 1
ATOM 5251 C C . LEU A 1 667 ? 24.869 29.720 -39.918 1.00 30.12 667 LEU A C 1
ATOM 5253 O O . LEU A 1 667 ? 24.198 28.823 -40.428 1.00 30.12 667 LEU A O 1
ATOM 5257 N N . ALA A 1 668 ? 24.238 30.723 -39.283 1.00 29.48 668 ALA A N 1
ATOM 5258 C CA . ALA A 1 668 ? 22.805 30.623 -38.924 1.00 29.48 668 ALA A CA 1
ATOM 5259 C C . ALA A 1 668 ? 21.836 31.751 -39.373 1.00 29.48 668 ALA A C 1
ATOM 5261 O O . ALA A 1 668 ? 20.944 32.093 -38.599 1.00 29.48 668 ALA A O 1
ATOM 5262 N N . ARG A 1 669 ? 21.916 32.294 -40.614 1.00 26.58 669 ARG A N 1
ATOM 5263 C CA . ARG A 1 669 ? 20.754 32.899 -41.355 1.00 26.58 669 ARG A CA 1
ATOM 5264 C C . ARG A 1 669 ? 21.090 33.472 -42.749 1.00 26.58 669 ARG A C 1
ATOM 5266 O O . ARG A 1 669 ? 21.558 34.604 -42.846 1.00 26.58 669 ARG A O 1
ATOM 5273 N N . ARG A 1 670 ? 20.663 32.813 -43.845 1.00 26.66 670 ARG A N 1
ATOM 5274 C CA . ARG A 1 670 ? 20.257 33.526 -45.089 1.00 26.66 670 ARG A CA 1
ATOM 5275 C C . ARG A 1 670 ? 19.439 32.694 -46.099 1.00 26.66 670 ARG A C 1
ATOM 5277 O O . ARG A 1 670 ? 19.992 32.142 -47.041 1.00 26.66 670 ARG A O 1
ATOM 5284 N N . LYS A 1 671 ? 18.103 32.730 -45.965 1.00 26.11 671 LYS A N 1
ATOM 5285 C CA . LYS A 1 671 ? 17.134 33.256 -46.970 1.00 26.11 671 LYS A CA 1
ATOM 5286 C C . LYS A 1 671 ? 15.711 32.710 -46.747 1.00 26.11 671 LYS A C 1
ATOM 5288 O O . LYS A 1 671 ? 15.448 31.529 -46.923 1.00 26.11 671 LYS A O 1
ATOM 5293 N N . ARG A 1 672 ? 14.764 33.613 -46.466 1.00 28.19 672 ARG A N 1
ATOM 5294 C CA . ARG A 1 672 ? 13.359 33.457 -46.893 1.00 28.19 672 ARG A CA 1
ATOM 5295 C C . ARG A 1 672 ? 13.226 33.952 -48.345 1.00 28.19 672 ARG A C 1
ATOM 5297 O O . ARG A 1 672 ? 14.079 34.711 -48.798 1.00 28.19 672 ARG A O 1
ATOM 5304 N N . ARG A 1 673 ? 12.097 33.623 -48.989 1.00 25.78 673 ARG A N 1
ATOM 5305 C CA . ARG A 1 673 ? 11.639 34.073 -50.325 1.00 25.78 673 ARG A CA 1
ATOM 5306 C C . ARG A 1 673 ? 12.355 33.462 -51.543 1.00 25.78 673 ARG A C 1
ATOM 5308 O O . ARG A 1 673 ? 13.187 34.096 -52.178 1.00 25.78 673 ARG A O 1
ATOM 5315 N N . ALA A 1 674 ? 11.849 32.307 -51.961 1.00 27.05 674 ALA A N 1
ATOM 5316 C CA . ALA A 1 674 ? 11.318 32.132 -53.315 1.00 27.05 674 ALA A CA 1
ATOM 5317 C C . ALA A 1 674 ? 9.925 31.482 -53.180 1.00 27.05 674 ALA A C 1
ATOM 5319 O O . ALA A 1 674 ? 9.646 30.875 -52.146 1.00 27.05 674 ALA A O 1
ATOM 5320 N N . ALA A 1 675 ? 9.034 31.657 -54.157 1.00 29.66 675 ALA A N 1
ATOM 5321 C CA . ALA A 1 675 ? 7.680 31.098 -54.123 1.00 29.66 675 ALA A CA 1
ATOM 5322 C C . ALA A 1 675 ? 7.191 30.784 -55.540 1.00 29.66 675 ALA A C 1
ATOM 5324 O O . ALA A 1 675 ? 7.424 31.603 -56.431 1.00 29.66 675 ALA A O 1
ATOM 5325 N N . ARG A 1 676 ? 6.493 29.650 -55.715 1.00 27.06 676 ARG A N 1
ATOM 5326 C CA . ARG A 1 676 ? 5.465 29.363 -56.742 1.00 27.06 676 ARG A CA 1
ATOM 5327 C C . ARG A 1 676 ? 5.043 27.891 -56.680 1.00 27.06 676 ARG A C 1
ATOM 5329 O O . ARG A 1 676 ? 5.903 27.038 -56.502 1.00 27.06 676 ARG A O 1
ATOM 5336 N N . GLY A 1 677 ? 3.752 27.649 -56.916 1.00 26.36 677 GLY A N 1
ATOM 5337 C CA . GLY A 1 677 ? 3.165 26.330 -57.174 1.00 26.36 677 GLY A CA 1
ATOM 5338 C C . GLY A 1 677 ? 3.090 25.371 -55.972 1.00 26.36 677 GLY A C 1
ATOM 5339 O O . GLY A 1 677 ? 3.867 25.473 -55.031 1.00 26.36 677 GLY A O 1
ATOM 5340 N N . GLU A 1 678 ? 2.161 24.419 -55.945 1.00 28.00 678 GLU A N 1
ATOM 5341 C CA . GLU A 1 678 ? 0.852 24.390 -56.619 1.00 28.00 678 GLU A CA 1
ATOM 5342 C C . GLU A 1 678 ? -0.043 23.360 -55.909 1.00 28.00 678 GLU A C 1
ATOM 5344 O O . GLU A 1 678 ? 0.460 22.486 -55.206 1.00 28.00 678 GLU A O 1
ATOM 5349 N N . ALA A 1 679 ? -1.363 23.460 -56.065 1.00 31.59 679 ALA A N 1
ATOM 5350 C CA . ALA A 1 679 ? -2.308 22.478 -55.532 1.00 31.59 679 ALA A CA 1
ATOM 5351 C C . ALA A 1 679 ? -3.169 21.923 -56.669 1.00 31.59 679 ALA A C 1
ATOM 5353 O O . ALA A 1 679 ? -3.581 22.684 -57.547 1.00 31.59 679 ALA A O 1
ATOM 5354 N N . PRO A 1 680 ? -3.542 20.637 -56.598 1.00 40.34 680 PRO A N 1
ATOM 5355 C CA . PRO A 1 680 ? -4.963 20.357 -56.767 1.00 40.34 680 PRO A CA 1
ATOM 5356 C C . PRO A 1 680 ? -5.565 19.386 -55.738 1.00 40.34 680 PRO A C 1
ATOM 5358 O O . PRO A 1 680 ? -4.905 18.595 -55.074 1.00 40.34 680 PRO A O 1
ATOM 5361 N N . LYS A 1 681 ? -6.886 19.529 -55.635 1.00 32.09 681 LYS A N 1
ATOM 5362 C CA . LYS A 1 681 ? -7.845 18.917 -54.708 1.00 32.09 681 LYS A CA 1
ATOM 5363 C C . LYS A 1 681 ? -8.018 17.397 -54.924 1.00 32.09 681 LYS A C 1
ATOM 5365 O O . LYS A 1 681 ? -7.854 16.945 -56.056 1.00 32.09 681 LYS A O 1
ATOM 5370 N N . PRO A 1 682 ? -8.518 16.642 -53.925 1.00 36.75 682 PRO A N 1
ATOM 5371 C CA . PRO A 1 682 ? -9.270 15.411 -54.183 1.00 36.75 682 PRO A CA 1
ATOM 5372 C C . PRO A 1 682 ? -10.641 15.724 -54.821 1.00 36.75 682 PRO A C 1
ATOM 5374 O O . PRO A 1 682 ? -11.126 16.857 -54.754 1.00 36.75 682 PRO A O 1
ATOM 5377 N N . VAL A 1 683 ? -11.276 14.721 -55.437 1.00 30.78 683 VAL A N 1
ATOM 5378 C CA . VAL A 1 683 ? -12.505 14.880 -56.238 1.00 30.78 683 VAL A CA 1
ATOM 5379 C C . VAL A 1 683 ? -13.695 14.120 -55.625 1.00 30.78 683 VAL A C 1
ATOM 5381 O O . VAL A 1 683 ? -13.542 13.080 -54.995 1.00 30.78 683 VAL A O 1
ATOM 5384 N N . VAL A 1 684 ? -14.879 14.705 -55.824 1.00 31.89 684 VAL A N 1
ATOM 5385 C CA . VAL A 1 684 ? -16.254 14.197 -55.612 1.00 31.89 684 VAL A CA 1
ATOM 5386 C C . VAL A 1 684 ? -16.505 12.823 -56.290 1.00 31.89 684 VAL A C 1
ATOM 5388 O O . VAL A 1 684 ? -15.726 12.427 -57.146 1.00 31.89 684 VAL A O 1
ATOM 5391 N N . ALA A 1 685 ? -17.571 12.044 -56.046 1.00 28.45 685 ALA A N 1
ATOM 5392 C CA . ALA A 1 685 ? -18.807 12.188 -55.255 1.00 28.45 685 ALA A CA 1
ATOM 5393 C C . ALA A 1 685 ? -19.429 10.798 -54.981 1.00 28.45 685 ALA A C 1
ATOM 5395 O O . ALA A 1 685 ? -19.131 9.855 -55.707 1.00 28.45 685 ALA A O 1
ATOM 5396 N N . ALA A 1 686 ? -20.425 10.722 -54.085 1.00 27.48 686 ALA A N 1
ATOM 5397 C CA . ALA A 1 686 ? -21.707 10.057 -54.384 1.00 27.48 686 ALA A CA 1
ATOM 5398 C C . ALA A 1 686 ? -22.791 10.420 -53.349 1.00 27.48 686 ALA A C 1
ATOM 5400 O O . ALA A 1 686 ? -22.597 10.259 -52.150 1.00 27.48 686 ALA A O 1
ATOM 5401 N N . SER A 1 687 ? -23.966 10.852 -53.810 1.00 30.50 687 SER A N 1
ATOM 5402 C CA . SER A 1 687 ? -25.197 10.889 -53.004 1.00 30.50 687 SER A CA 1
ATOM 5403 C C . SER A 1 687 ? -26.194 9.878 -53.557 1.00 30.50 687 SER A C 1
ATOM 5405 O O . SER A 1 687 ? -26.305 9.755 -54.776 1.00 30.50 687 SER A O 1
ATOM 5407 N N . ARG A 1 688 ? -27.003 9.252 -52.697 1.00 28.80 688 ARG A N 1
ATOM 5408 C CA . ARG A 1 688 ? -28.321 8.705 -53.069 1.00 28.80 688 ARG A CA 1
ATOM 5409 C C . ARG A 1 688 ? -29.318 8.886 -51.920 1.00 28.80 688 ARG A C 1
ATOM 5411 O O . ARG A 1 688 ? -28.921 9.153 -50.790 1.00 28.80 688 ARG A O 1
ATOM 5418 N N . LYS A 1 689 ? -30.611 8.878 -52.253 1.00 26.42 689 LYS A N 1
ATOM 5419 C CA . LYS A 1 689 ? -31.717 9.305 -51.380 1.00 26.42 689 LYS A CA 1
ATOM 5420 C C . LYS A 1 689 ? -32.488 8.110 -50.788 1.00 26.42 689 LYS A C 1
ATOM 5422 O O . LYS A 1 689 ? -32.457 7.023 -51.351 1.00 26.42 689 LYS A O 1
ATOM 5427 N N . ARG A 1 690 ? -33.223 8.411 -49.704 1.00 29.55 690 ARG A N 1
ATOM 5428 C CA . ARG A 1 690 ? -34.591 7.955 -49.320 1.00 29.55 690 ARG A CA 1
ATOM 5429 C C . ARG A 1 690 ? -35.432 7.346 -50.474 1.00 29.55 690 ARG A C 1
ATOM 5431 O O . ARG A 1 690 ? -35.216 7.797 -51.602 1.00 29.55 690 ARG A O 1
ATOM 5438 N N . PRO A 1 691 ? -36.460 6.488 -50.220 1.00 41.09 691 PRO A N 1
ATOM 5439 C CA . PRO A 1 691 ? -37.443 6.641 -49.114 1.00 41.09 691 PRO A CA 1
ATOM 5440 C C . PRO A 1 691 ? -37.909 5.291 -48.452 1.00 41.09 691 PRO A C 1
ATOM 5442 O O . PRO A 1 691 ? -37.517 4.236 -48.923 1.00 41.09 691 PRO A O 1
ATOM 5445 N N . SER A 1 692 ? -38.419 5.234 -47.207 1.00 28.16 692 SER A N 1
ATOM 5446 C CA . SER A 1 692 ? -39.781 5.476 -46.641 1.00 28.16 692 SER A CA 1
ATOM 5447 C C . SER A 1 692 ? -40.704 4.250 -46.498 1.00 28.16 692 SER A C 1
ATOM 5449 O O . SER A 1 692 ? -41.121 3.700 -47.508 1.00 28.16 692 SER A O 1
ATOM 5451 N N . GLU A 1 693 ? -41.158 4.001 -45.268 1.00 29.19 693 GLU A N 1
ATOM 5452 C CA . GLU A 1 693 ? -42.519 3.592 -44.850 1.00 29.19 693 GLU A CA 1
ATOM 5453 C C . GLU A 1 693 ? -42.651 4.052 -43.365 1.00 29.19 693 GLU A C 1
ATOM 5455 O O . GLU A 1 693 ? -41.625 4.061 -42.681 1.00 29.19 693 GLU A O 1
ATOM 5460 N N . ARG A 1 694 ? -43.725 4.672 -42.833 1.00 28.98 694 ARG A N 1
ATOM 5461 C CA . ARG A 1 694 ? -45.197 4.648 -43.058 1.00 28.98 694 ARG A CA 1
ATOM 5462 C C . ARG A 1 694 ? -45.899 3.448 -42.412 1.00 28.98 694 ARG A C 1
ATOM 5464 O O . ARG A 1 694 ? -45.375 2.347 -42.519 1.00 28.98 694 ARG A O 1
ATOM 5471 N N . ASP A 1 695 ? -47.079 3.557 -41.796 1.00 30.44 695 ASP A N 1
ATOM 5472 C CA . ASP A 1 695 ? -47.899 4.677 -41.256 1.00 30.44 695 ASP A CA 1
ATOM 5473 C C . ASP A 1 695 ? -48.834 4.028 -40.188 1.00 30.44 695 ASP A C 1
ATOM 5475 O O . ASP A 1 695 ? -49.121 2.837 -40.322 1.00 30.44 695 ASP A O 1
ATOM 5479 N N . ASP A 1 696 ? -49.455 4.686 -39.200 1.00 31.11 696 ASP A N 1
ATOM 5480 C CA . ASP A 1 696 ? -49.049 5.728 -38.228 1.00 31.11 696 ASP A CA 1
ATOM 5481 C C . ASP A 1 696 ? -50.148 5.744 -37.103 1.00 31.11 696 ASP A C 1
ATOM 5483 O O . ASP A 1 696 ? -50.857 4.743 -36.988 1.00 31.11 696 ASP A O 1
ATOM 5487 N N . GLU A 1 697 ? -50.344 6.842 -36.346 1.00 34.03 697 GLU A N 1
ATOM 5488 C CA . GLU A 1 697 ? -51.607 7.226 -35.630 1.00 34.03 697 GLU A CA 1
ATOM 5489 C C . GLU A 1 697 ? -52.073 6.408 -34.379 1.00 34.03 697 GLU A C 1
ATOM 5491 O O . GLU A 1 697 ? -51.882 5.198 -34.286 1.00 34.03 697 GLU A O 1
ATOM 5496 N N . ASP A 1 698 ? -52.732 6.961 -33.337 1.00 30.69 698 ASP A N 1
ATOM 5497 C CA . ASP A 1 698 ? -52.982 8.344 -32.826 1.00 30.69 698 ASP A CA 1
ATOM 5498 C C . ASP A 1 698 ? -53.281 8.226 -31.283 1.00 30.69 698 ASP A C 1
ATOM 5500 O O . ASP A 1 698 ? -53.100 7.139 -30.732 1.00 30.69 698 ASP A O 1
ATOM 5504 N N . GLU A 1 699 ? -53.715 9.177 -30.433 1.00 30.27 699 GLU A N 1
ATOM 5505 C CA . GLU A 1 699 ? -54.167 10.586 -30.516 1.00 30.27 699 GLU A CA 1
ATOM 5506 C C . GLU A 1 699 ? -53.674 11.375 -29.272 1.00 30.27 699 GLU A C 1
ATOM 5508 O O . GLU A 1 699 ? -52.878 10.907 -28.453 1.00 30.27 699 GLU A O 1
ATOM 5513 N N . THR A 1 700 ? -54.157 12.604 -29.128 1.00 30.22 700 THR A N 1
ATOM 5514 C CA . THR A 1 700 ? -53.815 13.640 -28.144 1.00 30.22 700 THR A CA 1
ATOM 5515 C C . THR A 1 700 ? -55.104 14.082 -27.383 1.00 30.22 700 THR A C 1
ATOM 5517 O O . THR A 1 700 ? -55.883 13.203 -27.020 1.00 30.22 700 THR A O 1
ATOM 5520 N N . PRO A 1 701 ? -55.427 15.364 -27.066 1.00 52.28 701 PRO A N 1
ATOM 5521 C CA . PRO A 1 701 ? -54.616 16.528 -26.666 1.00 52.28 701 PRO A CA 1
ATOM 5522 C C . PRO A 1 701 ? -55.085 17.245 -25.371 1.00 52.28 701 PRO A C 1
ATOM 5524 O O . PRO A 1 701 ? -56.248 17.166 -24.978 1.00 52.28 701 PRO A O 1
ATOM 5527 N N . ARG A 1 702 ? -54.194 18.095 -24.810 1.00 30.58 702 ARG A N 1
ATOM 5528 C CA . ARG A 1 702 ? -54.385 19.489 -24.274 1.00 30.58 702 ARG A CA 1
ATOM 5529 C C . ARG A 1 702 ? -53.257 19.798 -23.258 1.00 30.58 702 ARG A C 1
ATOM 5531 O O . ARG A 1 702 ? -53.054 19.017 -22.344 1.00 30.58 702 ARG A O 1
ATOM 5538 N N . ALA A 1 703 ? -52.368 20.794 -23.403 1.00 29.17 703 ALA A N 1
ATOM 5539 C CA . ALA A 1 703 ? -52.511 22.255 -23.597 1.00 29.17 703 ALA A CA 1
ATOM 5540 C C . ALA A 1 703 ? -53.052 23.000 -22.346 1.00 29.17 703 ALA A C 1
ATOM 5542 O O . ALA A 1 703 ? -54.092 22.602 -21.840 1.00 29.17 703 ALA A O 1
ATOM 5543 N N . ARG A 1 704 ? -52.460 24.101 -21.829 1.00 29.92 704 ARG A N 1
ATOM 5544 C CA . ARG A 1 704 ? -51.222 24.875 -22.160 1.00 29.92 704 ARG A CA 1
ATOM 5545 C C . ARG A 1 704 ? -50.756 25.724 -20.907 1.00 29.92 704 ARG A C 1
ATOM 5547 O O . ARG A 1 704 ? -51.414 25.610 -19.879 1.00 29.92 704 ARG A O 1
ATOM 5554 N N . PRO A 1 705 ? -49.632 26.495 -20.935 1.00 48.03 705 PRO A N 1
ATOM 5555 C CA . PRO A 1 705 ? -48.933 27.115 -19.761 1.00 48.03 705 PRO A CA 1
ATOM 5556 C C . PRO A 1 705 ? -49.467 28.553 -19.408 1.00 48.03 705 PRO A C 1
ATOM 5558 O O . PRO A 1 705 ? -50.498 28.883 -20.000 1.00 48.03 705 PRO A O 1
ATOM 5561 N N . PRO A 1 706 ? -48.855 29.445 -18.555 1.00 50.00 706 PRO A N 1
ATOM 5562 C CA . PRO A 1 706 ? -47.469 29.487 -18.027 1.00 50.00 706 PRO A CA 1
ATOM 5563 C C . PRO A 1 706 ? -47.213 30.007 -16.573 1.00 50.00 706 PRO A C 1
ATOM 5565 O O . PRO A 1 706 ? -48.108 30.101 -15.744 1.00 50.00 706 PRO A O 1
ATOM 5568 N N . ALA A 1 707 ? -45.923 30.270 -16.306 1.00 30.77 707 ALA A N 1
ATOM 5569 C CA . ALA A 1 707 ? -45.205 30.629 -15.071 1.00 30.77 707 ALA A CA 1
ATOM 5570 C C . ALA A 1 707 ? -45.627 31.899 -14.293 1.00 30.77 707 ALA A C 1
ATOM 5572 O O . ALA A 1 707 ? -46.169 32.819 -14.891 1.00 30.77 707 ALA A O 1
ATOM 5573 N N . GLU A 1 708 ? -45.224 31.983 -13.007 1.00 29.22 708 GLU A N 1
ATOM 5574 C CA . GLU A 1 708 ? -44.292 33.011 -12.464 1.00 29.22 708 GLU A CA 1
ATOM 5575 C C . GLU A 1 708 ? -43.897 32.764 -10.977 1.00 29.22 708 GLU A C 1
ATOM 5577 O O . GLU A 1 708 ? -44.587 32.060 -10.242 1.00 29.22 708 GLU A O 1
ATOM 5582 N N . GLU A 1 709 ? -42.768 33.343 -10.537 1.00 34.91 709 GLU A N 1
ATOM 5583 C CA . GLU A 1 709 ? -42.352 33.529 -9.123 1.00 34.91 709 GLU A CA 1
ATOM 5584 C C . GLU A 1 709 ? -42.780 34.949 -8.667 1.00 34.91 709 GLU A C 1
ATOM 5586 O O . GLU A 1 709 ? -42.774 35.839 -9.522 1.00 34.91 709 GLU A O 1
ATOM 5591 N N . PRO A 1 710 ? -43.092 35.246 -7.374 1.00 37.38 710 PRO A N 1
ATOM 5592 C CA . PRO A 1 710 ? -42.010 35.499 -6.402 1.00 37.38 710 PRO A CA 1
ATOM 5593 C C . PRO A 1 710 ? -42.357 35.329 -4.886 1.00 37.38 710 PRO A C 1
ATOM 5595 O O . PRO A 1 710 ? -43.326 34.695 -4.477 1.00 37.38 710 PRO A O 1
ATOM 5598 N N . LYS A 1 711 ? -41.481 35.905 -4.044 1.00 28.14 711 LYS A N 1
ATOM 5599 C CA . LYS A 1 711 ? -41.342 35.828 -2.570 1.00 28.14 711 LYS A CA 1
ATOM 5600 C C . LYS A 1 711 ? -42.409 36.579 -1.723 1.00 28.14 711 LYS A C 1
ATOM 5602 O O . LYS A 1 711 ? -43.177 37.369 -2.265 1.00 28.14 711 LYS A O 1
ATOM 5607 N N . PRO A 1 712 ? -42.474 36.339 -0.388 1.00 47.62 712 PRO A N 1
ATOM 5608 C CA . PRO A 1 712 ? -43.683 36.576 0.418 1.00 47.62 712 PRO A CA 1
ATOM 5609 C C . PRO A 1 712 ? -43.794 37.960 1.083 1.00 47.62 712 PRO A C 1
ATOM 5611 O O . PRO A 1 712 ? -42.809 38.674 1.270 1.00 47.62 712 PRO A O 1
ATOM 5614 N N . SER A 1 713 ? -45.005 38.276 1.555 1.00 28.70 713 SER A N 1
ATOM 5615 C CA . SER A 1 713 ? -45.330 39.431 2.404 1.00 28.70 713 SER A CA 1
ATOM 5616 C C . SER A 1 713 ? -46.153 39.015 3.637 1.00 28.70 713 SER A C 1
ATOM 5618 O O . SER A 1 713 ? -46.774 37.954 3.665 1.00 28.70 713 SER A O 1
ATOM 5620 N N . ALA A 1 714 ? -46.115 39.822 4.701 1.00 29.02 714 ALA A N 1
ATOM 5621 C CA . ALA A 1 714 ? -46.721 39.497 5.997 1.00 29.02 714 ALA A CA 1
ATOM 5622 C C . ALA A 1 714 ? -48.125 40.105 6.187 1.00 29.02 714 ALA A C 1
ATOM 5624 O O . ALA A 1 714 ? -48.428 41.154 5.619 1.00 29.02 714 ALA A O 1
ATOM 5625 N N . SER A 1 715 ? -48.920 39.559 7.122 1.00 28.56 715 SER A N 1
ATOM 5626 C CA . SER A 1 715 ? -49.305 40.248 8.383 1.00 28.56 715 SER A CA 1
ATOM 5627 C C . SER A 1 715 ? -50.640 39.771 8.997 1.00 28.56 715 SER A C 1
ATOM 5629 O O . SER A 1 715 ? -51.486 39.228 8.297 1.00 28.56 715 SER A O 1
ATOM 5631 N N . ARG A 1 716 ? -50.839 40.117 10.289 1.00 28.23 716 ARG A N 1
ATOM 5632 C CA . ARG A 1 716 ? -52.121 40.180 11.046 1.00 28.23 716 ARG A CA 1
ATOM 5633 C C . ARG A 1 716 ? -52.819 38.839 11.384 1.00 28.23 716 ARG A C 1
ATOM 5635 O O . ARG A 1 716 ? -52.644 37.859 10.684 1.00 28.23 716 ARG A O 1
ATOM 5642 N N . ALA A 1 717 ? -53.653 38.742 12.433 1.00 27.94 717 ALA A N 1
ATOM 5643 C CA . ALA A 1 717 ? -53.766 39.502 13.700 1.00 27.94 717 ALA A CA 1
ATOM 5644 C C . ALA A 1 717 ? -54.734 38.789 14.684 1.00 27.94 717 ALA A C 1
ATOM 5646 O O . ALA A 1 717 ? -55.583 38.025 14.239 1.00 27.94 717 ALA A O 1
ATOM 5647 N N . ALA A 1 718 ? -54.679 39.163 15.978 1.00 27.77 718 ALA A N 1
ATOM 5648 C CA . ALA A 1 718 ? -55.591 38.756 17.072 1.00 27.77 718 ALA A CA 1
ATOM 5649 C C . ALA A 1 718 ? -55.521 37.253 17.476 1.00 27.77 718 ALA A C 1
ATOM 5651 O O . ALA A 1 718 ? -55.075 36.424 16.699 1.00 27.77 718 ALA A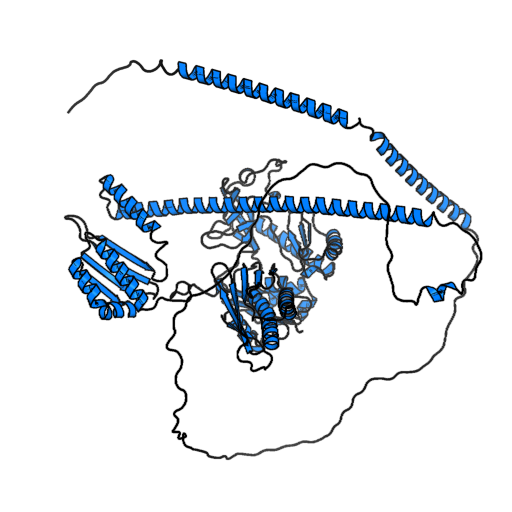 O 1
ATOM 5652 N N . SER A 1 719 ? -55.862 36.836 18.706 1.00 31.67 719 SER A N 1
ATOM 5653 C CA . SER A 1 719 ? -56.754 37.462 19.699 1.00 31.67 719 SER A CA 1
ATOM 5654 C C . SER A 1 719 ? -56.392 37.201 21.179 1.00 31.67 719 SER A C 1
ATOM 5656 O O . SER A 1 719 ? -55.994 36.101 21.533 1.00 31.67 719 SER A O 1
ATOM 5658 N N . SER A 1 720 ? -56.667 38.205 22.028 1.00 32.16 720 SER A N 1
ATOM 5659 C CA . SER A 1 720 ? -57.190 38.130 23.418 1.00 32.16 720 SER A CA 1
ATOM 5660 C C . SER A 1 720 ? -56.637 37.150 24.477 1.00 32.16 720 SER A C 1
ATOM 5662 O O . SER A 1 720 ? -56.671 35.938 24.305 1.00 32.16 720 SER A O 1
ATOM 5664 N N . GLY A 1 721 ? -56.453 37.681 25.696 1.00 28.31 721 GLY A N 1
ATOM 5665 C CA . GLY A 1 721 ? -56.795 36.962 26.938 1.00 28.31 721 GLY A CA 1
ATOM 5666 C C . GLY A 1 721 ? -55.619 36.619 27.855 1.00 28.31 721 GLY A C 1
ATOM 5667 O O . GLY A 1 721 ? -54.912 35.645 27.631 1.00 28.31 721 GLY A O 1
ATOM 5668 N N . GLY A 1 722 ? -55.447 37.385 28.935 1.00 27.66 722 GLY A N 1
ATOM 5669 C CA . GLY A 1 722 ? -54.504 37.070 30.013 1.00 27.66 722 GLY A CA 1
ATOM 5670 C C . GLY A 1 722 ? -55.216 36.820 31.344 1.00 27.66 722 GLY A C 1
ATOM 5671 O O . GLY A 1 722 ? -56.288 37.369 31.585 1.00 27.66 722 GLY A O 1
ATOM 5672 N N . ALA A 1 723 ? -54.587 36.043 32.227 1.00 28.77 723 ALA A N 1
ATOM 5673 C CA . ALA A 1 723 ? -54.984 35.893 33.626 1.00 28.77 723 ALA A CA 1
ATOM 5674 C C . ALA A 1 723 ? -53.732 35.953 34.517 1.00 28.77 723 ALA A C 1
ATOM 5676 O O . ALA A 1 723 ? -52.780 35.199 34.311 1.00 28.77 723 ALA A O 1
ATOM 5677 N N . SER A 1 724 ? -53.704 36.879 35.477 1.00 31.16 724 SER A N 1
ATOM 5678 C CA . SER A 1 724 ? -52.560 37.122 36.363 1.00 31.16 724 SER A CA 1
ATOM 5679 C C . SER A 1 724 ? -52.717 36.414 37.712 1.00 31.16 724 SER A C 1
ATOM 5681 O O . SER A 1 724 ? -53.814 36.285 38.250 1.00 31.16 724 SER A O 1
ATOM 5683 N N . ALA A 1 725 ? -51.601 35.943 38.273 1.00 31.70 725 ALA A N 1
ATOM 5684 C CA . ALA A 1 725 ? -51.600 35.209 39.535 1.00 31.70 725 ALA A CA 1
ATOM 5685 C C . ALA A 1 725 ? -51.781 36.121 40.764 1.00 31.70 725 ALA A C 1
ATOM 5687 O O . ALA A 1 725 ? -51.229 37.219 40.831 1.00 31.70 725 ALA A O 1
ATOM 5688 N N . SER A 1 726 ? -52.448 35.594 41.794 1.00 29.34 726 SER A N 1
ATOM 5689 C CA . SER A 1 726 ? -52.480 36.142 43.157 1.00 29.34 726 SER A CA 1
ATOM 5690 C C . SER A 1 726 ? -52.008 35.090 44.168 1.00 29.34 726 SER A C 1
ATOM 5692 O O . SER A 1 726 ? -52.226 33.896 43.967 1.00 29.34 726 SER A O 1
ATOM 5694 N N . ALA A 1 727 ? -51.365 35.514 45.259 1.00 30.80 727 ALA A N 1
ATOM 5695 C CA . ALA A 1 727 ? -50.713 34.617 46.218 1.00 30.80 727 ALA A CA 1
ATOM 5696 C C . ALA A 1 727 ? -51.495 34.457 47.543 1.00 30.80 727 ALA A C 1
ATOM 5698 O O . ALA A 1 727 ? -52.079 35.431 48.020 1.00 30.80 727 ALA A O 1
ATOM 5699 N N . PRO A 1 728 ? -51.447 33.278 48.197 1.00 38.09 728 PRO A N 1
ATOM 5700 C CA . PRO A 1 728 ? -51.941 33.093 49.561 1.00 38.09 728 PRO A CA 1
ATOM 5701 C C . PRO A 1 728 ? -50.919 33.571 50.609 1.00 38.09 728 PRO A C 1
ATOM 5703 O O . PRO A 1 728 ? -49.711 33.605 50.364 1.00 38.09 728 PRO A O 1
ATOM 5706 N N . SER A 1 729 ? -51.398 33.901 51.811 1.00 31.23 729 SER A N 1
ATOM 5707 C CA . SER A 1 729 ? -50.587 34.418 52.922 1.00 31.23 729 SER A CA 1
ATOM 5708 C C . SER A 1 729 ? -50.726 33.577 54.205 1.00 31.23 729 SER A C 1
ATOM 5710 O O . SER A 1 729 ? -51.668 32.807 54.357 1.00 31.23 729 SER A O 1
ATOM 5712 N N . GLY A 1 730 ? -49.783 33.747 55.144 1.00 29.98 730 GLY A N 1
ATOM 5713 C CA . GLY A 1 730 ? -49.920 33.313 56.546 1.00 29.98 730 GLY A CA 1
ATOM 5714 C C . GLY A 1 730 ? -49.387 31.917 56.924 1.00 29.98 730 GLY A C 1
ATOM 5715 O O . GLY A 1 730 ? -49.980 30.907 56.579 1.00 29.98 730 GLY A O 1
ATOM 5716 N N . ALA A 1 731 ? -48.305 31.869 57.726 1.00 30.72 731 ALA A N 1
ATOM 5717 C CA . ALA A 1 731 ? -47.951 30.753 58.637 1.00 30.72 731 ALA A CA 1
ATOM 5718 C C . ALA A 1 731 ? -46.722 31.094 59.524 1.00 30.72 731 ALA A C 1
ATOM 5720 O O . ALA A 1 731 ? -45.599 30.620 59.305 1.00 30.72 731 ALA A O 1
ATOM 5721 N N . ALA A 1 732 ? -46.890 31.934 60.550 1.00 37.72 732 ALA A N 1
ATOM 5722 C CA . ALA A 1 732 ? -45.784 32.482 61.350 1.00 37.72 732 ALA A CA 1
ATOM 5723 C C . ALA A 1 732 ? -45.193 31.527 62.427 1.00 37.72 732 ALA A C 1
ATOM 5725 O O . ALA A 1 732 ? -45.080 31.897 63.592 1.00 37.72 732 ALA A O 1
ATOM 5726 N N . ALA A 1 733 ? -44.747 30.316 62.054 1.00 41.12 733 ALA A N 1
ATOM 5727 C CA . ALA A 1 733 ? -44.196 29.324 63.005 1.00 41.12 733 ALA A CA 1
ATOM 5728 C C . ALA A 1 733 ? -42.739 28.860 62.736 1.00 41.12 733 ALA A C 1
ATOM 5730 O O . ALA A 1 733 ? -41.998 28.513 63.659 1.00 41.12 733 ALA A O 1
ATOM 5731 N N . GLY A 1 734 ? -42.263 28.863 61.483 1.00 37.28 734 GLY A N 1
ATOM 5732 C CA . GLY A 1 734 ? -40.996 28.197 61.113 1.00 37.28 734 GLY A CA 1
ATOM 5733 C C . GLY A 1 734 ? -39.684 28.929 61.470 1.00 37.28 734 GLY A C 1
ATOM 5734 O O . GLY A 1 734 ? -38.603 28.321 61.486 1.00 37.28 734 GLY A O 1
ATOM 5735 N N . GLY A 1 735 ? -39.741 30.237 61.747 1.00 39.97 735 GLY A N 1
ATOM 5736 C CA . GLY A 1 735 ? -38.573 31.131 61.717 1.00 39.97 735 GLY A CA 1
ATOM 5737 C C . GLY A 1 735 ? -37.448 30.784 62.704 1.00 39.97 735 GLY A C 1
ATOM 5738 O O . GLY A 1 735 ? -36.272 30.731 62.322 1.00 39.97 735 GLY A O 1
ATOM 5739 N N . ARG A 1 736 ? -37.785 30.496 63.972 1.00 44.22 736 ARG A N 1
ATOM 5740 C CA . ARG A 1 736 ? -36.783 30.232 65.027 1.00 44.22 736 ARG A CA 1
ATOM 5741 C C . ARG A 1 736 ? -36.030 28.908 64.803 1.00 44.22 736 ARG A C 1
ATOM 5743 O O . ARG A 1 736 ? -34.817 28.863 65.029 1.00 44.22 736 ARG A O 1
ATOM 5750 N N . ARG A 1 737 ? -36.686 27.858 64.275 1.00 46.75 737 ARG A N 1
ATOM 5751 C CA . ARG A 1 737 ? -36.022 26.583 63.913 1.00 46.75 737 ARG A CA 1
ATOM 5752 C C . ARG A 1 737 ? -35.121 26.733 62.675 1.00 46.75 737 ARG A C 1
ATOM 5754 O O . ARG A 1 737 ? -33.965 26.307 62.736 1.00 46.75 737 ARG A O 1
ATOM 5761 N N . ARG A 1 738 ? -35.568 27.402 61.596 1.00 50.19 738 ARG A N 1
ATOM 5762 C CA . ARG A 1 738 ? -34.724 27.637 60.398 1.00 50.19 738 ARG A CA 1
ATOM 5763 C C . ARG A 1 738 ? -33.490 28.507 60.704 1.00 50.19 738 ARG A C 1
ATOM 5765 O O . ARG A 1 738 ? -32.384 28.126 60.313 1.00 50.19 738 ARG A O 1
ATOM 5772 N N . ARG A 1 739 ? -33.617 29.598 61.481 1.00 51.59 739 ARG A N 1
ATOM 5773 C CA . ARG A 1 739 ? -32.452 30.413 61.910 1.00 51.59 739 ARG A CA 1
ATOM 5774 C C . ARG A 1 739 ? -31.470 29.628 62.801 1.00 51.59 739 ARG A C 1
ATOM 5776 O O . ARG A 1 739 ? -30.260 29.769 62.617 1.00 51.59 739 ARG A O 1
ATOM 5783 N N . ARG A 1 740 ? -31.943 28.751 63.705 1.00 52.28 740 ARG A N 1
ATOM 5784 C CA . ARG A 1 740 ? -31.060 27.864 64.499 1.00 52.28 740 ARG A CA 1
ATOM 5785 C C . ARG A 1 740 ? -30.330 26.819 63.637 1.00 52.28 740 ARG A C 1
ATOM 5787 O O . ARG A 1 740 ? -29.140 26.613 63.870 1.00 52.28 740 ARG A O 1
ATOM 5794 N N . ARG A 1 741 ? -30.968 26.211 62.620 1.00 54.41 741 ARG A N 1
ATOM 5795 C CA . ARG A 1 741 ? -30.274 25.297 61.679 1.00 54.41 741 ARG A CA 1
ATOM 5796 C C . ARG A 1 741 ? -29.199 26.020 60.852 1.00 54.41 741 ARG A C 1
ATOM 5798 O O . ARG A 1 741 ? -28.058 25.564 60.869 1.00 54.41 741 ARG A O 1
ATOM 5805 N N . ARG A 1 742 ? -29.494 27.175 60.230 1.00 56.59 742 ARG A N 1
ATOM 5806 C CA . ARG A 1 742 ? -28.476 27.954 59.482 1.00 56.59 742 ARG A CA 1
ATOM 5807 C C . ARG A 1 742 ? -27.287 28.377 60.362 1.00 56.59 742 ARG A C 1
ATOM 5809 O O . ARG A 1 742 ? -26.148 28.194 59.949 1.00 56.59 742 ARG A O 1
ATOM 5816 N N . ARG A 1 743 ? -27.511 28.836 61.605 1.00 57.56 743 ARG A N 1
ATOM 5817 C CA . ARG A 1 743 ? -26.407 29.151 62.543 1.00 57.56 743 ARG A CA 1
ATOM 5818 C C . ARG A 1 743 ? -25.577 27.927 62.972 1.00 57.56 743 ARG A C 1
ATOM 5820 O O . ARG A 1 743 ? -24.407 28.105 63.295 1.00 57.56 743 ARG A O 1
ATOM 5827 N N . ARG A 1 744 ? -26.137 26.707 62.982 1.00 61.03 744 ARG A N 1
ATOM 5828 C CA . ARG A 1 744 ? -25.369 25.470 63.247 1.00 61.03 744 ARG A CA 1
ATOM 5829 C C . ARG A 1 744 ? -24.547 25.016 62.035 1.00 61.03 744 ARG A C 1
ATOM 5831 O O . ARG A 1 744 ? -23.409 24.607 62.234 1.00 61.03 744 ARG A O 1
ATOM 5838 N N . LEU A 1 745 ? -25.082 25.134 60.817 1.00 64.06 745 LEU A N 1
ATOM 5839 C CA . LEU A 1 745 ? -24.340 24.859 59.575 1.00 64.06 745 LEU A CA 1
ATOM 5840 C C . LEU A 1 745 ? -23.144 25.808 59.423 1.00 64.06 745 LEU A C 1
ATOM 5842 O O . LEU A 1 745 ? -22.012 25.342 59.413 1.00 64.06 745 LEU A O 1
ATOM 5846 N N . TRP A 1 746 ? -23.374 27.122 59.501 1.00 67.38 746 TRP A N 1
ATOM 5847 C CA . TRP A 1 746 ? -22.311 28.130 59.387 1.00 67.38 746 TRP A CA 1
ATOM 5848 C C . TRP A 1 746 ? -21.218 27.998 60.464 1.00 67.38 746 TRP A C 1
ATOM 5850 O O . TRP A 1 746 ? -20.040 28.246 60.208 1.00 67.38 746 TRP A O 1
ATOM 5860 N N . ARG A 1 747 ? -21.577 27.557 61.683 1.00 63.12 747 ARG A N 1
ATOM 5861 C CA . ARG A 1 747 ? -20.585 27.218 62.720 1.00 63.12 747 ARG A CA 1
ATOM 5862 C C . ARG A 1 747 ? -19.795 25.949 62.387 1.00 63.12 747 ARG A C 1
ATOM 5864 O O . ARG A 1 747 ? -18.594 25.951 62.631 1.00 63.12 747 ARG A O 1
ATOM 5871 N N . ARG A 1 748 ? -20.417 24.913 61.808 1.00 64.00 748 ARG A N 1
ATOM 5872 C CA . ARG A 1 748 ? -19.703 23.719 61.319 1.00 64.00 748 ARG A CA 1
ATOM 5873 C C . ARG A 1 748 ? -18.764 24.053 60.159 1.00 64.00 748 ARG A C 1
ATOM 5875 O O . ARG A 1 748 ? -17.628 23.602 60.188 1.00 64.00 748 ARG A O 1
ATOM 5882 N N . GLU A 1 749 ? -19.181 24.888 59.209 1.00 64.19 749 GLU A N 1
ATOM 5883 C CA . GLU A 1 749 ? -18.322 25.353 58.108 1.00 64.19 749 GLU A CA 1
ATOM 5884 C C . GLU A 1 749 ? -17.119 26.147 58.630 1.00 64.19 749 GLU A C 1
ATOM 5886 O O . GLU A 1 749 ? -15.983 25.810 58.302 1.00 64.19 749 GLU A O 1
ATOM 5891 N N . ARG A 1 750 ? -17.325 27.124 59.528 1.00 68.81 750 ARG A N 1
ATOM 5892 C CA . ARG A 1 750 ? -16.200 27.835 60.163 1.00 68.81 750 ARG A CA 1
ATOM 5893 C C . ARG A 1 750 ? -15.307 26.920 61.005 1.00 68.81 750 ARG A C 1
ATOM 5895 O O . ARG A 1 750 ? -14.101 27.137 61.025 1.00 68.81 750 ARG A O 1
ATOM 5902 N N . GLN A 1 751 ? -15.850 25.903 61.677 1.00 67.25 751 GLN A N 1
ATOM 5903 C CA . GLN A 1 751 ? -15.039 24.918 62.404 1.00 67.25 751 GLN A CA 1
ATOM 5904 C C . GLN A 1 751 ? -14.241 24.010 61.456 1.00 67.25 751 GLN A C 1
ATOM 5906 O O . GLN A 1 751 ? -13.079 23.739 61.739 1.00 67.25 751 GLN A O 1
ATOM 5911 N N . ALA A 1 752 ? -14.803 23.606 60.314 1.00 63.88 752 ALA A N 1
ATOM 5912 C CA . ALA A 1 752 ? -14.094 22.847 59.285 1.00 63.88 752 ALA A CA 1
ATOM 5913 C C . ALA A 1 752 ? -12.981 23.682 58.625 1.00 63.88 752 ALA A C 1
ATOM 5915 O O . ALA A 1 752 ? -11.852 23.213 58.503 1.00 63.88 752 ALA A O 1
ATOM 5916 N N . GLN A 1 753 ? -13.256 24.946 58.286 1.00 63.72 753 GLN A N 1
ATOM 5917 C CA . GLN A 1 753 ? -12.259 25.881 57.749 1.00 63.72 753 GLN A CA 1
ATOM 5918 C C . GLN A 1 753 ? -11.148 26.184 58.769 1.00 63.72 753 GLN A C 1
ATOM 5920 O O . GLN A 1 753 ? -9.970 26.173 58.413 1.00 63.72 753 GLN A O 1
ATOM 5925 N N . ALA A 1 754 ? -11.485 26.374 60.050 1.00 64.81 754 ALA A N 1
ATOM 5926 C CA . ALA A 1 754 ? -10.497 26.542 61.118 1.00 64.81 754 ALA A CA 1
ATOM 5927 C C . ALA A 1 754 ? -9.666 25.267 61.356 1.00 64.81 754 ALA A C 1
ATOM 5929 O O . ALA A 1 754 ? -8.458 25.355 61.570 1.00 64.81 754 ALA A O 1
ATOM 5930 N N . ALA A 1 755 ? -10.274 24.079 61.269 1.00 61.44 755 ALA A N 1
ATOM 5931 C CA . ALA A 1 755 ? -9.561 22.806 61.351 1.00 61.44 755 ALA A CA 1
ATOM 5932 C C . ALA A 1 755 ? -8.607 22.608 60.160 1.00 61.44 755 ALA A C 1
ATOM 5934 O O . ALA A 1 755 ? -7.461 22.210 60.365 1.00 61.44 755 ALA A O 1
ATOM 5935 N N . ALA A 1 756 ? -9.034 22.954 58.941 1.00 57.84 756 ALA A N 1
ATOM 5936 C CA . ALA A 1 756 ? -8.197 22.928 57.743 1.00 57.84 756 ALA A CA 1
ATOM 5937 C C . ALA A 1 756 ? -7.019 23.916 57.842 1.00 57.84 756 ALA A C 1
ATOM 5939 O O . ALA A 1 756 ? -5.878 23.541 57.568 1.00 57.84 756 ALA A O 1
ATOM 5940 N N . ALA A 1 757 ? -7.254 25.140 58.328 1.00 61.28 757 ALA A N 1
ATOM 5941 C CA . ALA A 1 757 ? -6.194 26.111 58.602 1.00 61.28 757 ALA A CA 1
ATOM 5942 C C . ALA A 1 757 ? -5.199 25.588 59.660 1.00 61.28 757 ALA A C 1
ATOM 5944 O O . ALA A 1 757 ? -3.989 25.595 59.433 1.00 61.28 757 ALA A O 1
ATOM 5945 N N . ALA A 1 758 ? -5.694 25.035 60.772 1.00 59.50 758 ALA A N 1
ATOM 5946 C CA . ALA A 1 758 ? -4.866 24.444 61.826 1.00 59.50 758 ALA A CA 1
ATOM 5947 C C . ALA A 1 758 ? -4.156 23.138 61.405 1.00 59.50 758 ALA A C 1
ATOM 5949 O O . ALA A 1 758 ? -3.189 22.725 62.054 1.00 59.50 758 ALA A O 1
ATOM 5950 N N . ALA A 1 759 ? -4.613 22.468 60.344 1.00 52.28 759 ALA A N 1
ATOM 5951 C CA . ALA A 1 759 ? -3.913 21.353 59.709 1.00 52.28 759 ALA A CA 1
ATOM 5952 C C . ALA A 1 759 ? -2.797 21.863 58.781 1.00 52.28 759 ALA A C 1
ATOM 5954 O O . ALA A 1 759 ? -1.653 21.419 58.898 1.00 52.28 759 ALA A O 1
ATOM 5955 N N . ALA A 1 760 ? -3.087 22.862 57.940 1.00 51.88 760 ALA A N 1
ATOM 5956 C CA . ALA A 1 760 ? -2.103 23.515 57.078 1.00 51.88 760 ALA A CA 1
ATOM 5957 C C . ALA A 1 760 ? -0.964 24.167 57.886 1.00 51.88 760 ALA A C 1
ATOM 5959 O O . ALA A 1 760 ? 0.209 24.038 57.525 1.00 51.88 760 ALA A O 1
ATOM 5960 N N . GLU A 1 761 ? -1.270 24.806 59.020 1.00 45.59 761 GLU A N 1
ATOM 5961 C CA . GLU A 1 761 ? -0.253 25.396 59.895 1.00 45.59 761 GLU A CA 1
ATOM 5962 C C . GLU A 1 761 ? 0.582 24.328 60.624 1.00 45.59 761 GLU A C 1
ATOM 5964 O O . GLU A 1 761 ? 1.804 24.466 60.725 1.00 45.59 761 GLU A O 1
ATOM 5969 N N . ARG A 1 762 ? -0.020 23.204 61.047 1.00 44.06 762 ARG A N 1
ATOM 5970 C CA . ARG A 1 762 ? 0.736 22.044 61.562 1.00 44.06 762 ARG A CA 1
ATOM 5971 C C . ARG A 1 762 ? 1.646 21.426 60.493 1.00 44.06 762 ARG A C 1
ATOM 5973 O O . ARG A 1 762 ? 2.779 21.057 60.810 1.00 44.06 762 ARG A O 1
ATOM 5980 N N . GLY A 1 763 ? 1.213 21.408 59.231 1.00 42.75 763 GLY A N 1
ATOM 5981 C CA . GLY A 1 763 ? 2.059 21.085 58.078 1.00 42.75 763 GLY A CA 1
ATOM 5982 C C . GLY A 1 763 ? 3.257 22.036 57.954 1.00 42.75 763 GLY A C 1
ATOM 5983 O O . GLY A 1 763 ? 4.403 21.585 57.918 1.00 42.75 763 GLY A O 1
ATOM 5984 N N . ARG A 1 764 ? 3.018 23.355 57.995 1.00 44.22 764 ARG A N 1
ATOM 5985 C CA . ARG A 1 764 ? 4.080 24.381 57.949 1.00 44.22 764 ARG A CA 1
ATOM 5986 C C . ARG A 1 764 ? 5.058 24.274 59.129 1.00 44.22 764 ARG A C 1
ATOM 5988 O O . ARG A 1 764 ? 6.264 24.397 58.918 1.00 44.22 764 ARG A O 1
ATOM 5995 N N . ARG A 1 765 ? 4.593 23.973 60.350 1.00 38.56 765 ARG A N 1
ATOM 5996 C CA . ARG A 1 765 ? 5.472 23.798 61.529 1.00 38.56 765 ARG A CA 1
ATOM 5997 C C . ARG A 1 765 ? 6.350 22.539 61.454 1.00 38.56 765 ARG A C 1
ATOM 5999 O O . ARG A 1 765 ? 7.492 22.596 61.901 1.00 38.56 765 ARG A O 1
ATOM 6006 N N . ARG A 1 766 ? 5.909 21.453 60.800 1.00 39.66 766 ARG A N 1
ATOM 6007 C CA . ARG A 1 766 ? 6.779 20.296 60.473 1.00 39.66 766 ARG A CA 1
ATOM 6008 C C . ARG A 1 766 ? 7.808 20.582 59.357 1.00 39.66 766 ARG A C 1
ATOM 6010 O O . ARG A 1 766 ? 8.685 19.754 59.116 1.00 39.66 766 ARG A O 1
ATOM 6017 N N . GLY A 1 767 ? 7.752 21.752 58.709 1.00 38.53 767 GLY A N 1
ATOM 6018 C CA . GLY A 1 767 ? 8.626 22.141 57.594 1.00 38.53 767 GLY A CA 1
ATOM 6019 C C . GLY A 1 767 ? 9.988 22.758 57.956 1.00 38.53 767 GLY A C 1
ATOM 6020 O O . GLY A 1 767 ? 10.835 22.891 57.072 1.00 38.53 767 GLY A O 1
ATOM 6021 N N . ARG A 1 768 ? 10.257 23.131 59.219 1.00 36.50 768 ARG A N 1
ATOM 6022 C CA . ARG A 1 768 ? 11.533 23.779 59.604 1.00 36.50 768 ARG A CA 1
ATOM 6023 C C . ARG A 1 768 ? 12.699 22.780 59.710 1.00 36.50 768 ARG A C 1
ATOM 6025 O O . ARG A 1 768 ? 13.037 22.306 60.790 1.00 36.50 768 ARG A O 1
ATOM 6032 N N . ARG A 1 769 ? 13.350 22.492 58.576 1.00 40.09 769 ARG A N 1
ATOM 6033 C CA . ARG A 1 769 ? 14.670 21.827 58.495 1.00 40.09 769 ARG A CA 1
ATOM 6034 C C . ARG A 1 769 ? 15.795 22.847 58.244 1.00 40.09 769 ARG A C 1
ATOM 6036 O O . ARG A 1 769 ? 15.548 23.937 57.746 1.00 40.09 769 ARG A O 1
ATOM 6043 N N . GLU A 1 770 ? 17.023 22.474 58.615 1.00 40.16 770 GLU A N 1
ATOM 6044 C CA . GLU A 1 770 ? 18.236 23.321 58.603 1.00 40.16 770 GLU A CA 1
ATOM 6045 C C . GLU A 1 770 ? 18.486 24.100 57.289 1.00 40.16 770 GLU A C 1
ATOM 6047 O O . GLU A 1 770 ? 18.238 23.554 56.207 1.00 40.16 770 GLU A O 1
ATOM 6052 N N . PRO A 1 771 ? 19.110 25.298 57.347 1.00 40.69 771 PRO A N 1
ATOM 6053 C CA . PRO A 1 771 ? 19.476 26.069 56.158 1.00 40.69 771 PRO A CA 1
ATOM 6054 C C . PRO A 1 771 ? 20.402 25.294 55.202 1.00 40.69 771 PRO A C 1
ATOM 6056 O O . PRO A 1 771 ? 21.408 24.686 55.593 1.00 40.69 771 PRO A O 1
ATOM 6059 N N . LEU A 1 772 ? 20.058 25.350 53.912 1.00 44.91 772 LEU A N 1
ATOM 6060 C CA . LEU A 1 772 ? 20.524 24.436 52.859 1.00 44.91 772 LEU A CA 1
ATOM 6061 C C . LEU A 1 772 ? 22.053 24.370 52.679 1.00 44.91 772 LEU A C 1
ATOM 6063 O O . LEU A 1 772 ? 22.587 23.299 52.366 1.00 44.91 772 LEU A O 1
ATOM 6067 N N . GLY A 1 773 ? 22.776 25.464 52.943 1.00 41.03 773 GLY A N 1
ATOM 6068 C CA . GLY A 1 773 ? 24.236 25.531 52.797 1.00 41.03 773 GLY A CA 1
ATOM 6069 C C . GLY A 1 773 ? 24.990 24.474 53.618 1.00 41.03 773 GLY A C 1
ATOM 6070 O O . GLY A 1 773 ? 25.868 23.781 53.092 1.00 41.03 773 GLY A O 1
ATOM 6071 N N . ARG A 1 774 ? 24.602 24.251 54.886 1.00 39.62 774 ARG A N 1
ATOM 6072 C CA . ARG A 1 774 ? 25.271 23.263 55.760 1.00 39.62 774 ARG A CA 1
ATOM 6073 C C . ARG A 1 774 ? 25.040 21.820 55.285 1.00 39.62 774 ARG A C 1
ATOM 6075 O O . ARG A 1 774 ? 25.948 20.987 55.377 1.00 39.62 774 ARG A O 1
ATOM 6082 N N . ARG A 1 775 ? 23.876 21.525 54.691 1.00 41.09 775 ARG A N 1
ATOM 6083 C CA . ARG A 1 775 ? 23.558 20.201 54.119 1.00 41.09 775 ARG A CA 1
ATOM 6084 C C . ARG A 1 775 ? 24.325 19.924 52.823 1.00 41.09 775 ARG A C 1
ATOM 6086 O O . ARG A 1 775 ? 24.856 18.820 52.669 1.00 41.09 775 ARG A O 1
ATOM 6093 N N . HIS A 1 776 ? 24.480 20.914 51.941 1.00 45.34 776 HIS A N 1
ATOM 6094 C CA . HIS A 1 776 ? 25.315 20.770 50.742 1.00 45.34 776 HIS A CA 1
ATOM 6095 C C . HIS A 1 776 ? 26.801 20.576 51.081 1.00 45.34 776 HIS A C 1
ATOM 6097 O O . HIS A 1 776 ? 27.446 19.694 50.504 1.00 45.34 776 HIS A O 1
ATOM 6103 N N . ALA A 1 777 ? 27.331 21.312 52.065 1.00 42.47 777 ALA A N 1
ATOM 6104 C CA . ALA A 1 777 ? 28.701 21.134 52.547 1.00 42.47 777 ALA A CA 1
ATOM 6105 C C . ALA A 1 777 ? 28.941 19.720 53.116 1.00 42.47 777 ALA A C 1
ATOM 6107 O O . ALA A 1 777 ? 29.916 19.059 52.741 1.00 42.47 777 ALA A O 1
ATOM 6108 N N . ARG A 1 778 ? 28.026 19.205 53.956 1.00 44.22 778 ARG A N 1
ATOM 6109 C CA . ARG A 1 778 ? 28.104 17.831 54.491 1.00 44.22 778 ARG A CA 1
ATOM 6110 C C . ARG A 1 778 ? 28.007 16.768 53.383 1.00 44.22 778 ARG A C 1
ATOM 6112 O O . ARG A 1 778 ? 28.837 15.857 53.366 1.00 44.22 778 ARG A O 1
ATOM 6119 N N . ARG A 1 779 ? 27.097 16.903 52.402 1.00 49.94 779 ARG A N 1
ATOM 6120 C CA . ARG A 1 779 ? 27.021 15.986 51.238 1.00 49.94 779 ARG A CA 1
ATOM 6121 C C . ARG A 1 779 ? 28.283 16.030 50.360 1.00 49.94 779 ARG A C 1
ATOM 6123 O O . ARG A 1 779 ? 28.775 14.966 49.984 1.00 49.94 779 ARG A O 1
ATOM 6130 N N . ARG A 1 780 ? 28.858 17.211 50.077 1.00 49.41 780 ARG A N 1
ATOM 6131 C CA . ARG A 1 780 ? 30.129 17.331 49.325 1.00 49.41 780 ARG A CA 1
ATOM 6132 C C . ARG A 1 780 ? 31.308 16.706 50.088 1.00 49.41 780 ARG A C 1
ATOM 6134 O O . ARG A 1 780 ? 32.069 15.950 49.484 1.00 49.41 780 ARG A O 1
ATOM 6141 N N . ARG A 1 781 ? 31.436 16.928 51.407 1.00 47.28 781 ARG A N 1
ATOM 6142 C CA . ARG A 1 781 ? 32.476 16.278 52.238 1.00 47.28 781 ARG A CA 1
ATOM 6143 C C . ARG A 1 781 ? 32.316 14.750 52.287 1.00 47.28 781 ARG A C 1
ATOM 6145 O O . ARG A 1 781 ? 33.320 14.049 52.158 1.00 47.28 781 ARG A O 1
ATOM 6152 N N . ARG A 1 782 ? 31.085 14.224 52.391 1.00 50.50 782 ARG A N 1
ATOM 6153 C CA . ARG A 1 782 ? 30.816 12.772 52.350 1.00 50.50 782 ARG A CA 1
ATOM 6154 C C . ARG A 1 782 ? 31.222 12.156 51.001 1.00 50.50 782 ARG A C 1
ATOM 6156 O O . ARG A 1 782 ? 32.060 11.258 50.995 1.00 50.50 782 ARG A O 1
ATOM 6163 N N . ARG A 1 783 ? 30.777 12.729 49.872 1.00 55.19 783 ARG A N 1
ATOM 6164 C CA . ARG A 1 783 ? 31.163 12.262 48.523 1.00 55.19 783 ARG A CA 1
ATOM 6165 C C . ARG A 1 783 ? 32.673 12.365 48.245 1.00 55.19 783 ARG A C 1
ATOM 6167 O O . ARG A 1 783 ? 33.211 11.497 47.561 1.00 55.19 783 ARG A O 1
ATOM 6174 N N . ARG A 1 784 ? 33.392 13.366 48.789 1.00 57.03 784 ARG A N 1
ATOM 6175 C CA . ARG A 1 784 ? 34.873 13.415 48.717 1.00 57.03 784 ARG A CA 1
ATOM 6176 C C . ARG A 1 784 ? 35.518 12.257 49.494 1.00 57.03 784 ARG A C 1
ATOM 6178 O O . ARG A 1 784 ? 36.392 11.596 48.940 1.00 57.03 784 ARG A O 1
ATOM 6185 N N . ARG A 1 785 ? 35.060 11.965 50.721 1.00 56.72 785 ARG A N 1
ATOM 6186 C CA . ARG A 1 785 ? 35.552 10.824 51.525 1.00 56.72 785 ARG A CA 1
ATOM 6187 C C . ARG A 1 785 ? 35.245 9.472 50.870 1.00 56.72 785 ARG A C 1
ATOM 6189 O O . ARG A 1 785 ? 36.102 8.594 50.871 1.00 56.72 785 ARG A O 1
ATOM 6196 N N . GLU A 1 786 ? 34.071 9.314 50.262 1.00 60.88 786 GLU A N 1
ATOM 6197 C CA . GLU A 1 786 ? 33.692 8.106 49.512 1.00 60.88 786 GLU A CA 1
ATOM 6198 C C . GLU A 1 786 ? 34.562 7.927 48.254 1.00 60.88 786 GLU A C 1
ATOM 6200 O O . GLU A 1 786 ? 35.134 6.855 48.069 1.00 60.88 786 GLU A O 1
ATOM 6205 N N . ARG A 1 787 ? 34.794 8.984 47.455 1.00 61.28 787 ARG A N 1
ATOM 6206 C CA . ARG A 1 787 ? 35.733 8.929 46.314 1.00 61.28 787 ARG A CA 1
ATOM 6207 C C . ARG A 1 787 ? 37.186 8.664 46.740 1.00 61.28 787 ARG A C 1
ATOM 6209 O O . ARG A 1 787 ? 37.891 7.946 46.036 1.00 61.28 787 ARG A O 1
ATOM 6216 N N . GLN A 1 788 ? 37.637 9.174 47.890 1.00 62.19 788 GLN A N 1
ATOM 6217 C CA . GLN A 1 788 ? 38.962 8.852 48.444 1.00 62.19 788 GLN A CA 1
ATOM 6218 C C . GLN A 1 788 ? 39.062 7.394 48.924 1.00 62.19 788 GLN A C 1
ATOM 6220 O O . GLN A 1 788 ? 40.064 6.739 48.643 1.00 62.19 788 GLN A O 1
ATOM 6225 N N . ARG A 1 789 ? 38.027 6.850 49.585 1.00 62.94 789 ARG A N 1
ATOM 6226 C CA . ARG A 1 789 ? 37.967 5.417 49.940 1.00 62.94 789 ARG A CA 1
ATOM 6227 C C . ARG A 1 789 ? 37.930 4.525 48.695 1.00 62.94 789 ARG A C 1
ATOM 6229 O O . ARG A 1 789 ? 38.627 3.516 48.671 1.00 62.94 789 ARG A O 1
ATOM 6236 N N . GLY A 1 790 ? 37.201 4.926 47.651 1.00 68.12 790 GLY A N 1
ATOM 6237 C CA . GLY A 1 790 ? 37.199 4.261 46.345 1.00 68.12 790 GLY A CA 1
ATOM 6238 C C . GLY A 1 790 ? 38.585 4.235 45.696 1.00 68.12 790 GLY A C 1
ATOM 6239 O O . GLY A 1 790 ? 39.077 3.159 45.371 1.00 68.12 790 GLY A O 1
ATOM 6240 N N . ARG A 1 791 ? 39.267 5.388 45.597 1.00 63.22 791 ARG A N 1
ATOM 6241 C CA . ARG A 1 791 ? 40.642 5.460 45.061 1.00 63.22 791 ARG A CA 1
ATOM 6242 C C . ARG A 1 791 ? 41.641 4.626 45.874 1.00 63.22 791 ARG A C 1
ATOM 6244 O O . ARG A 1 791 ? 42.418 3.900 45.268 1.00 63.22 791 ARG A O 1
ATOM 6251 N N . ARG A 1 792 ? 41.576 4.643 47.214 1.00 58.81 792 ARG A N 1
ATOM 6252 C CA . ARG A 1 792 ? 42.435 3.789 48.061 1.00 58.81 792 ARG A CA 1
ATOM 6253 C C . ARG A 1 792 ? 42.157 2.291 47.873 1.00 58.81 792 ARG A C 1
ATOM 6255 O O . ARG A 1 792 ? 43.107 1.519 47.812 1.00 58.81 792 ARG A O 1
ATOM 6262 N N . ARG A 1 793 ? 40.890 1.872 47.726 1.00 59.53 793 ARG A N 1
ATOM 6263 C CA . ARG A 1 793 ? 40.539 0.473 47.398 1.00 59.53 793 ARG A CA 1
ATOM 6264 C C . ARG A 1 793 ? 41.031 0.065 46.006 1.00 59.53 793 ARG A C 1
ATOM 6266 O O . ARG A 1 793 ? 41.584 -1.020 45.871 1.00 59.53 793 ARG A O 1
ATOM 6273 N N . ALA A 1 794 ? 40.895 0.937 45.005 1.00 57.34 794 ALA A N 1
ATOM 6274 C CA . ALA A 1 794 ? 41.417 0.692 43.660 1.00 57.34 794 ALA A CA 1
ATOM 6275 C C . ALA A 1 794 ? 42.949 0.546 43.663 1.00 57.34 794 ALA A C 1
ATOM 6277 O O . ALA A 1 794 ? 43.463 -0.442 43.153 1.00 57.34 794 ALA A O 1
ATOM 6278 N N . GLN A 1 795 ? 43.675 1.462 44.317 1.00 58.72 795 GLN A N 1
ATOM 6279 C CA . GLN A 1 795 ? 45.134 1.377 44.453 1.00 58.72 795 GLN A CA 1
ATOM 6280 C C . GLN A 1 795 ? 45.573 0.084 45.160 1.00 58.72 795 GLN A C 1
ATOM 6282 O O . GLN A 1 795 ? 46.460 -0.601 44.661 1.00 58.72 795 GLN A O 1
ATOM 6287 N N . ALA A 1 796 ? 44.914 -0.308 46.258 1.00 53.59 796 ALA A N 1
ATOM 6288 C CA . ALA A 1 796 ? 45.205 -1.569 46.945 1.00 53.59 796 ALA A CA 1
ATOM 6289 C C . ALA A 1 796 ? 44.985 -2.806 46.046 1.00 53.59 796 ALA A C 1
ATOM 6291 O O . ALA A 1 796 ? 45.815 -3.717 46.044 1.00 53.59 796 ALA A O 1
ATOM 6292 N N . ALA A 1 797 ? 43.915 -2.818 45.241 1.00 54.09 797 ALA A N 1
ATOM 6293 C CA . ALA A 1 797 ? 43.642 -3.889 44.283 1.00 54.09 797 ALA A CA 1
ATOM 6294 C C . ALA A 1 797 ? 44.698 -3.957 43.161 1.00 54.09 797 ALA A C 1
ATOM 6296 O O . ALA A 1 797 ? 45.141 -5.051 42.801 1.00 54.09 797 ALA A O 1
ATOM 6297 N N . THR A 1 798 ? 45.165 -2.811 42.652 1.00 56.16 798 THR A N 1
ATOM 6298 C CA . THR A 1 798 ? 46.267 -2.754 41.675 1.00 56.16 798 THR A CA 1
ATOM 6299 C C . THR A 1 798 ? 47.568 -3.298 42.273 1.00 56.16 798 THR A C 1
ATOM 6301 O O . THR A 1 798 ? 48.223 -4.128 41.643 1.00 56.16 798 THR A O 1
ATOM 6304 N N . THR A 1 799 ? 47.911 -2.934 43.514 1.00 54.84 799 THR A N 1
ATOM 6305 C CA . THR A 1 799 ? 49.102 -3.462 44.206 1.00 54.84 799 THR A CA 1
ATOM 6306 C C . THR A 1 799 ? 49.010 -4.976 44.450 1.00 54.84 799 THR A C 1
ATOM 6308 O O . THR A 1 799 ? 50.002 -5.688 44.278 1.00 54.84 799 THR A O 1
ATOM 6311 N N . GLN A 1 800 ? 47.824 -5.508 44.779 1.00 51.78 800 GLN A N 1
ATOM 6312 C CA . GLN A 1 800 ? 47.608 -6.959 44.884 1.00 51.78 800 GLN A CA 1
ATOM 6313 C C . GLN A 1 800 ? 47.726 -7.682 43.532 1.00 51.78 800 GLN A C 1
ATOM 6315 O O . GLN A 1 800 ? 48.362 -8.738 43.475 1.00 51.78 800 GLN A O 1
ATOM 6320 N N . ARG A 1 801 ? 47.185 -7.125 42.434 1.00 50.88 801 ARG A N 1
ATOM 6321 C CA . ARG A 1 801 ? 47.390 -7.682 41.081 1.00 50.88 801 ARG A CA 1
ATOM 6322 C C . ARG A 1 801 ? 48.872 -7.675 40.688 1.00 50.88 801 ARG A C 1
ATOM 6324 O O . ARG A 1 801 ? 49.364 -8.702 40.227 1.00 50.88 801 ARG A O 1
ATOM 6331 N N . GLY A 1 802 ? 49.596 -6.588 40.963 1.00 49.91 802 GLY A N 1
ATOM 6332 C CA . GLY A 1 802 ? 51.038 -6.485 40.709 1.00 49.91 802 GLY A CA 1
ATOM 6333 C C . GLY A 1 802 ? 51.866 -7.539 41.456 1.00 49.91 802 GLY A C 1
ATOM 6334 O O . GLY A 1 802 ? 52.709 -8.202 40.850 1.00 49.91 802 GLY A O 1
ATOM 6335 N N . ARG A 1 803 ? 51.583 -7.777 42.749 1.00 49.66 803 ARG A N 1
ATOM 6336 C CA . ARG A 1 803 ? 52.232 -8.864 43.511 1.00 49.66 803 ARG A CA 1
ATOM 6337 C C . ARG A 1 803 ? 51.887 -10.255 42.957 1.00 49.66 803 ARG A C 1
ATOM 6339 O O . ARG A 1 803 ? 52.793 -11.069 42.797 1.00 49.66 803 ARG A O 1
ATOM 6346 N N . ARG A 1 804 ? 50.624 -10.523 42.589 1.00 50.00 804 ARG A N 1
ATOM 6347 C CA . ARG A 1 804 ? 50.224 -11.816 41.989 1.00 50.00 804 ARG A CA 1
ATOM 6348 C C . ARG A 1 804 ? 50.859 -12.071 40.612 1.00 50.00 804 ARG A C 1
ATOM 6350 O O . ARG A 1 804 ? 51.217 -13.211 40.328 1.00 50.00 804 ARG A O 1
ATOM 6357 N N . GLN A 1 805 ? 51.054 -11.043 39.782 1.00 50.34 805 GLN A N 1
ATOM 6358 C CA . GLN A 1 805 ? 51.739 -11.193 38.490 1.00 50.34 805 GLN A CA 1
ATOM 6359 C C . GLN A 1 805 ? 53.254 -11.405 38.630 1.00 50.34 805 GLN A C 1
ATOM 6361 O O . GLN A 1 805 ? 53.802 -12.230 37.900 1.00 50.34 805 GLN A O 1
ATOM 6366 N N . ARG A 1 806 ? 53.933 -10.747 39.586 1.00 45.59 806 ARG A N 1
ATOM 6367 C CA . ARG A 1 806 ? 55.359 -11.031 39.849 1.00 45.59 806 ARG A CA 1
ATOM 6368 C C . ARG A 1 806 ? 55.580 -12.442 40.406 1.00 45.59 806 ARG A C 1
ATOM 6370 O O . ARG A 1 806 ? 56.501 -13.110 39.952 1.00 45.59 806 ARG A O 1
ATOM 6377 N N . GLY A 1 807 ? 54.700 -12.936 41.283 1.00 44.00 807 GLY A N 1
ATOM 6378 C CA . GLY A 1 807 ? 54.765 -14.323 41.769 1.00 44.00 807 GLY A CA 1
ATOM 6379 C C . GLY A 1 807 ? 54.649 -15.369 40.650 1.00 44.00 807 GLY A C 1
ATOM 6380 O O . GLY A 1 807 ? 55.431 -16.313 40.603 1.00 44.00 807 GLY A O 1
ATOM 6381 N N . ARG A 1 808 ? 53.736 -15.174 39.685 1.00 46.59 808 ARG A N 1
ATOM 6382 C CA . ARG A 1 808 ? 53.553 -16.121 38.567 1.00 46.59 808 ARG A CA 1
ATOM 6383 C C . ARG A 1 808 ? 54.691 -16.148 37.535 1.00 46.59 808 ARG A C 1
ATOM 6385 O O . ARG A 1 808 ? 54.767 -17.123 36.802 1.00 46.59 808 ARG A O 1
ATOM 6392 N N . ARG A 1 809 ? 55.583 -15.148 37.484 1.00 42.22 809 ARG A N 1
ATOM 6393 C CA . ARG A 1 809 ? 56.766 -15.162 36.590 1.00 42.22 809 ARG A CA 1
ATOM 6394 C C . ARG A 1 809 ? 58.014 -15.829 37.185 1.00 42.22 809 ARG A C 1
ATOM 6396 O O . ARG A 1 809 ? 58.999 -15.972 36.471 1.00 42.22 809 ARG A O 1
ATOM 6403 N N . LEU A 1 810 ? 57.977 -16.247 38.452 1.00 41.69 810 LEU A N 1
ATOM 6404 C CA . LEU A 1 810 ? 59.074 -16.981 39.106 1.00 41.69 810 LEU A CA 1
ATOM 6405 C C . LEU A 1 810 ? 58.791 -18.487 39.261 1.00 41.69 810 LEU A C 1
ATOM 6407 O O . LEU A 1 810 ? 59.717 -19.249 39.502 1.00 41.69 810 LEU A O 1
ATOM 6411 N N . GLY A 1 811 ? 57.539 -18.928 39.083 1.00 40.53 811 GLY A N 1
ATOM 6412 C CA . GLY A 1 811 ? 57.144 -20.340 39.205 1.00 40.53 811 GLY A CA 1
ATOM 6413 C C . GLY A 1 811 ? 57.166 -21.158 37.907 1.00 40.53 811 GLY A C 1
ATOM 6414 O O . GLY A 1 811 ? 56.963 -22.362 37.961 1.00 40.53 811 GLY A O 1
ATOM 6415 N N . SER A 1 812 ? 57.393 -20.544 36.740 1.00 41.56 812 SER A N 1
ATOM 6416 C CA . SER A 1 812 ? 57.308 -21.212 35.426 1.00 41.56 812 SER A CA 1
ATOM 6417 C C . SER A 1 812 ? 58.675 -21.474 34.777 1.00 41.56 812 SER A C 1
ATOM 6419 O O . SER A 1 812 ? 58.807 -21.387 33.559 1.00 41.56 812 SER A O 1
ATOM 6421 N N . ARG A 1 813 ? 59.715 -21.717 35.587 1.00 38.31 813 ARG A N 1
ATOM 6422 C CA . ARG A 1 813 ? 61.091 -21.975 35.109 1.00 38.31 813 ARG A CA 1
ATOM 6423 C C . ARG A 1 813 ? 61.786 -23.156 35.809 1.00 38.31 813 ARG A C 1
ATOM 6425 O O . ARG A 1 813 ? 63.004 -23.259 35.747 1.00 38.31 813 ARG A O 1
ATOM 6432 N N . ALA A 1 814 ? 61.014 -24.014 36.481 1.00 37.03 814 ALA A N 1
ATOM 6433 C CA . ALA A 1 814 ? 61.503 -25.140 37.286 1.00 37.03 814 ALA A CA 1
ATOM 6434 C C . ALA A 1 814 ? 60.547 -26.358 37.241 1.00 37.03 814 ALA A C 1
ATOM 6436 O O . ALA A 1 814 ? 60.175 -26.905 38.274 1.00 37.03 814 ALA A O 1
ATOM 6437 N N . ALA A 1 815 ? 60.110 -26.746 36.039 1.00 36.03 815 ALA A N 1
ATOM 6438 C CA . ALA A 1 815 ? 59.394 -27.997 35.764 1.00 36.03 815 ALA A CA 1
ATOM 6439 C C . ALA A 1 815 ? 59.523 -28.309 34.262 1.00 36.03 815 ALA A C 1
ATOM 6441 O O . ALA A 1 815 ? 58.814 -27.715 33.452 1.00 36.03 815 ALA A O 1
ATOM 6442 N N . GLY A 1 816 ? 60.486 -29.152 33.879 1.00 34.50 816 GLY A N 1
ATOM 6443 C CA . GLY A 1 816 ? 60.816 -29.381 32.464 1.00 34.50 816 GLY A CA 1
ATOM 6444 C C . GLY A 1 816 ? 62.204 -29.977 32.226 1.00 34.50 816 GLY A C 1
ATOM 6445 O O . GLY A 1 816 ? 62.943 -29.476 31.386 1.00 34.50 816 GLY A O 1
ATOM 6446 N N . ALA A 1 817 ? 62.578 -31.002 32.993 1.00 31.81 817 ALA A N 1
ATOM 6447 C CA . ALA A 1 817 ? 63.811 -31.760 32.803 1.00 31.81 817 ALA A CA 1
ATOM 6448 C C . ALA A 1 817 ? 63.583 -33.224 33.210 1.00 31.81 817 ALA A C 1
ATOM 6450 O O . ALA A 1 817 ? 62.899 -33.465 34.199 1.00 31.81 817 ALA A O 1
ATOM 6451 N N . ALA A 1 818 ? 64.176 -34.148 32.448 1.00 30.72 818 ALA A N 1
ATOM 6452 C CA . ALA A 1 818 ? 64.220 -35.598 32.664 1.00 30.72 818 ALA A CA 1
ATOM 6453 C C . ALA A 1 818 ? 62.874 -36.327 32.893 1.00 30.72 818 ALA A C 1
ATOM 6455 O O . ALA A 1 818 ? 62.354 -36.388 34.003 1.00 30.72 818 ALA A O 1
ATOM 6456 N N . LEU A 1 819 ? 62.423 -37.063 31.872 1.00 33.44 819 LEU A N 1
ATOM 6457 C CA . LEU A 1 819 ? 62.624 -38.519 31.875 1.00 33.44 819 LEU A CA 1
ATOM 6458 C C . LEU A 1 819 ? 62.560 -39.088 30.447 1.00 33.44 819 LEU A C 1
ATOM 6460 O O . LEU A 1 819 ? 61.833 -38.583 29.596 1.00 33.44 819 LEU A O 1
ATOM 6464 N N . THR A 1 820 ? 63.373 -40.109 30.184 1.00 33.88 820 THR A N 1
ATOM 6465 C CA . THR A 1 820 ? 63.650 -40.690 28.858 1.00 33.88 820 THR A CA 1
ATOM 6466 C C . THR A 1 820 ? 63.339 -42.183 28.844 1.00 33.88 820 THR A C 1
ATOM 6468 O O . THR A 1 820 ? 63.813 -42.864 29.751 1.00 33.88 820 THR A O 1
ATOM 6471 N N . ALA A 1 821 ? 62.666 -42.695 27.804 1.00 29.41 821 ALA A N 1
ATOM 6472 C CA . ALA A 1 821 ? 62.834 -44.074 27.309 1.00 29.41 821 ALA A CA 1
ATOM 6473 C C . ALA A 1 821 ? 62.041 -44.335 26.007 1.00 29.41 821 ALA A C 1
ATOM 6475 O O . ALA A 1 821 ? 60.849 -44.625 26.031 1.00 29.41 821 ALA A O 1
ATOM 6476 N N . GLU A 1 822 ? 62.739 -44.289 24.875 1.00 37.06 822 GLU A N 1
ATOM 6477 C CA . GLU A 1 822 ? 62.502 -45.188 23.729 1.00 37.06 822 GLU A CA 1
ATOM 6478 C C . GLU A 1 822 ? 63.193 -46.562 24.012 1.00 37.06 822 GLU A C 1
ATOM 6480 O O . GLU A 1 822 ? 63.803 -46.669 25.083 1.00 37.06 822 GLU A O 1
ATOM 6485 N N . PRO A 1 823 ? 63.175 -47.616 23.147 1.00 54.72 823 PRO A N 1
ATOM 6486 C CA . PRO A 1 823 ? 62.776 -47.652 21.727 1.00 54.72 823 PRO A CA 1
ATOM 6487 C C . PRO A 1 823 ? 61.933 -48.874 21.273 1.00 54.72 823 PRO A C 1
ATOM 6489 O O . PRO A 1 823 ? 61.805 -49.872 21.983 1.00 54.72 823 PRO A O 1
ATOM 6492 N N . ARG A 1 824 ? 61.513 -48.859 19.995 1.00 32.66 824 ARG A N 1
ATOM 6493 C CA . ARG A 1 824 ? 61.765 -49.952 19.019 1.00 32.66 824 ARG A CA 1
ATOM 6494 C C . ARG A 1 824 ? 61.410 -49.515 17.587 1.00 32.66 824 ARG A C 1
ATOM 6496 O O . ARG A 1 824 ? 60.243 -49.315 17.277 1.00 32.66 824 ARG A O 1
ATOM 6503 N N . GLY A 1 825 ? 62.421 -49.403 16.724 1.00 38.69 825 GLY A N 1
ATOM 6504 C CA . GLY A 1 825 ? 62.254 -49.381 15.262 1.00 38.69 825 GLY A CA 1
ATOM 6505 C C . GLY A 1 825 ? 62.323 -50.802 14.671 1.00 38.69 825 GLY A C 1
ATOM 6506 O O . GLY A 1 825 ? 62.154 -51.774 15.405 1.00 38.69 825 GLY A O 1
ATOM 6507 N N . SER A 1 826 ? 62.625 -51.008 13.387 1.00 41.91 826 SER A N 1
ATOM 6508 C CA . SER A 1 826 ? 62.826 -50.056 12.278 1.00 41.91 826 SER A CA 1
ATOM 6509 C C . SER A 1 826 ? 62.897 -50.809 10.941 1.00 41.91 826 SER A C 1
ATOM 6511 O O . SER A 1 826 ? 63.534 -51.862 10.873 1.00 41.91 826 SER A O 1
ATOM 6513 N N . ARG A 1 827 ? 62.322 -50.236 9.876 1.00 41.97 827 ARG A N 1
ATOM 6514 C CA . ARG A 1 827 ? 62.829 -50.250 8.489 1.00 41.97 827 ARG A CA 1
ATOM 6515 C C . ARG A 1 827 ? 61.992 -49.333 7.604 1.00 41.97 827 ARG A C 1
ATOM 6517 O O . ARG A 1 827 ? 60.819 -49.117 7.972 1.00 41.97 827 ARG A O 1
#